Protein AF-A0A132EAR3-F1 (afdb_monomer_lite)

Organism: NCBI:txid1207504

Foldseek 3Di:
DEEAEAAAVDADEEEDPFDEEPEEDEELYEYEFLYEYEYEYEFPALQGAYENYEYEEENYEYEQDQNREFEYEEYRYEHEEYEAEQYEYYYNHEFEYEYALYEDYEYNRSVPCLQYENYEYEYPYEFEYEHAQYEDYEYGHENYEYEEAYEFEYEEELHAHYEYEAAAYEYAFLYEQEYDYHYDDVGARESYEYHHVAAQGEYEYAQAANGEQEYQAGESYEAAHYEYEYEHQEEQEGNVQHRAYYHNYEYEYEYEHHDDYHHEHERYNYAYEYEYAAEEEDAHHYHPHAEYEYPYAYYEYNHEACYQEYEDAEHEYAYNDENHDPPRQYAYEYAAHYEYEYAQVRDGQHYEYPHEYEHQHQAEDEHQHEYAYAYEYEYHHAYEYEQHHPDPQAYAHAQWYEYQYHEYEYAEQSVGHDLHEYEYNQYEYEHPEADEHDQSRAAEYEQNAYEYADAAYEYEHQEEYAYAHEYEYHHQYEYEYLYQYQHQAEYEFAHHEYEQHAQVRLQGELHNAHEYEAHAHYEYEYNYEYAHEYEDPHEYEYHQSVPNDDAHEYEYAEEYEAAEEYHRDHPDFDHEYEYAEEYAYPQYEYEKEFQAEEAQGTIYAYEYAPYEQDHAYEYEYDHDNHQYYAHQWFAHFHYHYYNPYAYDLRRYAYDQQWDDHHFFIWGKKQAIQDPPRNRTIHTGFWQAADEDQFDDDPPDPTDDGGHQIGTHPNHPVVSNVCNVPHHYPDGIAGHTDPCNLVVVCVVVVVVVVVCQQVDDPCLPPPDPPVLPFFDAFGDKDKHKTKDWDWDWDDDSVGHTDGDIDMDMDIDIDGGDDNPD

Secondary structure (DSSP, 8-state):
--EEEE-TT-EEEEEESSS--SEEE-SS-EEEE-SEEEEEE---SSSS-EEEEEE-SSS-EEEE-TT-EEEEESTTEEEEEE-SSS-EEEESSEEEEESTT-EEEEESGGG--TT-BS-EEEESSEEEEESTT-EEEEEEEES-EEEESSEEEEESTT--SEEEEEESEEEEESSEEEE-----TT----SEEEE-SSTT-EEEEEE-TT-EEEESSS-SEEE-SSEEEEEESSEEEEEEEEEEE--SSPEEEEE-TT-EEEEEEE--SS--EEEE-SEEEE-SEEES--EEEE-SSEEEE-SEE--SEEEE-SSEEEESSBSS-TTS--EEEE-TT-EEEE-TTTS-SEEEESSEEEEE-SS-EEE-SEEEES-EEEEESSSEEEE--SSTT--EE-S-EEE-SSEEEESSGGGG-SSPPEEESS-EEEESS--PPPTTS-EEE-TT-EEEE-TT--EEE-SPEEESS-EEEESSSEEEE-SEE--SS-EEE-SSEEEES-TT-TT-EETT---EEE-TT-EEEESSEE-S-EEESSEEEEGGGTSSS---EEEESS-EEESSEEE---SSS--EEEESS-EEEEEEEEEEEE--SSTT--B-EEEEESSEEEEEEEEEEEESS-------SS-EEEEEEETT-EE-TTSEEETTS-EEETTEEEEEEE--SSTT-TTSEEEESEEPPBPPPP---TTSPPPPPPPPPEEPTT--HHHHHHHHTPPBS-PPEE-B-TTHHHHHHHHHHHHHHHHHHH--HHHHH-SGGGGG--EES--EEEEEEEEEEEEE--STT--EEEEEEEEEEEEE-SEE-TT-

Sequence (820 aa):
NVTINLDSTMTGSYVLTATPTPFSVDTSSAITNNGSVSMSGNGTGVANRGAALLGVNNGNTLTNGATGTISTTGAYNDGMAANGNNNTLVNNGTITTTGNNSYGMTAAWGQSNPGASGNQIVNTGTVTTSGNNARAASLLGGNGTIANSGTLTSNGRDAPAVYMQGNNDTLVNSGTIQTTGTATSGGSVDAVVSNTLGSSFTATITNQAGGRIVSNNGIGVRSTNGATTITNAGLIQGGGGTAIQGGNGNVTLILQTGSQIVGAANGGAGTNTVTLQGTGTASNAFTNFQSLTMAGTDWTWAGTGTFSTALVQSGTLNLTGTLGTTTASVVATVNAGATLQANASNLPLSVTDNGLVRFQQDSAGTYTGTIGGAGAVEKTGAGTLTLAPSAAGGNTYAGGTTITQGTLSVAADNALGASGALTFNGGTLQLGSAFDLAASRAVSITANNGTIDTQGFDSTIAQNISGAGSLTKLGSGTLTLNGANSYAGGTSVNAGTVIVGDGTSASAALGGGGPVAIAAGATLGGYGSVTGNVTNNGTISVANALASGATGNFRIDGNLTNAGLVQLGGSGVGNTLTVAGNYVGQNATIALNTTLAGDGAPSDKLIVSGGTASGASTLKVTNVGGTGAQTVADGIQVVQATNGATTGTSAFSLSGGSVSAGAYTYFLAKGGASNGTGESWYLRNTVPPKPVPPVVQPGQPTPPAEPPITPAEGTPESIVEAVDNAGTGGTSEPVYRPEVPLYAEAPAVARQLGLLQIDTFHDRQGEQGLLAENGSVPASWARVWGGHGDIKQKGDVTPSFDGTVWGMQVGQDLYADTTA

pLDDT: mean 92.31, std 9.59, range [47.94, 98.88]

Radius of gyration: 52.04 Å; chains: 1; bounding box: 112×82×163 Å

InterPro domains:
  IPR011050 Pectin lyase fold/virulence factor [SSF51126] (106-432)
  IPR011050 Pectin lyase fold/virulence factor [SSF51126] (393-689)
  IPR012332 Autotransporter, pectate lyase C-like domain superfamily [G3DSA:2.160.20.20] (1-372)
  IPR012332 Autotransporter, pectate lyase C-like domain superfamily [G3DSA:2.160.20.20] (445-686)
  IPR013425 Autotransporter-associated beta strand repeat [PF12951] (378-410)
  IPR013425 Autotransporter-associated beta strand repeat [PF12951] (471-500)
  IPR013425 Autotransporter-associated beta strand repeat [TIGR02601] (377-410)
  IPR013425 Autotransporter-associated beta strand repeat [TIGR02601] (470-501)
  IPR036709 Autotransporter beta-domain superfamily [SSF103515] (744-816)
  IPR043990 Autochaperone domain type 1 [PF18883] (575-668)
  IPR043990 Autochaperone domain type 1 [cd01344] (496-686)
  IPR051551 Bacterial autotransporter adhesion [PTHR35037] (446-817)

Structure (mmCIF, N/CA/C/O backbone):
data_AF-A0A132EAR3-F1
#
_entry.id   AF-A0A132EAR3-F1
#
loop_
_atom_site.group_PDB
_atom_site.id
_atom_site.type_symbol
_atom_site.label_atom_id
_atom_site.label_alt_id
_atom_site.label_comp_id
_atom_site.label_asym_id
_atom_site.label_entity_id
_atom_site.label_seq_id
_atom_site.pdbx_PDB_ins_code
_atom_site.Cartn_x
_atom_site.Cartn_y
_atom_site.Cartn_z
_atom_site.occupancy
_atom_site.B_iso_or_equiv
_atom_site.auth_seq_id
_atom_site.auth_comp_id
_atom_site.auth_asym_id
_atom_site.auth_atom_id
_atom_site.pdbx_PDB_model_num
ATOM 1 N N . ASN A 1 1 ? -26.087 -9.780 68.208 1.00 83.25 1 ASN A N 1
ATOM 2 C CA . ASN A 1 1 ? -25.604 -11.174 68.346 1.00 83.25 1 ASN A CA 1
ATOM 3 C C . ASN A 1 1 ? -26.744 -12.174 68.551 1.00 83.25 1 ASN A C 1
ATOM 5 O O . ASN A 1 1 ? -26.649 -13.035 69.416 1.00 83.25 1 ASN A O 1
ATOM 9 N N . VAL A 1 2 ? -27.821 -12.097 67.768 1.00 93.62 2 VAL A N 1
ATOM 10 C CA . VAL A 1 2 ? -28.882 -13.124 67.741 1.00 93.62 2 VAL A CA 1
ATOM 11 C C . VAL A 1 2 ? -28.759 -13.904 66.436 1.00 93.62 2 VAL A C 1
ATOM 13 O O . VAL A 1 2 ? -28.406 -13.317 65.420 1.00 93.62 2 VAL A O 1
ATOM 16 N N . THR A 1 3 ? -29.029 -15.210 66.450 1.00 94.50 3 THR A N 1
ATOM 17 C CA . THR A 1 3 ? -29.129 -16.025 65.228 1.00 94.50 3 THR A CA 1
ATOM 18 C C . THR A 1 3 ? -30.496 -16.693 65.172 1.00 94.50 3 THR A C 1
ATOM 20 O O . THR A 1 3 ? -30.883 -17.366 66.124 1.00 94.50 3 THR A O 1
ATOM 23 N N . ILE A 1 4 ? -31.216 -16.516 64.064 1.00 96.44 4 ILE A N 1
ATOM 24 C CA . ILE A 1 4 ? -32.485 -17.191 63.771 1.00 96.44 4 ILE A CA 1
ATOM 25 C C . ILE A 1 4 ? -32.241 -18.177 62.627 1.00 96.44 4 ILE A C 1
ATOM 27 O O . ILE A 1 4 ? -31.822 -17.766 61.548 1.00 96.44 4 ILE A O 1
ATOM 31 N N . ASN A 1 5 ? -32.522 -19.463 62.845 1.00 96.44 5 ASN A N 1
ATOM 32 C CA . ASN A 1 5 ? -32.407 -20.502 61.819 1.00 96.44 5 ASN A CA 1
ATOM 33 C C . ASN A 1 5 ? -33.782 -21.114 61.551 1.00 96.44 5 ASN A C 1
ATOM 35 O O . ASN A 1 5 ? -34.389 -21.692 62.449 1.00 96.44 5 ASN A O 1
ATOM 39 N N . LEU A 1 6 ? -34.248 -20.991 60.313 1.00 96.00 6 LEU A N 1
ATOM 40 C CA . LEU A 1 6 ? -35.473 -21.600 59.815 1.00 96.00 6 LEU A CA 1
ATOM 41 C C . LEU A 1 6 ? -35.045 -22.771 58.930 1.00 96.00 6 LEU A C 1
ATOM 43 O O . LEU A 1 6 ? -34.415 -22.565 57.890 1.00 96.00 6 LEU A O 1
ATOM 47 N N . ASP A 1 7 ? -35.298 -23.997 59.376 1.00 95.00 7 ASP A N 1
ATOM 48 C CA . ASP A 1 7 ? -34.919 -25.192 58.622 1.00 95.00 7 ASP A CA 1
ATOM 49 C C . ASP A 1 7 ? -35.786 -25.389 57.365 1.00 95.00 7 ASP A C 1
ATOM 51 O O . ASP A 1 7 ? -36.711 -24.624 57.089 1.00 95.00 7 ASP A O 1
ATOM 55 N N . SER A 1 8 ? -35.467 -26.414 56.575 1.00 93.69 8 SER A N 1
ATOM 56 C CA . SER A 1 8 ? -36.162 -26.715 55.320 1.00 93.69 8 SER A CA 1
ATOM 57 C C . SER A 1 8 ? -37.592 -27.231 55.482 1.00 93.69 8 SER A C 1
ATOM 59 O O . SER A 1 8 ? -38.325 -27.285 54.497 1.00 93.69 8 SER A O 1
ATOM 61 N N . THR A 1 9 ? -38.003 -27.606 56.694 1.00 93.31 9 THR A N 1
ATOM 62 C CA . THR A 1 9 ? -39.368 -28.061 56.992 1.00 93.31 9 THR A CA 1
ATOM 63 C C . THR A 1 9 ? -40.288 -26.918 57.405 1.00 93.31 9 THR A C 1
ATOM 65 O O . THR A 1 9 ? -41.508 -27.072 57.391 1.00 93.31 9 THR A O 1
ATOM 68 N N . MET A 1 10 ? -39.721 -25.760 57.752 1.00 93.19 10 MET A N 1
ATOM 69 C CA . MET A 1 10 ? -40.491 -24.601 58.174 1.00 93.19 10 MET A CA 1
ATOM 70 C C . MET A 1 10 ? -41.357 -24.069 57.024 1.00 93.19 10 MET A C 1
ATOM 72 O O . MET A 1 10 ? -40.863 -23.739 55.945 1.00 93.19 10 MET A O 1
ATOM 76 N N . THR A 1 11 ? -42.657 -23.930 57.288 1.00 92.44 11 THR A N 1
ATOM 77 C CA . THR A 1 11 ? -43.611 -23.213 56.434 1.00 92.44 11 THR A CA 1
ATOM 78 C C . THR A 1 11 ? -44.359 -22.180 57.271 1.00 92.44 11 THR A C 1
ATOM 80 O O . THR A 1 11 ? -45.023 -22.548 58.242 1.00 92.44 11 THR A O 1
ATOM 83 N N . GLY A 1 12 ? -44.289 -20.903 56.905 1.00 88.31 12 GLY A N 1
ATOM 84 C CA . GLY A 1 12 ? -44.951 -19.818 57.630 1.00 88.31 12 GLY A CA 1
ATOM 85 C C . GLY A 1 12 ? -45.649 -18.849 56.685 1.00 88.31 12 GLY A C 1
ATOM 86 O O . GLY A 1 12 ? -45.038 -18.393 55.724 1.00 88.31 12 GLY A O 1
ATOM 87 N N . SER A 1 13 ? -46.912 -18.519 56.971 1.00 91.19 13 SER A N 1
ATOM 88 C CA . SER A 1 13 ? -47.685 -17.507 56.242 1.00 91.19 13 SER A CA 1
ATOM 89 C C . SER A 1 13 ? -48.157 -16.413 57.189 1.00 91.19 13 SER A C 1
ATOM 91 O O . SER A 1 13 ? -48.914 -16.675 58.122 1.00 91.19 13 SER A O 1
ATOM 93 N N . TYR A 1 14 ? -47.727 -15.184 56.929 1.00 90.56 14 TYR A N 1
ATOM 94 C CA . TYR A 1 14 ? -47.919 -14.039 57.810 1.00 90.56 14 TYR A CA 1
ATOM 95 C C . TYR A 1 14 ? -48.749 -12.952 57.118 1.00 90.56 14 TYR A C 1
ATOM 97 O O . TYR A 1 14 ? -48.576 -12.674 55.929 1.00 90.56 14 TYR A O 1
ATOM 105 N N . VAL A 1 15 ? -49.651 -12.317 57.866 1.00 86.56 15 VAL A N 1
ATOM 106 C CA . VAL A 1 15 ? -50.472 -11.194 57.390 1.00 86.56 15 VAL A CA 1
ATOM 107 C C . VAL A 1 15 ? -50.134 -9.961 58.223 1.00 86.56 15 VAL A C 1
ATOM 109 O O . VAL A 1 15 ? -50.303 -9.969 59.440 1.00 86.56 15 VAL A O 1
ATOM 112 N N . LEU A 1 16 ? -49.654 -8.904 57.574 1.00 75.31 16 LEU A N 1
ATOM 113 C CA . LEU A 1 16 ? -49.353 -7.615 58.194 1.00 75.31 16 LEU A CA 1
ATOM 114 C C . LEU A 1 16 ? -50.643 -6.826 58.449 1.00 75.31 16 LEU A C 1
ATOM 116 O O . LEU A 1 16 ? -51.351 -6.462 57.509 1.00 75.31 16 LEU A O 1
ATOM 120 N N . THR A 1 17 ? -50.910 -6.518 59.720 1.00 73.00 17 THR A N 1
ATOM 121 C CA . THR A 1 17 ? -51.968 -5.587 60.163 1.00 73.00 17 THR A CA 1
ATOM 122 C C . THR A 1 17 ? -51.403 -4.253 60.686 1.00 73.00 17 THR A C 1
ATOM 124 O O . THR A 1 17 ? -52.095 -3.240 60.628 1.00 73.00 17 THR A O 1
ATOM 127 N N . ALA A 1 18 ? -50.137 -4.237 61.134 1.00 69.50 18 ALA A N 1
ATOM 128 C CA . ALA A 1 18 ? -49.289 -3.081 61.473 1.00 69.50 18 ALA A CA 1
ATOM 129 C C . ALA A 1 18 ? -47.796 -3.471 61.288 1.00 69.50 18 ALA A C 1
ATOM 131 O O . ALA A 1 18 ? -47.500 -4.660 61.213 1.00 69.50 18 ALA A O 1
ATOM 132 N N . THR A 1 19 ? -46.844 -2.530 61.204 1.00 66.19 19 THR A N 1
ATOM 133 C CA . THR A 1 19 ? -45.395 -2.848 61.063 1.00 66.19 19 THR A CA 1
ATOM 134 C C . THR A 1 19 ? -44.805 -3.384 62.386 1.00 66.19 19 THR A C 1
ATOM 136 O O . THR A 1 19 ? -45.038 -2.714 63.397 1.00 66.19 19 THR A O 1
ATOM 139 N N . PRO A 1 20 ? -44.046 -4.517 62.437 1.00 65.69 20 PRO A N 1
ATOM 140 C CA . PRO A 1 20 ? -42.987 -4.917 61.498 1.00 65.69 20 PRO A CA 1
ATOM 141 C C . PRO A 1 20 ? -43.045 -6.406 61.041 1.00 65.69 20 PRO A C 1
ATOM 143 O O . PRO A 1 20 ? -44.081 -7.055 61.037 1.00 65.69 20 PRO A O 1
ATOM 146 N N . THR A 1 21 ? -41.906 -6.915 60.585 1.00 78.00 21 THR A N 1
ATOM 147 C CA . THR A 1 21 ? -41.646 -8.113 59.771 1.00 78.00 21 THR A CA 1
ATOM 148 C C . THR A 1 21 ? -41.744 -9.453 60.515 1.00 78.00 21 THR A C 1
ATOM 150 O O . THR A 1 21 ? -41.426 -9.481 61.702 1.00 78.00 21 THR A O 1
ATOM 153 N N . PRO A 1 22 ? -42.062 -10.583 59.845 1.00 85.50 22 PRO A N 1
ATOM 154 C CA . PRO A 1 22 ? -42.110 -11.913 60.466 1.00 85.50 22 PRO A CA 1
ATOM 155 C C . PRO A 1 22 ? -40.832 -12.307 61.215 1.00 85.50 22 PRO A C 1
ATOM 157 O O . PRO A 1 22 ? -40.906 -12.864 62.307 1.00 85.50 22 PRO A O 1
ATOM 160 N N . PHE A 1 23 ? -39.663 -11.981 60.655 1.00 93.12 23 PHE A N 1
ATOM 161 C CA . PHE A 1 23 ? -38.370 -12.231 61.287 1.00 93.12 23 PHE A CA 1
ATOM 162 C C . PHE A 1 23 ? -37.507 -10.973 61.235 1.00 93.12 23 PHE A C 1
ATOM 164 O O . PHE A 1 23 ? -37.231 -10.448 60.157 1.00 93.12 23 PHE A O 1
ATOM 171 N N . SER A 1 24 ? -37.072 -10.497 62.403 1.00 93.38 24 SER A N 1
ATOM 172 C CA . SER A 1 24 ? -36.226 -9.310 62.537 1.00 93.38 24 SER A CA 1
ATOM 173 C C . SER A 1 24 ? -35.068 -9.569 63.492 1.00 93.38 24 SER A C 1
ATOM 175 O O . SER A 1 24 ? -35.248 -10.182 64.543 1.00 93.38 24 SER A O 1
ATOM 177 N N . VAL A 1 25 ? -33.896 -9.039 63.156 1.00 94.50 25 VAL A N 1
ATOM 178 C CA . VAL A 1 25 ? -32.718 -8.981 64.028 1.00 94.50 25 VAL A CA 1
ATOM 179 C C . VAL A 1 25 ? -32.140 -7.566 64.063 1.00 94.50 25 VAL A C 1
ATOM 181 O O . VAL A 1 25 ? -32.475 -6.729 63.227 1.00 94.50 25 VAL A O 1
ATOM 184 N N . ASP A 1 26 ? -31.295 -7.288 65.057 1.00 91.25 26 ASP A N 1
ATOM 185 C CA . ASP A 1 26 ? -30.804 -5.933 65.335 1.00 91.25 26 ASP A CA 1
ATOM 186 C C . ASP A 1 26 ? -29.368 -5.682 64.840 1.00 91.25 26 ASP A C 1
ATOM 188 O O . ASP A 1 26 ? -29.209 -5.265 63.705 1.00 91.25 26 ASP A O 1
ATOM 192 N N . THR A 1 27 ? -28.341 -5.855 65.682 1.00 94.56 27 THR A N 1
ATOM 193 C CA . THR A 1 27 ? -26.944 -5.484 65.388 1.00 94.56 27 THR A CA 1
ATOM 194 C C . THR A 1 27 ? -26.081 -6.731 65.498 1.00 94.56 27 THR A C 1
ATOM 196 O O . THR A 1 27 ? -26.248 -7.517 66.444 1.00 94.56 27 THR A O 1
ATOM 199 N N . SER A 1 28 ? -25.170 -6.931 64.545 1.00 95.75 28 SER A N 1
ATOM 200 C CA . SER A 1 28 ? -24.246 -8.073 64.494 1.00 95.75 28 SER A CA 1
ATOM 201 C C . SER A 1 28 ? -24.972 -9.412 64.674 1.00 95.75 28 SER A C 1
ATOM 203 O O . SER A 1 28 ? -24.666 -10.201 65.570 1.00 95.75 28 SER A O 1
ATOM 205 N N . SER A 1 29 ? -26.050 -9.613 63.916 1.00 97.31 29 SER A N 1
ATOM 206 C CA . SER A 1 29 ? -26.970 -10.746 64.066 1.00 97.31 29 SER A CA 1
ATOM 207 C C . SER A 1 29 ? -27.247 -11.428 62.727 1.00 97.31 29 SER A C 1
ATOM 209 O O . SER A 1 29 ? -26.947 -10.874 61.672 1.00 97.31 29 SER A O 1
ATOM 211 N N . ALA A 1 30 ? -27.808 -12.635 62.751 1.00 97.75 30 ALA A N 1
ATOM 212 C CA . ALA A 1 30 ? -28.031 -13.424 61.548 1.00 97.75 30 ALA A CA 1
ATOM 213 C C . ALA A 1 30 ? -29.436 -14.030 61.469 1.00 97.75 30 ALA A C 1
ATOM 215 O O . ALA A 1 30 ? -30.011 -14.439 62.478 1.00 97.75 30 ALA A O 1
ATOM 216 N N . ILE A 1 31 ? -29.968 -14.125 60.251 1.00 97.94 31 ILE A N 1
ATOM 217 C CA . ILE A 1 31 ? -31.165 -14.910 59.933 1.00 97.94 31 ILE A CA 1
ATOM 218 C C . ILE A 1 31 ? -30.827 -15.830 58.763 1.00 97.94 31 ILE A C 1
ATOM 220 O O . ILE A 1 31 ? -30.349 -15.348 57.741 1.00 97.94 31 ILE A O 1
ATOM 224 N N . THR A 1 32 ? -31.115 -17.125 58.882 1.00 98.00 32 THR A N 1
ATOM 225 C CA . THR A 1 32 ? -30.989 -18.098 57.788 1.00 98.00 32 THR A CA 1
ATOM 226 C C . THR A 1 32 ? -32.337 -18.763 57.535 1.00 98.00 32 THR A C 1
ATOM 228 O O . THR A 1 32 ? -32.875 -19.410 58.430 1.00 98.00 32 THR A O 1
ATOM 231 N N . ASN A 1 33 ? -32.871 -18.633 56.320 1.00 97.88 33 ASN A N 1
ATOM 232 C CA . ASN A 1 33 ? -34.087 -19.296 55.861 1.00 97.88 33 ASN A CA 1
ATOM 233 C C . ASN A 1 33 ? -33.771 -20.425 54.877 1.00 97.88 33 ASN A C 1
ATOM 235 O O . ASN A 1 33 ? -33.315 -20.151 53.774 1.00 97.88 33 ASN A O 1
ATOM 239 N N . ASN A 1 34 ? -34.072 -21.671 55.234 1.00 97.69 34 ASN A N 1
ATOM 240 C CA . ASN A 1 34 ? -34.061 -22.811 54.312 1.00 97.69 34 ASN A CA 1
ATOM 241 C C . ASN A 1 34 ? -35.472 -23.328 53.979 1.00 97.69 34 ASN A C 1
ATOM 243 O O . ASN A 1 34 ? -35.586 -24.223 53.140 1.00 97.69 34 ASN A O 1
ATOM 247 N N . GLY A 1 35 ? -36.513 -22.781 54.617 1.00 95.94 35 GLY A N 1
ATOM 248 C CA . GLY A 1 35 ? -37.918 -23.165 54.456 1.00 95.94 35 GLY A CA 1
ATOM 249 C C . GLY A 1 35 ? -38.717 -22.193 53.580 1.00 95.94 35 GLY A C 1
ATOM 250 O O . GLY A 1 35 ? -38.160 -21.467 52.756 1.00 95.94 35 GLY A O 1
ATOM 251 N N . SER A 1 36 ? -40.039 -22.169 53.756 1.00 96.88 36 SER A N 1
ATOM 252 C CA . SER A 1 36 ? -40.978 -21.346 52.983 1.00 96.88 36 SER A CA 1
ATOM 253 C C . SER A 1 36 ? -41.615 -20.254 53.840 1.00 96.88 36 SER A C 1
ATOM 255 O O . SER A 1 36 ? -42.442 -20.539 54.705 1.00 96.88 36 SER A O 1
ATOM 257 N N . VAL A 1 37 ? -41.285 -18.993 53.556 1.00 96.25 37 VAL A N 1
ATOM 258 C CA . VAL A 1 37 ? -41.868 -17.807 54.200 1.00 96.25 37 VAL A CA 1
ATOM 259 C C . VAL A 1 37 ? -42.779 -17.087 53.212 1.00 96.25 37 VAL A C 1
ATOM 261 O O . VAL A 1 37 ? -42.314 -16.612 52.177 1.00 96.25 37 VAL A O 1
ATOM 264 N N . SER A 1 38 ? -44.059 -16.926 53.541 1.00 94.44 38 SER A N 1
ATOM 265 C CA . SER A 1 38 ? -44.972 -16.042 52.816 1.00 94.44 38 SER A CA 1
ATOM 266 C C . SER A 1 38 ? -45.465 -14.887 53.686 1.00 94.44 38 SER A C 1
ATOM 268 O O . SER A 1 38 ? -45.787 -15.062 54.857 1.00 94.44 38 SER A O 1
ATOM 270 N N . MET A 1 39 ? -45.548 -13.690 53.112 1.00 93.44 39 MET A N 1
ATOM 271 C CA . MET A 1 39 ? -46.034 -12.481 53.777 1.00 93.44 39 MET A CA 1
ATOM 272 C C . MET A 1 39 ? -47.053 -11.758 52.890 1.00 93.44 39 MET A C 1
ATOM 274 O O . MET A 1 39 ? -46.876 -11.649 51.679 1.00 93.44 39 MET A O 1
ATOM 278 N N . SER A 1 40 ? -48.125 -11.242 53.480 1.00 92.38 40 SER A N 1
ATOM 279 C CA . SER A 1 40 ? -49.171 -10.475 52.788 1.00 92.38 40 SER A CA 1
ATOM 280 C C . SER A 1 40 ? -49.630 -9.288 53.638 1.00 92.38 40 SER A C 1
ATOM 282 O O . SER A 1 40 ? -49.288 -9.210 54.815 1.00 92.38 40 SER A O 1
ATOM 284 N N . GLY A 1 41 ? -50.385 -8.351 53.062 1.00 88.62 41 GLY A N 1
ATOM 285 C CA . GLY A 1 41 ? -50.801 -7.096 53.712 1.00 88.62 41 GLY A CA 1
ATOM 286 C C . GLY A 1 41 ? -50.184 -5.878 53.021 1.00 88.62 41 GLY A C 1
ATOM 287 O O . GLY A 1 41 ? -49.564 -6.028 51.978 1.00 88.62 41 GLY A O 1
ATOM 288 N N . ASN A 1 42 ? -50.341 -4.668 53.558 1.00 87.56 42 ASN A N 1
ATOM 289 C CA . ASN A 1 42 ? -49.757 -3.461 52.955 1.00 87.56 42 ASN A CA 1
ATOM 290 C C . ASN A 1 42 ? -48.959 -2.663 53.987 1.00 87.56 42 ASN A C 1
ATOM 292 O O . ASN A 1 42 ? -49.467 -2.375 55.070 1.00 87.56 42 ASN A O 1
ATOM 296 N N . GLY A 1 43 ? -47.751 -2.240 53.616 1.00 84.69 43 GLY A N 1
ATOM 297 C CA . GLY A 1 43 ? -47.083 -1.126 54.283 1.00 84.69 43 GLY A CA 1
ATOM 298 C C . GLY A 1 43 ? -47.763 0.202 53.938 1.00 84.69 43 GLY A C 1
ATOM 299 O O . GLY A 1 43 ? -48.430 0.333 52.909 1.00 84.69 43 GLY A O 1
ATOM 300 N N . THR A 1 44 ? -47.598 1.210 54.794 1.00 83.31 44 THR A N 1
ATOM 301 C CA . THR A 1 44 ? -48.256 2.522 54.624 1.00 83.31 44 THR A CA 1
ATOM 302 C C . THR A 1 44 ? -47.363 3.571 53.965 1.00 83.31 44 THR A C 1
ATOM 304 O O . THR A 1 44 ? -47.799 4.694 53.724 1.00 83.31 44 THR A O 1
ATOM 307 N N . GLY A 1 45 ? -46.119 3.218 53.638 1.00 82.50 45 GLY A N 1
ATOM 308 C CA . GLY A 1 45 ? -45.198 4.097 52.933 1.00 82.50 45 GLY A CA 1
ATOM 309 C C . GLY A 1 45 ? -43.744 3.687 53.108 1.00 82.50 45 GLY A C 1
ATOM 310 O O . GLY A 1 45 ? -43.431 2.623 53.631 1.00 82.50 45 GLY A O 1
ATOM 311 N N . VAL A 1 46 ? -42.844 4.574 52.688 1.00 79.00 46 VAL A N 1
ATOM 312 C CA . VAL A 1 46 ? -41.396 4.335 52.662 1.00 79.00 46 VAL A CA 1
ATOM 313 C C . VAL A 1 46 ? -40.810 4.120 54.066 1.00 79.00 46 VAL A C 1
ATOM 315 O O . VAL A 1 46 ? -39.992 3.228 54.223 1.00 79.00 46 VAL A O 1
ATOM 318 N N . ALA A 1 47 ? -41.276 4.829 55.098 1.00 76.56 47 ALA A N 1
ATOM 319 C CA . ALA A 1 47 ? -40.821 4.609 56.480 1.00 76.56 47 ALA A CA 1
ATOM 320 C C . ALA A 1 47 ? -41.457 3.377 57.160 1.00 76.56 47 ALA A C 1
ATOM 322 O O . ALA A 1 47 ? -40.892 2.842 58.107 1.00 76.56 47 ALA A O 1
ATOM 323 N N . ASN A 1 48 ? -42.612 2.920 56.663 1.00 81.88 48 ASN A N 1
ATOM 324 C CA . ASN A 1 48 ? -43.453 1.892 57.287 1.00 81.88 48 ASN A CA 1
ATOM 325 C C . ASN A 1 48 ? -43.691 0.727 56.310 1.00 81.88 48 ASN A C 1
ATOM 327 O O . ASN A 1 48 ? -44.832 0.406 55.963 1.00 81.88 48 ASN A O 1
ATOM 331 N N . ARG A 1 49 ? -42.594 0.150 55.813 1.00 88.75 49 ARG A N 1
ATOM 332 C CA . ARG A 1 49 ? -42.586 -0.994 54.886 1.00 88.75 49 ARG A CA 1
ATOM 333 C C . ARG A 1 49 ? -42.604 -2.312 55.662 1.00 88.75 49 ARG A C 1
ATOM 335 O O . ARG A 1 49 ? -42.234 -2.343 56.830 1.00 88.75 49 ARG A O 1
ATOM 342 N N . GLY A 1 50 ? -43.004 -3.402 55.016 1.00 90.31 50 GLY A N 1
ATOM 343 C CA . GLY A 1 50 ? -42.764 -4.768 55.483 1.00 90.31 50 GLY A CA 1
ATOM 344 C C . GLY A 1 50 ? -41.498 -5.357 54.851 1.00 90.31 50 GLY A C 1
ATOM 345 O O . GLY A 1 50 ? -41.049 -4.895 53.806 1.00 90.31 50 GLY A O 1
ATOM 346 N N . ALA A 1 51 ? -40.935 -6.397 55.459 1.00 93.00 51 ALA A N 1
ATOM 347 C CA . ALA A 1 51 ? -39.969 -7.308 54.848 1.00 93.00 51 ALA A CA 1
ATOM 348 C C . ALA A 1 51 ? -40.202 -8.724 55.401 1.00 93.00 51 ALA A C 1
ATOM 350 O O . ALA A 1 51 ? -40.643 -8.841 56.538 1.00 93.00 51 ALA A O 1
ATOM 351 N N . ALA A 1 52 ? -39.942 -9.801 54.658 1.00 94.94 52 ALA A N 1
ATOM 352 C CA . ALA A 1 52 ? -40.029 -11.144 55.246 1.00 94.94 52 ALA A CA 1
ATOM 353 C C . ALA A 1 52 ? -38.870 -11.396 56.228 1.00 94.94 52 ALA A C 1
ATOM 355 O O . ALA A 1 52 ? -39.105 -11.891 57.332 1.00 94.94 52 ALA A O 1
ATOM 356 N N . LEU A 1 53 ? -37.650 -10.993 55.853 1.00 95.62 53 LEU A N 1
ATOM 357 C CA . LEU A 1 53 ? -36.462 -10.998 56.714 1.00 95.62 53 LEU A CA 1
ATOM 358 C C . LEU A 1 53 ? -35.916 -9.570 56.864 1.00 95.62 53 LEU A C 1
ATOM 360 O O . LEU A 1 53 ? -35.662 -8.914 55.850 1.00 95.62 53 LEU A O 1
ATOM 364 N N . LEU A 1 54 ? -35.698 -9.110 58.099 1.00 94.19 54 LEU A N 1
ATOM 365 C CA . LEU A 1 54 ? -35.223 -7.754 58.396 1.00 94.19 54 LEU A CA 1
ATOM 366 C C . LEU A 1 54 ? -33.986 -7.727 59.309 1.00 94.19 54 LEU A C 1
ATOM 368 O O . LEU A 1 54 ? -33.956 -8.366 60.357 1.00 94.19 54 LEU A O 1
ATOM 372 N N . GLY A 1 55 ? -32.990 -6.919 58.943 1.00 93.88 55 GLY A N 1
ATOM 373 C CA . GLY A 1 55 ? -31.905 -6.472 59.825 1.00 93.88 55 GLY A CA 1
ATOM 374 C C . GLY A 1 55 ? -32.014 -4.968 60.076 1.00 93.88 55 GLY A C 1
ATOM 375 O O . GLY A 1 55 ? -31.987 -4.192 59.127 1.00 93.88 55 GLY A O 1
ATOM 376 N N . VAL A 1 56 ? -32.177 -4.528 61.322 1.00 89.31 56 VAL A N 1
ATOM 377 C CA . VAL A 1 56 ? -32.537 -3.124 61.619 1.00 89.31 56 VAL A CA 1
ATOM 378 C C . VAL A 1 56 ? -31.323 -2.188 61.701 1.00 89.31 56 VAL A C 1
ATOM 380 O O . VAL A 1 56 ? -31.432 -1.028 61.306 1.00 89.31 56 VAL A O 1
ATOM 383 N N . ASN A 1 57 ? -30.186 -2.671 62.205 1.00 90.38 57 ASN A N 1
ATOM 384 C CA . ASN A 1 57 ? -28.978 -1.876 62.449 1.00 90.38 57 ASN A CA 1
ATOM 385 C C . ASN A 1 57 ? -27.755 -2.494 61.741 1.00 90.38 57 ASN A C 1
ATOM 387 O O . ASN A 1 57 ? -27.855 -3.018 60.640 1.00 90.38 57 ASN A O 1
ATOM 391 N N . ASN A 1 58 ? -26.560 -2.402 62.322 1.00 93.50 58 ASN A N 1
ATOM 392 C CA . ASN A 1 58 ? -25.319 -2.664 61.595 1.00 93.50 58 ASN A CA 1
ATOM 393 C C . ASN A 1 58 ? -24.893 -4.138 61.636 1.00 93.50 58 ASN A C 1
ATOM 395 O O . ASN A 1 58 ? -25.133 -4.836 62.621 1.00 93.50 58 ASN A O 1
ATOM 399 N N . GLY A 1 59 ? -24.147 -4.580 60.623 1.00 95.56 59 GLY A N 1
ATOM 400 C CA . GLY A 1 59 ? -23.393 -5.836 60.678 1.00 95.56 59 GLY A CA 1
ATOM 401 C C . GLY A 1 59 ? -24.241 -7.108 60.639 1.00 95.56 59 GLY A C 1
ATOM 402 O O . GLY A 1 59 ? -23.783 -8.151 61.102 1.00 95.56 59 GLY A O 1
ATOM 403 N N . ASN A 1 60 ? -25.482 -7.049 60.154 1.00 96.69 60 ASN A N 1
ATOM 404 C CA . ASN A 1 60 ? -26.341 -8.228 60.075 1.00 96.69 60 ASN A CA 1
ATOM 405 C C . ASN A 1 60 ? -26.068 -9.067 58.836 1.00 96.69 60 ASN A C 1
ATOM 407 O O . ASN A 1 60 ? -25.692 -8.543 57.794 1.00 96.69 60 ASN A O 1
ATOM 411 N N . THR A 1 61 ? -26.340 -10.367 58.927 1.00 98.12 61 THR A N 1
ATOM 412 C CA . THR A 1 61 ? -26.297 -11.293 57.791 1.00 98.12 61 THR A CA 1
ATOM 413 C C . THR A 1 61 ? -27.641 -11.991 57.625 1.00 98.12 61 THR A C 1
ATOM 415 O O . THR A 1 61 ? -28.035 -12.808 58.453 1.00 98.12 61 THR A O 1
ATOM 418 N N . LEU A 1 62 ? -28.362 -11.687 56.551 1.00 98.31 62 LEU A N 1
ATOM 419 C CA . LEU A 1 62 ? -29.625 -12.338 56.209 1.00 98.31 62 LEU A CA 1
ATOM 420 C C . LEU A 1 62 ? -29.377 -13.289 55.044 1.00 98.31 62 LEU A C 1
ATOM 422 O O . LEU A 1 62 ? -28.853 -12.863 54.022 1.00 98.31 62 LEU A O 1
ATOM 426 N N . THR A 1 63 ? -29.765 -14.552 55.167 1.00 98.44 63 THR A N 1
ATOM 427 C CA . THR A 1 63 ? -29.544 -15.578 54.143 1.00 98.44 63 THR A CA 1
ATOM 428 C C . THR A 1 63 ? -30.848 -16.289 53.811 1.00 98.44 63 THR A C 1
ATOM 430 O O . THR A 1 63 ? -31.454 -16.902 54.682 1.00 98.44 63 THR A O 1
ATOM 433 N N . ASN A 1 64 ? -31.256 -16.266 52.546 1.00 98.50 64 ASN A N 1
ATOM 434 C CA . ASN A 1 64 ? -32.207 -17.215 51.980 1.00 98.50 64 ASN A CA 1
ATOM 435 C C . ASN A 1 64 ? -31.409 -18.342 51.310 1.00 98.50 64 ASN A C 1
ATOM 437 O O . ASN A 1 64 ? -30.781 -18.131 50.273 1.00 98.50 64 ASN A O 1
ATOM 441 N N . GLY A 1 65 ? -31.359 -19.511 51.945 1.00 97.81 65 GLY A N 1
ATOM 442 C CA . GLY A 1 65 ? -30.599 -20.671 51.489 1.00 97.81 65 GLY A CA 1
ATOM 443 C C . GLY A 1 65 ? -31.141 -21.268 50.191 1.00 97.81 65 GLY A C 1
ATOM 444 O O . GLY A 1 65 ? -32.174 -20.848 49.683 1.00 97.81 65 GLY A O 1
ATOM 445 N N . ALA A 1 66 ? -30.442 -22.262 49.639 1.00 97.19 66 ALA A N 1
ATOM 446 C CA . ALA A 1 66 ? -30.740 -22.802 48.306 1.00 97.19 66 ALA A CA 1
ATOM 447 C C . ALA A 1 66 ? -32.158 -23.397 48.171 1.00 97.19 66 ALA A C 1
ATOM 449 O O . ALA A 1 66 ? -32.774 -23.296 47.114 1.00 97.19 66 ALA A O 1
ATOM 450 N N . THR A 1 67 ? -32.696 -23.988 49.242 1.00 96.94 67 THR A N 1
ATOM 451 C CA . THR A 1 67 ? -34.082 -24.491 49.304 1.00 96.94 67 THR A CA 1
ATOM 452 C C . THR A 1 67 ? -35.077 -23.437 49.790 1.00 96.94 67 THR A C 1
ATOM 454 O O . THR A 1 67 ? -36.284 -23.666 49.757 1.00 96.94 67 THR A O 1
ATOM 457 N N . GLY A 1 68 ? -34.579 -22.293 50.263 1.00 97.75 68 GLY A N 1
ATOM 458 C CA . GLY A 1 68 ? -35.373 -21.241 50.869 1.00 97.75 68 GLY A CA 1
ATOM 459 C C . GLY A 1 68 ? -36.262 -20.539 49.846 1.00 97.75 68 GLY A C 1
ATOM 460 O O . GLY A 1 68 ? -35.812 -20.117 48.774 1.00 97.75 68 GLY A O 1
ATOM 461 N N . THR A 1 69 ? -37.536 -20.381 50.189 1.00 98.25 69 THR A N 1
ATOM 462 C CA . THR A 1 69 ? -38.499 -19.621 49.393 1.00 98.25 69 THR A CA 1
ATOM 463 C C . THR A 1 69 ? -39.074 -18.478 50.219 1.00 98.25 69 THR A C 1
ATOM 465 O O . THR A 1 69 ? -39.473 -18.655 51.369 1.00 98.25 69 THR A O 1
ATOM 468 N N . ILE A 1 70 ? -39.090 -17.281 49.636 1.00 98.38 70 ILE A N 1
ATOM 469 C CA . ILE A 1 70 ? -39.712 -16.086 50.207 1.00 98.38 70 ILE A CA 1
ATOM 470 C C . ILE A 1 70 ? -40.739 -15.570 49.202 1.00 98.38 70 ILE A C 1
ATOM 472 O O . ILE A 1 70 ? -40.401 -15.302 48.050 1.00 98.38 70 ILE A O 1
ATOM 476 N N . SER A 1 71 ? -41.986 -15.401 49.629 1.00 97.31 71 SER A N 1
ATOM 477 C CA . SER A 1 71 ? -43.053 -14.821 48.814 1.00 97.31 71 SER A CA 1
ATOM 478 C C . SER A 1 71 ? -43.713 -13.656 49.543 1.00 97.31 71 SER A C 1
ATOM 480 O O . SER A 1 71 ? -44.198 -13.827 50.657 1.00 97.31 71 SER A O 1
ATOM 482 N N . THR A 1 72 ? -43.756 -12.466 48.949 1.00 96.06 72 THR A N 1
ATOM 483 C CA . THR A 1 72 ? -44.445 -11.312 49.544 1.00 96.06 72 THR A CA 1
ATOM 484 C C . THR A 1 72 ? -45.498 -10.734 48.607 1.00 96.06 72 THR A C 1
ATOM 486 O O . THR A 1 72 ? -45.311 -10.672 47.392 1.00 96.06 72 THR A O 1
ATOM 489 N N . THR A 1 73 ? -46.634 -10.311 49.161 1.00 95.31 73 THR A N 1
ATOM 490 C CA . THR A 1 73 ? -47.748 -9.714 48.411 1.00 95.31 73 THR A CA 1
ATOM 491 C C . THR A 1 73 ? -48.233 -8.422 49.069 1.00 95.31 73 THR A C 1
ATOM 493 O O . THR A 1 73 ? -48.162 -8.287 50.289 1.00 95.31 73 THR A O 1
ATOM 496 N N . GLY A 1 74 ? -48.721 -7.475 48.267 1.00 92.75 74 GLY A N 1
ATOM 497 C CA . GLY A 1 74 ? -49.168 -6.147 48.699 1.00 92.75 74 GLY A CA 1
ATOM 498 C C . GLY A 1 74 ? -48.076 -5.073 48.649 1.00 92.75 74 GLY A C 1
ATOM 499 O O . GLY A 1 74 ? -46.906 -5.355 48.381 1.00 92.75 74 GLY A O 1
ATOM 500 N N . ALA A 1 75 ? -48.481 -3.811 48.799 1.00 92.38 75 ALA A N 1
ATOM 501 C CA . ALA A 1 75 ? -47.608 -2.656 48.602 1.00 92.38 75 ALA A CA 1
ATOM 502 C C . ALA A 1 75 ? -46.568 -2.523 49.723 1.00 92.38 75 ALA A C 1
ATOM 504 O O . ALA A 1 75 ? -46.876 -2.778 50.888 1.00 92.38 75 ALA A O 1
ATOM 505 N N . TYR A 1 76 ? -45.366 -2.053 49.371 1.00 92.12 76 TYR A N 1
ATOM 506 C CA . TYR A 1 76 ? -44.270 -1.799 50.314 1.00 92.12 76 TYR A CA 1
ATOM 507 C C . TYR A 1 76 ? -43.820 -3.040 51.111 1.00 92.12 76 TYR A C 1
ATOM 509 O O . TYR A 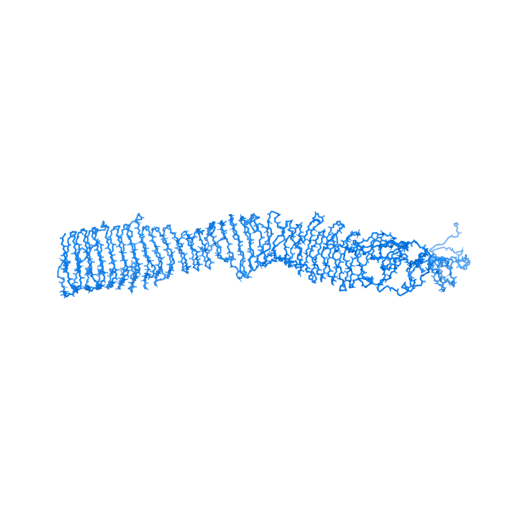1 76 ? -43.400 -2.904 52.258 1.00 92.12 76 TYR A O 1
ATOM 517 N N . ASN A 1 77 ? -43.896 -4.238 50.520 1.00 92.81 77 ASN A N 1
ATOM 518 C CA . ASN A 1 77 ? -43.538 -5.497 51.181 1.00 92.81 77 ASN A CA 1
ATOM 519 C C . ASN A 1 77 ? -42.314 -6.154 50.543 1.00 92.81 77 ASN A C 1
ATOM 521 O O . ASN A 1 77 ? -42.402 -6.763 49.475 1.00 92.81 77 ASN A O 1
ATOM 525 N N . ASP A 1 78 ? -41.183 -6.074 51.236 1.00 94.88 78 ASP A N 1
ATOM 526 C CA . ASP A 1 78 ? -39.891 -6.520 50.729 1.00 94.88 78 ASP A CA 1
ATOM 527 C C . ASP A 1 78 ? -39.626 -8.008 51.018 1.00 94.88 78 ASP A C 1
ATOM 529 O O . ASP A 1 78 ? -40.135 -8.567 51.986 1.00 94.88 78 ASP A O 1
ATOM 533 N N . GLY A 1 79 ? -38.822 -8.683 50.201 1.00 96.44 79 GLY A N 1
ATOM 534 C CA . GLY A 1 79 ? -38.394 -10.054 50.494 1.00 96.44 79 GLY A CA 1
ATOM 535 C C . GLY A 1 79 ? -37.380 -10.066 51.638 1.00 96.44 79 GLY A C 1
ATOM 536 O O . GLY A 1 79 ? -37.656 -10.516 52.748 1.00 96.44 79 GLY A O 1
ATOM 537 N N . MET A 1 80 ? -36.204 -9.507 51.377 1.00 97.31 80 MET A N 1
ATOM 538 C CA . MET A 1 80 ? -35.133 -9.341 52.356 1.00 97.31 80 MET A CA 1
ATOM 539 C C . MET A 1 80 ? -34.752 -7.872 52.456 1.00 97.31 80 MET A C 1
ATOM 541 O O . MET A 1 80 ? -34.570 -7.208 51.435 1.00 97.31 80 MET A O 1
ATOM 545 N N . ALA A 1 81 ? -34.585 -7.365 53.671 1.00 94.62 81 ALA A N 1
ATOM 546 C CA . ALA A 1 81 ? -34.257 -5.968 53.879 1.00 94.62 81 ALA A CA 1
ATOM 547 C C . ALA A 1 81 ? -33.256 -5.751 55.014 1.00 94.62 81 ALA A C 1
ATOM 549 O O . ALA A 1 81 ? -33.325 -6.419 56.041 1.00 94.62 81 ALA A O 1
ATOM 550 N N . ALA A 1 82 ? -32.361 -4.776 54.867 1.00 93.50 82 ALA A N 1
ATOM 551 C CA . ALA A 1 82 ? -31.549 -4.292 55.978 1.00 93.50 82 ALA A CA 1
ATOM 552 C C . ALA A 1 82 ? -31.442 -2.765 56.014 1.00 93.50 82 ALA A C 1
ATOM 554 O O . ALA A 1 82 ? -31.378 -2.108 54.972 1.00 93.50 82 ALA A O 1
ATOM 555 N N . ASN A 1 83 ? -31.385 -2.198 57.215 1.00 90.25 83 ASN A N 1
ATOM 556 C CA . ASN A 1 83 ? -31.077 -0.796 57.480 1.00 90.25 83 ASN A CA 1
ATOM 557 C C . ASN A 1 83 ? -29.761 -0.691 58.269 1.00 90.25 83 ASN A C 1
ATOM 559 O O . ASN A 1 83 ? -29.401 -1.623 58.968 1.00 90.25 83 ASN A O 1
ATOM 563 N N . GLY A 1 84 ? -29.026 0.415 58.143 1.00 91.19 84 GLY A N 1
ATOM 564 C CA . GLY A 1 84 ? -27.696 0.581 58.748 1.00 91.19 84 GLY A CA 1
ATOM 565 C C . GLY A 1 84 ? -26.534 0.137 57.849 1.00 91.19 84 GLY A C 1
ATOM 566 O O . GLY A 1 84 ? -26.698 -0.044 56.643 1.00 91.19 84 GLY A O 1
ATOM 567 N N . ASN A 1 85 ? -25.349 0.006 58.444 1.00 93.75 85 ASN A N 1
ATOM 568 C CA . ASN A 1 85 ? -24.065 -0.206 57.771 1.00 93.75 85 ASN A CA 1
ATOM 569 C C . ASN A 1 85 ? -23.609 -1.669 57.804 1.00 93.75 85 ASN A C 1
ATOM 571 O O . ASN A 1 85 ? -23.890 -2.393 58.760 1.00 93.75 85 ASN A O 1
ATOM 575 N N . ASN A 1 86 ? -22.779 -2.059 56.837 1.00 95.69 86 ASN A N 1
ATOM 576 C CA . ASN A 1 86 ? -22.069 -3.342 56.807 1.00 95.69 86 ASN A CA 1
ATOM 577 C C . ASN A 1 86 ? -22.987 -4.575 56.911 1.00 95.69 86 ASN A C 1
ATOM 579 O O . ASN A 1 86 ? -22.590 -5.608 57.447 1.00 95.69 86 ASN A O 1
ATOM 583 N N . ASN A 1 87 ? -24.229 -4.468 56.443 1.00 96.44 87 ASN A N 1
ATOM 584 C CA . ASN A 1 87 ? -25.161 -5.587 56.383 1.00 96.44 87 ASN A CA 1
ATOM 585 C C . ASN A 1 87 ? -24.926 -6.423 55.124 1.00 96.44 87 ASN A C 1
ATOM 587 O O . ASN A 1 87 ? -24.597 -5.885 54.073 1.00 96.44 87 ASN A O 1
ATOM 591 N N . THR A 1 88 ? -25.167 -7.727 55.207 1.00 98.12 88 THR A N 1
ATOM 592 C CA . THR A 1 88 ? -25.050 -8.676 54.097 1.00 98.12 88 THR A CA 1
ATOM 593 C C . THR A 1 88 ? -26.381 -9.393 53.889 1.00 98.12 88 THR A C 1
ATOM 595 O O . THR A 1 88 ? -26.905 -10.018 54.807 1.00 98.12 88 THR A O 1
ATOM 598 N N . LEU A 1 89 ? -26.946 -9.311 52.688 1.00 98.56 89 LEU A N 1
ATOM 599 C CA . LEU A 1 89 ? -28.142 -10.041 52.274 1.00 98.56 89 LEU A CA 1
ATOM 600 C C . LEU A 1 89 ? -27.735 -11.061 51.211 1.00 98.56 89 LEU A C 1
ATOM 602 O O . LEU A 1 89 ? -27.228 -10.674 50.165 1.00 98.56 89 LEU A O 1
ATOM 606 N N . VAL A 1 90 ? -27.985 -12.345 51.444 1.00 98.75 90 VAL A N 1
ATOM 607 C CA . VAL A 1 90 ? -27.615 -13.445 50.545 1.00 98.75 90 VAL A CA 1
ATOM 608 C C . VAL A 1 90 ? -28.865 -14.193 50.096 1.00 98.75 90 VAL A C 1
ATOM 610 O O . VAL A 1 90 ? -29.593 -14.723 50.930 1.00 98.75 90 VAL A O 1
ATOM 613 N N . ASN A 1 91 ? -29.109 -14.285 48.791 1.00 98.75 91 ASN A N 1
ATOM 614 C CA . ASN A 1 91 ? -30.143 -15.135 48.212 1.00 98.75 91 ASN A CA 1
ATOM 615 C C . ASN A 1 91 ? -29.532 -16.238 47.344 1.00 98.75 91 ASN A C 1
ATOM 617 O O . ASN A 1 91 ? -28.986 -15.972 46.275 1.00 98.75 91 ASN A O 1
ATOM 621 N N . ASN A 1 92 ? -29.705 -17.481 47.779 1.00 98.50 92 ASN A N 1
ATOM 622 C CA . ASN A 1 92 ? -29.371 -18.688 47.027 1.00 98.50 92 ASN A CA 1
ATOM 623 C C . ASN A 1 92 ? -30.624 -19.446 46.553 1.00 98.50 92 ASN A C 1
ATOM 625 O O . ASN A 1 92 ? -30.510 -20.346 45.728 1.00 98.50 92 ASN A O 1
ATOM 629 N N . GLY A 1 93 ? -31.801 -19.100 47.081 1.00 98.25 93 GLY A N 1
ATOM 630 C CA . GLY A 1 93 ? -33.082 -19.731 46.767 1.00 98.25 93 GLY A CA 1
ATOM 631 C C . GLY A 1 93 ? -33.971 -18.864 45.874 1.00 98.25 93 GLY A C 1
ATOM 632 O O . GLY A 1 93 ? -33.502 -18.207 44.942 1.00 98.25 93 GLY A O 1
ATOM 633 N N . THR A 1 94 ? -35.275 -18.851 46.158 1.00 98.75 94 THR A N 1
ATOM 634 C CA . THR A 1 94 ? -36.265 -18.082 45.382 1.00 98.75 94 THR A CA 1
ATOM 635 C C . THR A 1 94 ? -36.911 -16.981 46.217 1.00 98.75 94 THR A C 1
ATOM 637 O O . THR A 1 94 ? -37.448 -17.249 47.288 1.00 98.75 94 THR A O 1
ATOM 640 N N . ILE A 1 95 ? -36.926 -15.753 45.700 1.00 98.75 95 ILE A N 1
ATOM 641 C CA . ILE A 1 95 ? -37.670 -14.618 46.257 1.00 98.75 95 ILE A CA 1
ATOM 642 C C . ILE A 1 95 ? -38.665 -14.129 45.206 1.00 98.75 95 ILE A C 1
ATOM 644 O O . ILE A 1 95 ? -38.280 -13.802 44.086 1.00 98.75 95 ILE A O 1
ATOM 648 N N . THR A 1 96 ? -39.944 -14.053 45.561 1.00 98.44 96 THR A N 1
ATOM 649 C CA . THR A 1 96 ? -40.993 -13.469 44.717 1.00 98.44 96 THR A CA 1
ATOM 650 C C . THR A 1 96 ? -4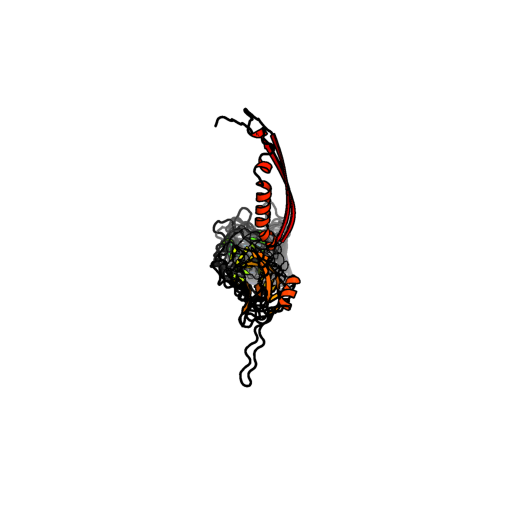1.721 -12.374 45.478 1.00 98.44 96 THR A C 1
ATOM 652 O O . THR A 1 96 ? -42.275 -12.642 46.537 1.00 98.44 96 THR A O 1
ATOM 655 N N . THR A 1 97 ? -41.771 -11.153 44.950 1.00 97.62 97 THR A N 1
ATOM 656 C CA . THR A 1 97 ? -42.549 -10.059 45.555 1.00 97.62 97 THR A CA 1
ATOM 657 C C . THR A 1 97 ? -43.575 -9.512 44.567 1.00 97.62 97 THR A C 1
ATOM 659 O O . THR A 1 97 ? -43.304 -9.386 43.373 1.00 97.62 97 THR A O 1
ATOM 662 N N . THR A 1 98 ? -44.789 -9.227 45.035 1.00 97.06 98 THR A N 1
ATOM 663 C CA . THR A 1 98 ? -45.901 -8.744 44.199 1.00 97.06 98 THR A CA 1
ATOM 664 C C . THR A 1 98 ? -46.617 -7.585 44.880 1.00 97.06 98 THR A C 1
ATOM 666 O O . THR A 1 98 ? -47.369 -7.777 45.829 1.00 97.06 98 THR A O 1
ATOM 669 N N . GLY A 1 99 ? -46.416 -6.367 44.393 1.00 94.69 99 GLY A N 1
ATOM 670 C CA . GLY A 1 99 ? -47.058 -5.160 44.895 1.00 94.69 99 GLY A CA 1
ATOM 671 C C . GLY A 1 99 ? -46.299 -3.891 44.522 1.00 94.69 99 GLY A C 1
ATOM 672 O O . GLY A 1 99 ? -45.118 -3.914 44.176 1.00 94.69 99 GLY A O 1
ATOM 673 N N . ASN A 1 100 ? -46.988 -2.751 44.578 1.00 93.56 100 ASN A N 1
ATOM 674 C CA . ASN A 1 100 ? -46.362 -1.463 44.285 1.00 93.56 100 ASN A CA 1
ATOM 675 C C . ASN A 1 100 ? -45.293 -1.133 45.331 1.00 93.56 100 ASN A C 1
ATOM 677 O O . ASN A 1 100 ? -45.526 -1.276 46.530 1.00 93.56 100 ASN A O 1
ATOM 681 N N . ASN A 1 101 ? -44.155 -0.612 44.877 1.00 92.56 101 ASN A N 1
ATOM 682 C CA . ASN A 1 101 ? -42.994 -0.294 45.697 1.00 92.56 101 ASN A CA 1
ATOM 683 C C . ASN A 1 101 ? -42.473 -1.496 46.498 1.00 92.56 101 ASN A C 1
ATOM 685 O O . ASN A 1 101 ? -41.917 -1.271 47.562 1.00 92.56 101 ASN A O 1
ATOM 689 N N . SER A 1 102 ? -42.652 -2.741 46.050 1.00 93.38 102 SER A N 1
ATOM 690 C CA . SER A 1 102 ? -42.166 -3.936 46.759 1.00 93.38 102 SER A CA 1
ATOM 691 C C . SER A 1 102 ? -40.823 -4.397 46.189 1.00 93.38 102 SER A C 1
ATOM 693 O O . SER A 1 102 ? -40.682 -4.555 44.974 1.00 93.38 102 SER A O 1
ATOM 695 N N . TYR A 1 103 ? -39.813 -4.579 47.045 1.00 96.00 103 TYR A N 1
ATOM 696 C CA . TYR A 1 103 ? -38.444 -4.902 46.631 1.00 96.00 103 TYR A CA 1
ATOM 697 C C . TYR A 1 103 ? -38.071 -6.345 46.972 1.00 96.00 103 TYR A C 1
ATOM 699 O O . TYR A 1 103 ? -38.446 -6.866 48.013 1.00 96.00 103 TYR A O 1
ATOM 707 N N . GLY A 1 104 ? -37.309 -7.012 46.111 1.00 97.62 104 GLY A N 1
ATOM 708 C CA . GLY A 1 104 ? -36.835 -8.370 46.376 1.00 97.62 104 GLY A CA 1
ATOM 709 C C . GLY A 1 104 ? -35.806 -8.382 47.501 1.00 97.62 104 GLY A C 1
ATOM 710 O O . GLY A 1 104 ? -36.022 -8.988 48.549 1.00 97.62 104 GLY A O 1
ATOM 711 N N . MET A 1 105 ? -34.712 -7.653 47.293 1.00 98.00 105 MET A N 1
ATOM 712 C CA . MET A 1 105 ? -33.646 -7.437 48.269 1.00 98.00 105 MET A CA 1
ATOM 713 C C . MET A 1 105 ? -33.355 -5.938 48.379 1.00 98.00 105 MET A C 1
ATOM 715 O O . MET A 1 105 ? -33.161 -5.275 47.360 1.00 98.00 105 MET A O 1
ATOM 719 N N . THR A 1 106 ? -33.313 -5.382 49.592 1.00 94.62 106 THR A N 1
ATOM 720 C CA . THR A 1 106 ? -33.036 -3.951 49.787 1.00 94.62 106 THR A CA 1
ATOM 721 C C . THR A 1 106 ? -32.069 -3.673 50.933 1.00 94.62 106 THR A C 1
ATOM 723 O O . THR A 1 106 ? -32.240 -4.170 52.042 1.00 94.62 106 THR A O 1
ATOM 726 N N . ALA A 1 107 ? -31.080 -2.818 50.691 1.00 91.25 107 ALA A N 1
ATOM 727 C CA . ALA A 1 107 ? -30.179 -2.288 51.708 1.00 91.25 107 ALA A CA 1
ATOM 728 C C . ALA A 1 107 ? -30.276 -0.755 51.732 1.00 91.25 107 ALA A C 1
ATOM 730 O O . ALA A 1 107 ? -30.220 -0.118 50.679 1.00 91.25 107 ALA A O 1
ATOM 731 N N . ALA A 1 108 ? -30.466 -0.219 52.945 1.00 80.25 108 ALA A N 1
ATOM 732 C CA . ALA A 1 108 ? -31.222 0.994 53.300 1.00 80.25 108 ALA A CA 1
ATOM 733 C C . ALA A 1 108 ? -32.749 0.779 53.271 1.00 80.25 108 ALA A C 1
ATOM 735 O O . ALA A 1 108 ? -33.490 1.430 52.528 1.00 80.25 108 ALA A O 1
ATOM 736 N N . TRP A 1 109 ? -33.225 -0.180 54.073 1.00 80.69 109 TRP A N 1
ATOM 737 C CA . TRP A 1 109 ? -34.649 -0.457 54.252 1.00 80.69 109 TRP A CA 1
ATOM 738 C C . TRP A 1 109 ? -35.414 0.814 54.618 1.00 80.69 109 TRP A C 1
ATOM 740 O O . TRP A 1 109 ? -35.018 1.597 55.481 1.00 80.69 109 TRP A O 1
ATOM 750 N N . GLY A 1 110 ? -36.498 1.036 53.885 1.00 70.69 110 GLY A N 1
ATOM 751 C CA . GLY A 1 110 ? -37.283 2.253 53.985 1.00 70.69 110 GLY A CA 1
ATOM 752 C C . GLY A 1 110 ? -36.618 3.515 53.447 1.00 70.69 110 GLY A C 1
ATOM 753 O O . GLY A 1 110 ? -37.095 4.598 53.752 1.00 70.69 110 GLY A O 1
ATOM 754 N N . GLN A 1 111 ? -35.544 3.409 52.655 1.00 68.56 111 GLN A N 1
ATOM 755 C CA . GLN A 1 111 ? -34.835 4.542 52.030 1.00 68.56 111 GLN A CA 1
ATOM 756 C C . GLN A 1 111 ? -34.526 5.694 53.013 1.00 68.56 111 GLN A C 1
ATOM 758 O O . GLN A 1 111 ? -34.418 6.851 52.617 1.00 68.56 111 GLN A O 1
ATOM 763 N N . SER A 1 112 ? -34.428 5.382 54.307 1.00 62.16 112 SER A N 1
ATOM 764 C CA . SER A 1 112 ? -34.435 6.346 55.413 1.00 62.16 112 SER A CA 1
ATOM 765 C C . SER A 1 112 ? -33.029 6.773 55.825 1.00 62.16 112 SER A C 1
ATOM 767 O O . SER A 1 112 ? -32.865 7.786 56.500 1.00 62.16 112 SER A O 1
ATOM 769 N N . ASN A 1 113 ? -32.014 6.024 55.387 1.00 67.62 113 ASN A N 1
ATOM 770 C CA . ASN A 1 113 ? -30.615 6.292 55.674 1.00 67.62 113 ASN A CA 1
ATOM 771 C C . ASN A 1 113 ? -29.750 6.220 54.401 1.00 67.62 113 ASN A C 1
ATOM 773 O O . ASN A 1 113 ? -29.008 5.256 54.210 1.00 67.62 113 ASN A O 1
ATOM 777 N N . PRO A 1 114 ? -29.808 7.237 53.521 1.00 64.50 114 PRO A N 1
ATOM 778 C CA . PRO A 1 114 ? -28.941 7.322 52.342 1.00 64.50 114 PRO A CA 1
ATOM 779 C C . PRO A 1 114 ? -27.444 7.475 52.684 1.00 64.50 114 PRO A C 1
ATOM 781 O O . PRO A 1 114 ? -26.621 7.483 51.777 1.00 64.50 114 PRO A O 1
ATOM 784 N N . GLY A 1 115 ? -27.077 7.595 53.968 1.00 67.50 115 GLY A N 1
ATOM 785 C CA . GLY A 1 115 ? -25.694 7.547 54.456 1.00 67.50 115 GLY A CA 1
ATOM 786 C C . GLY A 1 115 ? -25.224 6.154 54.893 1.00 67.50 115 GLY A C 1
ATOM 787 O O . GLY A 1 115 ? -24.107 6.030 55.392 1.00 67.50 115 GLY A O 1
ATOM 788 N N . ALA A 1 116 ? -26.058 5.118 54.744 1.00 82.19 116 ALA A N 1
ATOM 789 C CA . ALA A 1 116 ? -25.668 3.741 55.024 1.00 82.19 116 ALA A CA 1
ATOM 790 C C . ALA A 1 116 ? -24.456 3.338 54.168 1.00 82.19 116 ALA A C 1
ATOM 792 O O . ALA A 1 116 ? -24.364 3.727 53.012 1.00 82.19 116 ALA A O 1
ATOM 793 N N . SER A 1 117 ? -23.508 2.570 54.698 1.00 91.00 117 SER A N 1
ATOM 794 C CA . SER A 1 117 ? -22.299 2.219 53.952 1.00 91.00 117 SER A CA 1
ATOM 795 C C . SER A 1 117 ? -21.849 0.780 54.159 1.00 91.00 117 SER A C 1
ATOM 797 O O . SER A 1 117 ? -22.126 0.181 55.196 1.00 91.00 117 SER A O 1
ATOM 799 N N . GLY A 1 118 ? -21.178 0.215 53.152 1.00 93.94 118 GLY A N 1
ATOM 800 C CA . GLY A 1 118 ? -20.569 -1.116 53.223 1.00 93.94 118 GLY A CA 1
ATOM 801 C C . GLY A 1 118 ? -21.555 -2.281 53.118 1.00 93.94 118 GLY A C 1
ATOM 802 O O . GLY A 1 118 ? -21.200 -3.413 53.439 1.00 93.94 118 GLY A O 1
ATOM 803 N N . ASN A 1 119 ? -22.801 -2.028 52.708 1.00 96.12 119 ASN A N 1
ATOM 804 C CA . ASN A 1 119 ? -23.815 -3.074 52.586 1.00 96.12 119 ASN A CA 1
ATOM 805 C C . ASN A 1 119 ? -23.577 -3.960 51.354 1.00 96.12 119 ASN A C 1
ATOM 807 O O . ASN A 1 119 ? -23.216 -3.470 50.287 1.00 96.12 119 ASN A O 1
ATOM 811 N N . GLN A 1 120 ? -23.841 -5.258 51.483 1.00 98.00 120 GLN A N 1
ATOM 812 C CA . GLN A 1 120 ? -23.648 -6.256 50.436 1.00 98.00 120 GLN A CA 1
ATOM 813 C C . GLN A 1 120 ? -24.954 -6.992 50.127 1.00 98.00 120 GLN A C 1
ATOM 815 O O . GLN A 1 120 ? -25.652 -7.455 51.027 1.00 98.00 120 GLN A O 1
ATOM 820 N N . ILE A 1 121 ? -25.276 -7.127 48.845 1.00 98.50 121 ILE A N 1
ATOM 821 C CA . ILE A 1 121 ? -26.373 -7.943 48.321 1.00 98.50 121 ILE A CA 1
ATOM 822 C C . ILE A 1 121 ? -25.745 -9.004 47.420 1.00 98.50 121 ILE A C 1
ATOM 824 O O . ILE A 1 121 ? -25.112 -8.670 46.424 1.00 98.50 121 ILE A O 1
ATOM 828 N N . VAL A 1 122 ? -25.922 -10.279 47.744 1.00 98.69 122 VAL A N 1
ATOM 829 C CA . VAL A 1 122 ? -25.396 -11.413 46.978 1.00 98.69 122 VAL A CA 1
ATOM 830 C C . VAL A 1 122 ? -26.568 -12.249 46.483 1.00 98.69 122 VAL A C 1
ATOM 832 O O . VAL A 1 122 ? -27.338 -12.760 47.288 1.00 98.69 122 VAL A O 1
ATOM 835 N N . ASN A 1 123 ? -26.711 -12.408 45.170 1.00 98.75 123 ASN A N 1
ATOM 836 C CA . ASN A 1 123 ? -27.741 -13.241 44.559 1.00 98.75 123 ASN A CA 1
ATOM 837 C C . ASN A 1 123 ? -27.119 -14.323 43.671 1.00 98.75 123 ASN A C 1
ATOM 839 O O . ASN A 1 123 ? -26.565 -14.029 42.613 1.00 98.75 123 ASN A O 1
ATOM 843 N N . THR A 1 124 ? -27.270 -15.579 44.080 1.00 98.50 124 THR A N 1
ATOM 844 C CA . THR A 1 124 ? -26.978 -16.766 43.261 1.00 98.50 124 THR A CA 1
ATOM 845 C C . THR A 1 124 ? -28.259 -17.499 42.840 1.00 98.50 124 THR A C 1
ATOM 847 O O . THR A 1 124 ? -28.233 -18.300 41.910 1.00 98.50 124 THR A O 1
ATOM 850 N N . GLY A 1 125 ? -29.390 -17.190 43.489 1.00 98.38 125 GLY A N 1
ATOM 851 C CA . GLY A 1 125 ? -30.711 -17.743 43.198 1.00 98.38 125 GLY A CA 1
ATOM 852 C C . GLY A 1 125 ? -31.559 -16.877 42.258 1.00 98.38 125 GLY A C 1
ATOM 853 O O . GLY A 1 125 ? -31.052 -16.174 41.381 1.00 98.38 125 GLY A O 1
ATOM 854 N N . THR A 1 126 ? -32.880 -16.918 42.437 1.00 98.75 126 THR A N 1
ATOM 855 C CA . THR A 1 126 ? -33.844 -16.154 41.627 1.00 98.75 126 THR A CA 1
ATOM 856 C C . THR A 1 126 ? -34.585 -15.131 42.477 1.00 98.75 126 THR A C 1
ATOM 858 O O . THR A 1 126 ? -35.156 -15.476 43.509 1.00 98.75 126 THR A O 1
ATOM 861 N N . VAL A 1 127 ? -34.636 -13.883 42.014 1.00 98.81 127 VAL A N 1
ATOM 862 C CA . VAL A 1 127 ? -35.469 -12.818 42.578 1.00 98.81 127 VAL A CA 1
ATOM 863 C C . VAL A 1 127 ? -36.375 -12.281 41.482 1.00 98.81 127 VAL A C 1
ATOM 865 O O . VAL A 1 127 ? -35.896 -11.736 40.491 1.00 98.81 127 VAL A O 1
ATOM 868 N N . THR A 1 128 ? -37.686 -12.409 41.664 1.00 98.50 128 THR A N 1
ATOM 869 C CA . THR A 1 128 ? -38.693 -11.869 40.745 1.00 98.50 128 THR A CA 1
ATOM 870 C C . THR A 1 128 ? -39.581 -10.888 41.486 1.00 98.50 128 THR A C 1
ATOM 872 O O . THR A 1 128 ? -40.146 -11.212 42.527 1.00 98.50 128 THR A O 1
ATOM 875 N N . THR A 1 129 ? -39.730 -9.683 40.952 1.00 98.12 129 THR A N 1
ATOM 876 C CA . THR A 1 129 ? -40.592 -8.658 41.545 1.00 98.12 129 THR A CA 1
ATOM 877 C C . THR A 1 129 ? -41.625 -8.188 40.540 1.00 98.12 129 THR A C 1
ATOM 879 O O . THR A 1 129 ? -41.327 -8.055 39.352 1.00 98.12 129 THR A O 1
ATOM 882 N N . SER A 1 130 ? -42.851 -7.952 40.998 1.00 96.44 130 SER A N 1
ATOM 883 C CA . SER A 1 130 ? -43.914 -7.409 40.162 1.00 96.44 130 SER A CA 1
ATOM 884 C C . SER A 1 130 ? -44.678 -6.283 40.849 1.00 96.44 130 SER A C 1
ATOM 886 O O . SER A 1 130 ? -44.949 -6.353 42.042 1.00 96.44 130 SER A O 1
ATOM 888 N N . GLY A 1 131 ? -45.012 -5.230 40.103 1.00 94.50 131 GLY A N 1
ATOM 889 C CA . GLY A 1 131 ? -45.690 -4.037 40.622 1.00 94.50 131 GLY A CA 1
ATOM 890 C C . GLY A 1 131 ? -44.986 -2.728 40.263 1.00 94.50 131 GLY A C 1
ATOM 891 O O . GLY A 1 131 ? -43.844 -2.712 39.804 1.00 94.50 131 GLY A O 1
ATOM 892 N N . ASN A 1 132 ? -45.683 -1.604 40.433 1.00 93.94 132 ASN A N 1
ATOM 893 C CA . ASN A 1 132 ? -45.148 -0.298 40.037 1.00 93.94 132 ASN A CA 1
ATOM 894 C C . ASN A 1 132 ? -43.995 0.118 40.956 1.00 93.94 132 ASN A C 1
ATOM 896 O O . ASN A 1 132 ? -44.120 -0.026 42.171 1.00 93.94 132 ASN A O 1
ATOM 900 N N . ASN A 1 133 ? -42.908 0.662 40.404 1.00 92.81 133 ASN A N 1
ATOM 901 C CA . ASN A 1 133 ? -41.693 1.015 41.144 1.00 92.81 133 ASN A CA 1
ATOM 902 C C . ASN A 1 133 ? -41.139 -0.156 41.985 1.00 92.81 133 ASN A C 1
ATOM 904 O O . ASN A 1 133 ? -40.548 0.066 43.036 1.00 92.81 133 ASN A O 1
ATOM 908 N N . ALA A 1 134 ? -41.371 -1.406 41.570 1.00 94.69 134 ALA A N 1
ATOM 909 C CA . ALA A 1 134 ? -40.753 -2.585 42.175 1.00 94.69 134 ALA A CA 1
ATOM 910 C C . ALA A 1 134 ? -39.287 -2.720 41.731 1.00 94.69 134 ALA A C 1
ATOM 912 O O . ALA A 1 134 ? -38.904 -2.215 40.675 1.00 94.69 134 ALA A O 1
ATOM 913 N N . ARG A 1 135 ? -38.463 -3.389 42.545 1.00 96.00 135 ARG A N 1
ATOM 914 C CA . ARG A 1 135 ? -37.021 -3.563 42.294 1.00 96.00 135 ARG A CA 1
ATOM 915 C C . ARG A 1 135 ? -36.569 -4.937 42.747 1.00 96.00 135 ARG A C 1
ATOM 917 O O . ARG A 1 135 ? -36.854 -5.316 43.879 1.00 96.00 135 ARG A O 1
ATOM 924 N N . ALA A 1 136 ? -35.821 -5.663 41.923 1.00 98.00 136 ALA A N 1
ATOM 925 C CA . ALA A 1 136 ? -35.263 -6.948 42.339 1.00 98.00 136 ALA A CA 1
ATOM 926 C C . ALA A 1 136 ? -34.157 -6.757 43.385 1.00 98.00 136 ALA A C 1
ATOM 928 O O . ALA A 1 136 ? -34.186 -7.408 44.429 1.00 98.00 136 ALA A O 1
ATOM 929 N N . ALA A 1 137 ? -33.256 -5.801 43.157 1.00 97.88 137 ALA A N 1
ATOM 930 C CA . ALA A 1 137 ? -32.258 -5.380 44.132 1.00 97.88 137 ALA A CA 1
ATOM 931 C C . ALA A 1 137 ? -32.200 -3.850 44.234 1.00 97.88 137 ALA A C 1
ATOM 933 O O . ALA A 1 137 ? -32.144 -3.146 43.225 1.00 97.88 137 ALA A O 1
ATOM 934 N N . SER A 1 138 ? -32.194 -3.329 45.460 1.00 95.25 138 SER A N 1
ATOM 935 C CA . SER A 1 138 ? -32.041 -1.901 45.740 1.00 95.25 138 SER A CA 1
ATOM 936 C C . SER A 1 138 ? -30.942 -1.692 46.776 1.00 95.25 138 SER A C 1
ATOM 938 O O . SER A 1 138 ? -31.019 -2.216 47.883 1.00 95.25 138 SER A O 1
ATOM 940 N N . LEU A 1 139 ? -29.935 -0.903 46.434 1.00 94.19 139 LEU A N 1
ATOM 941 C CA . LEU A 1 139 ? -28.824 -0.544 47.306 1.00 94.19 139 LEU A CA 1
ATOM 942 C C . LEU A 1 139 ? -28.747 0.980 47.353 1.00 94.19 139 LEU A C 1
ATOM 944 O O . LEU A 1 139 ? -28.568 1.617 46.320 1.00 94.19 139 LEU A O 1
ATOM 948 N N . LEU A 1 140 ? -28.946 1.573 48.525 1.00 91.06 140 LEU A N 1
ATOM 949 C CA . LEU A 1 140 ? -28.730 3.005 48.723 1.00 91.06 140 LEU A CA 1
ATOM 950 C C . LEU A 1 140 ? -27.660 3.185 49.798 1.00 91.06 140 LEU A C 1
ATOM 952 O O . LEU A 1 140 ? -27.638 2.425 50.772 1.00 91.06 140 LEU A O 1
ATOM 956 N N . GLY A 1 141 ? -26.809 4.197 49.645 1.00 87.44 141 GLY A N 1
ATOM 957 C CA . GLY A 1 141 ? -25.722 4.436 50.578 1.00 87.44 141 GLY A CA 1
ATOM 958 C C . GLY A 1 141 ? -24.390 4.785 49.929 1.00 87.44 141 GLY A C 1
ATOM 959 O O . GLY A 1 141 ? -24.305 5.581 49.006 1.00 87.44 141 GLY A O 1
ATOM 960 N N . GLY A 1 142 ? -23.310 4.199 50.424 1.00 89.50 142 GLY A N 1
ATOM 961 C CA . GLY A 1 142 ? -22.038 4.226 49.720 1.00 89.50 142 GLY A CA 1
ATOM 962 C C . GLY A 1 142 ? -21.140 3.048 50.049 1.00 89.50 142 GLY A C 1
ATOM 963 O O . GLY A 1 142 ? -21.306 2.393 51.076 1.00 89.50 142 GLY A O 1
ATOM 964 N N . ASN A 1 143 ? -20.147 2.777 49.211 1.00 93.69 143 ASN A N 1
ATOM 965 C CA . ASN A 1 143 ? -19.272 1.607 49.321 1.00 93.69 143 ASN A CA 1
ATOM 966 C C . ASN A 1 143 ? -20.049 0.277 49.379 1.00 93.69 143 ASN A C 1
ATOM 968 O O . ASN A 1 143 ? -19.578 -0.676 50.000 1.00 93.69 143 ASN A O 1
ATOM 972 N N . GLY A 1 144 ? -21.267 0.223 48.834 1.00 94.94 144 GLY A N 1
ATOM 973 C CA . GLY A 1 144 ? -22.061 -0.995 48.817 1.00 94.94 144 GLY A CA 1
ATOM 974 C C . GLY A 1 144 ? -21.772 -1.852 47.585 1.00 94.94 144 GLY A C 1
ATOM 975 O O . GLY A 1 144 ? -21.306 -1.356 46.561 1.00 94.94 144 GLY A O 1
ATOM 976 N N . THR A 1 145 ? -22.094 -3.142 47.664 1.00 97.81 145 THR A N 1
ATOM 977 C CA . THR A 1 145 ? -21.865 -4.091 46.567 1.00 97.81 145 THR A CA 1
ATOM 978 C C . THR A 1 145 ? -23.105 -4.929 46.287 1.00 97.81 145 THR A C 1
ATOM 980 O O . THR A 1 145 ? -23.674 -5.524 47.197 1.00 97.81 145 THR A O 1
ATOM 983 N N . ILE A 1 146 ? -23.490 -5.044 45.018 1.00 98.56 146 ILE A N 1
ATOM 984 C CA . ILE A 1 146 ? -24.427 -6.053 44.520 1.00 98.56 146 ILE A CA 1
ATOM 985 C C . ILE A 1 146 ? -23.628 -7.066 43.695 1.00 98.56 146 ILE A C 1
ATOM 987 O O . ILE A 1 146 ? -23.044 -6.708 42.677 1.00 98.56 146 ILE A O 1
ATOM 991 N N . ALA A 1 147 ? -23.609 -8.331 44.104 1.00 98.62 147 ALA A N 1
ATOM 992 C CA . ALA A 1 147 ? -23.013 -9.436 43.361 1.00 98.62 147 ALA A CA 1
ATOM 993 C C . ALA A 1 147 ? -24.120 -10.378 42.871 1.00 98.62 147 ALA A C 1
ATOM 995 O O . ALA A 1 147 ? -24.789 -11.020 43.678 1.00 98.62 147 ALA A O 1
ATOM 996 N N . ASN A 1 148 ? -24.326 -10.466 41.558 1.00 98.75 148 ASN A N 1
ATOM 997 C CA . ASN A 1 148 ? -25.344 -11.310 40.942 1.00 98.75 148 ASN A CA 1
ATOM 998 C C . ASN A 1 148 ? -24.721 -12.365 40.020 1.00 98.75 148 ASN A C 1
ATOM 1000 O O . ASN A 1 148 ? -24.203 -12.031 38.958 1.00 98.75 148 ASN A O 1
ATOM 1004 N N . SER A 1 149 ? -24.851 -13.637 40.380 1.00 98.56 149 SER A N 1
ATOM 1005 C CA . SER A 1 149 ? -24.615 -14.779 39.485 1.00 98.56 149 SER A CA 1
ATOM 1006 C C . SER A 1 149 ? -25.900 -15.542 39.139 1.00 98.56 149 SER A C 1
ATOM 1008 O O . SER A 1 149 ? -25.878 -16.405 38.266 1.00 98.56 149 SER A O 1
ATOM 1010 N N . GLY A 1 150 ? -27.019 -15.208 39.791 1.00 98.50 150 GLY A N 1
ATOM 1011 C CA . GLY A 1 150 ? -28.343 -15.770 39.533 1.00 98.50 150 GLY A CA 1
ATOM 1012 C C . GLY A 1 150 ? -29.211 -14.897 38.617 1.00 98.50 150 GLY A C 1
ATOM 1013 O O . GLY A 1 150 ? -28.726 -14.263 37.679 1.00 98.50 150 GLY A O 1
ATOM 1014 N N . THR A 1 151 ? -30.517 -14.854 38.893 1.00 98.75 151 THR A N 1
ATOM 1015 C CA . THR A 1 151 ? -31.497 -14.062 38.128 1.00 98.75 151 THR A CA 1
ATOM 1016 C C . THR A 1 151 ? -32.141 -12.977 38.989 1.00 98.75 151 THR A C 1
ATOM 1018 O O . THR A 1 151 ? -32.708 -13.275 40.038 1.00 98.75 151 THR A O 1
ATOM 1021 N N . LEU A 1 152 ? -32.098 -11.730 38.519 1.00 98.81 152 LEU A N 1
ATOM 1022 C CA . LEU A 1 152 ? -32.822 -10.583 39.069 1.00 98.81 152 LEU A CA 1
ATOM 1023 C C . LEU A 1 152 ? -33.803 -10.065 38.013 1.00 98.81 152 LEU A C 1
ATOM 1025 O O . LEU A 1 152 ? -33.388 -9.559 36.970 1.00 98.81 152 LEU A O 1
ATOM 1029 N N . THR A 1 153 ? -35.102 -10.163 38.277 1.00 98.38 153 THR A N 1
ATOM 1030 C CA . THR A 1 153 ? -36.144 -9.722 37.344 1.00 98.38 153 THR A CA 1
ATOM 1031 C C . THR A 1 153 ? -37.135 -8.781 38.015 1.00 98.38 153 THR A C 1
ATOM 1033 O O . THR A 1 153 ? -37.623 -9.050 39.117 1.00 98.38 153 THR A O 1
ATOM 1036 N N . SER A 1 154 ? -37.476 -7.683 37.342 1.00 97.31 154 SER A N 1
ATOM 1037 C CA . SER A 1 154 ? -38.599 -6.824 37.731 1.00 97.31 154 SER A CA 1
ATOM 1038 C C . SER A 1 154 ? -39.589 -6.626 36.585 1.00 97.31 154 SER A C 1
ATOM 1040 O O . SER A 1 154 ? -39.233 -6.454 35.414 1.00 97.31 154 SER A O 1
ATOM 1042 N N . ASN A 1 155 ? -40.870 -6.652 36.939 1.00 95.12 155 ASN A N 1
ATOM 1043 C CA . ASN A 1 155 ? -41.979 -6.522 36.010 1.00 95.12 155 ASN A CA 1
ATOM 1044 C C . ASN A 1 155 ? -43.036 -5.555 36.553 1.00 95.12 155 ASN A C 1
ATOM 1046 O O . ASN A 1 155 ? -43.824 -5.883 37.435 1.00 95.12 155 ASN A O 1
ATOM 1050 N N . GLY A 1 156 ? -43.097 -4.349 36.014 1.00 93.25 156 GLY A N 1
ATOM 1051 C CA . GLY A 1 156 ? -44.111 -3.385 36.414 1.00 93.25 156 GLY A CA 1
ATOM 1052 C C . GLY A 1 156 ? -43.834 -2.010 35.850 1.00 93.25 156 GLY A C 1
ATOM 1053 O O . GLY A 1 156 ? -42.859 -1.805 35.125 1.00 93.25 156 GLY A O 1
ATOM 1054 N N . ARG A 1 157 ? -44.709 -1.055 36.154 1.00 93.50 157 ARG A N 1
ATOM 1055 C CA . ARG A 1 157 ? -44.522 0.308 35.673 1.00 93.50 157 ARG A CA 1
ATOM 1056 C C . ARG A 1 157 ? -43.390 0.993 36.435 1.00 93.50 157 ARG A C 1
ATOM 1058 O O . ARG A 1 157 ? -43.409 0.964 37.660 1.00 93.50 157 ARG A O 1
ATOM 1065 N N . ASP A 1 158 ? -42.442 1.613 35.742 1.00 93.88 158 ASP A N 1
ATOM 1066 C CA . ASP A 1 158 ? -41.317 2.342 36.358 1.00 93.88 158 ASP A CA 1
ATOM 1067 C C . ASP A 1 158 ? -40.485 1.488 37.338 1.00 93.88 158 ASP A C 1
ATOM 1069 O O . ASP A 1 158 ? -40.063 1.960 38.391 1.00 93.88 158 ASP A O 1
ATOM 1073 N N . ALA A 1 159 ? -40.317 0.201 37.023 1.00 95.50 159 ALA A N 1
ATOM 1074 C CA . ALA A 1 159 ? -39.725 -0.810 37.895 1.00 95.50 159 ALA A CA 1
ATOM 1075 C C . ALA A 1 159 ? -38.330 -1.253 37.402 1.00 95.50 159 ALA A C 1
ATOM 1077 O O . ALA A 1 159 ? -38.244 -2.247 36.668 1.00 95.50 159 ALA A O 1
ATOM 1078 N N . PRO A 1 160 ? -37.232 -0.562 37.771 1.00 96.00 160 PRO A N 1
ATOM 1079 C CA . PRO A 1 160 ? -35.889 -1.004 37.412 1.00 96.00 160 PRO A CA 1
ATOM 1080 C C . PRO A 1 160 ? -35.505 -2.283 38.166 1.00 96.00 160 PRO A C 1
ATOM 1082 O O . PRO A 1 160 ? -35.888 -2.459 39.323 1.00 96.00 160 PRO A O 1
ATOM 1085 N N . ALA A 1 161 ? -34.735 -3.179 37.544 1.00 97.62 161 ALA A N 1
ATOM 1086 C CA . ALA A 1 161 ? -34.383 -4.450 38.191 1.00 97.62 161 ALA A CA 1
ATOM 1087 C C . ALA A 1 161 ? -33.344 -4.240 39.297 1.00 97.62 161 ALA A C 1
ATOM 1089 O O . ALA A 1 161 ? -33.529 -4.715 40.419 1.00 97.62 161 ALA A O 1
ATOM 1090 N N . VAL A 1 162 ? -32.290 -3.482 38.998 1.00 98.19 162 VAL A N 1
ATOM 1091 C CA . VAL A 1 162 ? -31.271 -3.068 39.961 1.00 98.19 162 VAL A CA 1
ATOM 1092 C C . VAL A 1 162 ? -31.265 -1.551 40.083 1.00 98.19 162 VAL A C 1
ATOM 1094 O O . VAL A 1 162 ? -31.162 -0.839 39.085 1.00 98.19 162 VAL A O 1
ATOM 1097 N N . TYR A 1 163 ? -31.330 -1.054 41.314 1.00 95.44 163 TYR A N 1
ATOM 1098 C CA . TYR A 1 163 ? -31.191 0.365 41.619 1.00 95.44 163 TYR A CA 1
ATOM 1099 C C . TYR A 1 163 ? -30.082 0.564 42.648 1.00 95.44 163 TYR A C 1
ATOM 1101 O O . TYR A 1 163 ? -30.198 0.098 43.781 1.00 95.44 163 TYR A O 1
ATOM 1109 N N . MET A 1 164 ? -29.026 1.266 42.257 1.00 94.25 164 MET A N 1
ATOM 1110 C CA . MET A 1 164 ? -27.944 1.695 43.140 1.00 94.25 164 MET A CA 1
ATOM 1111 C C . MET A 1 164 ? -28.007 3.207 43.309 1.00 94.25 164 MET A C 1
ATOM 1113 O O . MET A 1 164 ? -28.257 3.921 42.335 1.00 94.25 164 MET A O 1
ATOM 1117 N N . GLN A 1 165 ? -27.787 3.714 44.517 1.00 91.06 165 GLN A N 1
ATOM 1118 C CA . GLN A 1 165 ? -27.767 5.149 44.759 1.00 91.06 165 GLN A CA 1
ATOM 1119 C C . GLN A 1 165 ? -26.791 5.545 45.857 1.00 91.06 165 GLN A C 1
ATOM 1121 O O . GLN A 1 165 ? -26.981 5.205 47.019 1.00 91.06 165 GLN A O 1
ATOM 1126 N N . GLY A 1 166 ? -25.865 6.424 45.480 1.00 88.69 166 GLY A N 1
ATOM 1127 C CA . GLY A 1 166 ? -24.919 7.086 46.363 1.00 88.69 166 GLY A CA 1
ATOM 1128 C C . GLY A 1 166 ? -23.474 6.874 45.909 1.00 88.69 166 GLY A C 1
ATOM 1129 O O . GLY A 1 166 ? -23.242 6.888 44.700 1.00 88.69 166 GLY A O 1
ATOM 1130 N N . ASN A 1 167 ? -22.498 6.849 46.823 1.00 91.31 167 ASN A N 1
ATOM 1131 C CA . ASN A 1 167 ? -21.076 6.987 46.464 1.00 91.31 167 ASN A CA 1
ATOM 1132 C C . ASN A 1 167 ? -20.296 5.672 46.536 1.00 91.31 167 ASN A C 1
ATOM 1134 O O . ASN A 1 167 ? -20.280 5.027 47.575 1.00 91.31 167 ASN A O 1
ATOM 1138 N N . ASN A 1 168 ? -19.529 5.358 45.498 1.00 93.25 168 ASN A N 1
ATOM 1139 C CA . ASN A 1 168 ? -18.650 4.194 45.395 1.00 93.25 168 ASN A CA 1
ATOM 1140 C C . ASN A 1 168 ? -19.388 2.843 45.479 1.00 93.25 168 ASN A C 1
ATOM 1142 O O . ASN A 1 168 ? -18.850 1.859 45.985 1.00 93.25 168 ASN A O 1
ATOM 1146 N N . ASP A 1 169 ? -20.628 2.792 44.991 1.00 94.19 169 ASP A N 1
ATOM 1147 C CA . ASP A 1 169 ? -21.377 1.539 44.893 1.00 94.19 169 ASP A CA 1
ATOM 1148 C C . ASP A 1 169 ? -20.902 0.701 43.699 1.00 94.19 169 ASP A C 1
ATOM 1150 O O . ASP A 1 169 ? -20.533 1.225 42.642 1.00 94.19 169 ASP A O 1
ATOM 1154 N N . THR A 1 170 ? -20.925 -0.620 43.868 1.00 97.62 170 THR A N 1
ATOM 1155 C CA . THR A 1 170 ? -20.431 -1.586 42.885 1.00 97.62 170 THR A CA 1
ATOM 1156 C C . THR A 1 170 ? -21.489 -2.631 42.535 1.00 97.62 170 THR A C 1
ATOM 1158 O O . THR A 1 170 ? -22.037 -3.290 43.412 1.00 97.62 170 THR A O 1
ATOM 1161 N N . LEU A 1 171 ? -21.728 -2.860 41.245 1.00 98.62 171 LEU A N 1
ATOM 1162 C CA . LEU A 1 171 ? -22.457 -4.017 40.721 1.00 98.62 171 LEU A CA 1
ATOM 1163 C C . LEU A 1 171 ? -21.477 -4.963 40.024 1.00 98.62 171 LEU A C 1
ATOM 1165 O O . LEU A 1 171 ? -20.743 -4.543 39.134 1.00 98.62 171 LEU A O 1
ATOM 1169 N N . VAL A 1 172 ? -21.517 -6.247 40.366 1.00 98.75 172 VAL A N 1
ATOM 1170 C CA . VAL A 1 172 ? -20.833 -7.328 39.650 1.00 98.75 172 VAL A CA 1
ATOM 1171 C C . VAL A 1 172 ? -21.878 -8.338 39.192 1.00 98.75 172 VAL A C 1
ATOM 1173 O O . VAL A 1 172 ? -22.538 -8.962 40.016 1.00 98.75 172 VAL A O 1
ATOM 1176 N N . ASN A 1 173 ? -22.040 -8.500 37.883 1.00 98.81 173 ASN A N 1
ATOM 1177 C CA . ASN A 1 173 ? -23.015 -9.394 37.275 1.00 98.81 173 ASN A CA 1
ATOM 1178 C C . ASN A 1 173 ? -22.328 -10.457 36.412 1.00 98.81 173 ASN A C 1
ATOM 1180 O O . ASN A 1 173 ? -21.668 -10.115 35.440 1.00 98.81 173 ASN A O 1
ATOM 1184 N N . SER A 1 174 ? -22.537 -11.731 36.720 1.00 98.56 174 SER A N 1
ATOM 1185 C CA . SER A 1 174 ? -22.266 -12.873 35.833 1.00 98.56 174 SER A CA 1
ATOM 1186 C C . SER A 1 174 ? -23.537 -13.656 35.480 1.00 98.56 174 SER A C 1
ATOM 1188 O O . SER A 1 174 ? -23.495 -14.542 34.631 1.00 98.56 174 SER A O 1
ATOM 1190 N N . GLY A 1 175 ? -24.670 -13.311 36.103 1.00 98.50 175 GLY A N 1
ATOM 1191 C CA . GLY A 1 175 ? -25.985 -13.890 35.842 1.00 98.50 175 GLY A CA 1
ATOM 1192 C C . GLY A 1 175 ? -26.863 -13.027 34.929 1.00 98.50 175 GLY A C 1
ATOM 1193 O O . GLY A 1 175 ? -26.377 -12.299 34.060 1.00 98.50 175 GLY A O 1
ATOM 1194 N N . THR A 1 176 ? -28.181 -13.095 35.131 1.00 98.81 176 THR A N 1
ATOM 1195 C CA . THR A 1 176 ? -29.174 -12.322 34.368 1.00 98.81 176 THR A CA 1
ATOM 1196 C C . THR A 1 176 ? -29.814 -11.232 35.222 1.00 98.81 176 THR A C 1
ATOM 1198 O O . THR A 1 176 ? -30.332 -11.498 36.302 1.00 98.81 176 THR A O 1
ATOM 1201 N N . ILE A 1 177 ? -29.837 -10.009 34.699 1.00 98.81 177 ILE A N 1
ATOM 1202 C CA . ILE A 1 177 ? -30.623 -8.880 35.194 1.00 98.81 177 ILE A CA 1
ATOM 1203 C C . ILE A 1 177 ? -31.584 -8.487 34.075 1.00 98.81 177 ILE A C 1
ATOM 1205 O O . ILE A 1 177 ? -31.136 -8.159 32.974 1.00 98.81 177 ILE A O 1
ATOM 1209 N N . GLN A 1 178 ? -32.892 -8.533 34.335 1.00 98.12 178 GLN A N 1
ATOM 1210 C CA . GLN A 1 178 ? -33.896 -8.285 33.303 1.00 98.12 178 GLN A CA 1
ATOM 1211 C C . GLN A 1 178 ? -35.083 -7.441 33.770 1.00 98.12 178 GLN A C 1
ATOM 1213 O O . GLN A 1 178 ? -35.623 -7.653 34.854 1.00 98.12 178 GLN A O 1
ATOM 1218 N N . THR A 1 179 ? -35.554 -6.545 32.901 1.00 96.81 179 THR A N 1
ATOM 1219 C CA . THR A 1 179 ? -36.848 -5.866 33.059 1.00 96.81 179 THR A CA 1
ATOM 1220 C C . THR A 1 179 ? -37.784 -6.156 31.893 1.00 96.81 179 THR A C 1
ATOM 1222 O O . THR A 1 179 ? -37.377 -6.184 30.728 1.00 96.81 179 THR A O 1
ATOM 1225 N N . THR A 1 180 ? -39.068 -6.339 32.203 1.00 93.75 180 THR A N 1
ATOM 1226 C CA . THR A 1 180 ? -40.134 -6.568 31.204 1.00 93.75 180 THR A CA 1
ATOM 1227 C C . THR A 1 180 ? -41.272 -5.547 31.283 1.00 93.75 180 THR A C 1
ATOM 1229 O O . THR A 1 180 ? -42.223 -5.626 30.511 1.00 93.75 180 THR A O 1
ATOM 1232 N N . GLY A 1 181 ? -41.189 -4.602 32.223 1.00 91.25 181 GLY A N 1
ATOM 1233 C CA . GLY A 1 181 ? -42.226 -3.611 32.504 1.00 91.25 181 GLY A CA 1
ATOM 1234 C C . GLY A 1 181 ? -42.327 -2.465 31.490 1.00 91.25 181 GLY A C 1
ATOM 1235 O O . GLY A 1 181 ? -41.670 -2.469 30.452 1.00 91.25 181 GLY A O 1
ATOM 1236 N N . THR A 1 182 ? -43.132 -1.449 31.811 1.00 90.06 182 THR A N 1
ATOM 1237 C CA . THR A 1 182 ? -43.367 -0.249 30.974 1.00 90.06 182 THR A CA 1
ATOM 1238 C C . THR A 1 182 ? -42.988 1.045 31.703 1.00 90.06 182 THR A C 1
ATOM 1240 O O . THR A 1 182 ? -43.232 1.144 32.901 1.00 90.06 182 THR A O 1
ATOM 1243 N N . ALA A 1 183 ? -42.460 2.063 31.024 1.00 87.44 183 ALA A N 1
ATOM 1244 C CA . ALA A 1 183 ? -42.164 3.359 31.652 1.00 87.44 183 ALA A CA 1
ATOM 1245 C C . ALA A 1 183 ? -43.288 4.391 31.447 1.00 87.44 183 ALA A C 1
ATOM 1247 O O . ALA A 1 183 ? -43.925 4.426 30.394 1.00 87.44 183 ALA A O 1
ATOM 1248 N N . THR A 1 184 ? -43.515 5.250 32.442 1.00 85.31 184 THR A N 1
ATOM 1249 C CA . THR A 1 184 ? -44.246 6.520 32.302 1.00 85.31 184 THR A CA 1
ATOM 1250 C C . THR A 1 184 ? -43.335 7.625 31.762 1.00 85.31 184 THR A C 1
ATOM 1252 O O . THR A 1 184 ? -42.116 7.462 31.673 1.00 85.31 184 THR A O 1
ATOM 1255 N N . SER A 1 185 ? -43.903 8.786 31.420 1.00 68.56 185 SER A N 1
ATOM 1256 C CA . SER A 1 185 ? -43.113 9.975 31.088 1.00 68.56 185 SER A CA 1
ATOM 1257 C C . SER A 1 185 ? -42.290 10.418 32.306 1.00 68.56 185 SER A C 1
ATOM 1259 O O . SER A 1 185 ? -42.829 11.014 33.238 1.00 68.56 185 SER A O 1
ATOM 1261 N N . GLY A 1 186 ? -40.992 10.115 32.302 1.00 68.25 186 GLY A N 1
ATOM 1262 C CA . GLY A 1 186 ? -40.061 10.430 33.393 1.00 68.25 186 GLY A CA 1
ATOM 1263 C C . GLY A 1 186 ? -39.759 9.267 34.344 1.00 68.25 186 GLY A C 1
ATOM 1264 O O . GLY A 1 186 ? -38.901 9.414 35.212 1.00 68.25 186 GLY A O 1
ATOM 1265 N N . GLY A 1 187 ? -40.415 8.117 34.178 1.00 77.94 187 GLY A N 1
ATOM 1266 C CA . GLY A 1 187 ? -40.089 6.897 34.908 1.00 77.94 187 GLY A CA 1
ATOM 1267 C C . GLY A 1 187 ? -39.059 6.017 34.190 1.00 77.94 187 GLY A C 1
ATOM 1268 O O . GLY A 1 187 ? -38.651 6.297 33.062 1.00 77.94 187 GLY A O 1
ATOM 1269 N N . SER A 1 188 ? -38.593 4.959 34.860 1.00 83.81 188 SER A N 1
ATOM 1270 C CA . SER A 1 188 ? -37.501 4.100 34.379 1.00 83.81 188 SER A CA 1
ATOM 1271 C C . SER A 1 188 ? -37.884 2.624 34.452 1.00 83.81 188 SER A C 1
ATOM 1273 O O . SER A 1 188 ? -38.267 2.128 35.506 1.00 83.81 188 SER A O 1
ATOM 1275 N N . VAL A 1 189 ? -37.736 1.908 33.336 1.00 92.69 189 VAL A N 1
ATOM 1276 C CA . VAL A 1 189 ? -37.756 0.433 33.290 1.00 92.69 189 VAL A CA 1
ATOM 1277 C C . VAL A 1 189 ? -36.395 -0.105 32.880 1.00 92.69 189 VAL A C 1
ATOM 1279 O O . VAL A 1 189 ? -36.269 -1.047 32.095 1.00 92.69 189 VAL A O 1
ATOM 1282 N N . ASP A 1 190 ? -35.357 0.537 33.398 1.00 96.00 190 ASP A N 1
ATOM 1283 C CA . ASP A 1 190 ? -33.982 0.211 33.061 1.00 96.00 190 ASP A CA 1
ATOM 1284 C C . ASP A 1 190 ? -33.522 -1.026 33.839 1.00 96.00 190 ASP A C 1
ATOM 1286 O O . ASP A 1 190 ? -33.924 -1.241 34.983 1.00 96.00 190 ASP A O 1
ATOM 1290 N N . ALA A 1 191 ? -32.677 -1.859 33.235 1.00 97.81 191 ALA A N 1
ATOM 1291 C CA . ALA A 1 191 ? -32.196 -3.057 33.919 1.00 97.81 191 ALA A CA 1
ATOM 1292 C C . ALA A 1 191 ? -31.298 -2.696 35.109 1.00 97.81 191 ALA A C 1
ATOM 1294 O O . ALA A 1 191 ? -31.453 -3.258 36.194 1.00 97.81 191 ALA A O 1
ATOM 1295 N N . VAL A 1 192 ? -30.429 -1.701 34.936 1.00 98.25 192 VAL A N 1
ATOM 1296 C CA . VAL A 1 192 ? -29.607 -1.136 36.006 1.00 98.25 192 VAL A CA 1
ATOM 1297 C C . VAL A 1 192 ? -29.711 0.384 35.993 1.00 98.25 192 VAL A C 1
ATOM 1299 O O . VAL A 1 192 ? -29.413 1.029 34.988 1.00 98.25 192 VAL A O 1
ATOM 1302 N N . VAL A 1 193 ? -30.063 0.964 37.138 1.00 96.06 193 VAL A N 1
ATOM 1303 C CA . VAL A 1 193 ? -29.979 2.404 37.393 1.00 96.06 193 VAL A CA 1
ATOM 1304 C C . VAL A 1 193 ? -28.894 2.656 38.433 1.00 96.06 193 VAL A C 1
ATOM 1306 O O . VAL A 1 193 ? -28.992 2.180 39.560 1.00 96.06 193 VAL A O 1
ATOM 1309 N N . SER A 1 194 ? -27.881 3.432 38.057 1.00 94.19 194 SER A N 1
ATOM 1310 C CA . SER A 1 194 ? -26.871 3.988 38.954 1.00 94.19 194 SER A CA 1
ATOM 1311 C C . SER A 1 194 ? -27.161 5.469 39.176 1.00 94.19 194 SER A C 1
ATOM 1313 O O . SER A 1 194 ? -26.955 6.302 38.290 1.00 94.19 194 SER A O 1
ATOM 1315 N N . ASN A 1 195 ? -27.683 5.800 40.355 1.00 89.12 195 ASN A N 1
ATOM 1316 C CA . ASN A 1 195 ? -27.996 7.162 40.751 1.00 89.12 195 ASN A CA 1
ATOM 1317 C C . ASN A 1 195 ? -27.028 7.682 41.813 1.00 89.12 195 ASN A C 1
ATOM 1319 O O . ASN A 1 195 ? -27.328 7.761 42.999 1.00 89.12 195 ASN A O 1
ATOM 1323 N N . THR A 1 196 ? -25.857 8.100 41.380 1.00 79.44 196 THR A N 1
ATOM 1324 C CA . THR A 1 196 ? -24.955 8.940 42.170 1.00 79.44 196 THR A CA 1
ATOM 1325 C C . THR A 1 196 ? -25.675 10.241 42.572 1.00 79.44 196 THR A C 1
ATOM 1327 O O . THR A 1 196 ? -26.043 11.038 41.707 1.00 79.44 196 THR A O 1
ATOM 1330 N N . LEU A 1 197 ? -25.912 10.469 43.868 1.00 81.25 197 LEU A N 1
ATOM 1331 C CA . LEU A 1 197 ? -26.670 11.630 44.382 1.00 81.25 197 LEU A CA 1
ATOM 1332 C C . LEU A 1 197 ? -25.988 12.993 44.148 1.00 81.25 197 LEU A C 1
ATOM 1334 O O . LEU A 1 197 ? -26.612 14.030 44.358 1.00 81.25 197 LEU A O 1
ATOM 1338 N N . GLY A 1 198 ? -24.728 13.003 43.713 1.00 82.69 198 GLY A N 1
ATOM 1339 C CA . GLY A 1 198 ? -23.972 14.204 43.374 1.00 82.69 198 GLY A CA 1
ATOM 1340 C C . GLY A 1 198 ? -22.898 13.920 42.327 1.00 82.69 198 GLY A C 1
ATOM 1341 O O . GLY A 1 198 ? -22.572 12.765 42.056 1.00 82.69 198 GLY A O 1
ATOM 1342 N N . SER A 1 199 ? -22.340 14.977 41.737 1.00 82.69 199 SER A N 1
ATOM 1343 C CA . SER A 1 199 ? -21.324 14.875 40.678 1.00 82.69 199 SER A CA 1
ATOM 1344 C C . SER A 1 199 ? -19.962 14.369 41.158 1.00 82.69 199 SER A C 1
ATOM 1346 O O . SER A 1 199 ? -19.194 13.840 40.362 1.00 82.69 199 SER A O 1
ATOM 1348 N N . SER A 1 200 ? -19.665 14.490 42.455 1.00 84.50 200 SER A N 1
ATOM 1349 C CA . SER A 1 200 ? -18.436 13.972 43.072 1.00 84.50 200 SER A CA 1
ATOM 1350 C C . SER A 1 200 ? -18.468 12.468 43.348 1.00 84.50 200 SER A C 1
ATOM 1352 O O . SER A 1 200 ? -17.460 11.910 43.775 1.00 84.50 200 SER A O 1
ATOM 1354 N N . PHE A 1 201 ? -19.616 11.814 43.159 1.00 89.69 201 PHE A N 1
ATOM 1355 C CA . PHE A 1 201 ? -19.777 10.406 43.497 1.00 89.69 201 PHE A CA 1
ATOM 1356 C C . PHE A 1 201 ? -19.299 9.498 42.368 1.00 89.69 201 PHE A C 1
ATOM 1358 O O . PHE A 1 201 ? -19.370 9.860 41.194 1.00 89.69 201 PHE A O 1
ATOM 1365 N N . THR A 1 202 ? -18.847 8.303 42.735 1.00 93.88 202 THR A N 1
ATOM 1366 C CA . THR A 1 202 ? -18.404 7.269 41.797 1.00 93.88 202 THR A CA 1
ATOM 1367 C C . THR A 1 202 ? -19.309 6.039 41.848 1.00 93.88 202 THR A C 1
ATOM 1369 O O . THR A 1 202 ? -19.959 5.781 42.857 1.00 93.88 202 THR A O 1
ATOM 1372 N N . ALA A 1 203 ? -19.359 5.258 40.773 1.00 96.06 203 ALA A N 1
ATOM 1373 C CA . ALA A 1 203 ? -19.991 3.941 40.754 1.00 96.06 203 ALA A CA 1
ATOM 1374 C C . ALA A 1 203 ? -19.269 3.003 39.780 1.00 96.06 203 ALA A C 1
ATOM 1376 O O . ALA A 1 203 ? -18.721 3.450 38.767 1.00 96.06 203 ALA A O 1
ATOM 1377 N N . THR A 1 204 ? -19.309 1.700 40.057 1.00 98.06 204 THR A N 1
ATOM 1378 C CA . THR A 1 204 ? -18.718 0.666 39.196 1.00 98.06 204 THR A CA 1
ATOM 1379 C C . THR A 1 204 ? -19.759 -0.381 38.827 1.00 98.06 204 THR A C 1
ATOM 1381 O O . THR A 1 204 ? -20.445 -0.921 39.686 1.00 98.06 204 THR A O 1
ATOM 1384 N N . ILE A 1 205 ? -19.875 -0.705 37.545 1.00 98.75 205 ILE A N 1
ATOM 1385 C CA . ILE A 1 205 ? -20.747 -1.760 37.030 1.00 98.75 205 ILE A CA 1
ATOM 1386 C C . ILE A 1 205 ? -19.885 -2.701 36.200 1.00 98.75 205 ILE A C 1
ATOM 1388 O O . ILE A 1 205 ? -19.328 -2.298 35.188 1.00 98.75 205 ILE A O 1
ATOM 1392 N N . THR A 1 206 ? -19.777 -3.958 36.613 1.00 98.75 206 THR A N 1
ATOM 1393 C CA . THR A 1 206 ? -19.036 -5.001 35.899 1.00 98.75 206 THR A CA 1
ATOM 1394 C C . THR A 1 206 ? -19.998 -6.085 35.446 1.00 98.75 206 THR A C 1
ATOM 1396 O O . THR A 1 206 ? -20.500 -6.847 36.266 1.00 98.75 206 THR A O 1
ATOM 1399 N N . ASN A 1 207 ? -20.238 -6.183 34.143 1.00 98.81 207 ASN A N 1
ATOM 1400 C CA . ASN A 1 207 ? -20.928 -7.306 33.525 1.00 98.81 207 ASN A CA 1
ATOM 1401 C C . ASN A 1 207 ? -19.884 -8.294 32.995 1.00 98.81 207 ASN A C 1
ATOM 1403 O O . ASN A 1 207 ? -19.253 -8.047 31.971 1.00 98.81 207 ASN A O 1
ATOM 1407 N N . GLN A 1 208 ? -19.659 -9.378 33.726 1.00 98.50 208 GLN A N 1
ATOM 1408 C CA . GLN A 1 208 ? -18.674 -10.410 33.417 1.00 98.50 208 GLN A CA 1
ATOM 1409 C C . GLN A 1 208 ? -19.098 -11.265 32.214 1.00 98.50 208 GLN A C 1
ATOM 1411 O O . GLN A 1 208 ? -20.227 -11.181 31.725 1.00 98.50 208 GLN A O 1
ATOM 1416 N N . ALA A 1 209 ? -18.184 -12.117 31.745 1.00 97.44 209 ALA A N 1
ATOM 1417 C CA . ALA A 1 209 ? -18.457 -13.067 30.674 1.00 97.44 209 ALA A CA 1
ATOM 1418 C C . ALA A 1 209 ? -19.676 -13.943 31.011 1.00 97.44 209 ALA A C 1
ATOM 1420 O O . ALA A 1 209 ? -19.800 -14.451 32.124 1.00 97.44 209 ALA A O 1
ATOM 1421 N N . GLY A 1 210 ? -20.593 -14.087 30.051 1.00 95.38 210 GLY A N 1
ATOM 1422 C CA . GLY A 1 210 ? -21.873 -14.785 30.239 1.00 95.38 210 GLY A CA 1
ATOM 1423 C C . GLY A 1 210 ? -22.969 -13.958 30.928 1.00 95.38 210 GLY A C 1
ATOM 1424 O O . GLY A 1 210 ? -24.143 -14.311 30.821 1.00 95.38 210 GLY A O 1
ATOM 1425 N N . GLY A 1 211 ? -22.619 -12.828 31.549 1.00 98.50 211 GLY A N 1
ATOM 1426 C CA . GLY A 1 211 ? -23.565 -11.921 32.186 1.00 98.50 211 GLY A CA 1
ATOM 1427 C C . GLY A 1 211 ? -24.488 -11.227 31.181 1.00 98.50 211 GLY A C 1
ATOM 1428 O O . GLY A 1 211 ? -24.080 -10.819 30.088 1.00 98.50 211 GLY A O 1
ATOM 1429 N N . ARG A 1 212 ? -25.761 -11.084 31.553 1.00 98.69 212 ARG A N 1
ATOM 1430 C CA . ARG A 1 212 ? -26.812 -10.468 30.734 1.00 98.69 212 ARG A CA 1
ATOM 1431 C C . ARG A 1 212 ? -27.496 -9.348 31.507 1.00 98.69 212 ARG A C 1
ATOM 143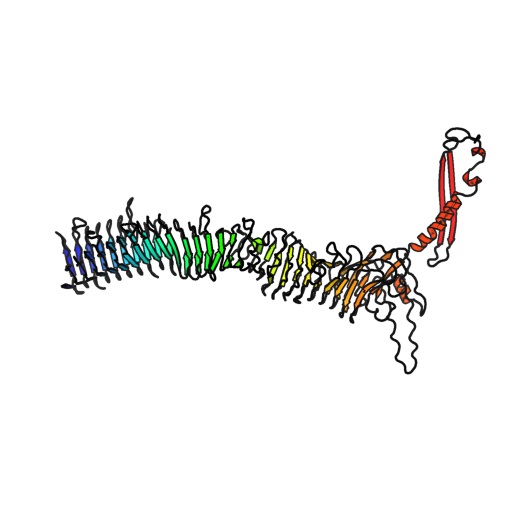3 O O . ARG A 1 212 ? -28.111 -9.606 32.536 1.00 98.69 212 ARG A O 1
ATOM 1440 N N . ILE A 1 213 ? -27.445 -8.129 30.981 1.00 98.81 213 ILE A N 1
ATOM 1441 C CA . ILE A 1 213 ? -28.195 -6.965 31.465 1.00 98.81 213 ILE A CA 1
ATOM 1442 C C . ILE A 1 213 ? -29.152 -6.545 30.352 1.00 98.81 213 ILE A C 1
ATOM 1444 O O . ILE A 1 213 ? -28.727 -6.021 29.323 1.00 98.81 213 ILE A O 1
ATOM 1448 N N . VAL A 1 214 ? -30.443 -6.810 30.529 1.00 98.50 214 VAL A N 1
ATOM 1449 C CA . VAL A 1 214 ? -31.436 -6.676 29.457 1.00 98.50 214 VAL A CA 1
ATOM 1450 C C . VAL A 1 214 ? -32.629 -5.869 29.936 1.00 98.50 214 VAL A C 1
ATOM 1452 O O . VAL A 1 214 ? -33.361 -6.291 30.824 1.00 98.50 214 VAL A O 1
ATOM 1455 N N . SER A 1 215 ? -32.880 -4.732 29.300 1.00 97.31 215 SER A N 1
ATOM 1456 C CA . SER A 1 215 ? -34.176 -4.069 29.408 1.00 97.31 215 SER A CA 1
ATOM 1457 C C . SER A 1 215 ? -34.972 -4.296 28.133 1.00 97.31 215 SER A C 1
ATOM 1459 O O . SER A 1 215 ? -34.498 -3.967 27.048 1.00 97.31 215 SER A O 1
ATOM 1461 N N . ASN A 1 216 ? -36.184 -4.847 28.242 1.00 94.00 216 ASN A N 1
ATOM 1462 C CA . ASN A 1 216 ? -37.022 -5.093 27.064 1.00 94.00 216 ASN A CA 1
ATOM 1463 C C . ASN A 1 216 ? -37.631 -3.804 26.492 1.00 94.00 216 ASN A C 1
ATOM 1465 O O . ASN A 1 216 ? -37.860 -3.734 25.292 1.00 94.00 216 ASN A O 1
ATOM 1469 N N . ASN A 1 217 ? -37.895 -2.799 27.333 1.00 92.81 217 ASN A N 1
ATOM 1470 C CA . ASN A 1 217 ? -38.633 -1.585 26.949 1.00 92.81 217 ASN A CA 1
ATOM 1471 C C . ASN A 1 217 ? -37.937 -0.277 27.372 1.00 92.81 217 ASN A C 1
ATOM 1473 O O . ASN A 1 217 ? -38.486 0.804 27.178 1.00 92.81 217 ASN A O 1
ATOM 1477 N N . GLY A 1 218 ? -36.753 -0.356 27.979 1.00 93.75 218 GLY A N 1
ATOM 1478 C CA . GLY A 1 218 ? -35.990 0.781 28.494 1.00 93.75 218 GLY A CA 1
ATOM 1479 C C . GLY A 1 218 ? -34.501 0.640 28.195 1.00 93.75 218 GLY A C 1
ATOM 1480 O O . GLY A 1 218 ? -34.117 0.100 27.153 1.00 93.75 218 GLY A O 1
ATOM 1481 N N . ILE A 1 219 ? -33.669 1.143 29.108 1.00 96.38 219 ILE A N 1
ATOM 1482 C CA . ILE A 1 219 ? -32.211 1.188 28.963 1.00 96.38 219 ILE A CA 1
ATOM 1483 C C . ILE A 1 219 ? -31.571 0.009 29.698 1.00 96.38 219 ILE A C 1
ATOM 1485 O O . ILE A 1 219 ? -31.998 -0.365 30.788 1.00 96.38 219 ILE A O 1
ATOM 1489 N N . GLY A 1 220 ? -30.531 -0.592 29.121 1.00 97.50 220 GLY A N 1
ATOM 1490 C CA . GLY A 1 220 ? -29.755 -1.622 29.815 1.00 97.50 220 GLY A CA 1
ATOM 1491 C C . GLY A 1 220 ? -29.108 -1.056 31.084 1.00 97.50 220 GLY A C 1
ATOM 1492 O O . GLY A 1 220 ? -29.385 -1.515 32.189 1.00 97.50 220 GLY A O 1
ATOM 1493 N N . VAL A 1 221 ? -28.293 -0.010 30.934 1.00 98.25 221 VAL A N 1
ATOM 1494 C CA . VAL A 1 221 ? -27.621 0.679 32.045 1.00 98.25 221 VAL A CA 1
ATOM 1495 C C . VAL A 1 221 ? -27.809 2.194 31.955 1.00 98.25 221 VAL A C 1
ATOM 1497 O O . VAL A 1 221 ? -27.454 2.809 30.949 1.00 98.25 221 VAL A O 1
ATOM 1500 N N . ARG A 1 222 ? -28.297 2.818 33.033 1.00 96.50 222 ARG A N 1
ATOM 1501 C CA . ARG A 1 222 ? -28.360 4.279 33.181 1.00 96.50 222 ARG A CA 1
ATOM 1502 C C . ARG A 1 222 ? -27.446 4.774 34.300 1.00 96.50 222 ARG A C 1
ATOM 1504 O O . ARG A 1 222 ? -27.493 4.243 35.404 1.00 96.50 222 ARG A O 1
ATOM 1511 N N . SER A 1 223 ? -26.699 5.844 34.034 1.00 94.44 223 SER A N 1
ATOM 1512 C CA . SER A 1 223 ? -26.033 6.686 35.038 1.00 94.44 223 SER A CA 1
ATOM 1513 C C . SER A 1 223 ? -26.627 8.103 35.038 1.00 94.44 223 SER A C 1
ATOM 1515 O O . SER A 1 223 ? -27.153 8.541 34.013 1.00 94.44 223 SER A O 1
ATOM 1517 N N . THR A 1 224 ? -26.590 8.819 36.171 1.00 90.25 224 THR A N 1
ATOM 1518 C CA . THR A 1 224 ? -27.255 10.131 36.330 1.00 90.25 224 THR A CA 1
ATOM 1519 C C . THR A 1 224 ? -26.323 11.328 36.551 1.00 90.25 224 THR A C 1
ATOM 1521 O O . THR A 1 224 ? -26.424 12.281 35.788 1.00 90.25 224 THR A O 1
ATOM 1524 N N . ASN A 1 225 ? -25.440 11.358 37.558 1.00 86.06 225 ASN A N 1
ATOM 1525 C CA . ASN A 1 225 ? -24.730 12.606 37.925 1.00 86.06 225 ASN A CA 1
ATOM 1526 C C . ASN A 1 225 ? -23.215 12.481 38.108 1.00 86.06 225 ASN A C 1
ATOM 1528 O O . ASN A 1 225 ? -22.494 13.422 37.802 1.00 86.06 225 ASN A O 1
ATOM 1532 N N . GLY A 1 226 ? -22.745 11.366 38.645 1.00 89.50 226 GLY A N 1
ATOM 1533 C CA . GLY A 1 226 ? -21.380 11.120 39.079 1.00 89.50 226 GLY A CA 1
ATOM 1534 C C . GLY A 1 226 ? -20.658 10.164 38.141 1.00 89.50 226 GLY A C 1
ATOM 1535 O O . GLY A 1 226 ? -21.255 9.567 37.239 1.00 89.50 226 GLY A O 1
ATOM 1536 N N . ALA A 1 227 ? -19.351 10.037 38.338 1.00 94.62 227 ALA A N 1
ATOM 1537 C CA . ALA A 1 227 ? -18.516 9.223 37.473 1.00 94.62 227 ALA A CA 1
ATOM 1538 C C . ALA A 1 227 ? -18.921 7.745 37.564 1.00 94.62 227 ALA A C 1
ATOM 1540 O O . ALA A 1 227 ? -19.027 7.182 38.649 1.00 94.62 227 ALA A O 1
ATOM 1541 N N . THR A 1 228 ? -19.158 7.094 36.430 1.00 96.88 228 THR A N 1
ATOM 1542 C CA . THR A 1 228 ? -19.544 5.680 36.389 1.00 96.88 228 THR A CA 1
ATOM 1543 C C . THR A 1 228 ? -18.606 4.910 35.477 1.00 96.88 228 THR A C 1
ATOM 1545 O O . THR A 1 228 ? -18.474 5.235 34.298 1.00 96.88 228 THR A O 1
ATOM 1548 N N . THR A 1 229 ? -17.983 3.865 36.015 1.00 98.31 229 THR A N 1
ATOM 1549 C CA . THR A 1 229 ? -17.216 2.902 35.221 1.00 98.31 229 THR A CA 1
ATOM 1550 C C . THR A 1 229 ? -18.109 1.718 34.883 1.00 98.31 229 THR A C 1
ATOM 1552 O O . THR A 1 229 ? -18.672 1.094 35.779 1.00 98.31 229 THR A O 1
ATOM 1555 N N . ILE A 1 230 ? -18.249 1.411 33.597 1.00 98.69 230 ILE A N 1
ATOM 1556 C CA . ILE A 1 230 ? -19.013 0.274 33.086 1.00 98.69 230 ILE A CA 1
ATOM 1557 C C . ILE A 1 230 ? -18.030 -0.648 32.371 1.00 98.69 230 ILE A C 1
ATOM 1559 O O . ILE A 1 230 ? -17.554 -0.313 31.292 1.00 98.69 230 ILE A O 1
ATOM 1563 N N . THR A 1 231 ? -17.746 -1.809 32.946 1.00 98.81 231 THR A N 1
ATOM 1564 C CA . THR A 1 231 ? -16.955 -2.867 32.312 1.00 98.81 231 THR A CA 1
ATOM 1565 C C . THR A 1 231 ? -17.893 -3.944 31.800 1.00 98.81 231 THR A C 1
ATOM 1567 O O . THR A 1 231 ? -18.701 -4.472 32.562 1.00 98.81 231 THR A O 1
ATOM 1570 N N . ASN A 1 232 ? -17.794 -4.289 30.522 1.00 98.81 232 ASN A N 1
ATOM 1571 C CA . ASN A 1 232 ? -18.611 -5.319 29.901 1.00 98.81 232 ASN A CA 1
ATOM 1572 C C . ASN A 1 232 ? -17.733 -6.415 29.288 1.00 98.81 232 ASN A C 1
ATOM 1574 O O . ASN A 1 232 ? -16.734 -6.128 28.642 1.00 98.81 232 ASN A O 1
ATOM 1578 N N . ALA A 1 233 ? -18.141 -7.662 29.481 1.00 98.56 233 ALA A N 1
ATOM 1579 C CA . ALA A 1 233 ? -17.647 -8.870 28.823 1.00 98.56 233 ALA A CA 1
ATOM 1580 C C . ALA A 1 233 ? -18.819 -9.794 28.414 1.00 98.56 233 ALA A C 1
ATOM 1582 O O . ALA A 1 233 ? -18.606 -10.922 27.975 1.00 98.56 233 ALA A O 1
ATOM 1583 N N . GLY A 1 234 ? -20.063 -9.326 28.577 1.00 98.31 234 GLY A N 1
ATOM 1584 C CA . GLY A 1 234 ? -21.293 -10.044 28.248 1.00 98.31 234 GLY A CA 1
ATOM 1585 C C . GLY A 1 234 ? -22.267 -9.173 27.450 1.00 98.31 234 GLY A C 1
ATOM 1586 O O . GLY A 1 234 ? -21.858 -8.294 26.691 1.00 98.31 234 GLY A O 1
ATOM 1587 N N . LEU A 1 235 ? -23.569 -9.400 27.623 1.00 98.62 235 LEU A N 1
ATOM 1588 C CA . LEU A 1 235 ? -24.623 -8.661 26.921 1.00 98.62 235 LEU A CA 1
ATOM 1589 C C . LEU A 1 235 ? -25.142 -7.481 27.750 1.00 98.62 235 LEU A C 1
ATOM 1591 O O . LEU A 1 235 ? -25.620 -7.683 28.866 1.00 98.62 235 LEU A O 1
ATOM 1595 N N . ILE A 1 236 ? -25.161 -6.286 27.156 1.00 98.69 236 ILE A N 1
ATOM 1596 C CA . ILE A 1 236 ? -25.982 -5.153 27.603 1.00 98.69 236 ILE A CA 1
ATOM 1597 C C . ILE A 1 236 ? -26.945 -4.784 26.474 1.00 98.69 236 ILE A C 1
ATOM 1599 O O . ILE A 1 236 ? -26.522 -4.461 25.365 1.00 98.69 236 ILE A O 1
ATOM 1603 N N . GLN A 1 237 ? -28.246 -4.818 26.751 1.00 98.19 237 GLN A N 1
ATOM 1604 C CA . GLN A 1 237 ? -29.291 -4.556 25.764 1.00 98.19 237 GLN A CA 1
ATOM 1605 C C . GLN A 1 237 ? -30.334 -3.577 26.300 1.00 98.19 237 GLN A C 1
ATOM 1607 O O . GLN A 1 237 ? -30.825 -3.733 27.420 1.00 98.19 237 GLN A O 1
ATOM 1612 N N . GLY A 1 238 ? -30.722 -2.616 25.460 1.00 96.00 238 GLY A N 1
ATOM 1613 C CA . GLY A 1 238 ? -31.883 -1.759 25.692 1.00 96.00 238 GLY A CA 1
ATOM 1614 C C . GLY A 1 238 ? -32.875 -1.847 24.538 1.00 96.00 238 GLY A C 1
ATOM 1615 O O . GLY A 1 238 ? -32.583 -1.426 23.420 1.00 96.00 238 GLY A O 1
ATOM 1616 N N . GLY A 1 239 ? -34.060 -2.391 24.802 1.00 90.06 239 GLY A N 1
ATOM 1617 C CA . GLY A 1 239 ? -35.102 -2.593 23.794 1.00 90.06 239 GLY A CA 1
ATOM 1618 C C . GLY A 1 239 ? -35.765 -1.303 23.307 1.00 90.06 239 GLY A C 1
ATOM 1619 O O . GLY A 1 239 ? -36.373 -1.304 22.244 1.00 90.06 239 GLY A O 1
ATOM 1620 N N . GLY A 1 240 ? -35.571 -0.181 24.014 1.00 82.56 240 GLY A N 1
ATOM 1621 C CA . GLY A 1 240 ? -35.946 1.158 23.539 1.00 82.56 240 GLY A CA 1
ATOM 1622 C C . GLY A 1 240 ? -34.962 1.783 22.536 1.00 82.56 240 GLY A C 1
ATOM 1623 O O . GLY A 1 240 ? -35.106 2.955 22.202 1.00 82.56 240 GLY A O 1
ATOM 1624 N N . GLY A 1 241 ? -33.936 1.046 22.095 1.00 90.88 241 GLY A N 1
ATOM 1625 C CA . GLY A 1 241 ? -32.916 1.519 21.151 1.00 90.88 241 GLY A CA 1
ATOM 1626 C C . GLY A 1 241 ? -31.651 2.093 21.800 1.00 90.88 241 GLY A C 1
ATOM 1627 O O . GLY A 1 241 ? -30.654 2.259 21.102 1.00 90.88 241 GLY A O 1
ATOM 1628 N N . THR A 1 242 ? -31.639 2.318 23.119 1.00 96.12 242 THR A N 1
ATOM 1629 C CA . THR A 1 242 ? -30.470 2.797 23.884 1.00 96.12 242 THR A CA 1
ATOM 1630 C C . THR A 1 242 ? -30.063 1.760 24.924 1.00 96.12 242 THR A C 1
ATOM 1632 O O . THR A 1 242 ? -30.812 1.491 25.857 1.00 96.12 242 THR A O 1
ATOM 1635 N N . ALA A 1 243 ? -28.865 1.194 24.796 1.00 98.12 243 ALA A N 1
ATOM 1636 C CA . ALA A 1 243 ? -28.325 0.209 25.731 1.00 98.12 243 ALA A CA 1
ATOM 1637 C C . ALA A 1 243 ? -27.688 0.863 26.963 1.00 98.12 243 ALA A C 1
ATOM 1639 O O . ALA A 1 243 ? -27.835 0.356 28.075 1.00 98.12 243 ALA A O 1
ATOM 1640 N N . ILE A 1 244 ? -26.992 1.987 26.764 1.00 98.38 244 ILE A N 1
ATOM 1641 C CA . ILE A 1 244 ? -26.287 2.723 27.817 1.00 98.38 244 ILE A CA 1
ATOM 1642 C C . ILE A 1 244 ? -26.645 4.203 27.714 1.00 98.38 244 ILE A C 1
ATOM 1644 O O . ILE A 1 244 ? -26.564 4.780 26.631 1.00 98.38 244 ILE A O 1
ATOM 1648 N N . GLN A 1 245 ? -26.996 4.818 28.841 1.00 97.31 245 GLN A N 1
ATOM 1649 C CA . GLN A 1 245 ? -27.258 6.252 28.938 1.00 97.31 245 GLN A CA 1
ATOM 1650 C C . GLN A 1 245 ? -26.545 6.848 30.147 1.00 97.31 245 GLN A C 1
ATOM 1652 O O . GLN A 1 245 ? -26.934 6.607 31.289 1.00 97.31 245 GLN A O 1
ATOM 1657 N N . GLY A 1 246 ? -25.527 7.659 29.892 1.00 95.94 246 GLY A N 1
ATOM 1658 C CA . GLY A 1 246 ? -24.913 8.524 30.886 1.00 95.94 246 GLY A CA 1
ATOM 1659 C C . GLY A 1 246 ? -25.723 9.795 31.118 1.00 95.94 246 GLY A C 1
ATOM 1660 O O . GLY A 1 246 ? -26.529 10.207 30.277 1.00 95.94 246 GLY A O 1
ATOM 1661 N N . GLY A 1 247 ? -25.510 10.403 32.279 1.00 93.19 247 GLY A N 1
ATOM 1662 C CA . GLY A 1 247 ? -26.110 11.677 32.654 1.00 93.19 247 GLY A CA 1
ATOM 1663 C C . GLY A 1 247 ? -25.067 12.792 32.660 1.00 93.19 247 GLY A C 1
ATOM 1664 O O . GLY A 1 247 ? -24.384 12.992 31.662 1.00 93.19 247 GLY A O 1
ATOM 1665 N N . ASN A 1 248 ? -24.944 13.525 33.764 1.00 91.94 248 ASN A N 1
ATOM 1666 C CA . ASN A 1 248 ? -24.033 14.672 33.881 1.00 91.94 248 ASN A CA 1
ATOM 1667 C C . ASN A 1 248 ? -22.590 14.291 34.261 1.00 91.94 248 ASN A C 1
ATOM 1669 O O . ASN A 1 248 ? -21.685 15.107 34.108 1.00 91.94 248 ASN A O 1
ATOM 1673 N N . GLY A 1 249 ? -22.382 13.080 34.780 1.00 93.12 249 GLY A N 1
ATOM 1674 C CA . GLY A 1 249 ? -21.070 12.584 35.198 1.00 93.12 249 GLY A CA 1
ATOM 1675 C C . GLY A 1 249 ? -20.309 11.899 34.069 1.00 93.12 249 GLY A C 1
ATOM 1676 O O . GLY A 1 249 ? -20.885 11.538 33.045 1.00 93.12 249 GLY A O 1
ATOM 1677 N N . ASN A 1 250 ? -19.011 11.683 34.280 1.00 95.12 250 ASN A N 1
ATOM 1678 C CA . ASN A 1 250 ? -18.155 10.996 33.315 1.00 95.12 250 ASN A CA 1
ATOM 1679 C C . ASN A 1 250 ? -18.478 9.497 33.261 1.00 95.12 250 ASN A C 1
ATOM 1681 O O . ASN A 1 250 ? -18.430 8.806 34.279 1.00 95.12 250 ASN A O 1
ATOM 1685 N N . VAL A 1 251 ? -18.728 8.968 32.071 1.00 97.56 251 VAL A N 1
ATOM 1686 C CA . VAL A 1 251 ? -18.869 7.535 31.816 1.00 97.56 251 VAL A CA 1
ATOM 1687 C C . VAL A 1 251 ? -17.565 6.990 31.246 1.00 97.56 251 VAL A C 1
ATOM 1689 O O . VAL A 1 251 ? -17.124 7.397 30.175 1.00 97.56 251 VAL A O 1
ATOM 1692 N N . THR A 1 252 ? -16.963 6.032 31.946 1.00 98.31 252 THR A N 1
ATOM 1693 C CA . THR A 1 252 ? -15.853 5.222 31.424 1.00 98.31 252 THR A CA 1
ATOM 1694 C C . THR A 1 252 ? -16.404 3.865 31.011 1.00 98.31 252 THR A C 1
ATOM 1696 O O . THR A 1 252 ? -16.788 3.073 31.869 1.00 98.31 252 THR A O 1
ATOM 1699 N N . LEU A 1 253 ? -16.474 3.595 29.709 1.00 98.69 253 LEU A N 1
ATOM 1700 C CA . LEU A 1 253 ? -16.944 2.319 29.171 1.00 98.69 253 LEU A CA 1
ATOM 1701 C C . LEU A 1 253 ? -15.750 1.447 28.777 1.00 98.69 253 LEU A C 1
ATOM 1703 O O . LEU A 1 253 ? -14.978 1.813 27.899 1.00 98.69 253 LEU A O 1
ATOM 1707 N N . ILE A 1 254 ? -15.611 0.278 29.394 1.00 98.81 254 ILE A N 1
ATOM 1708 C CA . ILE A 1 254 ? -14.569 -0.703 29.095 1.00 98.81 254 ILE A CA 1
ATOM 1709 C C . ILE A 1 254 ? -15.235 -1.920 28.457 1.00 98.81 254 ILE A C 1
ATOM 1711 O O . ILE A 1 254 ? -16.052 -2.590 29.086 1.00 98.81 254 ILE A O 1
ATOM 1715 N N . LEU A 1 255 ? -14.884 -2.215 27.210 1.00 98.81 255 LEU A N 1
ATOM 1716 C CA . LEU A 1 255 ? -15.338 -3.403 26.497 1.00 98.81 255 LEU A CA 1
ATOM 1717 C C . LEU A 1 255 ? -14.221 -4.445 26.489 1.00 98.81 255 LEU A C 1
ATOM 1719 O O . LEU A 1 255 ? -13.100 -4.161 26.077 1.00 98.81 255 LEU A O 1
ATOM 1723 N N . GLN A 1 256 ? -14.535 -5.651 26.940 1.00 98.62 256 GLN A N 1
ATOM 1724 C CA . GLN A 1 256 ? -13.639 -6.805 26.971 1.00 98.62 256 GLN A CA 1
ATOM 1725 C C . GLN A 1 256 ? -14.137 -7.903 26.025 1.00 98.62 256 GLN A C 1
ATOM 1727 O O . GLN A 1 256 ? -15.236 -7.809 25.466 1.00 98.62 256 GLN A O 1
ATOM 1732 N N . THR A 1 257 ? -13.354 -8.972 25.873 1.00 98.38 257 THR A N 1
ATOM 1733 C CA . THR A 1 257 ? -13.753 -10.149 25.093 1.00 98.38 257 THR A CA 1
ATOM 1734 C C . THR A 1 257 ? -15.121 -10.677 25.522 1.00 98.38 257 THR A C 1
ATOM 1736 O O . THR A 1 257 ? -15.363 -10.903 26.703 1.00 98.38 257 THR A O 1
ATOM 1739 N N . GLY A 1 258 ? -16.011 -10.866 24.543 1.00 97.06 258 GLY A N 1
ATOM 1740 C CA . GLY A 1 258 ? -17.400 -11.286 24.761 1.00 97.06 258 GLY A CA 1
ATOM 1741 C C . GLY A 1 258 ? -18.409 -10.138 24.876 1.00 97.06 258 GLY A C 1
ATOM 1742 O O . GLY A 1 258 ? -19.611 -10.396 24.879 1.00 97.06 258 GLY A O 1
ATOM 1743 N N . SER A 1 259 ? -17.952 -8.879 24.910 1.00 98.50 259 SER A N 1
ATOM 1744 C CA . SER A 1 259 ? -18.841 -7.713 24.930 1.00 98.50 259 SER A CA 1
ATOM 1745 C C . SER A 1 259 ? -19.815 -7.698 23.759 1.00 98.50 259 SER A C 1
ATOM 1747 O O . SER A 1 259 ? -19.414 -7.727 22.598 1.00 98.50 259 SER A O 1
ATOM 1749 N N . GLN A 1 260 ? -21.093 -7.535 24.078 1.00 98.19 260 GLN A N 1
ATOM 1750 C CA . GLN A 1 260 ? -22.162 -7.241 23.135 1.00 98.19 260 GLN A CA 1
ATOM 1751 C C . GLN A 1 260 ? -22.989 -6.075 23.671 1.00 98.19 260 GLN A C 1
ATOM 1753 O O . GLN A 1 260 ? -23.487 -6.127 24.797 1.00 98.19 260 GLN A O 1
ATOM 1758 N N . ILE A 1 261 ? -23.144 -5.032 22.858 1.00 98.31 261 ILE A N 1
ATOM 1759 C CA . ILE A 1 261 ? -24.013 -3.890 23.147 1.00 98.31 261 ILE A CA 1
ATOM 1760 C C . ILE A 1 261 ? -25.106 -3.854 22.079 1.00 98.31 261 ILE A C 1
ATOM 1762 O O . ILE A 1 261 ? -24.822 -3.661 20.898 1.00 98.31 261 ILE A O 1
ATOM 1766 N N . VAL A 1 262 ? -26.357 -4.052 22.489 1.00 97.81 262 VAL A N 1
ATOM 1767 C CA . VAL A 1 262 ? -27.522 -4.031 21.592 1.00 97.81 262 VAL A CA 1
ATOM 1768 C C . VAL A 1 262 ? -28.349 -2.781 21.883 1.00 97.81 262 VAL A C 1
ATOM 1770 O O . VAL A 1 262 ? -29.115 -2.733 22.848 1.00 97.81 262 VAL A O 1
ATOM 1773 N N . GLY A 1 263 ? -28.150 -1.762 21.046 1.00 97.31 263 GLY A N 1
ATOM 1774 C CA . GLY A 1 263 ? -28.678 -0.402 21.203 1.00 97.31 263 GLY A CA 1
ATOM 1775 C C . GLY A 1 263 ? -27.555 0.641 21.244 1.00 97.31 263 GLY A C 1
ATOM 1776 O O . GLY A 1 263 ? -26.381 0.297 21.350 1.00 97.31 263 GLY A O 1
ATOM 1777 N N . ALA A 1 264 ? -27.896 1.925 21.156 1.00 97.75 264 ALA A N 1
ATOM 1778 C CA . ALA A 1 264 ? -26.935 3.019 21.246 1.00 97.75 264 ALA A CA 1
ATOM 1779 C C . ALA A 1 264 ? -26.280 3.085 22.636 1.00 97.75 264 ALA A C 1
ATOM 1781 O O . ALA A 1 264 ? -26.937 2.878 23.661 1.00 97.75 264 ALA A O 1
ATOM 1782 N N . ALA A 1 265 ? -24.992 3.415 22.669 1.00 98.31 265 ALA A N 1
ATOM 1783 C CA . ALA A 1 265 ? -24.282 3.807 23.875 1.00 98.31 265 ALA A CA 1
ATOM 1784 C C . ALA A 1 265 ? -24.121 5.329 23.863 1.00 98.31 265 ALA A C 1
ATOM 1786 O O . ALA A 1 265 ? -23.435 5.881 23.006 1.00 98.31 265 ALA A O 1
ATOM 1787 N N . ASN A 1 266 ? -24.758 6.012 24.809 1.00 97.50 266 ASN A N 1
ATOM 1788 C CA . ASN A 1 266 ? -24.686 7.458 24.956 1.00 97.50 266 ASN A CA 1
ATOM 1789 C C . ASN A 1 266 ? -23.972 7.811 26.263 1.00 97.50 266 ASN A C 1
ATOM 1791 O O . ASN A 1 266 ? -24.475 7.484 27.335 1.00 97.50 266 ASN A O 1
ATOM 1795 N N . GLY A 1 267 ? -22.824 8.486 26.183 1.00 96.56 267 GLY A N 1
ATOM 1796 C CA . GLY A 1 267 ? -22.038 8.891 27.352 1.00 96.56 267 GLY A CA 1
ATOM 1797 C C . GLY A 1 267 ? -22.684 9.988 28.211 1.00 96.56 267 GLY A C 1
ATOM 1798 O O . GLY A 1 267 ? -22.341 10.123 29.379 1.00 96.56 267 GLY A O 1
ATOM 1799 N N . GLY A 1 268 ? -23.660 10.736 27.686 1.00 95.62 268 GLY A N 1
ATOM 1800 C CA . GLY A 1 268 ? -24.257 11.880 28.382 1.00 95.62 268 GLY A CA 1
ATOM 1801 C C . GLY A 1 268 ? -23.429 13.164 28.256 1.00 95.62 268 GLY A C 1
ATOM 1802 O O . GLY A 1 268 ? -22.698 13.344 27.289 1.00 95.62 268 GLY A O 1
ATOM 1803 N N . ALA A 1 269 ? -23.575 14.084 29.209 1.00 94.62 269 ALA A N 1
ATOM 1804 C CA . ALA A 1 269 ? -22.975 15.422 29.166 1.00 94.62 269 ALA A CA 1
ATOM 1805 C C . ALA A 1 269 ? -21.546 15.498 29.739 1.00 94.62 269 ALA A C 1
ATOM 1807 O O . ALA A 1 269 ? -20.897 16.534 29.602 1.00 94.62 269 ALA A O 1
ATOM 1808 N N . GLY A 1 270 ? -21.064 14.434 30.391 1.00 93.25 270 GLY A N 1
ATOM 1809 C CA . GLY A 1 270 ? -19.712 14.374 30.946 1.00 93.25 270 GLY A CA 1
ATOM 1810 C C . GLY A 1 270 ? -18.601 14.246 29.895 1.00 93.25 270 GLY A C 1
ATOM 1811 O O . GLY A 1 270 ? -18.839 14.227 28.683 1.00 93.25 270 GLY A O 1
ATOM 1812 N N . THR A 1 271 ? -17.369 14.104 30.384 1.00 94.50 271 THR A N 1
ATOM 1813 C CA . THR A 1 271 ? -16.210 13.697 29.581 1.00 94.50 271 THR A CA 1
ATOM 1814 C C . THR A 1 271 ? -16.087 12.180 29.641 1.00 94.50 271 THR A C 1
ATOM 1816 O O . THR A 1 271 ? -15.563 11.611 30.600 1.00 94.50 271 THR A O 1
ATOM 1819 N N . ASN A 1 272 ? -16.614 11.523 28.621 1.00 97.31 272 ASN A N 1
ATOM 1820 C CA . ASN A 1 272 ? -16.813 10.091 28.540 1.00 97.31 272 ASN A CA 1
ATOM 1821 C C . ASN A 1 272 ? -15.770 9.442 27.631 1.00 97.31 272 ASN A C 1
ATOM 1823 O O . ASN A 1 272 ? -15.377 9.989 26.596 1.00 97.31 272 ASN A O 1
ATOM 1827 N N . THR A 1 273 ? -15.357 8.236 27.999 1.00 98.12 273 THR A N 1
ATOM 1828 C CA . THR A 1 273 ? -14.298 7.494 27.313 1.00 98.12 273 THR A CA 1
ATOM 1829 C C . THR A 1 273 ? -14.741 6.068 27.006 1.00 98.12 273 THR A C 1
ATOM 1831 O O . THR A 1 273 ? -15.555 5.483 27.728 1.00 98.12 273 THR A O 1
ATOM 1834 N N . VAL A 1 274 ? -14.202 5.500 25.927 1.00 98.69 274 VAL A N 1
ATOM 1835 C CA . VAL A 1 274 ? -14.344 4.079 25.586 1.00 98.69 274 VAL A CA 1
ATOM 1836 C C . VAL A 1 274 ? -12.964 3.438 25.575 1.00 98.69 274 VAL A C 1
ATOM 1838 O O . VAL A 1 274 ? -12.051 3.951 24.939 1.00 98.69 274 VAL A O 1
ATOM 1841 N N . THR A 1 275 ? -12.800 2.307 26.255 1.00 98.75 275 THR A N 1
ATOM 1842 C CA . THR A 1 275 ? -11.588 1.484 26.203 1.00 98.75 275 THR A CA 1
ATOM 1843 C C . THR A 1 275 ? -11.927 0.091 25.694 1.00 98.75 275 THR A C 1
ATOM 1845 O O . THR A 1 275 ? -12.818 -0.566 26.225 1.00 98.75 275 THR A O 1
ATOM 1848 N N . LEU A 1 276 ? -11.203 -0.369 24.682 1.00 98.81 276 LEU A N 1
ATOM 1849 C CA . LEU A 1 276 ? -11.305 -1.716 24.133 1.00 98.81 276 LEU A CA 1
ATOM 1850 C C . LEU A 1 276 ? -10.152 -2.559 24.684 1.00 98.81 276 LEU A C 1
ATOM 1852 O O . LEU A 1 276 ? -8.992 -2.168 24.579 1.00 98.81 276 LEU A O 1
ATOM 1856 N N . GLN A 1 277 ? -10.463 -3.706 25.278 1.00 98.44 277 GLN A N 1
ATOM 1857 C CA . GLN A 1 277 ? -9.513 -4.666 25.842 1.00 98.44 277 GLN A CA 1
ATOM 1858 C C . GLN A 1 277 ? -9.781 -6.059 25.265 1.00 98.44 277 GLN A C 1
ATOM 1860 O O . GLN A 1 277 ? -10.906 -6.382 24.886 1.00 98.44 277 GLN A O 1
ATOM 1865 N N . GLY A 1 278 ? -8.756 -6.908 25.193 1.00 98.00 278 GLY A N 1
ATOM 1866 C CA . GLY A 1 278 ? -8.889 -8.240 24.595 1.00 98.00 278 GLY A CA 1
ATOM 1867 C C . GLY A 1 278 ? -9.275 -8.169 23.114 1.00 98.00 278 GLY A C 1
ATOM 1868 O O . GLY A 1 278 ? -8.640 -7.441 22.351 1.00 98.00 278 GLY A O 1
ATOM 1869 N N . THR A 1 279 ? -10.319 -8.897 22.720 1.00 98.44 279 THR A N 1
ATOM 1870 C CA . THR A 1 279 ? -10.781 -8.991 21.326 1.00 98.44 279 THR A CA 1
ATOM 1871 C C . THR A 1 279 ? -12.282 -8.796 21.189 1.00 98.44 279 THR A C 1
ATOM 1873 O O . THR A 1 279 ? -13.030 -9.295 22.028 1.00 98.44 279 THR A O 1
ATOM 1876 N N . GLY A 1 280 ? -12.765 -8.200 20.100 1.00 98.12 280 GLY A N 1
ATOM 1877 C CA . GLY A 1 280 ? -14.211 -8.109 19.896 1.00 98.12 280 GLY A CA 1
ATOM 1878 C C . GLY A 1 280 ? -14.668 -7.319 18.681 1.00 98.12 280 GLY A C 1
ATOM 1879 O O . GLY A 1 280 ? -13.893 -6.946 17.802 1.00 98.12 280 GLY A O 1
ATOM 1880 N N . THR A 1 281 ? -15.975 -7.072 18.627 1.00 98.25 281 THR A N 1
ATOM 1881 C CA . THR A 1 281 ? -16.597 -6.214 17.618 1.00 98.25 281 THR A CA 1
ATOM 1882 C C . THR A 1 281 ? -17.534 -5.222 18.289 1.00 98.25 281 THR A C 1
ATOM 1884 O O . THR A 1 281 ? -18.390 -5.608 19.081 1.00 98.25 281 THR A O 1
ATOM 1887 N N . ALA A 1 282 ? -17.382 -3.944 17.953 1.00 97.75 282 ALA A N 1
ATOM 1888 C CA . ALA A 1 282 ? -18.278 -2.871 18.359 1.00 97.75 282 ALA A CA 1
ATOM 1889 C C . ALA A 1 282 ? -19.060 -2.393 17.127 1.00 97.75 282 ALA A C 1
ATOM 1891 O O . ALA A 1 282 ? -18.510 -1.713 16.261 1.00 97.75 282 ALA A O 1
ATOM 1892 N N . SER A 1 283 ? -20.329 -2.794 17.018 1.00 96.69 283 SER A N 1
ATOM 1893 C CA . SER A 1 283 ? -21.193 -2.513 15.857 1.00 96.69 283 SER A CA 1
ATOM 1894 C C . SER A 1 283 ? -22.326 -1.522 16.146 1.00 96.69 283 SER A C 1
ATOM 1896 O O . SER A 1 283 ? -23.068 -1.153 15.240 1.00 96.69 283 SER A O 1
ATOM 1898 N N . ASN A 1 284 ? -22.491 -1.101 17.399 1.00 96.25 284 ASN A N 1
ATOM 1899 C CA . ASN A 1 284 ? -23.503 -0.132 17.812 1.00 96.25 284 ASN A CA 1
ATOM 1900 C C . ASN A 1 284 ? -23.037 1.321 17.607 1.00 96.25 284 ASN A C 1
ATOM 1902 O O . ASN A 1 284 ? -21.863 1.592 17.367 1.00 96.25 284 ASN A O 1
ATOM 1906 N N . ALA A 1 285 ? -23.962 2.271 17.747 1.00 96.88 285 ALA A N 1
ATOM 1907 C CA . ALA A 1 285 ? -23.627 3.691 17.790 1.00 96.88 285 ALA A CA 1
ATOM 1908 C C . ALA A 1 285 ? -23.068 4.085 19.167 1.00 96.88 285 ALA A C 1
ATOM 1910 O O . ALA A 1 285 ? -23.614 3.674 20.198 1.00 96.88 285 ALA A O 1
ATOM 1911 N N . PHE A 1 286 ? -22.025 4.913 19.172 1.00 96.88 286 PHE A N 1
ATOM 1912 C CA . PHE A 1 286 ? -21.418 5.532 20.347 1.00 96.88 286 PHE A CA 1
ATOM 1913 C C . PHE A 1 286 ? -21.510 7.052 20.212 1.00 96.88 286 PHE A C 1
ATOM 1915 O O . PHE A 1 286 ? -20.839 7.660 19.380 1.00 96.88 286 PHE A O 1
ATOM 1922 N N . THR A 1 287 ? -22.346 7.677 21.034 1.00 96.06 287 THR A N 1
ATOM 1923 C CA . THR A 1 287 ? -22.570 9.129 21.022 1.00 96.06 287 THR A CA 1
ATOM 1924 C C . THR A 1 287 ? -22.096 9.757 22.322 1.00 96.06 287 THR A C 1
ATOM 1926 O O . THR A 1 287 ? -22.249 9.161 23.389 1.00 96.06 287 THR A O 1
ATOM 1929 N N . ASN A 1 288 ? -21.591 10.986 22.247 1.00 95.81 288 ASN A N 1
ATOM 1930 C CA . ASN A 1 288 ? -21.089 11.745 23.394 1.00 95.81 288 ASN A CA 1
ATOM 1931 C C . ASN A 1 288 ? -19.939 11.047 24.137 1.00 95.81 288 ASN A C 1
ATOM 1933 O O . ASN A 1 288 ? -19.843 11.136 25.355 1.00 95.81 288 ASN A O 1
ATOM 1937 N N . PHE A 1 289 ? -19.063 10.355 23.413 1.00 96.12 289 PHE A N 1
ATOM 1938 C CA . PHE A 1 289 ? -17.776 9.895 23.930 1.00 96.12 289 PHE A CA 1
ATOM 1939 C C . PHE A 1 289 ? -16.665 10.696 23.262 1.00 96.12 289 PHE A C 1
ATOM 1941 O O . PHE A 1 289 ? -16.628 10.760 22.040 1.00 96.12 289 PHE A O 1
ATOM 1948 N N . GLN A 1 290 ? -15.777 11.316 24.039 1.00 95.62 290 GLN A N 1
ATOM 1949 C CA . GLN A 1 290 ? -14.732 12.191 23.498 1.00 95.62 290 GLN A CA 1
ATOM 1950 C C . GLN A 1 290 ? -13.493 11.408 23.065 1.00 95.62 290 GLN A C 1
ATOM 1952 O O . GLN A 1 290 ? -12.846 11.804 22.094 1.00 95.62 290 GLN A O 1
ATOM 1957 N N . SER A 1 291 ? -13.174 10.298 23.735 1.00 96.75 291 SER A N 1
ATOM 1958 C CA . SER A 1 291 ? -11.991 9.495 23.414 1.00 96.75 291 SER A CA 1
ATOM 1959 C C . SER A 1 291 ? -12.270 7.998 23.319 1.00 96.75 291 SER A C 1
ATOM 1961 O O . SER A 1 291 ? -13.045 7.429 24.095 1.00 96.75 291 SER A O 1
ATOM 1963 N N . LEU A 1 292 ? -11.594 7.367 22.361 1.00 98.38 292 LEU A N 1
ATOM 1964 C CA . LEU A 1 292 ? -11.486 5.921 22.208 1.00 98.38 292 LEU A CA 1
ATOM 1965 C C . LEU A 1 292 ? -10.041 5.490 22.481 1.00 98.38 292 LEU A C 1
ATOM 1967 O O . LEU A 1 292 ? -9.118 6.041 21.890 1.00 98.38 292 LEU A O 1
ATOM 1971 N N . THR A 1 293 ? -9.845 4.464 23.301 1.00 98.69 293 THR A N 1
ATOM 1972 C CA . THR A 1 293 ? -8.548 3.808 23.501 1.00 98.69 293 THR A CA 1
ATOM 1973 C C . THR A 1 293 ? -8.662 2.336 23.132 1.00 98.69 293 THR A C 1
ATOM 1975 O O . THR A 1 293 ? -9.417 1.592 23.751 1.00 98.69 293 THR A O 1
ATOM 1978 N N . MET A 1 294 ? -7.889 1.885 22.151 1.00 98.44 294 MET A N 1
ATOM 1979 C CA . MET A 1 294 ? -7.697 0.468 21.861 1.00 98.44 294 MET A CA 1
ATOM 1980 C C . MET A 1 294 ? -6.457 -0.046 22.605 1.00 98.44 294 MET A C 1
ATOM 1982 O O . MET A 1 294 ? -5.332 0.280 22.237 1.00 98.44 294 MET A O 1
ATOM 1986 N N . ALA A 1 295 ? -6.677 -0.843 23.653 1.00 98.38 295 ALA A N 1
ATOM 1987 C CA . ALA A 1 295 ? -5.665 -1.473 24.511 1.00 98.38 295 ALA A CA 1
ATOM 1988 C C . ALA A 1 295 ? -5.803 -3.013 24.529 1.00 98.38 295 ALA A C 1
ATOM 1990 O O . ALA A 1 295 ? -5.441 -3.686 25.496 1.00 98.38 295 ALA A O 1
ATOM 1991 N N . GLY A 1 296 ? -6.404 -3.575 23.477 1.00 97.50 296 GLY A N 1
ATOM 1992 C CA . GLY A 1 296 ? -6.585 -5.010 23.280 1.00 97.50 296 GLY A CA 1
ATOM 1993 C C . GLY A 1 296 ? -5.598 -5.600 22.274 1.00 97.50 296 GLY A C 1
ATOM 1994 O O . GLY A 1 296 ? -4.560 -5.012 21.971 1.00 97.50 296 GLY A O 1
ATOM 1995 N N . THR A 1 297 ? -5.948 -6.768 21.738 1.00 98.12 297 THR A N 1
ATOM 1996 C CA . THR A 1 297 ? -5.179 -7.474 20.705 1.00 98.12 297 THR A CA 1
ATOM 1997 C C . THR A 1 297 ? -5.804 -7.339 19.317 1.00 98.12 297 THR A C 1
ATOM 1999 O O . THR A 1 297 ? -5.068 -7.103 18.363 1.00 98.12 297 THR A O 1
ATOM 2002 N N . ASP A 1 298 ? -7.131 -7.448 19.191 1.00 98.06 298 ASP A N 1
ATOM 2003 C CA . ASP A 1 298 ? -7.831 -7.346 17.899 1.00 98.06 298 ASP A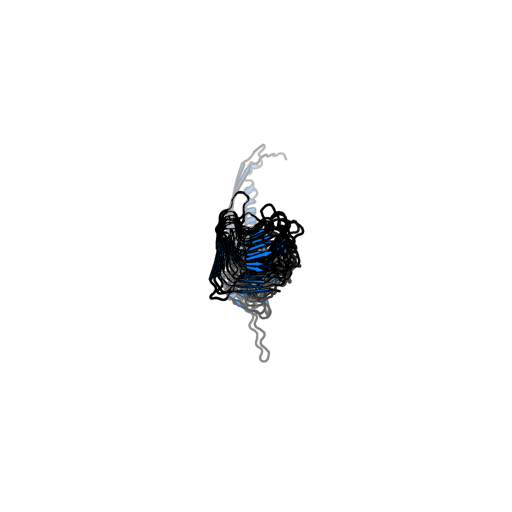 CA 1
ATOM 2004 C C . ASP A 1 298 ? -9.297 -6.915 18.066 1.00 98.06 298 ASP A C 1
ATOM 2006 O O . ASP A 1 298 ? -10.118 -7.651 18.617 1.00 98.06 298 ASP A O 1
ATOM 2010 N N . TRP A 1 299 ? -9.631 -5.713 17.604 1.00 98.62 299 TRP A N 1
ATOM 2011 C CA . TRP A 1 299 ? -10.987 -5.178 17.657 1.00 98.62 299 TRP A CA 1
ATOM 2012 C C . TRP A 1 299 ? -11.447 -4.677 16.297 1.00 98.62 299 TRP A C 1
ATOM 2014 O O . TRP A 1 299 ? -10.794 -3.842 15.676 1.00 98.62 299 TRP A O 1
ATOM 2024 N N . THR A 1 300 ? -12.641 -5.106 15.888 1.00 98.56 300 THR A N 1
ATOM 2025 C CA . THR A 1 300 ? -13.341 -4.519 14.743 1.00 98.56 300 THR A CA 1
ATOM 2026 C C . THR A 1 300 ? -14.330 -3.456 15.211 1.00 98.56 300 THR A C 1
ATOM 2028 O O . THR A 1 300 ? -15.264 -3.730 15.966 1.00 98.56 300 THR A O 1
ATOM 2031 N N . TRP A 1 301 ? -14.150 -2.232 14.732 1.00 98.25 301 TRP A N 1
ATOM 2032 C CA . TRP A 1 301 ? -15.102 -1.142 14.880 1.00 98.25 301 TRP A CA 1
ATOM 2033 C C . TRP A 1 301 ? -15.978 -1.064 13.628 1.00 98.25 301 TRP A C 1
ATOM 2035 O O . TRP A 1 301 ? -15.545 -0.568 12.588 1.00 98.25 301 TRP A O 1
ATOM 2045 N N . ALA A 1 302 ? -17.202 -1.576 13.724 1.00 97.38 302 ALA A N 1
ATOM 2046 C CA . ALA A 1 302 ? -18.187 -1.583 12.638 1.00 97.38 302 ALA A CA 1
ATOM 2047 C C . ALA A 1 302 ? -19.298 -0.537 12.825 1.00 97.38 302 ALA A C 1
ATOM 2049 O O . ALA A 1 302 ? -20.054 -0.259 11.899 1.00 97.38 302 ALA A O 1
ATOM 2050 N N . GLY A 1 303 ? -19.413 0.025 14.030 1.00 95.12 303 GLY A N 1
ATOM 2051 C CA . GLY A 1 303 ? -20.419 1.018 14.379 1.00 95.12 303 GLY A CA 1
ATOM 2052 C C . GLY A 1 303 ? -20.030 2.449 14.010 1.00 95.12 303 GLY A C 1
ATOM 2053 O O . GLY A 1 303 ? -19.121 2.707 13.221 1.00 95.12 303 GLY A O 1
ATOM 2054 N N . THR A 1 304 ? -20.717 3.402 14.629 1.00 95.06 304 THR A N 1
ATOM 2055 C CA . THR A 1 304 ? -20.436 4.835 14.486 1.00 95.06 304 THR A CA 1
ATOM 2056 C C . THR A 1 304 ? -19.995 5.429 15.816 1.00 95.06 304 THR A C 1
ATOM 2058 O O . THR A 1 304 ? -20.420 4.980 16.881 1.00 95.06 304 THR A O 1
ATOM 2061 N N . GLY A 1 305 ? -19.137 6.442 15.757 1.00 93.50 305 GLY A N 1
ATOM 2062 C CA . GLY A 1 305 ? -18.634 7.176 16.911 1.00 93.50 305 GLY A CA 1
ATOM 2063 C C . GLY A 1 305 ? -18.741 8.685 16.713 1.00 93.50 305 GLY A C 1
ATOM 2064 O O . GLY A 1 305 ? -18.752 9.180 15.586 1.00 93.50 305 GLY A O 1
ATOM 2065 N N . THR A 1 306 ? -18.791 9.424 17.819 1.00 91.94 306 THR A N 1
ATOM 2066 C CA . THR A 1 306 ? -18.625 10.886 17.845 1.00 91.94 306 THR A CA 1
ATOM 2067 C C . THR A 1 306 ? -17.372 11.275 18.635 1.00 91.94 306 THR A C 1
ATOM 2069 O O . THR A 1 306 ? -17.432 12.169 19.479 1.00 91.94 306 THR A O 1
ATOM 2072 N N . PHE A 1 307 ? -16.264 10.561 18.420 1.00 95.38 307 PHE A N 1
ATOM 2073 C CA . PHE A 1 307 ? -15.010 10.805 19.131 1.00 95.38 307 PHE A CA 1
ATOM 2074 C C . PHE A 1 307 ? -14.312 12.069 18.627 1.00 95.38 307 PHE A C 1
ATOM 2076 O O . PHE A 1 307 ? -14.499 12.506 17.494 1.00 95.38 307 PHE A O 1
ATOM 2083 N N . SER A 1 308 ? -13.474 12.650 19.479 1.00 94.62 308 SER A N 1
ATOM 2084 C CA . SER A 1 308 ? -12.501 13.682 19.104 1.00 94.62 308 SER A CA 1
ATOM 2085 C C . SER A 1 308 ? -11.095 13.096 18.993 1.00 94.62 308 SER A C 1
ATOM 2087 O O . SER A 1 308 ? -10.304 13.539 18.163 1.00 94.62 308 SER A O 1
ATOM 2089 N N . THR A 1 309 ? -10.787 12.076 19.798 1.00 96.31 309 THR A N 1
ATOM 2090 C CA . THR A 1 309 ? -9.494 11.388 19.772 1.00 96.31 309 THR A CA 1
ATOM 2091 C C . THR A 1 309 ? -9.650 9.873 19.747 1.00 96.31 309 THR A C 1
ATOM 2093 O O . THR A 1 309 ? -10.585 9.310 20.319 1.00 96.31 309 THR A O 1
ATOM 2096 N N . ALA A 1 310 ? -8.703 9.206 19.092 1.00 98.06 310 ALA A N 1
ATOM 2097 C CA . ALA A 1 310 ? -8.573 7.757 19.115 1.00 98.06 310 ALA A CA 1
ATOM 2098 C C . ALA A 1 310 ? -7.110 7.371 19.351 1.00 98.06 310 ALA A C 1
ATOM 2100 O O . ALA A 1 310 ? -6.234 7.783 18.600 1.00 98.06 310 ALA A O 1
ATOM 2101 N N . LEU A 1 311 ? -6.833 6.580 20.383 1.00 98.69 311 LEU A N 1
ATOM 2102 C CA . LEU A 1 311 ? -5.506 6.057 20.688 1.00 98.69 311 LEU A CA 1
ATOM 2103 C C . LEU A 1 311 ? -5.487 4.549 20.448 1.00 98.69 311 LEU A C 1
ATOM 2105 O O . LEU A 1 311 ? -6.141 3.802 21.169 1.00 98.69 311 LEU A O 1
ATOM 2109 N N . VAL A 1 312 ? -4.707 4.086 19.477 1.00 98.81 312 VAL A N 1
ATOM 2110 C CA . VAL A 1 312 ? -4.402 2.664 19.298 1.00 98.81 312 VAL A CA 1
ATOM 2111 C C . VAL A 1 312 ? -3.117 2.360 20.057 1.00 98.81 312 VAL A C 1
ATOM 2113 O O . VAL A 1 312 ? -2.012 2.580 19.564 1.00 98.81 312 VAL A O 1
ATOM 2116 N N . GLN A 1 313 ? -3.269 1.915 21.302 1.00 98.62 313 GLN A N 1
ATOM 2117 C CA . GLN A 1 313 ? -2.163 1.653 22.217 1.00 98.62 313 GLN A CA 1
ATOM 2118 C C . GLN A 1 313 ? -1.493 0.301 21.947 1.00 98.62 313 GLN A C 1
ATOM 2120 O O . GLN A 1 313 ? -0.277 0.196 22.092 1.00 98.62 313 GLN A O 1
ATOM 2125 N N . SER A 1 314 ? -2.270 -0.718 21.572 1.00 98.25 314 SER A N 1
ATOM 2126 C CA . SER A 1 314 ? -1.790 -2.073 21.285 1.00 98.25 314 SER A CA 1
ATOM 2127 C C . SER A 1 314 ? -2.710 -2.806 20.308 1.00 98.25 314 SER A C 1
ATOM 2129 O O . SER A 1 314 ? -3.873 -2.436 20.143 1.00 98.25 314 SER A O 1
ATOM 2131 N N . GLY A 1 315 ? -2.201 -3.884 19.707 1.00 98.50 315 GLY A N 1
ATOM 2132 C CA . GLY A 1 315 ? -2.995 -4.762 18.851 1.00 98.50 315 GLY A CA 1
ATOM 2133 C C . GLY A 1 315 ? -3.464 -4.087 17.564 1.00 98.50 315 GLY A C 1
ATOM 2134 O O . GLY A 1 315 ? -2.875 -3.104 17.117 1.00 98.50 315 GLY A O 1
ATOM 2135 N N . THR A 1 316 ? -4.525 -4.630 16.971 1.00 98.69 316 THR A N 1
ATOM 2136 C CA . THR A 1 316 ? -5.137 -4.098 15.748 1.00 98.69 316 THR A CA 1
ATOM 2137 C C . THR A 1 316 ? -6.504 -3.492 16.040 1.00 98.69 316 THR A C 1
ATOM 2139 O O . THR A 1 316 ? -7.373 -4.158 16.599 1.00 98.69 316 THR A O 1
ATOM 2142 N N . LEU A 1 317 ? -6.712 -2.239 15.628 1.00 98.75 317 LEU A N 1
ATOM 2143 C CA . LEU A 1 317 ? -8.038 -1.636 15.500 1.00 98.75 317 LEU A CA 1
ATOM 2144 C C . LEU A 1 317 ? -8.439 -1.634 14.021 1.00 98.75 317 LEU A C 1
ATOM 2146 O O . LEU A 1 317 ? -7.870 -0.881 13.236 1.00 98.75 317 LEU A O 1
ATOM 2150 N N . ASN A 1 318 ? -9.412 -2.462 13.647 1.00 98.44 318 ASN A N 1
ATOM 2151 C CA . ASN A 1 318 ? -9.944 -2.552 12.290 1.00 98.44 318 ASN A CA 1
ATOM 2152 C C . ASN A 1 318 ? -11.219 -1.708 12.140 1.00 98.44 318 ASN A C 1
ATOM 2154 O O . ASN A 1 318 ? -12.263 -2.043 12.699 1.00 98.44 318 ASN A O 1
ATOM 2158 N N . LEU A 1 319 ? -11.150 -0.613 11.387 1.00 98.06 319 LEU A N 1
ATOM 2159 C CA . LEU A 1 319 ? -12.257 0.304 11.139 1.00 98.06 319 LEU A CA 1
ATOM 2160 C C . LEU A 1 319 ? -13.001 -0.078 9.857 1.00 98.06 319 LEU A C 1
ATOM 2162 O O . LEU A 1 319 ? -12.526 0.152 8.746 1.00 98.06 319 LEU A O 1
ATOM 2166 N N . THR A 1 320 ? -14.208 -0.607 10.033 1.00 96.31 320 THR A N 1
ATOM 2167 C CA . THR A 1 320 ? -15.197 -0.797 8.956 1.00 96.31 320 THR A CA 1
ATOM 2168 C C . THR A 1 320 ? -16.358 0.200 9.067 1.00 96.31 320 THR A C 1
ATOM 2170 O O . THR A 1 320 ? -17.065 0.448 8.094 1.00 96.31 320 THR A O 1
ATOM 2173 N N . GLY A 1 321 ? -16.524 0.813 10.244 1.00 94.88 321 GLY A N 1
ATOM 2174 C CA . GLY A 1 321 ? -17.414 1.941 10.511 1.00 94.88 321 GLY A CA 1
ATOM 2175 C C . GLY A 1 321 ? -16.660 3.266 10.690 1.00 94.88 321 GLY A C 1
ATOM 2176 O O . GLY A 1 321 ? -15.513 3.407 10.265 1.00 94.88 321 GLY A O 1
ATOM 2177 N N . THR A 1 322 ? -17.293 4.262 11.314 1.00 93.19 322 THR A N 1
ATOM 2178 C CA . THR A 1 322 ? -16.693 5.595 11.519 1.00 93.19 322 THR A CA 1
ATOM 2179 C C . THR A 1 322 ? -16.416 5.872 12.994 1.00 93.19 322 THR A C 1
ATOM 2181 O O . THR A 1 322 ? -17.193 5.495 13.871 1.00 93.19 322 THR A O 1
ATOM 2184 N N . LEU A 1 323 ? -15.312 6.567 13.281 1.00 94.31 323 LEU A N 1
ATOM 2185 C CA . LEU A 1 323 ? -15.001 7.070 14.628 1.00 94.31 323 LEU A CA 1
ATOM 2186 C C . LEU A 1 323 ? -15.555 8.484 14.879 1.00 94.31 323 LEU A C 1
ATOM 2188 O O . LEU A 1 323 ? -15.710 8.889 16.028 1.00 94.31 323 LEU A O 1
ATOM 2192 N N . GLY A 1 324 ? -15.847 9.232 13.816 1.00 87.06 324 GLY A N 1
ATOM 2193 C CA . GLY A 1 324 ? -16.367 10.595 13.883 1.00 87.06 324 GLY A CA 1
ATOM 2194 C C . GLY A 1 324 ? -17.508 10.835 12.898 1.00 87.06 324 GLY A C 1
ATOM 2195 O O . GLY A 1 324 ? -17.924 9.940 12.153 1.00 87.06 324 GLY A O 1
ATOM 2196 N N . THR A 1 325 ? -17.993 12.074 12.890 1.00 74.12 325 THR A N 1
ATOM 2197 C CA . THR A 1 325 ? -18.962 12.585 11.912 1.00 74.12 325 THR A CA 1
ATOM 2198 C C . THR A 1 325 ? -18.241 13.374 10.819 1.00 74.12 325 THR A C 1
ATOM 2200 O O . THR A 1 325 ? -17.074 13.729 10.956 1.00 74.12 325 THR A O 1
ATOM 2203 N N . THR A 1 326 ? -18.949 13.735 9.750 1.00 59.75 326 THR A N 1
ATOM 2204 C CA . THR A 1 326 ? -18.422 14.616 8.689 1.00 59.75 326 THR A CA 1
ATOM 2205 C C . THR A 1 326 ? -18.005 16.009 9.184 1.00 59.75 326 THR A C 1
ATOM 2207 O O . THR A 1 326 ? -17.294 16.717 8.479 1.00 59.75 326 THR A O 1
ATOM 2210 N N . THR A 1 327 ? -18.435 16.409 10.385 1.00 47.94 327 THR A N 1
ATOM 2211 C CA . THR A 1 327 ? -18.148 17.707 11.014 1.00 47.94 327 THR A CA 1
ATOM 2212 C C . THR A 1 327 ? -17.126 17.640 12.152 1.00 47.94 327 THR A C 1
ATOM 2214 O O . THR A 1 327 ? -16.577 18.676 12.521 1.00 47.94 327 THR A O 1
ATOM 2217 N N . ALA A 1 328 ? -16.850 16.458 12.710 1.00 59.59 328 ALA A N 1
ATOM 2218 C CA . ALA A 1 328 ? -15.915 16.270 13.818 1.00 59.59 328 ALA A CA 1
ATOM 2219 C C . ALA A 1 328 ? -14.681 15.491 13.344 1.00 59.59 328 ALA A C 1
ATOM 2221 O O . ALA A 1 328 ? -14.728 14.273 13.171 1.00 59.59 328 ALA A O 1
ATOM 2222 N N . SER A 1 329 ? -13.566 16.200 13.135 1.00 81.25 329 SER A N 1
ATOM 2223 C CA . SER A 1 329 ? -12.294 15.571 12.770 1.00 81.25 329 SER A CA 1
ATOM 2224 C C . SER A 1 329 ? -11.721 14.818 13.970 1.00 81.25 329 SER A C 1
ATOM 2226 O O . SER A 1 329 ? -11.331 15.430 14.962 1.00 81.25 329 SER A O 1
ATOM 2228 N N . VAL A 1 330 ? -11.648 13.492 13.869 1.00 94.00 330 VAL A N 1
ATOM 2229 C CA . VAL A 1 330 ? -10.952 12.643 14.844 1.00 94.00 330 VAL A CA 1
ATOM 2230 C C . VAL A 1 330 ? -9.448 12.772 14.628 1.00 94.00 330 VAL A C 1
ATOM 2232 O O . VAL A 1 330 ? -8.974 12.627 13.501 1.00 94.00 330 VAL A O 1
ATOM 2235 N N . VAL A 1 331 ? -8.700 12.989 15.709 1.00 95.12 331 VAL A N 1
ATOM 2236 C CA . VAL A 1 331 ? -7.239 12.842 15.713 1.00 95.12 331 VAL A CA 1
ATOM 2237 C C . VAL A 1 331 ? -6.897 11.445 16.220 1.00 95.12 331 VAL A C 1
ATOM 2239 O O . VAL A 1 331 ? -7.186 11.110 17.373 1.00 95.12 331 VAL A O 1
ATOM 2242 N N . ALA A 1 332 ? -6.307 10.622 15.357 1.00 97.81 332 ALA A N 1
ATOM 2243 C CA . ALA A 1 332 ? -5.879 9.276 15.709 1.00 97.81 332 ALA A CA 1
ATOM 2244 C C . ALA A 1 332 ? -4.381 9.229 16.018 1.00 97.81 332 ALA A C 1
ATOM 2246 O O . ALA A 1 332 ? -3.574 9.788 15.281 1.00 97.81 332 ALA A O 1
ATOM 2247 N N . THR A 1 333 ? -4.006 8.506 17.067 1.00 98.62 333 THR A N 1
ATOM 2248 C CA . THR A 1 333 ? -2.616 8.210 17.418 1.00 98.62 333 THR A CA 1
ATOM 2249 C C . THR A 1 333 ? -2.430 6.702 17.464 1.00 98.62 333 THR A C 1
ATOM 2251 O O . THR A 1 333 ? -3.165 6.013 18.167 1.00 98.62 333 THR A O 1
ATOM 2254 N N . VAL A 1 334 ? -1.444 6.183 16.739 1.00 98.88 334 VAL A N 1
ATOM 2255 C CA . VAL A 1 334 ? -1.066 4.764 16.734 1.00 98.88 334 VAL A CA 1
ATOM 2256 C C . VAL A 1 334 ? 0.284 4.637 17.424 1.00 98.88 334 VAL A C 1
ATOM 2258 O O . VAL A 1 334 ? 1.248 5.291 17.031 1.00 98.88 334 VAL A O 1
ATOM 2261 N N . ASN A 1 335 ? 0.363 3.832 18.478 1.00 98.75 335 ASN A N 1
ATOM 2262 C CA . ASN A 1 335 ? 1.615 3.591 19.189 1.00 98.75 335 ASN A CA 1
ATOM 2263 C C . ASN A 1 335 ? 2.487 2.554 18.474 1.00 98.75 335 ASN A C 1
ATOM 2265 O O . ASN A 1 335 ? 2.008 1.740 17.684 1.00 98.75 335 ASN A O 1
ATOM 2269 N N . ALA A 1 336 ? 3.778 2.547 18.811 1.00 98.25 336 ALA A N 1
ATOM 2270 C CA . ALA A 1 336 ? 4.709 1.532 18.336 1.00 98.25 336 ALA A CA 1
ATOM 2271 C C . ALA A 1 336 ? 4.214 0.113 18.657 1.00 98.25 336 ALA A C 1
ATOM 2273 O O . ALA A 1 336 ? 3.804 -0.177 19.781 1.00 98.25 336 ALA A O 1
ATOM 2274 N N . GLY A 1 337 ? 4.250 -0.765 17.651 1.00 97.12 337 GLY A N 1
ATOM 2275 C CA . GLY A 1 337 ? 3.756 -2.144 17.739 1.00 97.12 337 GLY A CA 1
ATOM 2276 C C . GLY A 1 337 ? 2.237 -2.307 17.593 1.00 97.12 337 GLY A C 1
ATOM 2277 O O . GLY A 1 337 ? 1.764 -3.441 17.550 1.00 97.12 337 GLY A O 1
ATOM 2278 N N . ALA A 1 338 ? 1.471 -1.216 17.493 1.00 98.75 338 ALA A N 1
ATOM 2279 C CA . ALA A 1 338 ? 0.037 -1.253 17.228 1.00 98.75 338 ALA A CA 1
ATOM 2280 C C . ALA A 1 338 ? -0.275 -1.056 15.735 1.00 98.75 338 ALA A C 1
ATOM 2282 O O . ALA A 1 338 ? 0.550 -0.560 14.969 1.00 98.75 338 ALA A O 1
ATOM 2283 N N . THR A 1 339 ? -1.478 -1.451 15.320 1.00 98.88 339 THR A N 1
ATOM 2284 C CA . THR A 1 339 ? -1.973 -1.308 13.948 1.00 98.88 339 THR A CA 1
ATOM 2285 C C . THR A 1 339 ? -3.335 -0.623 13.925 1.00 98.88 339 THR A C 1
ATOM 2287 O O . THR A 1 339 ? -4.281 -1.082 14.566 1.00 98.88 339 THR A O 1
ATOM 2290 N N . LEU A 1 340 ? -3.466 0.429 13.120 1.00 98.81 340 LEU A N 1
ATOM 2291 C CA . LEU A 1 340 ? -4.753 0.975 12.700 1.00 98.81 340 LEU A CA 1
ATOM 2292 C C . LEU A 1 340 ? -5.041 0.511 11.273 1.00 98.81 340 LEU A C 1
ATOM 2294 O O . LEU A 1 340 ? -4.332 0.885 10.342 1.00 98.81 340 LEU A O 1
ATOM 2298 N N . GLN A 1 341 ? -6.070 -0.309 11.100 1.00 98.69 341 GLN A N 1
ATOM 2299 C CA . GLN A 1 341 ? -6.487 -0.822 9.801 1.00 98.69 341 GLN A CA 1
ATOM 2300 C C . GLN A 1 341 ? -7.803 -0.174 9.376 1.00 98.69 341 GLN A C 1
ATOM 2302 O O . GLN A 1 341 ? -8.726 -0.087 10.179 1.00 98.69 341 GLN A O 1
ATOM 2307 N N . ALA A 1 342 ? -7.905 0.274 8.128 1.00 98.06 342 ALA A N 1
ATOM 2308 C CA . ALA A 1 342 ? -9.130 0.847 7.567 1.00 98.06 342 ALA A CA 1
ATOM 2309 C C . ALA A 1 342 ? -9.084 0.840 6.032 1.00 98.06 342 ALA A C 1
ATOM 2311 O O . ALA A 1 342 ? -8.022 0.651 5.443 1.00 98.06 342 ALA A O 1
ATOM 2312 N N . ASN A 1 343 ? -10.204 1.118 5.367 1.00 97.50 343 ASN A N 1
ATOM 2313 C CA . ASN A 1 343 ? -10.164 1.638 3.996 1.00 97.50 343 ASN A CA 1
ATOM 2314 C C . ASN A 1 343 ? -10.054 3.180 4.015 1.00 97.50 343 ASN A C 1
ATOM 2316 O O . ASN A 1 343 ? -10.198 3.817 5.062 1.00 97.50 343 ASN A O 1
ATOM 2320 N N . ALA A 1 344 ? -9.848 3.792 2.848 1.00 96.69 344 ALA A N 1
ATOM 2321 C CA . ALA A 1 344 ? -9.707 5.243 2.703 1.00 96.69 344 ALA A CA 1
ATOM 2322 C C . ALA A 1 344 ? -10.887 6.063 3.264 1.00 96.69 344 ALA A C 1
ATOM 2324 O O . ALA A 1 344 ? -10.678 7.179 3.727 1.00 96.69 344 ALA A O 1
ATOM 2325 N N . SER A 1 345 ? -12.109 5.520 3.237 1.00 93.69 345 SER A N 1
ATOM 2326 C CA . SER A 1 345 ? -13.320 6.207 3.714 1.00 93.69 345 SER A CA 1
ATOM 2327 C C . SER A 1 345 ? -13.527 6.121 5.228 1.00 93.69 345 SER A C 1
ATOM 2329 O O . SER A 1 345 ? -14.228 6.954 5.798 1.00 93.69 345 SER A O 1
ATOM 2331 N N . ASN A 1 346 ? -12.920 5.127 5.881 1.00 94.50 346 ASN A N 1
ATOM 2332 C CA . ASN A 1 346 ? -13.067 4.890 7.316 1.00 94.50 346 ASN A CA 1
ATOM 2333 C C . ASN A 1 346 ? -11.885 5.425 8.139 1.00 94.50 346 ASN A C 1
ATOM 2335 O O . ASN A 1 346 ? -12.033 5.630 9.346 1.00 94.50 346 ASN A O 1
ATOM 2339 N N . LEU A 1 347 ? -10.722 5.652 7.518 1.00 95.56 347 LEU A N 1
ATOM 2340 C CA . LEU A 1 347 ? -9.550 6.169 8.219 1.00 95.56 347 LEU A CA 1
ATOM 2341 C C . LEU A 1 347 ? -9.758 7.645 8.638 1.00 95.56 347 LEU A C 1
ATOM 2343 O O . LEU A 1 347 ? -10.179 8.457 7.812 1.00 95.56 347 LEU A O 1
ATOM 2347 N N . PRO A 1 348 ? -9.443 8.030 9.892 1.00 95.12 348 PRO A N 1
ATOM 2348 C CA . PRO A 1 348 ? -9.452 9.429 10.325 1.00 95.12 348 PRO A CA 1
ATOM 2349 C C . PRO A 1 348 ? -8.540 10.309 9.467 1.00 95.12 348 PRO A C 1
ATOM 2351 O O . PRO A 1 348 ? -7.475 9.864 9.070 1.00 95.12 348 PRO A O 1
ATOM 2354 N N . LEU A 1 349 ? -8.918 11.570 9.230 1.00 93.31 349 LEU A N 1
ATOM 2355 C CA . LEU A 1 349 ? -8.169 12.480 8.345 1.00 93.31 349 LEU A CA 1
ATOM 2356 C C . LEU A 1 349 ? -6.876 13.050 8.956 1.00 93.31 349 LEU A C 1
ATOM 2358 O O . LEU A 1 349 ? -6.109 13.706 8.254 1.00 93.31 349 LEU A O 1
ATOM 2362 N N . SER A 1 350 ? -6.639 12.838 10.251 1.00 94.25 350 SER A N 1
ATOM 2363 C CA . SER A 1 350 ? -5.406 13.226 10.933 1.00 94.25 350 SER A CA 1
ATOM 2364 C C . SER A 1 350 ? -4.906 12.053 11.763 1.00 94.25 350 SER A C 1
ATOM 2366 O O . SER A 1 350 ? -5.533 11.675 12.757 1.00 94.25 350 SER A O 1
ATOM 2368 N N . VAL A 1 351 ? -3.785 11.468 11.337 1.00 97.75 351 VAL A N 1
ATOM 2369 C CA . VAL A 1 351 ? -3.181 10.303 11.988 1.00 97.75 351 VAL A CA 1
ATOM 2370 C C . VAL A 1 351 ? -1.734 10.603 12.377 1.00 97.75 351 VAL A C 1
ATOM 2372 O O . VAL A 1 351 ? -0.911 10.954 11.536 1.00 97.75 351 VAL A O 1
ATOM 2375 N N . THR A 1 352 ? -1.413 10.431 13.657 1.00 98.25 352 THR A N 1
ATOM 2376 C CA . THR A 1 352 ? -0.041 10.314 14.162 1.00 98.25 352 THR A CA 1
ATOM 2377 C C . THR A 1 352 ? 0.284 8.832 14.310 1.00 98.25 352 THR A C 1
ATOM 2379 O O . THR A 1 352 ? -0.088 8.193 15.290 1.00 98.25 352 THR A O 1
ATOM 2382 N N . ASP A 1 353 ? 0.951 8.274 13.316 1.00 98.56 353 ASP A N 1
ATOM 2383 C CA . ASP A 1 353 ? 1.368 6.887 13.244 1.00 98.56 353 ASP A CA 1
ATOM 2384 C C . ASP A 1 353 ? 2.798 6.693 13.766 1.00 98.56 353 ASP A C 1
ATOM 2386 O O . ASP A 1 353 ? 3.762 7.164 13.170 1.00 98.56 353 ASP A O 1
ATOM 2390 N N . ASN A 1 354 ? 2.947 5.972 14.877 1.00 98.50 354 ASN A N 1
ATOM 2391 C CA . ASN A 1 354 ? 4.230 5.467 15.376 1.00 98.50 354 ASN A CA 1
ATOM 2392 C C . ASN A 1 354 ? 4.323 3.934 15.297 1.00 98.50 354 ASN A C 1
ATOM 2394 O O . ASN A 1 354 ? 5.292 3.364 15.795 1.00 98.50 354 ASN A O 1
ATOM 2398 N N . GLY A 1 355 ? 3.315 3.276 14.720 1.00 98.62 355 GLY A N 1
ATOM 2399 C CA . GLY A 1 355 ? 3.221 1.832 14.555 1.00 98.62 355 GLY A CA 1
ATOM 2400 C C . GLY A 1 355 ? 3.009 1.493 13.085 1.00 98.62 355 GLY A C 1
ATOM 2401 O O . GLY A 1 355 ? 3.935 1.622 12.282 1.00 98.62 355 GLY A O 1
ATOM 2402 N N . LEU A 1 356 ? 1.805 1.025 12.758 1.00 98.81 356 LEU A N 1
ATOM 2403 C CA . LEU A 1 356 ? 1.395 0.711 11.396 1.00 98.81 356 LEU A CA 1
ATOM 2404 C C . LEU A 1 356 ? -0.001 1.261 11.086 1.00 98.81 356 LEU A C 1
ATOM 2406 O O . LEU A 1 356 ? -0.981 0.897 11.741 1.00 98.81 356 LEU A O 1
ATOM 2410 N N . VAL A 1 357 ? -0.121 2.032 10.009 1.00 98.81 357 VAL A N 1
ATOM 2411 C CA . VAL A 1 357 ? -1.402 2.283 9.336 1.00 98.81 357 VAL A CA 1
ATOM 2412 C C . VAL A 1 357 ? -1.537 1.341 8.144 1.00 98.81 357 VAL A C 1
ATOM 2414 O O . VAL A 1 357 ? -0.788 1.427 7.172 1.00 98.81 357 VAL A O 1
ATOM 2417 N N . ARG A 1 358 ? -2.524 0.442 8.183 1.00 98.81 358 ARG A N 1
ATOM 2418 C CA . ARG A 1 358 ? -2.830 -0.469 7.075 1.00 98.81 358 ARG A CA 1
ATOM 2419 C C . ARG A 1 358 ? -4.090 -0.030 6.344 1.00 98.81 358 ARG A C 1
ATOM 2421 O O . ARG A 1 358 ? -5.192 -0.091 6.883 1.00 98.81 358 ARG A O 1
ATOM 2428 N N . PHE A 1 359 ? -3.941 0.294 5.069 1.00 98.69 359 PHE A N 1
ATOM 2429 C CA . PHE A 1 359 ? -5.068 0.427 4.163 1.00 98.69 359 PHE A CA 1
ATOM 2430 C C . PHE A 1 359 ? -5.485 -0.949 3.637 1.00 98.69 359 PHE A C 1
ATOM 2432 O O . PHE A 1 359 ? -4.803 -1.529 2.788 1.00 98.69 359 PHE A O 1
ATOM 2439 N N . GLN A 1 360 ? -6.607 -1.476 4.124 1.00 97.94 360 GLN A N 1
ATOM 2440 C CA . GLN A 1 360 ? -7.287 -2.628 3.529 1.00 97.94 360 GLN A CA 1
ATOM 2441 C C . GLN A 1 360 ? -8.282 -2.118 2.488 1.00 97.94 360 GLN A C 1
ATOM 2443 O O . GLN A 1 360 ? -9.421 -1.775 2.795 1.00 97.94 360 GLN A O 1
ATOM 2448 N N . GLN A 1 361 ? -7.805 -1.987 1.252 1.00 98.25 361 GLN A N 1
ATOM 2449 C CA . GLN A 1 361 ? -8.520 -1.294 0.191 1.00 98.25 361 GLN A CA 1
ATOM 2450 C C . GLN A 1 361 ? -8.936 -2.284 -0.903 1.00 98.25 361 GLN A C 1
ATOM 2452 O O . GLN A 1 361 ? -8.189 -2.531 -1.848 1.00 98.25 361 GLN A O 1
ATOM 2457 N N . ASP A 1 362 ? -10.138 -2.846 -0.777 1.00 97.69 362 ASP A N 1
ATOM 2458 C CA . ASP A 1 362 ? -10.667 -3.854 -1.712 1.00 97.69 362 ASP A CA 1
ATOM 2459 C C . ASP A 1 362 ? -11.368 -3.253 -2.941 1.00 97.69 362 ASP A C 1
ATOM 2461 O O . ASP A 1 362 ? -11.573 -3.928 -3.944 1.00 97.69 362 ASP A O 1
ATOM 2465 N N . SER A 1 363 ? -11.718 -1.968 -2.896 1.00 97.62 363 SER A N 1
ATOM 2466 C CA . SER A 1 363 ? -12.314 -1.203 -4.005 1.00 97.62 363 SER A CA 1
ATOM 2467 C C . SER A 1 363 ? -11.582 0.122 -4.187 1.00 97.62 363 SER A C 1
ATOM 2469 O O . SER A 1 363 ? -10.795 0.495 -3.328 1.00 97.62 363 SER A O 1
ATOM 2471 N N . ALA A 1 364 ? -11.789 0.849 -5.286 1.00 97.94 364 ALA A N 1
ATOM 2472 C CA . ALA A 1 364 ? -11.127 2.142 -5.468 1.00 97.94 364 ALA A CA 1
ATOM 2473 C C . ALA A 1 364 ? -11.543 3.156 -4.379 1.00 97.94 364 ALA A C 1
ATOM 2475 O O . ALA A 1 364 ? -12.717 3.233 -4.021 1.00 97.94 364 ALA A O 1
ATOM 2476 N N . GLY A 1 365 ? -10.594 3.932 -3.854 1.00 97.81 365 GLY A N 1
ATOM 2477 C CA . GLY A 1 365 ? -10.863 4.973 -2.859 1.00 97.81 365 GLY A CA 1
ATOM 2478 C C . GLY A 1 365 ? -9.745 6.006 -2.767 1.00 97.81 365 GLY A C 1
ATOM 2479 O O . GLY A 1 365 ? -8.594 5.713 -3.089 1.00 97.81 365 GLY A O 1
ATOM 2480 N N . THR A 1 366 ? -10.088 7.212 -2.314 1.00 97.94 366 THR A N 1
ATOM 2481 C CA . THR A 1 366 ? -9.149 8.330 -2.154 1.00 97.94 366 THR A CA 1
ATOM 2482 C C . THR A 1 366 ? -9.059 8.722 -0.690 1.00 97.94 366 THR A C 1
ATOM 2484 O O . THR A 1 366 ? -10.081 9.009 -0.070 1.00 97.94 366 THR A O 1
ATOM 2487 N N . TYR A 1 367 ? -7.843 8.755 -0.147 1.00 97.56 367 TYR A N 1
ATOM 2488 C CA . TYR A 1 367 ? -7.576 9.272 1.191 1.00 97.56 367 TYR A CA 1
ATOM 2489 C C . TYR A 1 367 ? -6.895 10.637 1.084 1.00 97.56 367 TYR A C 1
ATOM 2491 O O . TYR A 1 367 ? -5.820 10.758 0.493 1.00 97.56 367 TYR A O 1
ATOM 2499 N N . THR A 1 368 ? -7.538 11.660 1.651 1.00 96.19 368 THR A N 1
ATOM 2500 C CA . THR A 1 368 ? -7.088 13.061 1.584 1.00 96.19 368 THR A CA 1
ATOM 2501 C C . THR A 1 368 ? -6.492 13.580 2.889 1.00 96.19 368 THR A C 1
ATOM 2503 O O . THR A 1 368 ? -6.038 14.723 2.945 1.00 96.19 368 THR A O 1
ATOM 2506 N N . GLY A 1 369 ? -6.531 12.772 3.949 1.00 94.69 369 GLY A N 1
ATOM 2507 C CA . GLY A 1 369 ? -5.986 13.135 5.250 1.00 94.69 369 GLY A CA 1
ATOM 2508 C C . GLY A 1 369 ? -4.460 13.132 5.281 1.00 94.69 369 GLY A C 1
ATOM 2509 O O . GLY A 1 369 ? -3.796 12.744 4.320 1.00 94.69 369 GLY A O 1
ATOM 2510 N N . THR A 1 370 ? -3.903 13.544 6.415 1.00 94.88 370 THR A N 1
ATOM 2511 C CA . THR A 1 370 ? -2.461 13.512 6.674 1.00 94.88 370 THR A CA 1
ATOM 2512 C C . THR A 1 370 ? -2.102 12.382 7.629 1.00 94.88 370 THR A C 1
ATOM 2514 O O . THR A 1 370 ? -2.819 12.096 8.592 1.00 94.88 370 THR A O 1
ATOM 2517 N N . ILE A 1 371 ? -0.974 11.733 7.351 1.00 98.25 371 ILE A N 1
ATOM 2518 C CA . ILE A 1 371 ? -0.358 10.719 8.207 1.00 98.25 371 ILE A CA 1
ATOM 2519 C C . ILE A 1 371 ? 1.060 11.198 8.530 1.00 98.25 371 ILE A C 1
ATOM 2521 O O . ILE A 1 371 ? 1.847 11.473 7.622 1.00 98.25 371 ILE A O 1
ATOM 2525 N N . GLY A 1 372 ? 1.385 11.325 9.813 1.00 97.75 372 GLY A N 1
ATOM 2526 C CA . GLY A 1 372 ? 2.714 11.701 10.307 1.00 97.75 372 GLY A CA 1
ATOM 2527 C C . GLY A 1 372 ? 3.231 10.731 11.364 1.00 97.75 372 GLY A C 1
ATOM 2528 O O . GLY A 1 372 ? 2.475 9.881 11.804 1.00 97.75 372 GLY A O 1
ATOM 2529 N N . GLY A 1 373 ? 4.483 10.872 11.807 1.00 98.00 373 GLY A N 1
ATOM 2530 C CA . GLY A 1 373 ? 5.061 10.079 12.908 1.00 98.00 373 GLY A CA 1
ATOM 2531 C C . GLY A 1 373 ? 6.155 9.095 12.474 1.00 98.00 373 GLY A C 1
ATOM 2532 O O . GLY A 1 373 ? 6.675 9.171 11.365 1.00 98.00 373 GLY A O 1
ATOM 2533 N N . ALA A 1 374 ? 6.582 8.201 13.365 1.00 97.94 374 ALA A N 1
ATOM 2534 C CA . ALA A 1 374 ? 7.689 7.274 13.086 1.00 97.94 374 ALA A CA 1
ATOM 2535 C C . ALA A 1 374 ? 7.265 5.959 12.393 1.00 97.94 374 ALA A C 1
ATOM 2537 O O . ALA A 1 374 ? 8.127 5.182 11.987 1.00 97.94 374 ALA A O 1
ATOM 2538 N N . GLY A 1 375 ? 5.961 5.701 12.289 1.00 98.44 375 GLY A N 1
ATOM 2539 C CA . GLY A 1 375 ? 5.364 4.451 11.819 1.00 98.44 375 GLY A CA 1
ATOM 2540 C C . GLY A 1 375 ? 5.364 4.280 10.302 1.00 98.44 375 GLY A C 1
ATOM 2541 O O . GLY A 1 375 ? 5.845 5.140 9.557 1.00 98.44 375 GLY A O 1
ATOM 2542 N N . ALA A 1 376 ? 4.858 3.133 9.858 1.00 98.62 376 ALA A N 1
ATOM 2543 C CA . ALA A 1 376 ? 4.829 2.724 8.459 1.00 98.62 376 ALA A CA 1
ATOM 2544 C C . ALA A 1 376 ? 3.401 2.658 7.904 1.00 98.62 376 ALA A C 1
ATOM 2546 O O . ALA A 1 376 ? 2.443 2.380 8.619 1.00 98.62 376 ALA A O 1
ATOM 2547 N N . VAL A 1 377 ? 3.275 2.814 6.586 1.00 98.88 377 VAL A N 1
ATOM 2548 C CA . VAL A 1 377 ? 2.018 2.610 5.860 1.00 98.88 377 VAL A CA 1
ATOM 2549 C C . VAL A 1 377 ? 2.078 1.316 5.053 1.00 98.88 377 VAL A C 1
ATOM 2551 O O . VAL A 1 377 ? 3.047 1.060 4.338 1.00 98.88 377 VAL A O 1
ATOM 2554 N N . GLU A 1 378 ? 1.022 0.508 5.108 1.00 98.88 378 GLU A N 1
ATOM 2555 C CA . GLU A 1 378 ? 0.866 -0.678 4.261 1.00 98.88 378 GLU A CA 1
ATOM 2556 C C . GLU A 1 378 ? -0.411 -0.605 3.418 1.00 98.88 378 GLU A C 1
ATOM 2558 O O . GLU A 1 378 ? -1.506 -0.397 3.938 1.00 98.88 378 GLU A O 1
ATOM 2563 N N . LYS A 1 379 ? -0.287 -0.844 2.110 1.00 98.69 379 LYS A N 1
ATOM 2564 C CA . LYS A 1 379 ? -1.409 -1.011 1.183 1.00 98.69 379 LYS A CA 1
ATOM 2565 C C . LYS A 1 379 ? -1.685 -2.496 0.930 1.00 98.69 379 LYS A C 1
ATOM 2567 O O . LYS A 1 379 ? -0.852 -3.218 0.383 1.00 98.69 379 LYS A O 1
ATOM 2572 N N . THR A 1 380 ? -2.898 -2.926 1.267 1.00 98.56 380 THR A N 1
ATOM 2573 C CA . THR A 1 380 ? -3.457 -4.265 1.016 1.00 98.56 380 THR A CA 1
ATOM 2574 C C . THR A 1 380 ? -4.810 -4.163 0.292 1.00 98.56 380 THR A C 1
ATOM 2576 O O . THR A 1 380 ? -5.303 -3.058 0.042 1.00 98.56 380 THR A O 1
ATOM 2579 N N . GLY A 1 381 ? -5.410 -5.299 -0.072 1.00 98.19 381 GLY A N 1
ATOM 2580 C CA . GLY A 1 381 ? -6.658 -5.356 -0.843 1.00 98.19 381 GLY A CA 1
ATOM 2581 C C . GLY A 1 381 ? -6.460 -5.080 -2.338 1.00 98.19 381 GLY A C 1
ATOM 2582 O O . GLY A 1 381 ? -5.488 -4.440 -2.747 1.00 98.19 381 GLY A O 1
ATOM 2583 N N . ALA A 1 382 ? -7.367 -5.590 -3.170 1.00 97.75 382 ALA A N 1
ATOM 2584 C CA . ALA A 1 382 ? -7.215 -5.587 -4.630 1.00 97.75 382 ALA A CA 1
ATOM 2585 C C . ALA A 1 382 ? -7.455 -4.217 -5.299 1.00 97.75 382 ALA A C 1
ATOM 2587 O O . ALA A 1 382 ? -7.041 -4.008 -6.437 1.00 97.75 382 ALA A O 1
ATOM 2588 N N . GLY A 1 383 ? -8.113 -3.280 -4.613 1.00 98.44 383 GLY A N 1
ATOM 2589 C CA . GLY A 1 383 ? -8.493 -1.981 -5.162 1.00 98.44 383 GLY A CA 1
ATOM 2590 C C . GLY A 1 383 ? -7.345 -0.972 -5.255 1.00 98.44 383 GLY A C 1
ATOM 2591 O O . GLY A 1 383 ? -6.256 -1.165 -4.700 1.00 98.44 383 GLY A O 1
ATOM 2592 N N . THR A 1 384 ? -7.622 0.148 -5.926 1.00 98.75 384 THR A N 1
ATOM 2593 C CA . THR A 1 384 ? -6.724 1.310 -5.992 1.00 98.75 384 THR A CA 1
ATOM 2594 C C . THR A 1 384 ? -6.926 2.222 -4.783 1.00 98.75 384 THR A C 1
ATOM 2596 O O . THR A 1 384 ? -8.015 2.754 -4.580 1.00 98.75 384 THR A O 1
ATOM 2599 N N . LEU A 1 385 ? -5.870 2.451 -4.004 1.00 98.81 385 LEU A N 1
ATOM 2600 C CA . LEU A 1 385 ? -5.800 3.545 -3.038 1.00 98.81 385 LEU A CA 1
ATOM 2601 C C . LEU A 1 385 ? -5.144 4.748 -3.710 1.00 98.81 385 LEU A C 1
ATOM 2603 O O . LEU A 1 385 ? -3.965 4.684 -4.043 1.00 98.81 385 LEU A O 1
ATOM 2607 N N . THR A 1 386 ? -5.877 5.845 -3.863 1.00 98.69 386 THR A N 1
ATOM 2608 C CA . THR A 1 386 ? -5.289 7.143 -4.207 1.00 98.69 386 THR A CA 1
ATOM 2609 C C . THR A 1 386 ? -4.912 7.856 -2.915 1.00 98.69 386 THR A C 1
ATOM 2611 O O . THR A 1 386 ? -5.789 8.237 -2.137 1.00 98.69 386 THR A O 1
ATOM 2614 N N . LEU A 1 387 ? -3.614 8.014 -2.667 1.00 98.31 387 LEU A N 1
ATOM 2615 C CA . LEU A 1 387 ? -3.093 8.703 -1.491 1.00 98.31 387 LEU A CA 1
ATOM 2616 C C . LEU A 1 387 ? -2.774 10.153 -1.873 1.00 98.31 387 LEU A C 1
ATOM 2618 O O . LEU A 1 387 ? -1.765 10.430 -2.519 1.00 98.31 387 LEU A O 1
ATOM 2622 N N . ALA A 1 388 ? -3.674 11.069 -1.512 1.00 97.06 388 ALA A N 1
ATOM 2623 C CA . ALA A 1 388 ? -3.673 12.460 -1.965 1.00 97.06 388 ALA A CA 1
ATOM 2624 C C . ALA A 1 388 ? -3.807 13.432 -0.776 1.00 97.06 388 ALA A C 1
ATOM 2626 O O . ALA A 1 388 ? -4.833 14.110 -0.660 1.00 97.06 388 ALA A O 1
ATOM 2627 N N . PRO A 1 389 ? -2.813 13.486 0.136 1.00 96.06 389 PRO A N 1
ATOM 2628 C CA . PRO A 1 389 ? -2.868 14.363 1.303 1.00 96.06 389 PRO A CA 1
ATOM 2629 C C . PRO A 1 389 ? -3.104 15.817 0.879 1.00 96.06 389 PRO A C 1
ATOM 2631 O O . PRO A 1 389 ? -2.394 16.350 0.029 1.00 96.06 389 PRO A O 1
ATOM 2634 N N . SER A 1 390 ? -4.093 16.476 1.487 1.00 91.38 390 SER A N 1
ATOM 2635 C CA . SER A 1 390 ? -4.454 17.857 1.135 1.00 91.38 390 SER A CA 1
ATOM 2636 C C . SER A 1 390 ? -3.458 18.903 1.648 1.00 91.38 390 SER A C 1
ATOM 2638 O O . SER A 1 390 ? -3.508 20.062 1.239 1.00 91.38 390 SER A O 1
ATOM 2640 N N . ALA A 1 391 ? -2.577 18.529 2.581 1.00 91.06 391 ALA A N 1
ATOM 2641 C CA . ALA A 1 391 ? -1.531 19.406 3.088 1.00 91.06 391 ALA A CA 1
ATOM 2642 C C . ALA A 1 391 ? -0.387 19.525 2.073 1.00 91.06 391 ALA A C 1
ATOM 2644 O O . ALA A 1 391 ? 0.108 18.518 1.577 1.00 91.06 391 ALA A O 1
ATOM 2645 N N . ALA A 1 392 ? 0.100 20.746 1.828 1.00 87.81 392 ALA A N 1
ATOM 2646 C CA . ALA A 1 392 ? 1.175 20.997 0.859 1.00 87.81 392 ALA A CA 1
ATOM 2647 C C . ALA A 1 392 ? 2.472 20.216 1.159 1.00 87.81 392 ALA A C 1
ATOM 2649 O O . ALA A 1 392 ? 3.186 19.821 0.241 1.00 87.81 392 ALA A O 1
ATOM 2650 N N . GLY A 1 393 ? 2.763 19.961 2.441 1.00 89.38 393 GLY A N 1
ATOM 2651 C CA . GLY A 1 393 ? 3.903 19.147 2.876 1.00 89.38 393 GLY A CA 1
ATOM 2652 C C . GLY A 1 393 ? 3.732 17.637 2.670 1.00 89.38 393 GLY A C 1
ATOM 2653 O O . GLY A 1 393 ? 4.684 16.897 2.893 1.00 89.38 393 GLY A O 1
ATOM 2654 N N . GLY A 1 394 ? 2.557 17.177 2.237 1.00 94.81 394 GLY A N 1
ATOM 2655 C CA . GLY A 1 394 ? 2.242 15.764 2.078 1.00 94.81 394 GLY A CA 1
ATOM 2656 C C . GLY A 1 394 ? 2.129 15.023 3.410 1.00 94.81 394 GLY A C 1
ATOM 2657 O O . GLY A 1 394 ? 1.729 15.586 4.433 1.00 94.81 394 GLY A O 1
ATOM 2658 N N . ASN A 1 395 ? 2.469 13.739 3.381 1.00 97.56 395 ASN A N 1
ATOM 2659 C CA . ASN A 1 395 ? 2.564 12.892 4.559 1.00 97.56 395 ASN A CA 1
ATOM 2660 C C . ASN A 1 395 ? 3.973 12.968 5.165 1.00 97.56 395 ASN A C 1
ATOM 2662 O O . ASN A 1 395 ? 4.964 13.126 4.455 1.00 97.56 395 ASN A O 1
ATOM 2666 N N . THR A 1 396 ? 4.078 12.807 6.483 1.00 96.94 396 THR A N 1
ATOM 2667 C CA . THR A 1 396 ? 5.343 12.944 7.228 1.00 96.94 396 THR A CA 1
ATOM 2668 C C . THR A 1 396 ? 5.726 11.694 8.017 1.00 96.94 396 THR A C 1
ATOM 2670 O O . THR A 1 396 ? 6.656 11.746 8.820 1.00 96.94 396 THR A O 1
ATOM 2673 N N . TYR A 1 397 ? 5.040 10.566 7.804 1.00 98.31 397 TYR A N 1
ATOM 2674 C CA . TYR A 1 397 ? 5.426 9.299 8.424 1.00 98.31 397 TYR A CA 1
ATOM 2675 C C . TYR A 1 397 ? 6.791 8.818 7.903 1.00 98.31 397 TYR A C 1
ATOM 2677 O O . TYR A 1 397 ? 7.092 8.964 6.715 1.00 98.31 397 TYR A O 1
ATOM 2685 N N . ALA A 1 398 ? 7.631 8.267 8.780 1.00 97.50 398 ALA A N 1
ATOM 2686 C CA . ALA A 1 398 ? 9.033 7.958 8.473 1.00 97.50 398 ALA A CA 1
ATOM 2687 C C . ALA A 1 398 ? 9.347 6.458 8.310 1.00 97.50 398 ALA A C 1
ATOM 2689 O O . ALA A 1 398 ? 10.384 6.113 7.749 1.00 97.50 398 ALA A O 1
ATOM 2690 N N . GLY A 1 399 ? 8.465 5.556 8.750 1.00 97.94 399 GLY A N 1
ATOM 2691 C CA . GLY A 1 399 ? 8.678 4.101 8.713 1.00 97.94 399 GLY A CA 1
ATOM 2692 C C . GLY A 1 399 ? 8.570 3.467 7.322 1.00 97.94 399 GLY A C 1
ATOM 2693 O O . GLY A 1 399 ? 8.880 2.289 7.161 1.00 97.94 399 GLY A O 1
ATOM 2694 N N . GLY A 1 400 ? 8.184 4.243 6.306 1.00 98.31 400 GLY A N 1
ATOM 2695 C CA . GLY A 1 400 ? 8.110 3.807 4.911 1.00 98.31 400 GLY A CA 1
ATOM 2696 C C . GLY A 1 400 ? 6.730 3.327 4.471 1.00 98.31 400 GLY A C 1
ATOM 2697 O O . GLY A 1 400 ? 5.763 3.355 5.229 1.00 98.31 400 GLY A O 1
ATOM 2698 N N . THR A 1 401 ? 6.641 2.931 3.203 1.00 98.81 401 THR A N 1
ATOM 2699 C CA . THR A 1 401 ? 5.415 2.484 2.539 1.00 98.81 401 THR A CA 1
ATOM 2700 C C . THR A 1 401 ? 5.624 1.099 1.932 1.00 98.81 401 THR A C 1
ATOM 2702 O O . THR A 1 401 ? 6.511 0.912 1.101 1.00 98.81 401 THR A O 1
ATOM 2705 N N . THR A 1 402 ? 4.789 0.128 2.302 1.00 98.88 402 THR A N 1
ATOM 2706 C CA . THR A 1 402 ? 4.770 -1.215 1.698 1.00 98.88 402 THR A CA 1
ATOM 2707 C C . THR A 1 402 ? 3.518 -1.397 0.847 1.00 98.88 402 THR A C 1
ATOM 2709 O O . THR A 1 402 ? 2.409 -1.137 1.310 1.00 98.88 402 THR A O 1
ATOM 2712 N N . ILE A 1 403 ? 3.672 -1.870 -0.390 1.00 98.88 403 ILE A N 1
ATOM 2713 C CA . ILE A 1 403 ? 2.557 -2.168 -1.297 1.00 98.88 403 ILE A CA 1
ATOM 2714 C C . ILE A 1 403 ? 2.456 -3.686 -1.461 1.00 98.88 403 ILE A C 1
ATOM 2716 O O . ILE A 1 403 ? 3.165 -4.288 -2.270 1.00 98.88 403 ILE A O 1
ATOM 2720 N N . THR A 1 404 ? 1.581 -4.305 -0.672 1.00 98.62 404 THR A N 1
ATOM 2721 C CA . THR A 1 404 ? 1.409 -5.764 -0.623 1.00 98.62 404 THR A CA 1
ATOM 2722 C C . THR A 1 404 ? 0.398 -6.252 -1.666 1.00 98.62 404 THR A C 1
ATOM 2724 O O . THR A 1 404 ? 0.598 -7.296 -2.273 1.00 98.62 404 THR A O 1
ATOM 2727 N N . GLN A 1 405 ? -0.687 -5.507 -1.916 1.00 98.38 405 GLN A N 1
ATOM 2728 C CA . GLN A 1 405 ? -1.708 -5.876 -2.912 1.00 98.38 405 GLN A CA 1
ATOM 2729 C C . GLN A 1 405 ? -2.360 -4.654 -3.575 1.00 98.38 405 GLN A C 1
ATOM 2731 O O . GLN A 1 405 ? -2.439 -3.569 -2.987 1.00 98.38 405 GLN A O 1
ATOM 2736 N N . GLY A 1 406 ? -2.887 -4.857 -4.786 1.00 98.56 406 GLY A N 1
ATOM 2737 C CA . GLY A 1 406 ? -3.591 -3.832 -5.559 1.00 98.56 406 GLY A CA 1
ATOM 2738 C C . GLY A 1 406 ? -2.678 -2.677 -5.974 1.00 98.56 406 GLY A C 1
ATOM 2739 O O . GLY A 1 406 ? -1.472 -2.860 -6.157 1.00 98.56 406 GLY A O 1
ATOM 2740 N N . THR A 1 407 ? -3.260 -1.484 -6.095 1.00 98.88 407 THR A N 1
ATOM 2741 C CA . THR A 1 407 ? -2.558 -0.290 -6.590 1.00 98.88 407 THR A CA 1
ATOM 2742 C C . THR A 1 407 ? -2.522 0.812 -5.537 1.00 98.88 407 THR A C 1
ATOM 2744 O O . THR A 1 407 ? -3.551 1.154 -4.955 1.00 98.88 407 THR A O 1
ATOM 2747 N N . LEU A 1 408 ? -1.346 1.391 -5.307 1.00 98.88 408 LEU A N 1
ATOM 2748 C CA . LEU A 1 408 ? -1.166 2.672 -4.627 1.00 98.88 408 LEU A CA 1
ATOM 2749 C C . LEU A 1 408 ? -0.901 3.744 -5.690 1.00 98.88 408 LEU A C 1
ATOM 2751 O O . LEU A 1 408 ? 0.126 3.697 -6.360 1.00 98.88 408 LEU A O 1
ATOM 2755 N N . SER A 1 409 ? -1.821 4.693 -5.845 1.00 98.81 409 SER A N 1
ATOM 2756 C CA . SER A 1 409 ? -1.693 5.830 -6.759 1.00 98.81 409 SER A CA 1
ATOM 2757 C C . SER A 1 409 ? -1.297 7.089 -5.990 1.00 98.81 409 SER A C 1
ATOM 2759 O O . SER A 1 409 ? -1.941 7.440 -4.996 1.00 98.81 409 SER A O 1
ATOM 2761 N N . VAL A 1 410 ? -0.231 7.754 -6.435 1.00 98.56 410 VAL A N 1
ATOM 2762 C CA . VAL A 1 410 ? 0.304 8.985 -5.829 1.00 98.56 410 VAL A CA 1
ATOM 2763 C C . VAL A 1 410 ? 0.692 9.993 -6.902 1.00 98.56 410 VAL A C 1
ATOM 2765 O O . VAL A 1 410 ? 1.168 9.626 -7.971 1.00 98.56 410 VAL A O 1
ATOM 2768 N N . ALA A 1 411 ? 0.503 11.277 -6.609 1.00 97.88 411 ALA A N 1
ATOM 2769 C CA . ALA A 1 411 ? 0.834 12.383 -7.511 1.00 97.88 411 ALA A CA 1
ATOM 2770 C C . ALA A 1 411 ? 2.184 13.062 -7.177 1.00 97.88 411 ALA A C 1
ATOM 2772 O O . ALA A 1 411 ? 2.698 13.860 -7.955 1.00 97.88 411 ALA A O 1
ATOM 2773 N N . ALA A 1 412 ? 2.773 12.760 -6.019 1.00 97.12 412 ALA A N 1
ATOM 2774 C CA . ALA A 1 412 ? 4.039 13.335 -5.575 1.00 97.12 412 ALA A CA 1
ATOM 2775 C C . ALA A 1 412 ? 4.746 12.404 -4.579 1.00 97.12 412 ALA A C 1
ATOM 2777 O O . ALA A 1 412 ? 4.083 11.664 -3.849 1.00 97.12 412 ALA A O 1
ATOM 2778 N N . ASP A 1 413 ? 6.080 12.483 -4.490 1.00 97.19 413 ASP A N 1
ATOM 2779 C CA . ASP A 1 413 ? 6.877 11.662 -3.561 1.00 97.19 413 ASP A CA 1
ATOM 2780 C C . ASP A 1 413 ? 6.495 11.903 -2.092 1.00 97.19 413 ASP A C 1
ATOM 2782 O O . ASP A 1 413 ? 6.426 10.958 -1.308 1.00 97.19 413 ASP A O 1
ATOM 2786 N N . ASN A 1 414 ? 6.155 13.142 -1.718 1.00 96.06 414 ASN A N 1
ATOM 2787 C CA . ASN A 1 414 ? 5.753 13.474 -0.348 1.00 96.06 414 ASN A CA 1
ATOM 2788 C C . ASN A 1 414 ? 4.415 12.834 0.073 1.00 96.06 414 ASN A C 1
ATOM 2790 O O . ASN A 1 414 ? 4.113 12.776 1.264 1.00 96.06 414 ASN A O 1
ATOM 2794 N N . ALA A 1 415 ? 3.622 12.289 -0.857 1.00 97.75 415 ALA A N 1
ATOM 2795 C CA . ALA A 1 415 ? 2.476 11.457 -0.503 1.00 97.75 415 ALA A CA 1
ATOM 2796 C C . ALA A 1 415 ? 2.913 10.136 0.159 1.00 97.75 415 ALA A C 1
ATOM 2798 O O . ALA A 1 415 ? 2.155 9.580 0.948 1.00 97.75 415 ALA A O 1
ATOM 2799 N N . LEU A 1 416 ? 4.140 9.667 -0.096 1.00 97.94 416 LEU A N 1
ATOM 2800 C CA . LEU A 1 416 ? 4.712 8.423 0.435 1.00 97.94 416 LEU A CA 1
ATOM 2801 C C . LEU A 1 416 ? 5.444 8.600 1.785 1.00 97.94 416 LEU A C 1
ATOM 2803 O O . LEU A 1 416 ? 6.209 7.717 2.191 1.00 97.94 416 LEU A O 1
ATOM 2807 N N . GLY A 1 417 ? 5.272 9.735 2.469 1.00 97.12 417 GLY A N 1
ATOM 2808 C CA . GLY A 1 417 ? 5.917 10.017 3.757 1.00 97.12 417 GLY A CA 1
ATOM 2809 C C . GLY A 1 417 ? 7.305 10.660 3.632 1.00 97.12 417 GLY A C 1
ATOM 2810 O O . GLY A 1 417 ? 7.771 10.964 2.531 1.00 97.12 417 GLY A O 1
ATOM 2811 N N . ALA A 1 418 ? 7.999 10.818 4.764 1.00 94.00 418 ALA A N 1
ATOM 2812 C CA . ALA A 1 418 ? 9.298 11.488 4.904 1.00 94.00 418 ALA A CA 1
ATOM 2813 C C . ALA A 1 418 ? 10.485 10.626 4.415 1.00 94.00 418 ALA A C 1
ATOM 2815 O O . ALA A 1 418 ? 11.390 10.295 5.177 1.00 94.00 418 ALA A O 1
ATOM 2816 N N . SER A 1 419 ? 10.459 10.218 3.142 1.00 88.75 419 SER A N 1
ATOM 2817 C CA . SER A 1 419 ? 11.494 9.403 2.476 1.00 88.75 419 SER A CA 1
ATOM 2818 C C . SER A 1 419 ? 11.810 8.046 3.130 1.00 88.75 419 SER A C 1
ATOM 2820 O O . SER A 1 419 ? 12.831 7.439 2.817 1.00 88.75 419 SER A O 1
ATOM 2822 N N . GLY A 1 420 ? 10.925 7.521 3.985 1.00 95.31 420 GLY A N 1
ATOM 2823 C CA . GLY A 1 420 ? 10.998 6.135 4.459 1.00 95.31 420 GLY A CA 1
ATOM 2824 C C . GLY A 1 420 ? 10.903 5.132 3.301 1.00 95.31 420 GLY A C 1
ATOM 2825 O O . GLY A 1 420 ? 10.332 5.445 2.253 1.00 95.31 420 GLY A O 1
ATOM 2826 N N . ALA A 1 421 ? 11.449 3.928 3.484 1.00 97.88 421 ALA A N 1
ATOM 2827 C CA . ALA A 1 421 ? 11.599 2.936 2.415 1.00 97.88 421 ALA A CA 1
ATOM 2828 C C . ALA A 1 421 ? 10.293 2.652 1.645 1.00 97.88 421 ALA A C 1
ATOM 2830 O O . ALA A 1 421 ? 9.222 2.562 2.243 1.00 97.88 421 ALA A O 1
ATOM 2831 N N . LEU A 1 422 ? 10.386 2.480 0.326 1.00 98.75 422 LEU A N 1
ATOM 2832 C CA . LEU A 1 422 ? 9.308 1.990 -0.530 1.00 98.75 422 LEU A CA 1
ATOM 2833 C C . LEU A 1 422 ? 9.540 0.507 -0.840 1.00 98.75 422 LEU A C 1
ATOM 2835 O O . LEU A 1 422 ? 10.516 0.147 -1.502 1.00 98.75 422 LEU A O 1
ATOM 2839 N N . THR A 1 423 ? 8.630 -0.349 -0.386 1.00 98.88 423 THR A N 1
ATOM 2840 C CA . THR A 1 423 ? 8.738 -1.803 -0.549 1.00 98.88 423 THR A CA 1
ATOM 2841 C C . THR A 1 423 ? 7.606 -2.332 -1.418 1.00 98.88 423 THR A C 1
ATOM 2843 O O . THR A 1 423 ? 6.432 -2.242 -1.056 1.00 98.88 423 THR A O 1
ATOM 2846 N N . PHE A 1 424 ? 7.955 -2.938 -2.548 1.00 98.88 424 PHE A N 1
ATOM 2847 C CA . PHE A 1 424 ? 7.024 -3.689 -3.380 1.00 98.88 424 PHE A CA 1
ATOM 2848 C C . PHE A 1 424 ? 6.939 -5.128 -2.885 1.00 98.88 424 PHE A C 1
ATOM 2850 O O . PHE A 1 424 ? 7.933 -5.853 -2.895 1.00 98.88 424 PHE A O 1
ATOM 2857 N N . ASN A 1 425 ? 5.749 -5.535 -2.454 1.00 98.62 425 ASN A N 1
ATOM 2858 C CA . ASN A 1 425 ? 5.474 -6.868 -1.935 1.00 98.62 425 ASN A CA 1
ATOM 2859 C C . ASN A 1 425 ? 4.299 -7.528 -2.677 1.00 98.62 425 ASN A C 1
ATOM 2861 O O . ASN A 1 425 ? 3.424 -8.119 -2.053 1.00 98.62 425 ASN A O 1
ATOM 2865 N N . GLY A 1 426 ? 4.279 -7.400 -4.006 1.00 98.25 426 GLY A N 1
ATOM 2866 C CA . GLY A 1 426 ? 3.224 -7.901 -4.896 1.00 98.25 426 GLY A CA 1
ATOM 2867 C C . GLY A 1 426 ? 2.300 -6.827 -5.476 1.00 98.25 426 GLY A C 1
ATOM 2868 O O . GLY A 1 426 ? 1.559 -7.107 -6.416 1.00 98.25 426 GLY A O 1
ATOM 2869 N N . GLY A 1 427 ? 2.336 -5.598 -4.954 1.00 98.56 427 GLY A N 1
ATOM 2870 C CA . GLY A 1 427 ? 1.490 -4.499 -5.423 1.00 98.56 427 GLY A CA 1
ATOM 2871 C C . GLY A 1 427 ? 2.094 -3.610 -6.517 1.00 98.56 427 GLY A C 1
ATOM 2872 O O . GLY A 1 427 ? 3.237 -3.781 -6.952 1.00 98.56 427 GLY A O 1
ATOM 2873 N N . THR A 1 428 ? 1.297 -2.622 -6.934 1.00 98.88 428 THR A N 1
ATOM 2874 C CA . THR A 1 428 ? 1.637 -1.627 -7.963 1.00 98.88 428 THR A CA 1
ATOM 2875 C C . THR A 1 428 ? 1.761 -0.227 -7.368 1.00 98.88 428 THR A C 1
ATOM 2877 O O . THR A 1 428 ? 0.847 0.227 -6.679 1.00 98.88 428 THR A O 1
ATOM 2880 N N . LEU A 1 429 ? 2.849 0.481 -7.680 1.00 98.88 429 LEU A N 1
ATOM 2881 C CA . LEU A 1 429 ? 2.911 1.940 -7.574 1.00 98.88 429 LEU A CA 1
ATOM 2882 C C . LEU A 1 429 ? 2.444 2.527 -8.906 1.00 98.88 429 LEU A C 1
ATOM 2884 O O . LEU A 1 429 ? 3.042 2.235 -9.938 1.00 98.88 429 LEU A O 1
ATOM 2888 N N . GLN A 1 430 ? 1.403 3.351 -8.880 1.00 98.88 430 GLN A N 1
ATOM 2889 C CA . GLN A 1 430 ? 0.901 4.061 -10.051 1.00 98.88 430 GLN A CA 1
ATOM 2890 C C . GLN A 1 430 ? 1.166 5.562 -9.924 1.00 98.88 430 GLN A C 1
ATOM 2892 O O . GLN A 1 430 ? 0.899 6.160 -8.879 1.00 98.88 430 GLN A O 1
ATOM 2897 N N . LEU A 1 431 ? 1.657 6.180 -10.996 1.00 98.69 431 LEU A N 1
ATOM 2898 C CA . LEU A 1 431 ? 1.876 7.623 -11.041 1.00 98.69 431 LEU A CA 1
ATOM 2899 C C . LEU A 1 431 ? 0.581 8.358 -11.412 1.00 98.69 431 LEU A C 1
ATOM 2901 O O . LEU A 1 431 ? 0.008 8.142 -12.480 1.00 98.69 431 LEU A O 1
ATOM 2905 N N . GLY A 1 432 ? 0.130 9.245 -10.526 1.00 97.88 432 GLY A N 1
ATOM 2906 C CA . GLY A 1 432 ? -0.981 10.174 -10.756 1.00 97.88 432 GLY A CA 1
ATOM 2907 C C . GLY A 1 432 ? -0.563 11.481 -11.444 1.00 97.88 432 GLY A C 1
ATOM 2908 O O . GLY A 1 432 ? -1.416 12.178 -11.988 1.00 97.88 432 GLY A O 1
ATOM 2909 N N . SER A 1 433 ? 0.734 11.797 -11.437 1.00 98.25 433 SER A N 1
ATOM 2910 C CA . SER A 1 433 ? 1.379 12.888 -12.184 1.00 98.25 433 SER A CA 1
ATOM 2911 C C . SER A 1 433 ? 2.886 12.635 -12.297 1.00 98.25 433 SER A C 1
ATOM 2913 O O . SER A 1 433 ? 3.399 11.702 -11.681 1.00 98.25 433 SER A O 1
ATOM 2915 N N . ALA A 1 434 ? 3.598 13.451 -13.079 1.00 98.25 434 ALA A N 1
ATOM 2916 C CA . ALA A 1 434 ? 5.054 13.366 -13.196 1.00 98.25 434 ALA A CA 1
ATOM 2917 C C . ALA A 1 434 ? 5.743 13.849 -11.909 1.00 98.25 434 ALA A C 1
ATOM 2919 O O . ALA A 1 434 ? 5.494 14.968 -11.455 1.00 98.25 434 ALA A O 1
ATOM 2920 N N . PHE A 1 435 ? 6.602 13.005 -11.337 1.00 97.88 435 PHE A N 1
ATOM 2921 C CA . PHE A 1 435 ? 7.502 13.333 -10.231 1.00 97.88 435 PHE A CA 1
ATOM 2922 C C . PHE A 1 435 ? 8.633 12.298 -10.146 1.00 97.88 435 PHE A C 1
ATOM 2924 O O . PHE A 1 435 ? 8.465 11.148 -10.556 1.00 97.88 435 PHE A O 1
ATOM 2931 N N . ASP A 1 436 ? 9.758 12.687 -9.552 1.00 97.81 436 ASP A N 1
ATOM 2932 C CA . ASP A 1 436 ? 10.874 11.784 -9.258 1.00 97.81 436 ASP A CA 1
ATOM 2933 C C . ASP A 1 436 ? 10.797 11.287 -7.812 1.00 97.81 436 ASP A C 1
ATOM 2935 O O . ASP A 1 436 ? 10.414 12.038 -6.907 1.00 97.81 436 ASP A O 1
ATOM 2939 N N . LEU A 1 437 ? 11.182 10.030 -7.572 1.00 97.25 437 LEU A N 1
ATOM 2940 C CA . LEU A 1 437 ? 11.329 9.539 -6.202 1.00 97.25 437 LEU A CA 1
ATOM 2941 C C . LEU A 1 437 ? 12.525 10.218 -5.535 1.00 97.25 437 LEU A C 1
ATOM 2943 O O . LEU A 1 437 ? 13.589 10.376 -6.138 1.00 97.25 437 LEU A O 1
ATOM 2947 N N . ALA A 1 438 ? 12.378 10.571 -4.258 1.00 96.31 438 ALA A N 1
ATOM 2948 C CA . ALA A 1 438 ? 13.480 11.149 -3.501 1.00 96.31 438 ALA A CA 1
ATOM 2949 C C . ALA A 1 438 ? 14.670 10.173 -3.458 1.00 96.31 438 ALA A C 1
ATOM 2951 O O . ALA A 1 438 ? 14.512 9.013 -3.080 1.00 96.31 438 ALA A O 1
ATOM 2952 N N . ALA A 1 439 ? 15.879 10.649 -3.774 1.00 96.19 439 ALA A N 1
ATOM 2953 C CA . ALA A 1 439 ? 17.086 9.813 -3.811 1.00 96.19 439 ALA A CA 1
ATOM 2954 C C . ALA A 1 439 ? 17.445 9.179 -2.448 1.00 96.19 439 ALA A C 1
ATOM 2956 O O . ALA A 1 439 ? 18.151 8.176 -2.389 1.00 96.19 439 ALA A O 1
ATOM 2957 N N . SER A 1 440 ? 16.950 9.747 -1.343 1.00 95.69 440 SER A N 1
ATOM 2958 C CA . SER A 1 440 ? 17.081 9.202 0.015 1.00 95.69 440 SER A CA 1
ATOM 2959 C C . SER A 1 440 ? 16.133 8.033 0.307 1.00 95.69 440 SER A C 1
ATOM 2961 O O . SER A 1 440 ? 16.316 7.336 1.305 1.00 95.69 440 SER A O 1
ATOM 2963 N N . ARG A 1 441 ? 15.117 7.807 -0.534 1.00 96.75 441 ARG A N 1
ATOM 2964 C CA . ARG A 1 441 ? 14.102 6.774 -0.334 1.00 96.75 441 ARG A CA 1
ATOM 2965 C C . ARG A 1 441 ? 14.615 5.427 -0.825 1.00 96.75 441 ARG A C 1
ATOM 2967 O O . ARG A 1 441 ? 14.619 5.167 -2.026 1.00 96.75 441 ARG A O 1
ATOM 2974 N N . ALA A 1 442 ? 14.996 4.545 0.096 1.00 97.81 442 ALA A N 1
ATOM 2975 C CA . ALA A 1 442 ? 15.360 3.172 -0.253 1.00 97.81 442 ALA A CA 1
ATOM 2976 C C . ALA A 1 442 ? 14.198 2.470 -0.979 1.00 97.81 442 ALA A C 1
ATOM 2978 O O . ALA A 1 442 ? 13.055 2.557 -0.529 1.00 97.81 442 ALA A O 1
ATOM 2979 N N . VAL A 1 443 ? 14.484 1.765 -2.077 1.00 98.75 443 VAL A N 1
ATOM 2980 C CA . VAL A 1 443 ? 13.476 1.025 -2.852 1.00 98.75 443 VAL A CA 1
ATOM 2981 C C . VAL A 1 443 ? 13.834 -0.458 -2.874 1.00 98.75 443 VAL A C 1
ATOM 2983 O O . VAL A 1 443 ? 14.976 -0.833 -3.155 1.00 98.75 443 VAL A O 1
ATOM 2986 N N . SER A 1 444 ? 12.862 -1.321 -2.574 1.00 98.56 444 SER A N 1
ATOM 2987 C CA . SER A 1 444 ? 13.071 -2.772 -2.593 1.00 98.56 444 SER A CA 1
ATOM 2988 C C . SER A 1 444 ? 11.888 -3.552 -3.166 1.00 98.56 444 SER A C 1
ATOM 2990 O O . SER A 1 444 ? 10.742 -3.112 -3.086 1.00 98.56 444 SER A O 1
ATOM 2992 N N . ILE A 1 445 ? 12.174 -4.720 -3.746 1.00 98.81 445 ILE A N 1
ATOM 2993 C CA . ILE A 1 445 ? 11.198 -5.658 -4.307 1.00 98.81 445 ILE A CA 1
ATOM 2994 C C . ILE A 1 445 ? 11.361 -7.013 -3.610 1.00 98.81 445 ILE A C 1
ATOM 2996 O O . ILE A 1 445 ? 12.391 -7.683 -3.735 1.00 98.81 445 ILE A O 1
ATOM 3000 N N . THR A 1 446 ? 10.346 -7.443 -2.864 1.00 98.69 446 THR A N 1
ATOM 3001 C CA . THR A 1 446 ? 10.359 -8.757 -2.203 1.00 98.69 446 THR A CA 1
ATOM 3002 C C . THR A 1 446 ? 10.187 -9.885 -3.224 1.00 98.69 446 THR A C 1
ATOM 3004 O O . THR A 1 446 ? 9.908 -9.641 -4.394 1.00 98.69 446 THR A O 1
ATOM 3007 N N . ALA A 1 447 ? 10.279 -11.144 -2.791 1.00 98.12 447 ALA A N 1
ATOM 3008 C CA . ALA A 1 447 ? 10.023 -12.304 -3.653 1.00 98.12 447 ALA A CA 1
ATOM 3009 C C . ALA A 1 447 ? 8.614 -12.325 -4.294 1.00 98.12 447 ALA A C 1
ATOM 3011 O O . ALA A 1 447 ? 8.387 -13.078 -5.237 1.00 98.12 447 ALA A O 1
ATOM 3012 N N . ASN A 1 448 ? 7.685 -11.483 -3.824 1.00 98.31 448 ASN A N 1
ATOM 3013 C CA . ASN A 1 448 ? 6.342 -11.344 -4.388 1.00 98.31 448 ASN A CA 1
ATOM 3014 C C . ASN A 1 448 ? 6.279 -10.412 -5.613 1.00 98.31 448 ASN A C 1
ATOM 3016 O O . ASN A 1 448 ? 5.199 -10.217 -6.162 1.00 98.31 448 ASN A O 1
ATOM 3020 N N . ASN A 1 449 ? 7.423 -9.900 -6.083 1.00 98.50 449 ASN A N 1
ATOM 3021 C CA . ASN A 1 449 ? 7.555 -8.990 -7.227 1.00 98.50 449 ASN A CA 1
ATOM 3022 C C . ASN A 1 449 ? 6.963 -7.592 -6.976 1.00 98.50 449 ASN A C 1
ATOM 3024 O O . ASN A 1 449 ? 6.400 -7.295 -5.920 1.00 98.50 449 ASN A O 1
ATOM 3028 N N . GLY A 1 450 ? 7.143 -6.699 -7.946 1.00 98.38 450 GLY A N 1
ATOM 3029 C CA . GLY A 1 450 ? 6.661 -5.325 -7.888 1.00 98.38 450 GLY A CA 1
ATOM 3030 C C . GLY A 1 450 ? 6.319 -4.778 -9.261 1.00 98.38 450 GLY A C 1
ATOM 3031 O O . GLY A 1 450 ? 6.901 -5.186 -10.268 1.00 98.38 450 GLY A O 1
ATOM 3032 N N . THR A 1 451 ? 5.382 -3.834 -9.292 1.00 98.88 451 THR A N 1
ATOM 3033 C CA . THR A 1 451 ? 4.979 -3.153 -10.525 1.00 98.88 451 THR A CA 1
ATOM 3034 C C . THR A 1 451 ? 5.073 -1.643 -10.361 1.00 98.88 451 THR A C 1
ATOM 3036 O O . THR A 1 451 ? 4.611 -1.092 -9.363 1.00 98.88 451 THR A O 1
ATOM 3039 N N . ILE A 1 452 ? 5.636 -0.973 -11.364 1.00 98.88 452 ILE A N 1
ATOM 3040 C CA . ILE A 1 452 ? 5.568 0.480 -11.522 1.00 98.88 452 ILE A CA 1
ATOM 3041 C C . ILE A 1 452 ? 4.748 0.763 -12.777 1.00 98.88 452 ILE A C 1
ATOM 3043 O O . ILE A 1 452 ? 5.144 0.401 -13.886 1.00 98.88 452 ILE A O 1
ATOM 3047 N N . ASP A 1 453 ? 3.603 1.407 -12.594 1.00 98.88 453 ASP A N 1
ATOM 3048 C CA . ASP A 1 453 ? 2.746 1.886 -13.668 1.00 98.88 453 ASP A CA 1
ATOM 3049 C C . ASP A 1 453 ? 2.913 3.396 -13.820 1.00 98.88 453 ASP A C 1
ATOM 3051 O O . ASP A 1 453 ? 2.432 4.187 -13.006 1.00 98.88 453 ASP A O 1
ATOM 3055 N N . THR A 1 454 ? 3.619 3.805 -14.871 1.00 98.75 454 THR A N 1
ATOM 3056 C CA . THR A 1 454 ? 3.858 5.225 -15.125 1.00 98.75 454 THR A CA 1
ATOM 3057 C C . THR A 1 454 ? 2.656 5.939 -15.724 1.00 98.75 454 THR A C 1
ATOM 3059 O O . THR A 1 454 ? 2.686 7.162 -15.847 1.00 98.75 454 THR A O 1
ATOM 3062 N N . GLN A 1 455 ? 1.596 5.216 -16.103 1.00 98.31 455 GLN A N 1
ATOM 3063 C CA . GLN A 1 455 ? 0.485 5.775 -16.867 1.00 98.31 455 GLN A CA 1
ATOM 3064 C C . GLN A 1 455 ? 1.022 6.545 -18.085 1.00 98.31 455 GLN A C 1
ATOM 3066 O O . GLN A 1 455 ? 1.618 5.933 -18.964 1.00 98.31 455 GLN A O 1
ATOM 3071 N N . GLY A 1 456 ? 0.869 7.868 -18.146 1.00 98.06 456 GLY A N 1
ATOM 3072 C CA . GLY A 1 456 ? 1.440 8.721 -19.196 1.00 98.06 456 GLY A CA 1
ATOM 3073 C C . GLY A 1 456 ? 2.573 9.637 -18.728 1.00 98.06 456 GLY A C 1
ATOM 3074 O O . GLY A 1 456 ? 2.928 10.554 -19.459 1.00 98.06 456 GLY A O 1
ATOM 3075 N N . PHE A 1 457 ? 3.090 9.444 -17.516 1.00 98.62 457 PHE A N 1
ATOM 3076 C CA . PHE A 1 457 ? 4.011 10.369 -16.858 1.00 98.62 457 PHE A CA 1
ATOM 3077 C C . PHE A 1 457 ? 5.437 9.834 -16.810 1.00 98.62 457 PHE A C 1
ATOM 3079 O O . PHE A 1 457 ? 5.652 8.630 -16.701 1.00 98.62 457 PHE A O 1
ATOM 3086 N N . ASP A 1 458 ? 6.411 10.735 -16.834 1.00 97.94 458 ASP A N 1
ATOM 3087 C CA . ASP A 1 458 ? 7.814 10.370 -16.678 1.00 97.94 458 ASP A CA 1
ATOM 3088 C C . ASP A 1 458 ? 8.231 10.426 -15.200 1.00 97.94 458 ASP A C 1
ATOM 3090 O O . ASP A 1 458 ? 7.708 11.236 -14.426 1.00 97.94 458 ASP A O 1
ATOM 3094 N N . SER A 1 459 ? 9.156 9.549 -14.803 1.00 98.31 459 SER A N 1
ATOM 3095 C CA . SER A 1 459 ? 9.710 9.505 -13.446 1.00 98.31 459 SER A CA 1
ATOM 3096 C C . SER A 1 459 ? 11.127 8.946 -13.428 1.00 98.31 459 SER A C 1
ATOM 3098 O O . SER A 1 459 ? 11.441 7.976 -14.125 1.00 98.31 459 SER A O 1
ATOM 3100 N N . THR A 1 460 ? 11.970 9.533 -12.585 1.00 98.25 460 THR A N 1
ATOM 3101 C CA . THR A 1 460 ? 13.335 9.089 -12.315 1.00 98.25 460 THR A CA 1
ATOM 3102 C C . THR A 1 460 ? 13.439 8.451 -10.933 1.00 98.25 460 THR A C 1
ATOM 3104 O O . THR A 1 460 ? 12.976 8.990 -9.926 1.00 98.25 460 THR A O 1
ATOM 3107 N N . ILE A 1 461 ? 14.120 7.307 -10.881 1.00 98.56 461 ILE A N 1
ATOM 3108 C CA . ILE A 1 461 ? 14.601 6.661 -9.662 1.00 98.56 461 ILE A CA 1
ATOM 3109 C C . ILE A 1 461 ? 16.129 6.730 -9.696 1.00 98.56 461 ILE A C 1
ATOM 3111 O O . ILE A 1 461 ? 16.792 6.010 -10.448 1.00 98.56 461 ILE A O 1
ATOM 3115 N N . ALA A 1 462 ? 16.685 7.651 -8.908 1.00 97.69 462 ALA A N 1
ATOM 3116 C CA . ALA A 1 462 ? 18.120 7.936 -8.890 1.00 97.69 462 ALA A CA 1
ATOM 3117 C C . ALA A 1 462 ? 18.930 6.888 -8.108 1.00 97.69 462 ALA A C 1
ATOM 3119 O O . ALA A 1 462 ? 20.086 6.605 -8.412 1.00 97.69 462 ALA A O 1
ATOM 3120 N N . GLN A 1 463 ? 18.307 6.323 -7.084 1.00 96.81 463 GLN A N 1
ATOM 3121 C CA . GLN A 1 463 ? 18.865 5.351 -6.159 1.00 96.81 463 GLN A CA 1
ATOM 3122 C C . GLN A 1 463 ? 18.753 3.914 -6.682 1.00 96.81 463 GLN A C 1
ATOM 3124 O O . GLN A 1 463 ? 18.061 3.631 -7.659 1.00 96.81 463 GLN A O 1
ATOM 3129 N N . ASN A 1 464 ? 19.428 2.979 -6.009 1.00 97.06 464 ASN A N 1
ATOM 3130 C CA . ASN A 1 464 ? 19.333 1.562 -6.340 1.00 97.06 464 ASN A CA 1
ATOM 3131 C C . ASN A 1 464 ? 17.992 0.948 -5.902 1.00 97.06 464 ASN A C 1
ATOM 3133 O O . ASN A 1 464 ? 17.501 1.182 -4.798 1.00 97.06 464 ASN A O 1
ATOM 3137 N N . ILE A 1 465 ? 17.434 0.088 -6.753 1.00 98.69 465 ILE A N 1
ATOM 3138 C CA . ILE A 1 465 ? 16.365 -0.839 -6.377 1.00 98.69 465 ILE A CA 1
ATOM 3139 C C . ILE A 1 465 ? 17.001 -2.183 -6.009 1.00 98.69 465 ILE A C 1
ATOM 3141 O O . ILE A 1 465 ? 17.808 -2.719 -6.769 1.00 98.69 465 ILE A O 1
ATOM 3145 N N . SER A 1 466 ? 16.637 -2.738 -4.854 1.00 98.56 466 SER A N 1
ATOM 3146 C CA . SER A 1 466 ? 17.200 -3.989 -4.313 1.00 98.56 466 SER A CA 1
ATOM 3147 C C . SER A 1 466 ? 16.135 -5.074 -4.100 1.00 98.56 466 SER A C 1
ATOM 3149 O O . SER A 1 466 ? 14.942 -4.809 -4.228 1.00 98.56 466 SER A O 1
ATOM 3151 N N . GLY A 1 467 ? 16.541 -6.301 -3.759 1.00 98.31 467 GLY A N 1
ATOM 3152 C CA . GLY A 1 467 ? 15.630 -7.365 -3.313 1.00 98.31 467 GLY A CA 1
ATOM 3153 C C . GLY A 1 467 ? 15.661 -8.635 -4.166 1.00 98.31 467 GLY A C 1
ATOM 3154 O O . GLY A 1 467 ? 16.559 -8.837 -4.974 1.00 98.31 467 GLY A O 1
ATOM 3155 N N . ALA A 1 468 ? 14.709 -9.540 -3.950 1.00 97.88 468 ALA A N 1
ATOM 3156 C CA . ALA A 1 468 ? 14.703 -10.858 -4.597 1.00 97.88 468 ALA A CA 1
ATOM 3157 C C . ALA A 1 468 ? 13.728 -10.959 -5.781 1.00 97.88 468 ALA A C 1
ATOM 3159 O O . ALA A 1 468 ? 13.862 -11.866 -6.597 1.00 97.88 468 ALA A O 1
ATOM 3160 N N . GLY A 1 469 ? 12.732 -10.072 -5.857 1.00 98.31 469 GLY A N 1
ATOM 3161 C CA . GLY A 1 469 ? 11.673 -10.159 -6.861 1.00 98.31 469 GLY A CA 1
ATOM 3162 C C . GLY A 1 469 ? 11.986 -9.473 -8.179 1.00 98.31 469 GLY A C 1
ATOM 3163 O O . GLY A 1 469 ? 13.038 -8.865 -8.367 1.00 98.31 469 GLY A O 1
ATOM 3164 N N . SER A 1 470 ? 11.018 -9.584 -9.084 1.00 98.56 470 SER A N 1
ATOM 3165 C CA . SER A 1 470 ? 11.045 -9.012 -10.430 1.00 98.56 470 SER A CA 1
ATOM 3166 C C . SER A 1 470 ? 10.319 -7.668 -10.486 1.00 98.56 470 SER A C 1
ATOM 3168 O O . SER A 1 470 ? 9.343 -7.452 -9.763 1.00 98.56 470 SER A O 1
ATOM 3170 N N . LEU A 1 471 ? 10.756 -6.792 -11.390 1.00 98.81 471 LEU A N 1
ATOM 3171 C CA . LEU A 1 471 ? 10.114 -5.513 -11.689 1.00 98.81 471 LEU A CA 1
ATOM 3172 C C . LEU A 1 471 ? 9.281 -5.617 -12.970 1.00 98.81 471 LEU A C 1
ATOM 3174 O O . LEU A 1 471 ? 9.796 -5.994 -14.020 1.00 98.81 471 LEU A O 1
ATOM 3178 N N . THR A 1 472 ? 8.016 -5.206 -12.913 1.00 98.88 472 THR A N 1
ATOM 3179 C CA . THR A 1 472 ? 7.183 -4.977 -14.102 1.00 98.88 472 THR A CA 1
ATOM 3180 C C . THR A 1 472 ? 6.971 -3.483 -14.315 1.00 98.88 472 THR A C 1
ATOM 3182 O O . THR A 1 472 ? 6.554 -2.774 -13.402 1.00 98.88 472 THR A O 1
ATOM 3185 N N . LYS A 1 473 ? 7.226 -3.004 -15.531 1.00 98.75 473 LYS A N 1
ATOM 3186 C CA . LYS A 1 473 ? 6.938 -1.638 -15.973 1.00 98.75 473 LYS A CA 1
ATOM 3187 C C . LYS A 1 473 ? 5.689 -1.627 -16.857 1.00 98.75 473 LYS A C 1
ATOM 3189 O O . LYS A 1 473 ? 5.663 -2.283 -17.901 1.00 98.75 473 LYS A O 1
ATOM 3194 N N . LEU A 1 474 ? 4.689 -0.845 -16.452 1.00 98.75 474 LEU A N 1
ATOM 3195 C CA . LEU A 1 474 ? 3.463 -0.538 -17.201 1.00 98.75 474 LEU A CA 1
ATOM 3196 C C . LEU A 1 474 ? 3.389 0.965 -17.533 1.00 98.75 474 LEU A C 1
ATOM 3198 O O . LEU A 1 474 ? 4.240 1.744 -17.098 1.00 98.75 474 LEU A O 1
ATOM 3202 N N . GLY A 1 475 ? 2.379 1.366 -18.307 1.00 98.62 475 GLY A N 1
ATOM 3203 C CA . GLY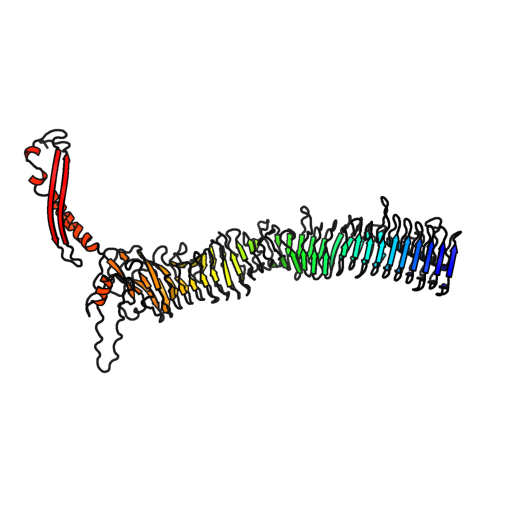 A 1 475 ? 2.167 2.755 -18.723 1.00 98.62 475 GLY A CA 1
ATOM 3204 C C . GLY A 1 475 ? 3.048 3.183 -19.903 1.00 98.62 475 GLY A C 1
ATOM 3205 O O . GLY A 1 475 ? 4.146 2.667 -20.098 1.00 98.62 475 GLY A O 1
ATOM 3206 N N . SER A 1 476 ? 2.568 4.130 -20.707 1.00 98.44 476 SER A N 1
ATOM 3207 C CA . SER A 1 476 ? 3.287 4.713 -21.844 1.00 98.44 476 SER A CA 1
ATOM 3208 C C . SER A 1 476 ? 4.405 5.686 -21.452 1.00 98.44 476 SER A C 1
ATOM 3210 O O . SER A 1 476 ? 5.259 5.958 -22.287 1.00 98.44 476 SER A O 1
ATOM 3212 N N . GLY A 1 477 ? 4.415 6.206 -20.219 1.00 98.50 477 GLY A N 1
ATOM 3213 C CA . GLY A 1 477 ? 5.464 7.119 -19.742 1.00 98.50 477 GLY A CA 1
ATOM 3214 C C . GLY A 1 477 ? 6.844 6.463 -19.583 1.00 98.50 477 GLY A C 1
ATOM 3215 O O . GLY A 1 477 ? 6.969 5.230 -19.602 1.00 98.50 477 GLY A O 1
ATOM 3216 N N . THR A 1 478 ? 7.870 7.283 -19.382 1.00 98.50 478 THR A N 1
ATOM 3217 C CA . THR A 1 478 ? 9.279 6.887 -19.248 1.00 98.50 478 THR A CA 1
ATOM 3218 C C . THR A 1 478 ? 9.668 6.668 -17.787 1.00 98.50 478 THR A C 1
ATOM 3220 O O . THR A 1 478 ? 9.461 7.532 -16.942 1.00 98.50 478 THR A O 1
ATOM 3223 N N . LEU A 1 479 ? 10.275 5.518 -17.486 1.00 98.75 479 LEU A N 1
ATOM 3224 C CA . LEU A 1 479 ? 10.905 5.242 -16.194 1.00 98.75 479 LEU A CA 1
ATOM 3225 C C . LEU A 1 479 ? 12.430 5.263 -16.346 1.00 98.75 479 LEU A C 1
ATOM 3227 O O . LEU A 1 479 ? 12.996 4.372 -16.981 1.00 98.75 479 LEU A O 1
ATOM 3231 N N . THR A 1 480 ? 13.092 6.245 -15.741 1.00 98.50 480 THR A N 1
ATOM 3232 C CA . THR A 1 480 ? 14.557 6.358 -15.736 1.00 98.50 480 THR A CA 1
ATOM 3233 C C . THR A 1 480 ? 15.131 5.755 -14.457 1.00 98.50 480 THR A C 1
ATOM 3235 O O . THR A 1 480 ? 14.777 6.161 -13.354 1.00 98.50 480 THR A O 1
ATOM 3238 N N . LEU A 1 481 ? 16.027 4.781 -14.595 1.00 98.69 481 LEU A N 1
ATOM 3239 C CA . LEU A 1 481 ? 16.714 4.081 -13.515 1.00 98.69 481 LEU A CA 1
ATOM 3240 C C . LEU A 1 481 ? 18.203 4.438 -13.561 1.00 98.69 481 LEU A C 1
ATOM 3242 O O . LEU A 1 481 ? 18.952 3.871 -14.356 1.00 98.69 481 LEU A O 1
ATOM 3246 N N . ASN A 1 482 ? 18.634 5.363 -12.704 1.00 97.88 482 ASN A N 1
ATOM 3247 C CA . ASN A 1 482 ? 20.025 5.841 -12.667 1.00 97.88 482 ASN A CA 1
ATOM 3248 C C . ASN A 1 482 ? 20.893 5.110 -11.626 1.00 97.88 482 ASN A C 1
ATOM 3250 O O . ASN A 1 482 ? 22.115 5.249 -11.625 1.00 97.88 482 ASN A O 1
ATOM 3254 N N . GLY A 1 483 ? 20.283 4.302 -10.756 1.00 97.44 483 GLY A N 1
ATOM 3255 C CA . GLY A 1 483 ? 21.000 3.490 -9.777 1.00 97.44 483 GLY A CA 1
ATOM 3256 C C . GLY A 1 483 ? 21.608 2.204 -10.352 1.00 97.44 483 GLY A C 1
ATOM 3257 O O . GLY A 1 483 ? 21.193 1.681 -11.388 1.00 97.44 483 GLY A O 1
ATOM 3258 N N . ALA A 1 484 ? 22.560 1.629 -9.615 1.00 97.19 484 ALA A N 1
ATOM 3259 C CA . ALA A 1 484 ? 23.003 0.248 -9.809 1.00 97.19 484 ALA A CA 1
ATOM 3260 C C . ALA A 1 484 ? 21.992 -0.706 -9.150 1.00 97.19 484 ALA A C 1
ATOM 3262 O O . ALA A 1 484 ? 22.107 -1.041 -7.969 1.00 97.19 484 ALA A O 1
ATOM 3263 N N . ASN A 1 485 ? 20.954 -1.090 -9.891 1.00 98.38 485 ASN A N 1
ATOM 3264 C CA . ASN A 1 485 ? 19.865 -1.914 -9.373 1.00 98.38 485 ASN A CA 1
ATOM 3265 C C . ASN A 1 485 ? 20.337 -3.354 -9.153 1.00 98.38 485 ASN A C 1
ATOM 3267 O O . ASN A 1 485 ? 20.922 -3.962 -10.046 1.00 98.38 485 ASN A O 1
ATOM 3271 N N . SER A 1 486 ? 20.065 -3.903 -7.973 1.00 97.75 486 SER A N 1
ATOM 3272 C CA . SER A 1 486 ? 20.567 -5.204 -7.515 1.00 97.75 486 SER A CA 1
ATOM 3273 C C . SER A 1 486 ? 19.463 -6.219 -7.219 1.00 97.75 486 SER A C 1
ATOM 3275 O O . SER A 1 486 ? 19.744 -7.269 -6.642 1.00 97.75 486 SER A O 1
ATOM 3277 N N . TYR A 1 487 ? 18.209 -5.929 -7.588 1.00 98.50 487 TYR A N 1
ATOM 3278 C CA . TYR A 1 487 ? 17.130 -6.901 -7.438 1.00 98.50 487 TYR A CA 1
ATOM 3279 C C . TYR A 1 487 ? 17.371 -8.136 -8.320 1.00 98.50 487 TYR A C 1
ATOM 3281 O O . TYR A 1 487 ? 17.686 -8.003 -9.499 1.00 98.50 487 TYR A O 1
ATOM 3289 N N . ALA A 1 488 ? 17.253 -9.333 -7.743 1.00 97.19 488 ALA A N 1
ATOM 3290 C CA . ALA A 1 488 ? 17.659 -10.581 -8.396 1.00 97.19 488 ALA A CA 1
ATOM 3291 C C . ALA A 1 488 ? 16.652 -11.112 -9.435 1.00 97.19 488 ALA A C 1
ATOM 3293 O O . ALA A 1 488 ? 17.025 -11.895 -10.310 1.00 97.19 488 ALA A O 1
ATOM 3294 N N . GLY A 1 489 ? 15.376 -10.722 -9.335 1.00 97.81 489 GLY A N 1
ATOM 3295 C CA . GLY A 1 489 ? 14.354 -11.104 -10.307 1.00 97.81 489 GLY A CA 1
ATOM 3296 C C . GLY A 1 489 ? 14.499 -10.378 -11.646 1.00 97.81 489 GLY A C 1
ATOM 3297 O O . GLY A 1 489 ? 15.365 -9.527 -11.832 1.00 97.81 489 GLY A O 1
ATOM 3298 N N . GLY A 1 490 ? 13.650 -10.741 -12.606 1.00 97.56 490 GLY A N 1
ATOM 3299 C CA . GLY A 1 490 ? 13.693 -10.179 -13.955 1.00 97.56 490 GLY A CA 1
ATOM 3300 C C . GLY A 1 490 ? 13.113 -8.767 -14.066 1.00 97.56 490 GLY A C 1
ATOM 3301 O O . GLY A 1 490 ? 12.493 -8.249 -13.136 1.00 97.56 490 GLY A O 1
ATOM 3302 N N . THR A 1 491 ? 13.257 -8.167 -15.244 1.00 98.75 491 THR A N 1
ATOM 3303 C CA . THR A 1 491 ? 12.622 -6.890 -15.601 1.00 98.75 491 THR A CA 1
ATOM 3304 C C . THR A 1 491 ? 11.712 -7.097 -16.806 1.00 98.75 491 THR A C 1
ATOM 3306 O O . THR A 1 491 ? 12.179 -7.452 -17.885 1.00 98.75 491 THR A O 1
ATOM 3309 N N . SER A 1 492 ? 10.412 -6.858 -16.651 1.00 98.75 492 SER A N 1
ATOM 3310 C CA . SER A 1 492 ? 9.446 -6.913 -17.752 1.00 98.75 492 SER A CA 1
ATOM 3311 C C . SER A 1 492 ? 9.036 -5.502 -18.153 1.00 98.75 492 SER A C 1
ATOM 3313 O O . SER A 1 492 ? 8.416 -4.788 -17.364 1.00 98.75 492 SER A O 1
ATOM 3315 N N . VAL A 1 493 ? 9.375 -5.088 -19.372 1.00 98.88 493 VAL A N 1
ATOM 3316 C CA . VAL A 1 493 ? 8.973 -3.799 -19.944 1.00 98.88 493 VAL A CA 1
ATOM 3317 C C . VAL A 1 493 ? 7.778 -4.032 -20.860 1.00 98.88 493 VAL A C 1
ATOM 3319 O O . VAL A 1 493 ? 7.938 -4.389 -22.028 1.00 98.88 493 VAL A O 1
ATOM 3322 N N . ASN A 1 494 ? 6.569 -3.867 -20.321 1.00 98.75 494 ASN A N 1
ATOM 3323 C CA . ASN A 1 494 ? 5.343 -4.200 -21.052 1.00 98.75 494 ASN A CA 1
ATOM 3324 C C . ASN A 1 494 ? 4.803 -3.018 -21.867 1.00 98.75 494 ASN A C 1
ATOM 3326 O O . ASN A 1 494 ? 4.089 -3.236 -22.841 1.00 98.75 494 ASN A O 1
ATOM 3330 N N . ALA A 1 495 ? 5.112 -1.783 -21.461 1.00 98.56 495 ALA A N 1
ATOM 3331 C CA . ALA A 1 495 ? 4.712 -0.562 -22.154 1.00 98.56 495 ALA A CA 1
ATOM 3332 C C . ALA A 1 495 ? 5.652 0.613 -21.829 1.00 98.56 495 ALA A C 1
ATOM 3334 O O . ALA A 1 495 ? 6.313 0.638 -20.782 1.00 98.56 495 ALA A O 1
ATOM 3335 N N . GLY A 1 496 ? 5.665 1.602 -22.726 1.00 98.62 496 GLY A N 1
ATOM 3336 C CA . GLY A 1 496 ? 6.463 2.818 -22.584 1.00 98.62 496 GLY A CA 1
ATOM 3337 C C . GLY A 1 496 ? 7.962 2.546 -22.665 1.00 98.62 496 GLY A C 1
ATOM 3338 O O . GLY A 1 496 ? 8.400 1.620 -23.353 1.00 98.62 496 GLY A O 1
ATOM 3339 N N . THR A 1 497 ? 8.736 3.354 -21.945 1.00 98.75 497 THR A N 1
ATOM 3340 C CA . THR A 1 497 ? 10.202 3.340 -22.009 1.00 98.75 497 THR A CA 1
ATOM 3341 C C . THR A 1 497 ? 10.812 3.075 -20.637 1.00 98.75 497 THR A C 1
ATOM 3343 O O . THR A 1 497 ? 10.371 3.647 -19.639 1.00 98.75 497 THR A O 1
ATOM 3346 N N . VAL A 1 498 ? 11.855 2.245 -20.586 1.00 98.75 498 VAL A N 1
ATOM 3347 C CA . VAL A 1 498 ? 12.795 2.173 -19.458 1.00 98.75 498 VAL A CA 1
ATOM 3348 C C . VAL A 1 498 ? 14.162 2.662 -19.917 1.00 98.75 498 VAL A C 1
ATOM 3350 O O . VAL A 1 498 ? 14.740 2.098 -20.847 1.00 98.75 498 VAL A O 1
ATOM 3353 N N . ILE A 1 499 ? 14.685 3.688 -19.246 1.00 98.56 499 ILE A N 1
ATOM 3354 C CA . ILE A 1 499 ? 16.052 4.180 -19.436 1.00 98.56 499 ILE A CA 1
ATOM 3355 C C . ILE A 1 499 ? 16.911 3.630 -18.300 1.00 98.56 499 ILE A C 1
ATOM 3357 O O . ILE A 1 499 ? 16.666 3.943 -17.141 1.00 98.56 499 ILE A O 1
ATOM 3361 N N . VAL A 1 500 ? 17.916 2.819 -18.608 1.00 98.38 500 VAL A N 1
ATOM 3362 C CA . VAL A 1 500 ? 18.934 2.368 -17.654 1.00 98.38 500 VAL A CA 1
ATOM 3363 C C . VAL A 1 500 ? 20.146 3.272 -17.830 1.00 98.38 500 VAL A C 1
ATOM 3365 O O . VAL A 1 500 ? 20.920 3.114 -18.775 1.00 98.38 500 VAL A O 1
ATOM 3368 N N . GLY A 1 501 ? 20.273 4.243 -16.930 1.00 96.81 501 GLY A N 1
ATOM 3369 C CA . GLY A 1 501 ? 21.286 5.289 -16.988 1.00 96.81 501 GLY A CA 1
ATOM 3370 C C . GLY A 1 501 ? 21.002 6.334 -18.058 1.00 96.81 501 GLY A C 1
ATOM 3371 O O . GLY A 1 501 ? 21.034 6.048 -19.258 1.00 96.81 501 GLY A O 1
ATOM 3372 N N . ASP A 1 502 ? 20.766 7.567 -17.620 1.00 94.38 502 ASP A N 1
ATOM 3373 C CA . ASP A 1 502 ? 20.819 8.739 -18.491 1.00 94.38 502 ASP A CA 1
ATOM 3374 C C . ASP A 1 502 ? 22.264 9.109 -18.883 1.00 94.38 502 ASP A C 1
ATOM 3376 O O . ASP A 1 502 ? 23.234 8.461 -18.480 1.00 94.38 502 ASP A O 1
ATOM 3380 N N . GLY A 1 503 ? 22.424 10.179 -19.671 1.00 91.88 503 GLY A N 1
ATOM 3381 C CA . GLY A 1 503 ? 23.733 10.635 -20.156 1.00 91.88 503 GLY A CA 1
ATOM 3382 C C . GLY A 1 503 ? 24.724 11.047 -19.059 1.00 91.88 503 GLY A C 1
ATOM 3383 O O . GLY A 1 503 ? 25.902 11.236 -19.352 1.00 91.88 503 GLY A O 1
ATOM 3384 N N . THR A 1 504 ? 24.275 11.175 -17.807 1.00 93.38 504 THR A N 1
ATOM 3385 C CA . THR A 1 504 ? 25.118 11.467 -16.637 1.00 93.38 504 THR A CA 1
ATOM 3386 C C . THR A 1 504 ? 25.328 10.254 -15.725 1.00 93.38 504 THR A C 1
ATOM 3388 O O . THR A 1 504 ? 26.205 10.285 -14.865 1.00 93.38 504 THR A O 1
ATOM 3391 N N . SER A 1 505 ? 24.581 9.168 -15.947 1.00 95.44 505 SER A N 1
ATOM 3392 C CA . SER A 1 505 ? 24.505 7.992 -15.072 1.00 95.44 505 SER A CA 1
ATOM 3393 C C . SER A 1 505 ? 24.864 6.696 -15.809 1.00 95.44 505 SER A C 1
ATOM 3395 O O . SER A 1 505 ? 24.208 5.670 -15.649 1.00 95.44 505 SER A O 1
ATOM 3397 N N . ALA A 1 506 ? 25.928 6.710 -16.616 1.00 94.62 506 ALA A N 1
ATOM 3398 C CA . ALA A 1 506 ? 26.359 5.551 -17.412 1.00 94.62 506 ALA A CA 1
ATOM 3399 C C . ALA A 1 506 ? 26.786 4.319 -16.577 1.00 94.62 506 ALA A C 1
ATOM 3401 O O . ALA A 1 506 ? 26.934 3.226 -17.115 1.00 94.62 506 ALA A O 1
ATOM 3402 N N . SER A 1 507 ? 26.991 4.471 -15.264 1.00 95.88 507 SER A N 1
ATOM 3403 C CA . SER A 1 507 ? 27.239 3.357 -14.337 1.00 95.88 507 SER A CA 1
ATOM 3404 C C . SER A 1 507 ? 25.961 2.675 -13.831 1.00 95.88 507 SER A C 1
ATOM 3406 O O . SER A 1 507 ? 26.054 1.695 -13.088 1.00 95.88 507 SER A O 1
ATOM 3408 N N . ALA A 1 508 ? 24.779 3.178 -14.199 1.00 98.06 508 ALA A N 1
ATOM 3409 C CA . ALA A 1 508 ? 23.510 2.550 -13.868 1.00 98.06 508 ALA A CA 1
ATOM 3410 C C . ALA A 1 508 ? 23.421 1.149 -14.477 1.00 98.06 508 ALA A C 1
ATOM 3412 O O . ALA A 1 508 ? 23.918 0.891 -15.577 1.00 98.06 508 ALA A O 1
ATOM 3413 N N . ALA A 1 509 ? 22.752 0.244 -13.771 1.00 98.25 509 ALA A N 1
ATOM 3414 C CA . ALA A 1 509 ? 22.667 -1.139 -14.207 1.00 98.25 509 ALA A CA 1
ATOM 3415 C C . ALA A 1 509 ? 21.366 -1.814 -13.780 1.00 98.25 509 ALA A C 1
ATOM 3417 O O . ALA A 1 509 ? 20.801 -1.502 -12.728 1.00 98.25 509 ALA A O 1
ATOM 3418 N N . LEU A 1 510 ? 20.942 -2.802 -14.566 1.00 98.44 510 LEU A N 1
ATOM 3419 C CA . LEU A 1 510 ? 20.094 -3.909 -14.123 1.00 98.44 510 LEU A CA 1
ATOM 3420 C C . LEU A 1 510 ? 21.014 -5.076 -13.732 1.00 98.44 510 LEU A C 1
ATOM 3422 O O . LEU A 1 510 ? 21.242 -6.006 -14.508 1.00 98.44 510 LEU A O 1
ATOM 3426 N N . GLY A 1 511 ? 21.618 -4.957 -12.548 1.00 94.19 511 GLY A N 1
ATOM 3427 C CA . GLY A 1 511 ? 22.782 -5.731 -12.109 1.00 94.19 511 GLY A CA 1
ATOM 3428 C C . GLY A 1 511 ? 22.488 -7.055 -11.400 1.00 94.19 511 GLY A C 1
ATOM 3429 O O . GLY A 1 511 ? 23.412 -7.819 -11.142 1.00 94.19 511 GLY A O 1
ATOM 3430 N N . GLY A 1 512 ? 21.229 -7.353 -11.065 1.00 92.50 512 GLY A N 1
ATOM 3431 C CA . GLY A 1 512 ? 20.880 -8.564 -10.306 1.00 92.50 512 GLY A CA 1
ATOM 3432 C C . GLY A 1 512 ? 20.877 -9.871 -11.109 1.00 92.50 512 GLY A C 1
ATOM 3433 O O . GLY A 1 512 ? 20.747 -10.941 -10.523 1.00 92.50 512 GLY A O 1
ATOM 3434 N N . GLY A 1 513 ? 21.039 -9.804 -12.436 1.00 93.12 513 GLY A N 1
ATOM 3435 C CA . GLY A 1 513 ? 21.198 -10.976 -13.308 1.00 93.12 513 GLY A CA 1
ATOM 3436 C C . GLY A 1 513 ? 19.902 -11.659 -13.764 1.00 93.12 513 GLY A C 1
ATOM 3437 O O . GLY A 1 513 ? 19.965 -12.585 -14.574 1.00 93.12 513 GLY A O 1
ATOM 3438 N N . GLY A 1 514 ? 18.732 -11.206 -13.304 1.00 97.19 514 GLY A N 1
ATOM 3439 C CA . GLY A 1 514 ? 17.437 -11.693 -13.783 1.00 97.19 514 GLY A CA 1
ATOM 3440 C C . GLY A 1 514 ? 17.182 -11.371 -15.268 1.00 97.19 514 GLY A C 1
ATOM 3441 O O . GLY A 1 514 ? 17.740 -10.407 -15.797 1.00 97.19 514 GLY A O 1
ATOM 3442 N N . PRO A 1 515 ? 16.350 -12.164 -15.972 1.00 98.06 515 PRO A N 1
ATOM 3443 C CA . PRO A 1 515 ? 16.074 -11.951 -17.391 1.00 98.06 515 PRO A CA 1
ATOM 3444 C C . PRO A 1 515 ? 15.301 -10.649 -17.631 1.00 98.06 515 PRO A C 1
ATOM 3446 O O . PRO A 1 515 ? 14.435 -10.273 -16.843 1.00 98.06 515 PRO A O 1
ATOM 3449 N N . VAL A 1 516 ? 15.565 -9.997 -18.759 1.00 98.81 516 VAL A N 1
ATOM 3450 C CA . VAL A 1 516 ? 14.859 -8.795 -19.204 1.00 98.81 516 VAL A CA 1
ATOM 3451 C C . VAL A 1 516 ? 14.031 -9.110 -20.443 1.00 98.81 516 VAL A C 1
ATOM 3453 O O . VAL A 1 516 ? 14.547 -9.633 -21.431 1.00 98.81 516 VAL A O 1
ATOM 3456 N N . ALA A 1 517 ? 12.744 -8.781 -20.404 1.00 98.81 517 ALA A N 1
ATOM 3457 C CA . ALA A 1 517 ? 11.820 -8.959 -21.517 1.00 98.81 517 ALA A CA 1
ATOM 3458 C C . ALA A 1 517 ? 11.251 -7.606 -21.950 1.00 98.81 517 ALA A C 1
ATOM 3460 O O . ALA A 1 517 ? 10.740 -6.850 -21.126 1.00 98.81 517 ALA A O 1
ATOM 3461 N N . ILE A 1 518 ? 11.324 -7.313 -23.247 1.00 98.88 518 ILE A N 1
ATOM 3462 C CA . ILE A 1 518 ? 10.792 -6.085 -23.846 1.00 98.88 518 ILE A CA 1
ATOM 3463 C C . ILE A 1 518 ? 9.623 -6.483 -24.741 1.00 98.88 518 ILE A C 1
ATOM 3465 O O . ILE A 1 518 ? 9.813 -7.204 -25.725 1.00 98.88 518 ILE A O 1
ATOM 3469 N N . ALA A 1 519 ? 8.416 -6.047 -24.389 1.00 98.75 519 ALA A N 1
ATOM 3470 C CA . ALA A 1 519 ? 7.219 -6.308 -25.178 1.00 98.75 519 ALA A CA 1
ATOM 3471 C C . ALA A 1 519 ? 7.205 -5.494 -26.482 1.00 98.75 519 ALA A C 1
ATOM 3473 O O . ALA A 1 519 ? 7.872 -4.466 -26.608 1.00 98.75 519 ALA A O 1
ATOM 3474 N N . ALA A 1 520 ? 6.404 -5.934 -27.454 1.00 98.25 520 ALA A N 1
ATOM 3475 C CA . ALA A 1 520 ? 6.185 -5.174 -28.680 1.00 98.25 520 ALA A CA 1
ATOM 3476 C C . ALA A 1 520 ? 5.623 -3.775 -28.364 1.00 98.25 520 ALA A C 1
ATOM 3478 O O . ALA A 1 520 ? 4.698 -3.634 -27.568 1.00 98.25 520 ALA A O 1
ATOM 3479 N N . GLY A 1 521 ? 6.198 -2.741 -28.983 1.00 97.38 521 GLY A N 1
ATOM 3480 C CA . GLY A 1 521 ? 5.846 -1.338 -28.730 1.00 97.38 521 GLY A CA 1
ATOM 3481 C C . GLY A 1 521 ? 6.479 -0.719 -27.476 1.00 97.38 521 GLY A C 1
ATOM 3482 O O . GLY A 1 521 ? 6.370 0.491 -27.293 1.00 97.38 521 GLY A O 1
ATOM 3483 N N . ALA A 1 522 ? 7.162 -1.503 -26.638 1.00 98.81 522 ALA A N 1
ATOM 3484 C CA . ALA A 1 522 ? 7.934 -0.996 -25.509 1.00 98.81 522 ALA A CA 1
ATOM 3485 C C . ALA A 1 522 ? 9.404 -0.748 -25.889 1.00 98.81 522 ALA A C 1
ATOM 3487 O O . ALA A 1 522 ? 9.918 -1.327 -26.850 1.00 98.81 522 ALA A O 1
ATOM 3488 N N . THR A 1 523 ? 10.085 0.103 -25.118 1.00 98.81 523 THR A N 1
ATOM 3489 C CA . THR A 1 523 ? 11.491 0.465 -25.345 1.00 98.81 523 THR A CA 1
ATOM 3490 C C . THR A 1 523 ? 12.337 0.266 -24.089 1.00 98.81 523 THR A C 1
ATOM 3492 O O . THR A 1 523 ? 11.962 0.696 -23.000 1.00 98.81 523 THR A O 1
ATOM 3495 N N . LEU A 1 524 ? 13.508 -0.347 -24.246 1.00 98.81 524 LEU A N 1
ATOM 3496 C CA . LEU A 1 524 ? 14.589 -0.351 -23.258 1.00 98.81 524 LEU A CA 1
ATOM 3497 C C . LEU A 1 524 ? 15.786 0.397 -23.842 1.00 98.81 524 LEU A C 1
ATOM 3499 O O . LEU A 1 524 ? 16.080 0.257 -25.026 1.00 98.81 524 LEU A O 1
ATOM 3503 N N . GLY A 1 525 ? 16.518 1.154 -23.038 1.00 97.81 525 GLY A N 1
ATOM 3504 C CA . GLY A 1 525 ? 17.708 1.813 -23.553 1.00 97.81 525 GLY A CA 1
ATOM 3505 C C . GLY A 1 525 ? 18.486 2.606 -22.525 1.00 97.81 525 GLY A C 1
ATOM 3506 O O . GLY A 1 525 ? 18.246 2.465 -21.331 1.00 97.81 525 GLY A O 1
ATOM 3507 N N . GLY A 1 526 ? 19.402 3.448 -22.994 1.00 97.50 526 GLY A N 1
ATOM 3508 C CA . GLY A 1 526 ? 20.201 4.342 -22.153 1.00 97.50 526 GLY A CA 1
ATOM 3509 C C . GLY A 1 526 ? 21.704 4.189 -22.373 1.00 97.50 526 GLY A C 1
ATOM 3510 O O . GLY A 1 526 ? 22.146 3.801 -23.457 1.00 97.50 526 GLY A O 1
ATOM 3511 N N . TYR A 1 527 ? 22.468 4.528 -21.337 1.00 97.50 527 TYR A N 1
ATOM 3512 C CA . TYR A 1 527 ? 23.938 4.514 -21.305 1.00 97.50 527 TYR A CA 1
ATOM 3513 C C . TYR A 1 527 ? 24.507 3.444 -20.357 1.00 97.50 527 TYR A C 1
ATOM 3515 O O . TYR A 1 527 ? 25.721 3.269 -20.278 1.00 97.50 527 TYR A O 1
ATOM 3523 N N . GLY A 1 528 ? 23.638 2.776 -19.596 1.00 98.00 528 GLY A N 1
ATOM 3524 C CA . GLY A 1 528 ? 24.005 1.798 -18.580 1.00 98.00 528 GLY A CA 1
ATOM 3525 C C . GLY A 1 528 ? 24.191 0.376 -19.107 1.00 98.00 528 GLY A C 1
ATOM 3526 O O . GLY A 1 528 ? 24.452 0.137 -20.293 1.00 98.00 528 GLY A O 1
ATOM 3527 N N . SER A 1 529 ? 24.041 -0.591 -18.199 1.00 98.38 529 SER A N 1
ATOM 3528 C CA . SER A 1 529 ? 24.195 -2.013 -18.509 1.00 98.38 529 SER A CA 1
ATOM 3529 C C . SER A 1 529 ? 23.064 -2.914 -18.004 1.00 98.38 529 SER A C 1
ATOM 3531 O O . SER A 1 529 ? 22.315 -2.587 -17.083 1.00 98.38 529 SER A O 1
ATOM 3533 N N . VAL A 1 530 ? 22.947 -4.097 -18.606 1.00 98.62 530 VAL A N 1
ATOM 3534 C CA . VAL A 1 530 ? 22.039 -5.173 -18.197 1.00 98.62 530 VAL A CA 1
ATOM 3535 C C . VAL A 1 530 ? 22.841 -6.448 -18.002 1.00 98.62 530 VAL A C 1
ATOM 3537 O O . VAL A 1 530 ? 23.461 -6.934 -18.944 1.00 98.62 530 VAL A O 1
ATOM 3540 N N . THR A 1 531 ? 22.812 -7.015 -16.796 1.00 97.75 531 THR A N 1
ATOM 3541 C CA . THR A 1 531 ? 23.586 -8.225 -16.490 1.00 97.75 531 THR A CA 1
ATOM 3542 C C . THR A 1 531 ? 22.915 -9.506 -16.987 1.00 97.75 531 THR A C 1
ATOM 3544 O O . THR A 1 531 ? 23.596 -10.428 -17.429 1.00 97.75 531 THR A O 1
ATOM 3547 N N . GLY A 1 532 ? 21.584 -9.578 -16.916 1.00 96.62 532 GLY A N 1
ATOM 3548 C CA . GLY A 1 532 ? 20.823 -10.757 -17.331 1.00 96.62 532 GLY A CA 1
ATOM 3549 C C . GLY A 1 532 ? 20.649 -10.897 -18.846 1.00 96.62 532 GLY A C 1
ATOM 3550 O O . GLY A 1 532 ? 21.014 -10.024 -19.634 1.00 96.62 532 GLY A O 1
ATOM 3551 N N . ASN A 1 533 ? 20.044 -12.014 -19.259 1.00 98.38 533 ASN A N 1
ATOM 3552 C CA . ASN A 1 533 ? 19.673 -12.247 -20.658 1.00 98.38 533 ASN A CA 1
ATOM 3553 C C . ASN A 1 533 ? 18.530 -11.316 -21.080 1.00 98.38 533 ASN A C 1
ATOM 3555 O O . ASN A 1 533 ? 17.572 -11.144 -20.331 1.00 98.38 533 ASN A O 1
ATOM 3559 N N . VAL A 1 534 ? 18.587 -10.788 -22.300 1.00 98.88 534 VAL A N 1
ATOM 3560 C CA . VAL A 1 534 ? 17.591 -9.872 -22.864 1.00 98.88 534 VAL A CA 1
ATOM 3561 C C . VAL A 1 534 ? 16.835 -10.549 -24.006 1.00 98.88 534 VAL A C 1
ATOM 3563 O O . VAL A 1 534 ? 17.440 -11.066 -24.944 1.00 98.88 534 VAL A O 1
ATOM 3566 N N . THR A 1 535 ? 15.504 -10.510 -23.951 1.00 98.88 535 THR A N 1
ATOM 3567 C CA . THR A 1 535 ? 14.615 -10.852 -25.071 1.00 98.88 535 THR A CA 1
ATOM 3568 C C . THR A 1 535 ? 13.931 -9.585 -25.565 1.00 98.88 535 THR A C 1
ATOM 3570 O O . THR A 1 535 ? 13.124 -8.992 -24.847 1.00 98.88 535 THR A O 1
ATOM 3573 N N . ASN A 1 536 ? 14.248 -9.166 -26.788 1.00 98.81 536 ASN A N 1
ATOM 3574 C CA . ASN A 1 536 ? 13.699 -7.959 -27.391 1.00 98.81 536 ASN A CA 1
ATOM 3575 C C . ASN A 1 536 ? 12.633 -8.282 -28.442 1.00 98.81 536 ASN A C 1
ATOM 3577 O O . ASN A 1 536 ? 12.982 -8.693 -29.546 1.00 98.81 536 ASN A O 1
ATOM 3581 N N . ASN A 1 537 ? 11.362 -8.020 -28.128 1.00 98.69 537 ASN A N 1
ATOM 3582 C CA . ASN A 1 537 ? 10.265 -7.995 -29.105 1.00 98.69 537 ASN A CA 1
ATOM 3583 C C . ASN A 1 537 ? 9.806 -6.558 -29.433 1.00 98.69 537 ASN A C 1
ATOM 3585 O O . ASN A 1 537 ? 8.883 -6.381 -30.224 1.00 98.69 537 ASN A O 1
ATOM 3589 N N . GLY A 1 538 ? 10.415 -5.547 -28.806 1.00 98.69 538 GLY A N 1
ATOM 3590 C CA . GLY A 1 538 ? 10.130 -4.125 -28.992 1.00 98.69 538 GLY A CA 1
ATOM 3591 C C . GLY A 1 538 ? 11.341 -3.392 -29.562 1.00 98.69 538 GLY A C 1
ATOM 3592 O O . GLY A 1 538 ? 11.866 -3.777 -30.610 1.00 98.69 538 GLY A O 1
ATOM 3593 N N . THR A 1 539 ? 11.790 -2.348 -28.868 1.00 98.88 539 THR A N 1
ATOM 3594 C CA . THR A 1 539 ? 12.956 -1.549 -29.263 1.00 98.88 539 THR A CA 1
ATOM 3595 C C . THR A 1 539 ? 14.025 -1.544 -28.172 1.00 98.88 539 THR A C 1
ATOM 3597 O O . THR A 1 539 ? 13.739 -1.264 -27.010 1.00 98.88 539 THR A O 1
ATOM 3600 N N . ILE A 1 540 ? 15.280 -1.773 -28.554 1.00 98.81 540 ILE A N 1
ATOM 3601 C CA . ILE A 1 540 ? 16.450 -1.366 -27.770 1.00 98.81 540 ILE A CA 1
ATOM 3602 C C . ILE A 1 540 ? 16.983 -0.077 -28.386 1.00 98.81 540 ILE A C 1
ATOM 3604 O O . ILE A 1 540 ? 17.355 -0.097 -29.554 1.00 98.81 540 ILE A O 1
ATOM 3608 N N . SER A 1 541 ? 17.038 1.025 -27.639 1.00 98.31 541 SER A N 1
ATOM 3609 C CA . SER A 1 541 ? 17.567 2.302 -28.139 1.00 98.31 541 SER A CA 1
ATOM 3610 C C . SER A 1 541 ? 18.793 2.755 -27.350 1.00 98.31 541 SER A C 1
ATOM 3612 O O . SER A 1 541 ? 18.780 2.795 -26.122 1.00 98.31 541 SER A O 1
ATOM 3614 N N . VAL A 1 542 ? 19.880 3.076 -28.043 1.00 98.12 542 VAL A N 1
ATOM 3615 C CA . VAL A 1 542 ? 21.181 3.322 -27.407 1.00 98.12 542 VAL A CA 1
ATOM 3616 C C . VAL A 1 542 ? 21.444 4.810 -27.253 1.00 98.12 542 VAL A C 1
ATOM 3618 O O . VAL A 1 542 ? 21.403 5.544 -28.237 1.00 98.12 542 VAL A O 1
ATOM 3621 N N . ALA A 1 543 ? 21.796 5.238 -26.037 1.00 96.38 543 ALA A N 1
ATOM 3622 C CA . ALA A 1 543 ? 22.315 6.575 -25.762 1.00 96.38 543 ALA A CA 1
ATOM 3623 C C . ALA A 1 543 ? 21.487 7.689 -26.437 1.00 96.38 543 ALA A C 1
ATOM 3625 O O . ALA A 1 543 ? 20.288 7.824 -26.177 1.00 96.38 543 ALA A O 1
ATOM 3626 N N . ASN A 1 544 ? 22.105 8.460 -27.339 1.00 95.19 544 ASN A N 1
ATOM 3627 C CA . ASN A 1 544 ? 21.442 9.588 -27.983 1.00 95.19 544 ASN A CA 1
ATOM 3628 C C . ASN A 1 544 ? 20.416 9.215 -29.068 1.00 95.19 544 ASN A C 1
ATOM 3630 O O . ASN A 1 544 ? 19.779 10.094 -29.648 1.00 95.19 544 ASN A O 1
ATOM 3634 N N . ALA A 1 545 ? 20.258 7.925 -29.360 1.00 96.31 545 ALA A N 1
ATOM 3635 C CA . ALA A 1 545 ? 19.159 7.425 -30.171 1.00 96.31 545 ALA A CA 1
ATOM 3636 C C . ALA A 1 545 ? 17.848 7.334 -29.371 1.00 96.31 545 ALA A C 1
ATOM 3638 O O . ALA A 1 545 ? 16.769 7.263 -29.959 1.00 96.31 545 ALA A O 1
ATOM 3639 N N . LEU A 1 546 ? 17.927 7.340 -28.034 1.00 93.88 546 LEU A N 1
ATOM 3640 C CA . LEU A 1 546 ? 16.766 7.306 -27.147 1.00 93.88 546 LEU A CA 1
ATOM 3641 C C . LEU A 1 546 ? 16.307 8.706 -26.730 1.00 93.88 546 LEU A C 1
ATOM 3643 O O . LEU A 1 546 ? 15.111 8.982 -26.717 1.00 93.88 546 LEU A O 1
ATOM 3647 N N . ALA A 1 547 ? 17.252 9.579 -26.386 1.00 83.94 547 ALA A N 1
ATOM 3648 C CA . ALA A 1 547 ? 17.000 10.949 -25.948 1.00 83.94 547 ALA A CA 1
ATOM 3649 C C . ALA A 1 547 ? 18.122 11.877 -26.432 1.00 83.94 547 ALA A C 1
ATOM 3651 O O . ALA A 1 547 ? 19.189 11.415 -26.812 1.00 83.94 547 ALA A O 1
ATOM 3652 N N . SER A 1 548 ? 17.926 13.196 -26.414 1.00 82.69 548 SER A N 1
ATOM 3653 C CA . SER A 1 548 ? 18.994 14.132 -2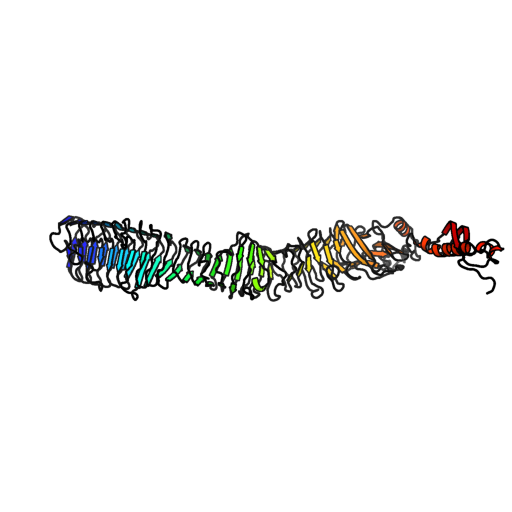6.790 1.00 82.69 548 SER A CA 1
ATOM 3654 C C . SER A 1 548 ? 20.217 13.969 -25.880 1.00 82.69 548 SER A C 1
ATOM 3656 O O . SER A 1 548 ? 20.086 14.047 -24.658 1.00 82.69 548 SER A O 1
ATOM 3658 N N . GLY A 1 549 ? 21.407 13.799 -26.454 1.00 88.19 549 GLY A N 1
ATOM 3659 C CA . GLY A 1 549 ? 22.628 13.631 -25.672 1.00 88.19 549 GLY A CA 1
ATOM 3660 C C . GLY A 1 549 ? 23.859 13.330 -26.521 1.00 88.19 549 GLY A C 1
ATOM 3661 O O . GLY A 1 549 ? 23.822 13.362 -27.754 1.00 88.19 549 GLY A O 1
ATOM 3662 N N . ALA A 1 550 ? 24.965 13.025 -25.846 1.00 93.44 550 ALA A N 1
ATOM 3663 C CA . ALA A 1 550 ? 26.181 12.550 -26.496 1.00 93.44 550 ALA A CA 1
ATOM 3664 C C . ALA A 1 550 ? 26.010 11.107 -26.988 1.00 93.44 550 ALA A C 1
ATOM 3666 O O . ALA A 1 550 ? 25.214 10.343 -26.434 1.00 93.44 550 ALA A O 1
ATOM 3667 N N . THR A 1 551 ? 26.784 10.721 -27.999 1.00 95.75 551 THR A N 1
ATOM 3668 C CA . THR A 1 551 ? 26.902 9.311 -28.378 1.00 95.75 551 THR A CA 1
ATOM 3669 C C . THR A 1 551 ? 27.425 8.493 -27.201 1.00 95.75 551 THR A C 1
ATOM 3671 O O . THR A 1 551 ? 28.186 9.002 -26.375 1.00 95.75 551 THR A O 1
ATOM 3674 N N . GLY A 1 552 ? 27.046 7.226 -27.116 1.00 96.25 552 GLY A N 1
ATOM 3675 C CA . GLY A 1 552 ? 27.436 6.387 -25.992 1.00 96.25 552 GLY A CA 1
ATOM 3676 C C . GLY A 1 552 ? 27.277 4.903 -26.261 1.00 96.25 552 GLY A C 1
ATOM 3677 O O . GLY A 1 552 ? 26.955 4.472 -27.368 1.00 96.25 552 GLY A O 1
ATOM 3678 N N . ASN A 1 553 ? 27.515 4.125 -25.211 1.00 97.06 553 ASN A N 1
ATOM 3679 C CA . ASN A 1 553 ? 27.394 2.681 -25.250 1.00 97.06 553 ASN A CA 1
ATOM 3680 C C . ASN A 1 553 ? 26.256 2.216 -24.343 1.00 97.06 553 ASN A C 1
ATOM 3682 O O . ASN A 1 553 ? 26.177 2.658 -23.204 1.00 97.06 553 ASN A O 1
ATOM 3686 N N . PHE A 1 554 ? 25.454 1.267 -24.818 1.00 98.50 554 PHE A N 1
ATOM 3687 C CA . PHE A 1 554 ? 24.580 0.460 -23.968 1.00 98.50 554 PHE A CA 1
ATOM 3688 C C . PHE A 1 554 ? 25.126 -0.965 -23.920 1.00 98.50 554 PHE A C 1
ATOM 3690 O O . PHE A 1 554 ? 25.554 -1.497 -24.947 1.00 98.50 554 PHE A O 1
ATOM 3697 N N . ARG A 1 555 ? 25.163 -1.590 -22.741 1.00 98.44 555 ARG A N 1
ATOM 3698 C CA . ARG A 1 555 ? 25.811 -2.899 -22.570 1.00 98.44 555 ARG A CA 1
ATOM 3699 C C . ARG A 1 555 ? 24.843 -3.972 -22.087 1.00 98.44 555 ARG A C 1
ATOM 3701 O O . ARG A 1 555 ? 24.100 -3.770 -21.140 1.00 98.44 555 ARG A O 1
ATOM 3708 N N . ILE A 1 556 ? 24.907 -5.145 -22.698 1.00 98.69 556 ILE A N 1
ATOM 3709 C CA . ILE A 1 556 ? 24.228 -6.362 -22.266 1.00 98.69 556 ILE A CA 1
ATOM 3710 C C . ILE A 1 556 ? 25.318 -7.385 -21.959 1.00 98.69 556 ILE A C 1
ATOM 3712 O O . ILE A 1 556 ? 26.019 -7.842 -22.860 1.00 98.69 556 ILE A O 1
ATOM 3716 N N . ASP A 1 557 ? 25.498 -7.724 -20.687 1.00 97.81 557 ASP A N 1
ATOM 3717 C CA . ASP A 1 557 ? 26.479 -8.727 -20.262 1.00 97.81 557 ASP A CA 1
ATOM 3718 C C . ASP A 1 557 ? 25.965 -10.168 -20.439 1.00 97.81 557 ASP A C 1
ATOM 3720 O O . ASP A 1 557 ? 26.763 -11.103 -20.464 1.00 97.81 557 ASP A O 1
ATOM 3724 N N . GLY A 1 558 ? 24.651 -10.349 -20.603 1.00 97.44 558 GLY A N 1
ATOM 3725 C CA . GLY A 1 558 ? 24.023 -11.627 -20.939 1.00 97.44 558 GLY A CA 1
ATOM 3726 C C . GLY A 1 558 ? 23.874 -11.877 -22.446 1.00 97.44 558 GLY A C 1
ATOM 3727 O O . GLY A 1 558 ? 24.455 -11.193 -23.291 1.00 97.44 558 GLY A O 1
ATOM 3728 N N . ASN A 1 559 ? 23.055 -12.873 -22.794 1.00 98.38 559 ASN A N 1
ATOM 3729 C CA . ASN A 1 559 ? 22.644 -13.131 -24.176 1.00 98.38 559 ASN A CA 1
ATOM 3730 C C . ASN A 1 559 ? 21.574 -12.125 -24.623 1.00 98.38 559 ASN A C 1
ATOM 3732 O O . ASN A 1 559 ? 20.674 -11.805 -23.848 1.00 98.38 559 ASN A O 1
ATOM 3736 N N . LEU A 1 560 ? 21.603 -11.707 -25.889 1.00 98.75 560 LEU A N 1
ATOM 3737 C CA . LEU A 1 560 ? 20.544 -10.929 -26.530 1.00 98.75 560 LEU A CA 1
ATOM 3738 C C . LEU A 1 560 ? 19.841 -11.781 -27.593 1.00 98.75 560 LEU A C 1
ATOM 3740 O O . LEU A 1 560 ? 20.423 -12.090 -28.629 1.00 98.75 560 LEU A O 1
ATOM 3744 N N . THR A 1 561 ? 18.569 -12.105 -27.362 1.00 98.81 561 THR A N 1
ATOM 3745 C CA . THR A 1 561 ? 17.664 -12.614 -28.402 1.00 98.81 561 THR A CA 1
ATOM 3746 C C . THR A 1 561 ? 16.842 -11.450 -28.937 1.00 98.81 561 THR A C 1
ATOM 3748 O O . THR A 1 561 ? 16.040 -10.864 -28.212 1.00 98.81 561 THR A O 1
ATOM 3751 N N . ASN A 1 562 ? 17.052 -11.093 -30.197 1.00 98.69 562 ASN A N 1
ATOM 3752 C CA . ASN A 1 562 ? 16.465 -9.918 -30.818 1.00 98.69 562 ASN A CA 1
ATOM 3753 C C . ASN A 1 562 ? 15.453 -10.339 -31.885 1.00 98.69 562 ASN A C 1
ATOM 3755 O O . ASN A 1 562 ? 15.840 -10.944 -32.875 1.00 98.69 562 ASN A O 1
ATOM 3759 N N . ALA A 1 563 ? 14.178 -10.019 -31.700 1.00 98.44 563 ALA A N 1
ATOM 3760 C CA . ALA A 1 563 ? 13.123 -10.128 -32.714 1.00 98.44 563 ALA A CA 1
ATOM 3761 C C . ALA A 1 563 ? 12.574 -8.748 -33.132 1.00 98.44 563 ALA A C 1
ATOM 3763 O O . ALA A 1 563 ? 11.792 -8.653 -34.073 1.00 98.44 563 ALA A O 1
ATOM 3764 N N . GLY A 1 564 ? 12.968 -7.684 -32.423 1.00 98.38 564 GLY A N 1
ATOM 3765 C CA . GLY A 1 564 ? 12.512 -6.316 -32.643 1.00 98.38 564 GLY A CA 1
ATOM 3766 C C . GLY A 1 564 ? 13.550 -5.410 -33.312 1.00 98.38 564 GLY A C 1
ATOM 3767 O O . GLY A 1 564 ? 14.352 -5.833 -34.150 1.00 98.38 564 GLY A O 1
ATOM 3768 N N . LEU A 1 565 ? 13.525 -4.134 -32.934 1.00 98.75 565 LEU A N 1
ATOM 3769 C CA . LEU A 1 565 ? 14.447 -3.106 -33.408 1.00 98.75 565 LEU A CA 1
ATOM 3770 C C . LEU A 1 565 ? 15.583 -2.890 -32.401 1.00 98.75 565 LEU A C 1
ATOM 3772 O O . LEU A 1 565 ? 15.343 -2.722 -31.209 1.00 98.75 565 LEU A O 1
ATOM 3776 N N . VAL A 1 566 ? 16.816 -2.816 -32.891 1.00 98.81 566 VAL A N 1
ATOM 3777 C CA . VAL A 1 566 ? 17.932 -2.162 -32.200 1.00 98.81 566 VAL A CA 1
ATOM 3778 C C . VAL A 1 566 ? 18.184 -0.831 -32.901 1.00 98.81 566 VAL A C 1
ATOM 3780 O O . VAL A 1 566 ? 18.627 -0.798 -34.048 1.00 98.81 566 VAL A O 1
ATOM 3783 N N . GLN A 1 567 ? 17.882 0.269 -32.224 1.00 98.56 567 GLN A N 1
ATOM 3784 C CA . GLN A 1 567 ? 18.081 1.629 -32.699 1.00 98.56 567 GLN A CA 1
ATOM 3785 C C . GLN A 1 567 ? 19.412 2.168 -32.157 1.00 98.56 567 GLN A C 1
ATOM 3787 O O . GLN A 1 567 ? 19.516 2.563 -30.996 1.00 98.56 567 GLN A O 1
ATOM 3792 N N . LEU A 1 568 ? 20.438 2.172 -33.008 1.00 98.44 568 LEU A N 1
ATOM 3793 C CA . LEU A 1 568 ? 21.736 2.789 -32.724 1.00 98.44 568 LEU A CA 1
ATOM 3794 C C . LEU A 1 568 ? 21.841 4.186 -33.343 1.00 98.44 568 LEU A C 1
ATOM 3796 O O . LEU A 1 568 ? 22.434 5.067 -32.732 1.00 98.44 568 LEU A O 1
ATOM 3800 N N . GLY A 1 569 ? 21.224 4.407 -34.507 1.00 96.75 569 GLY A N 1
ATOM 3801 C CA . GLY A 1 569 ? 21.226 5.704 -35.185 1.00 96.75 569 GLY A CA 1
ATOM 3802 C C . GLY A 1 569 ? 20.527 6.795 -34.373 1.00 96.75 569 GLY A C 1
ATOM 3803 O O . GLY A 1 569 ? 19.300 6.803 -34.290 1.00 96.75 569 GLY A O 1
ATOM 3804 N N . GLY A 1 570 ? 21.295 7.716 -33.792 1.00 94.25 570 GLY A N 1
ATOM 3805 C CA . GLY A 1 570 ? 20.792 8.894 -33.075 1.00 94.25 570 GLY A CA 1
ATOM 3806 C C . GLY A 1 570 ? 21.129 10.205 -33.787 1.00 94.25 570 GLY A C 1
ATOM 3807 O O . GLY A 1 570 ? 21.109 10.291 -35.016 1.00 94.25 570 GLY A O 1
ATOM 3808 N N . SER A 1 571 ? 21.465 11.250 -33.027 1.00 89.81 571 SER A N 1
ATOM 3809 C CA . SER A 1 571 ? 22.047 12.473 -33.592 1.00 89.81 571 SER A CA 1
ATOM 3810 C C . SER A 1 571 ? 23.540 12.260 -33.874 1.00 89.81 571 SER A C 1
ATOM 3812 O O . SER A 1 571 ? 24.353 12.258 -32.948 1.00 89.81 571 SER A O 1
ATOM 3814 N N . GLY A 1 572 ? 23.909 12.083 -35.145 1.00 91.56 572 GLY A N 1
ATOM 3815 C CA . GLY A 1 572 ? 25.297 11.838 -35.553 1.00 91.56 572 GLY A CA 1
ATOM 3816 C C . GLY A 1 572 ? 25.661 10.353 -35.582 1.00 91.56 572 GLY A C 1
ATOM 3817 O O . GLY A 1 572 ? 24.799 9.509 -35.808 1.00 91.56 572 GLY A O 1
ATOM 3818 N N . VAL A 1 573 ? 26.946 10.052 -35.405 1.00 96.12 573 VAL A N 1
ATOM 3819 C CA . VAL A 1 573 ? 27.519 8.706 -35.535 1.00 96.12 573 VAL A CA 1
ATOM 3820 C C . VAL A 1 573 ? 28.437 8.426 -34.348 1.00 96.12 573 VAL A C 1
ATOM 3822 O O . VAL A 1 573 ? 29.224 9.297 -33.980 1.00 96.12 573 VAL A O 1
ATOM 3825 N N . GLY A 1 574 ? 28.375 7.221 -33.780 1.00 96.50 574 GLY A N 1
ATOM 3826 C CA . GLY A 1 574 ? 29.292 6.753 -32.735 1.00 96.50 574 GLY A CA 1
ATOM 3827 C C . GLY A 1 574 ? 28.649 5.946 -31.605 1.00 96.50 574 GLY A C 1
ATOM 3828 O O . GLY A 1 574 ? 29.332 5.648 -30.627 1.00 96.50 574 GLY A O 1
ATOM 3829 N N . ASN A 1 575 ? 27.365 5.600 -31.696 1.00 98.12 575 ASN A N 1
ATOM 3830 C CA . ASN A 1 575 ? 26.710 4.760 -30.699 1.00 98.12 575 ASN A CA 1
ATOM 3831 C C . ASN A 1 575 ? 27.122 3.300 -30.835 1.00 98.12 575 ASN A C 1
ATOM 3833 O O . ASN A 1 575 ? 27.265 2.769 -31.939 1.00 98.12 575 ASN A O 1
ATOM 3837 N N . THR A 1 576 ? 27.237 2.621 -29.697 1.00 98.44 576 THR A N 1
ATOM 3838 C CA . THR A 1 576 ? 27.552 1.194 -29.671 1.00 98.44 576 THR A CA 1
ATOM 3839 C C . THR A 1 576 ? 26.604 0.407 -28.774 1.00 98.44 576 THR A C 1
ATOM 3841 O O . THR A 1 576 ? 26.301 0.810 -27.654 1.00 98.44 576 THR A O 1
ATOM 3844 N N . LEU A 1 577 ? 26.157 -0.757 -29.241 1.00 98.75 577 LEU A N 1
ATOM 3845 C CA . LEU A 1 577 ? 25.525 -1.767 -28.391 1.00 98.75 577 LEU A CA 1
ATOM 3846 C C . LEU A 1 577 ? 26.543 -2.874 -28.168 1.00 98.75 577 LEU A C 1
ATOM 3848 O O . LEU A 1 577 ? 26.926 -3.540 -29.125 1.00 98.75 577 LEU A O 1
ATOM 3852 N N . THR A 1 578 ? 26.962 -3.091 -26.927 1.00 98.75 578 THR A N 1
ATOM 3853 C CA . THR A 1 578 ? 27.872 -4.193 -26.599 1.00 98.75 578 THR A CA 1
ATOM 3854 C C . THR A 1 578 ? 27.105 -5.372 -26.017 1.00 98.75 578 THR A C 1
ATOM 3856 O O . THR A 1 578 ? 26.438 -5.216 -25.002 1.00 98.75 578 THR A O 1
ATOM 3859 N N . VAL A 1 579 ? 27.249 -6.555 -26.610 1.00 98.69 579 VAL A N 1
ATOM 3860 C CA . VAL A 1 579 ? 26.704 -7.832 -26.134 1.00 98.69 579 VAL A CA 1
ATOM 3861 C C . VAL A 1 579 ? 27.872 -8.740 -25.753 1.00 98.69 579 VAL A C 1
ATOM 3863 O O . VAL A 1 579 ? 28.663 -9.133 -26.609 1.00 98.69 579 VAL A O 1
ATOM 3866 N N . ALA A 1 580 ? 28.021 -9.047 -24.465 1.00 97.31 580 ALA A N 1
ATOM 3867 C CA . ALA A 1 580 ? 29.079 -9.938 -23.984 1.00 97.31 580 ALA A CA 1
ATOM 3868 C C . ALA A 1 580 ? 28.707 -11.428 -24.111 1.00 97.31 580 ALA A C 1
ATOM 3870 O O . ALA A 1 580 ? 29.585 -12.284 -24.183 1.00 97.31 580 ALA A O 1
ATOM 3871 N N . GLY A 1 581 ? 27.411 -11.747 -24.155 1.00 96.44 581 GLY A N 1
ATOM 3872 C CA . GLY A 1 581 ? 26.919 -13.087 -24.465 1.00 96.44 581 GLY A CA 1
ATOM 3873 C C . GLY A 1 581 ? 26.691 -13.316 -25.961 1.00 96.44 581 GLY A C 1
ATOM 3874 O O . GLY A 1 581 ? 27.242 -12.636 -26.828 1.00 96.44 581 GLY A O 1
ATOM 3875 N N . ASN A 1 582 ? 25.841 -14.293 -26.270 1.00 98.25 582 ASN A N 1
ATOM 3876 C CA . ASN A 1 582 ? 25.405 -14.570 -27.634 1.00 98.25 582 ASN A CA 1
ATOM 3877 C C . ASN A 1 582 ? 24.425 -13.502 -28.129 1.00 98.25 582 ASN A C 1
ATOM 3879 O O . ASN A 1 582 ? 23.507 -13.109 -27.408 1.00 98.25 582 ASN A O 1
ATOM 3883 N N . TYR A 1 583 ? 24.575 -13.103 -29.387 1.00 98.69 583 TYR A N 1
ATOM 3884 C CA . TYR A 1 583 ? 23.577 -12.356 -30.139 1.00 98.69 583 TYR A CA 1
ATOM 3885 C C . TYR A 1 583 ? 22.807 -13.320 -31.047 1.00 98.69 583 TYR A C 1
ATOM 3887 O O . TYR A 1 583 ? 23.400 -14.007 -31.877 1.00 98.69 583 TYR A O 1
ATOM 3895 N N . VAL A 1 584 ? 21.485 -13.370 -30.917 1.00 98.69 584 VAL A N 1
ATOM 3896 C CA . VAL A 1 584 ? 20.619 -14.200 -31.762 1.00 98.69 584 VAL A CA 1
ATOM 3897 C C . VAL A 1 584 ? 19.568 -13.315 -32.413 1.00 98.69 584 VAL A C 1
ATOM 3899 O O . VAL A 1 584 ? 18.669 -12.811 -31.740 1.00 98.69 584 VAL A O 1
ATOM 3902 N N . GLY A 1 585 ? 19.673 -13.129 -33.726 1.00 98.38 585 GLY A N 1
ATOM 3903 C CA . GLY A 1 585 ? 18.677 -12.420 -34.520 1.00 98.38 585 GLY A CA 1
ATOM 3904 C C . GLY A 1 585 ? 17.517 -13.324 -34.942 1.00 98.38 585 GLY A C 1
ATOM 3905 O O . GLY A 1 585 ? 17.735 -14.422 -35.445 1.00 98.38 585 GLY A O 1
ATOM 3906 N N . GLN A 1 586 ? 16.280 -12.858 -34.796 1.00 98.06 586 GLN A N 1
ATOM 3907 C CA . GLN A 1 586 ? 15.057 -13.531 -35.242 1.00 98.06 586 GLN A CA 1
ATOM 3908 C C . GLN A 1 586 ? 14.326 -12.664 -36.273 1.00 98.06 586 GLN A C 1
ATOM 3910 O O . GLN A 1 586 ? 13.217 -12.195 -36.028 1.00 98.06 586 GLN A O 1
ATOM 3915 N N . ASN A 1 587 ? 14.973 -12.423 -37.418 1.00 96.31 587 ASN A N 1
ATOM 3916 C CA . ASN A 1 587 ? 14.520 -11.482 -38.456 1.00 96.31 587 ASN A CA 1
ATOM 3917 C C . ASN A 1 587 ? 14.417 -10.037 -37.946 1.00 96.31 587 ASN A C 1
ATOM 3919 O O . ASN A 1 587 ? 13.515 -9.282 -38.302 1.00 96.31 587 ASN A O 1
ATOM 3923 N N . ALA A 1 588 ? 15.345 -9.669 -37.068 1.00 97.81 588 ALA A N 1
ATOM 3924 C CA . ALA A 1 588 ? 15.348 -8.377 -36.405 1.00 97.81 588 ALA A CA 1
ATOM 3925 C C . ALA A 1 588 ? 15.908 -7.267 -37.303 1.00 97.81 588 ALA A C 1
ATOM 3927 O O . ALA A 1 588 ? 16.570 -7.538 -38.303 1.00 97.81 588 ALA A O 1
ATOM 3928 N N . THR A 1 589 ? 15.717 -6.006 -36.912 1.00 98.56 589 THR A N 1
ATOM 3929 C CA . THR A 1 589 ? 16.362 -4.858 -37.574 1.00 98.56 589 THR A CA 1
ATOM 3930 C C . THR A 1 589 ? 17.370 -4.197 -36.641 1.00 98.56 589 THR A C 1
ATOM 3932 O O . THR A 1 589 ? 17.087 -3.992 -35.463 1.00 98.56 589 THR A O 1
ATOM 3935 N N . ILE A 1 590 ? 18.531 -3.814 -37.172 1.00 98.81 590 ILE A N 1
ATOM 3936 C CA . ILE A 1 590 ? 19.502 -2.948 -36.497 1.00 98.81 590 ILE A CA 1
ATOM 3937 C C . ILE A 1 590 ? 19.655 -1.677 -37.335 1.00 98.81 590 ILE A C 1
ATOM 3939 O O . ILE A 1 590 ? 20.160 -1.730 -38.455 1.00 98.81 590 ILE A O 1
ATOM 3943 N N . ALA A 1 591 ? 19.210 -0.536 -36.815 1.00 98.62 591 ALA A N 1
ATOM 3944 C CA . ALA A 1 591 ? 19.304 0.754 -37.491 1.00 98.62 591 ALA A CA 1
ATOM 3945 C C . ALA A 1 591 ? 20.558 1.513 -37.042 1.00 98.62 591 ALA A C 1
ATOM 3947 O O . ALA A 1 591 ? 20.723 1.787 -35.854 1.00 98.62 591 ALA A O 1
ATOM 3948 N N . LEU A 1 592 ? 21.417 1.863 -37.997 1.00 98.44 592 LEU A N 1
ATOM 3949 C CA . LEU A 1 592 ? 22.748 2.435 -37.791 1.00 98.44 592 LEU A CA 1
ATOM 3950 C C . LEU A 1 592 ? 22.865 3.753 -38.556 1.00 98.44 592 LEU A C 1
ATOM 3952 O O . LEU A 1 592 ? 22.429 3.836 -39.708 1.00 98.44 592 LEU A O 1
ATOM 3956 N N . ASN A 1 593 ? 23.517 4.747 -37.967 1.00 98.25 593 ASN A N 1
ATOM 3957 C CA . ASN A 1 593 ? 24.084 5.858 -38.710 1.00 98.25 593 ASN A CA 1
ATOM 3958 C C . ASN A 1 593 ? 25.539 5.549 -39.064 1.00 98.25 593 ASN A C 1
ATOM 3960 O O . ASN A 1 593 ? 26.326 5.088 -38.236 1.00 98.25 593 ASN A O 1
ATOM 3964 N N . THR A 1 594 ? 25.908 5.851 -40.301 1.00 98.44 594 THR A N 1
ATOM 3965 C CA . THR A 1 594 ? 27.262 5.646 -40.809 1.00 98.44 594 THR A CA 1
ATOM 3966 C C . THR A 1 594 ? 27.656 6.825 -41.680 1.00 98.44 594 THR A C 1
ATOM 3968 O O . THR A 1 594 ? 26.883 7.265 -42.527 1.00 98.44 594 THR A O 1
ATOM 3971 N N . THR A 1 595 ? 28.875 7.329 -41.530 1.00 98.06 595 THR A N 1
ATOM 3972 C CA . THR A 1 595 ? 29.454 8.247 -42.512 1.00 98.06 595 THR A CA 1
ATOM 3973 C C . THR A 1 595 ? 30.007 7.406 -43.659 1.00 98.06 595 THR A C 1
ATOM 3975 O O . THR A 1 595 ? 31.097 6.852 -43.550 1.00 98.06 595 THR A O 1
ATOM 3978 N N . LEU A 1 596 ? 29.253 7.267 -44.756 1.00 97.62 596 LEU A N 1
ATOM 3979 C CA . LEU A 1 596 ? 29.690 6.474 -45.912 1.00 97.62 596 LEU A CA 1
ATOM 3980 C C . LEU A 1 596 ? 30.868 7.161 -46.623 1.00 97.62 596 LEU A C 1
ATOM 3982 O O . LEU A 1 596 ? 30.688 8.103 -47.397 1.00 97.62 596 LEU A O 1
ATOM 3986 N N . ALA A 1 597 ? 32.080 6.702 -46.315 1.00 96.25 597 ALA A N 1
ATOM 3987 C CA . ALA A 1 597 ? 33.352 7.198 -46.831 1.00 96.25 597 ALA A CA 1
ATOM 3988 C C . ALA A 1 597 ? 34.341 6.024 -47.016 1.00 96.25 597 ALA A C 1
ATOM 3990 O O . ALA A 1 597 ? 33.923 4.939 -47.413 1.00 96.25 597 ALA A O 1
ATOM 3991 N N . GLY A 1 598 ? 35.640 6.238 -46.800 1.00 94.69 598 GLY A N 1
ATOM 3992 C CA . GLY A 1 598 ? 36.664 5.203 -46.968 1.00 94.69 598 GLY A CA 1
ATOM 3993 C C . GLY A 1 598 ? 36.754 4.254 -45.771 1.00 94.69 598 GLY A C 1
ATOM 3994 O O . GLY A 1 598 ? 35.882 4.233 -44.902 1.00 94.69 598 GLY A O 1
ATOM 3995 N N . ASP A 1 599 ? 37.831 3.476 -45.713 1.00 94.38 599 ASP A N 1
ATOM 3996 C CA . ASP A 1 599 ? 38.084 2.542 -44.611 1.00 94.38 599 ASP A CA 1
ATOM 3997 C C . ASP A 1 599 ? 38.066 3.222 -43.237 1.00 94.38 599 ASP A C 1
ATOM 3999 O O . ASP A 1 599 ? 38.553 4.340 -43.066 1.00 94.38 599 ASP A O 1
ATOM 4003 N N . GLY A 1 600 ? 37.510 2.531 -42.239 1.00 93.50 600 GLY A N 1
ATOM 4004 C CA . GLY A 1 600 ? 37.488 3.021 -40.860 1.00 93.50 600 GLY A CA 1
ATOM 4005 C C . GLY A 1 600 ? 36.632 4.270 -40.630 1.00 93.50 600 GLY A C 1
ATOM 4006 O O . GLY A 1 600 ? 36.723 4.860 -39.551 1.00 93.50 600 GLY A O 1
ATOM 4007 N N . ALA A 1 601 ? 35.803 4.675 -41.601 1.00 97.50 601 ALA A N 1
ATOM 4008 C CA . ALA A 1 601 ? 34.893 5.798 -41.419 1.00 97.50 601 ALA A CA 1
ATOM 4009 C C . ALA A 1 601 ? 33.998 5.599 -40.178 1.00 97.50 601 ALA A C 1
ATOM 4011 O O . ALA A 1 601 ? 33.670 4.460 -39.822 1.00 97.50 601 ALA A O 1
ATOM 4012 N N . PRO A 1 602 ? 33.588 6.685 -39.499 1.00 97.75 602 PRO A N 1
ATOM 4013 C CA . PRO A 1 602 ? 32.713 6.577 -38.344 1.00 97.75 602 PRO A CA 1
ATOM 4014 C C . PRO A 1 602 ? 31.425 5.822 -38.682 1.00 97.75 602 PRO A C 1
ATOM 4016 O O . PRO A 1 602 ? 30.755 6.106 -39.679 1.00 97.75 602 PRO A O 1
ATOM 4019 N N . SER A 1 603 ? 31.063 4.885 -37.811 1.00 98.31 603 SER A N 1
ATOM 4020 C CA . SER A 1 603 ? 29.781 4.190 -37.831 1.00 98.31 603 SER A CA 1
ATOM 4021 C C . SER A 1 603 ? 29.327 3.914 -36.409 1.00 98.31 603 SER A C 1
ATOM 4023 O O . SER A 1 603 ? 30.156 3.690 -35.522 1.00 98.31 603 SER A O 1
ATOM 4025 N N . ASP A 1 604 ? 28.016 3.862 -36.219 1.00 98.75 604 ASP A N 1
ATOM 4026 C CA . ASP A 1 604 ? 27.441 3.129 -35.105 1.00 98.75 604 ASP A CA 1
ATOM 4027 C C . ASP A 1 604 ? 27.761 1.638 -35.245 1.00 98.75 604 ASP A C 1
ATOM 4029 O O . ASP A 1 604 ? 27.970 1.148 -36.365 1.00 98.75 604 ASP A O 1
ATOM 4033 N N . LYS A 1 605 ? 27.817 0.911 -34.122 1.00 98.25 605 LYS A N 1
ATOM 4034 C CA . LYS A 1 605 ? 28.242 -0.496 -34.125 1.00 98.25 605 LYS A CA 1
ATOM 4035 C C . LYS A 1 605 ? 27.457 -1.383 -33.172 1.00 98.25 605 LYS A C 1
ATOM 4037 O O . LYS A 1 605 ? 27.211 -1.034 -32.019 1.00 98.25 605 LYS A O 1
ATOM 4042 N N . LEU A 1 606 ? 27.181 -2.601 -33.625 1.00 98.69 606 LEU A N 1
ATOM 4043 C CA . LEU A 1 606 ? 26.948 -3.730 -32.728 1.00 98.69 606 LEU A CA 1
ATOM 4044 C C . LEU A 1 606 ? 28.299 -4.371 -32.388 1.00 98.69 606 LEU A C 1
ATOM 4046 O O . LEU A 1 606 ? 29.050 -4.742 -33.285 1.00 98.69 606 LEU A O 1
ATOM 4050 N N . ILE A 1 607 ? 28.606 -4.529 -31.106 1.00 98.69 607 ILE A N 1
ATOM 4051 C CA . ILE A 1 607 ? 29.817 -5.193 -30.623 1.00 98.69 607 ILE A CA 1
ATOM 4052 C C . ILE A 1 607 ? 29.408 -6.505 -29.955 1.00 98.69 607 ILE A C 1
ATOM 4054 O O . ILE A 1 607 ? 28.671 -6.489 -28.976 1.00 98.69 607 ILE A O 1
ATOM 4058 N N . VAL A 1 608 ? 29.909 -7.637 -30.444 1.00 98.31 608 VAL A N 1
ATOM 4059 C CA . VAL A 1 608 ? 29.788 -8.948 -29.790 1.00 98.31 608 VAL A CA 1
ATOM 4060 C C . VAL A 1 608 ? 31.144 -9.298 -29.180 1.00 98.31 608 VAL A C 1
ATOM 4062 O O . VAL A 1 608 ? 32.166 -9.277 -29.866 1.00 98.31 608 VAL A O 1
ATOM 4065 N N . SER A 1 609 ? 31.182 -9.570 -27.877 1.00 97.00 609 SER A N 1
ATOM 4066 C CA . SER A 1 609 ? 32.422 -9.718 -27.105 1.00 97.00 609 SER A CA 1
ATOM 4067 C C . SER A 1 609 ? 32.455 -11.050 -26.356 1.00 97.00 609 SER A C 1
ATOM 4069 O O . SER A 1 609 ? 31.928 -11.131 -25.256 1.00 97.00 609 SER A O 1
ATOM 4071 N N . GLY A 1 610 ? 33.140 -12.060 -26.895 1.00 92.69 610 GLY A N 1
ATOM 4072 C CA . GLY A 1 610 ? 33.287 -13.390 -26.283 1.00 92.69 610 GLY A CA 1
ATOM 4073 C C . GLY A 1 610 ? 32.153 -14.391 -26.549 1.00 92.69 610 GLY A C 1
ATOM 4074 O O . GLY A 1 610 ? 32.304 -15.562 -26.211 1.00 92.69 610 GLY A O 1
ATOM 4075 N N . GLY A 1 611 ? 31.052 -13.968 -27.177 1.00 95.25 611 GLY A N 1
ATOM 4076 C CA . GLY A 1 611 ? 29.926 -14.830 -27.562 1.00 95.25 611 GLY A CA 1
ATOM 4077 C C . GLY A 1 611 ? 29.835 -15.126 -29.063 1.00 95.25 611 GLY A C 1
ATOM 4078 O O . GLY A 1 611 ? 30.768 -14.903 -29.831 1.00 95.25 611 GLY A O 1
ATOM 4079 N N . THR A 1 612 ? 28.679 -15.624 -29.499 1.00 97.81 612 THR A N 1
ATOM 4080 C CA . THR A 1 612 ? 28.393 -15.939 -30.908 1.00 97.81 612 THR A CA 1
ATOM 4081 C C . THR A 1 612 ? 27.264 -15.064 -31.452 1.00 97.81 612 THR A C 1
ATOM 4083 O O . THR A 1 612 ? 26.247 -14.891 -30.782 1.00 97.81 612 THR A O 1
ATOM 4086 N N . ALA A 1 613 ? 27.417 -14.506 -32.656 1.00 98.25 613 ALA A N 1
ATOM 4087 C CA . ALA A 1 613 ? 26.316 -13.886 -33.396 1.00 98.25 613 ALA A CA 1
ATOM 4088 C C . ALA A 1 613 ? 25.715 -14.897 -34.375 1.00 98.25 613 ALA A C 1
ATOM 4090 O O . ALA A 1 613 ? 26.427 -15.455 -35.208 1.00 98.25 613 ALA A O 1
ATOM 4091 N N . SER A 1 614 ? 24.412 -15.139 -34.288 1.00 98.12 614 SER A N 1
ATOM 4092 C CA . SER A 1 614 ? 23.709 -16.146 -35.087 1.00 98.12 614 SER A CA 1
ATOM 4093 C C . SER A 1 614 ? 22.276 -15.713 -35.413 1.00 98.12 614 SER A C 1
ATOM 4095 O O . SER A 1 614 ? 21.841 -14.623 -35.032 1.00 98.12 614 SER A O 1
ATOM 4097 N N . GLY A 1 615 ? 21.539 -16.567 -36.127 1.00 97.44 615 GLY A N 1
ATOM 4098 C CA . GLY A 1 615 ? 20.190 -16.261 -36.599 1.00 97.44 615 GLY A CA 1
ATOM 4099 C C . GLY A 1 615 ? 20.222 -15.362 -37.832 1.00 97.44 615 GLY A C 1
ATOM 4100 O O . GLY A 1 615 ? 21.059 -15.585 -38.706 1.00 97.44 615 GLY A O 1
ATOM 4101 N N . ALA A 1 616 ? 19.316 -14.383 -37.893 1.00 97.06 616 ALA A N 1
ATOM 4102 C CA . ALA A 1 616 ? 19.223 -13.408 -38.979 1.00 97.06 616 ALA A CA 1
ATOM 4103 C C . ALA A 1 616 ? 18.807 -12.017 -38.474 1.00 97.06 616 ALA A C 1
ATOM 4105 O O . ALA A 1 616 ? 17.874 -11.871 -37.675 1.00 97.06 616 ALA A O 1
ATOM 4106 N N . SER A 1 617 ? 19.487 -10.972 -38.942 1.00 98.44 617 SER A N 1
ATOM 4107 C CA . SER A 1 617 ? 19.141 -9.568 -38.694 1.00 98.44 617 SER A CA 1
ATOM 4108 C C . SER A 1 617 ? 19.502 -8.685 -39.879 1.00 98.44 617 SER A C 1
ATOM 4110 O O . SER A 1 617 ? 20.536 -8.862 -40.515 1.00 98.44 617 SER A O 1
ATOM 4112 N N . THR A 1 618 ? 18.660 -7.703 -40.169 1.00 98.56 618 THR A N 1
ATOM 4113 C CA . THR A 1 618 ? 18.883 -6.744 -41.250 1.00 98.56 618 THR A CA 1
ATOM 4114 C C . THR A 1 618 ? 19.487 -5.460 -40.695 1.00 98.56 618 THR A C 1
ATOM 4116 O O . THR A 1 618 ? 18.906 -4.803 -39.830 1.00 98.56 618 THR A O 1
ATOM 4119 N N . LEU A 1 619 ? 20.648 -5.076 -41.216 1.00 98.69 619 LEU A N 1
ATOM 4120 C CA . LEU A 1 619 ? 21.282 -3.790 -40.960 1.00 98.69 619 LEU A CA 1
ATOM 4121 C C . LEU A 1 619 ? 20.640 -2.728 -41.857 1.00 98.69 619 LEU A C 1
ATOM 4123 O O . LEU A 1 619 ? 20.690 -2.816 -43.084 1.00 98.69 619 LEU A O 1
ATOM 4127 N N . LYS A 1 620 ? 20.043 -1.702 -41.254 1.00 98.38 620 LYS A N 1
ATOM 4128 C CA . LYS A 1 620 ? 19.522 -0.522 -41.946 1.00 98.38 620 LYS A CA 1
ATOM 4129 C C . LYS A 1 620 ? 20.486 0.637 -41.728 1.00 98.38 620 LYS A C 1
ATOM 4131 O O . LYS A 1 620 ? 20.516 1.226 -40.651 1.00 98.38 620 LYS A O 1
ATOM 4136 N N . VAL A 1 621 ? 21.258 0.961 -42.758 1.00 98.50 621 VAL A N 1
ATOM 4137 C CA . VAL A 1 621 ? 22.293 1.998 -42.703 1.00 98.50 621 VAL A CA 1
ATOM 4138 C C . VAL A 1 621 ? 21.742 3.327 -43.208 1.00 98.50 621 VAL A C 1
ATOM 4140 O O . VAL A 1 621 ? 21.205 3.406 -44.311 1.00 98.50 621 VAL A O 1
ATOM 4143 N N . THR A 1 622 ? 21.910 4.379 -42.412 1.00 98.00 622 THR A N 1
ATOM 4144 C CA . THR A 1 622 ? 21.609 5.765 -42.783 1.00 98.00 622 THR A CA 1
ATOM 4145 C C . THR A 1 622 ? 22.917 6.518 -42.980 1.00 98.00 622 THR A C 1
ATOM 4147 O O . THR A 1 622 ? 23.734 6.599 -42.065 1.00 98.00 622 THR A O 1
ATOM 4150 N N . ASN A 1 623 ? 23.123 7.081 -44.172 1.00 97.38 623 ASN A N 1
ATOM 4151 C CA . ASN A 1 623 ? 24.305 7.891 -44.440 1.00 97.38 623 ASN A CA 1
ATOM 4152 C C . ASN A 1 623 ? 24.215 9.246 -43.722 1.00 97.38 623 ASN A C 1
ATOM 4154 O O . ASN A 1 623 ? 23.306 10.029 -43.997 1.00 97.38 623 ASN A O 1
ATOM 4158 N N . VAL A 1 624 ? 25.184 9.552 -42.862 1.00 96.75 624 VAL A N 1
ATOM 4159 C CA . VAL A 1 624 ? 25.287 10.836 -42.159 1.00 96.75 624 VAL A CA 1
ATOM 4160 C C . VAL A 1 624 ? 26.554 11.555 -42.609 1.00 96.75 624 VAL A C 1
ATOM 4162 O O . VAL A 1 624 ? 27.658 11.269 -42.147 1.00 96.75 624 VAL A O 1
ATOM 4165 N N . GLY A 1 625 ? 26.385 12.485 -43.553 1.00 93.38 625 GLY A N 1
ATOM 4166 C CA . GLY A 1 625 ? 27.457 13.358 -44.043 1.00 93.38 625 GLY A CA 1
ATOM 4167 C C . GLY A 1 625 ? 28.537 12.675 -44.891 1.00 93.38 625 GLY A C 1
ATOM 4168 O O . GLY A 1 625 ? 29.522 13.321 -45.235 1.00 93.38 625 GLY A O 1
ATOM 4169 N N . GLY A 1 626 ? 28.381 11.394 -45.238 1.00 95.56 626 GLY A N 1
ATOM 4170 C CA . GLY A 1 626 ? 29.336 10.673 -46.075 1.00 95.56 626 GLY A CA 1
ATOM 4171 C C . GLY A 1 626 ? 29.216 11.048 -47.549 1.00 95.56 626 GLY A C 1
ATOM 4172 O O . GLY A 1 626 ? 28.144 10.941 -48.147 1.00 95.56 626 GLY A O 1
ATOM 4173 N N . THR A 1 627 ? 30.326 11.463 -48.151 1.00 94.75 627 THR A N 1
ATOM 4174 C CA . THR A 1 627 ? 30.415 11.817 -49.576 1.00 94.75 627 THR A CA 1
ATOM 4175 C C . THR A 1 627 ? 30.761 10.630 -50.474 1.00 94.75 627 THR A C 1
ATOM 4177 O O . THR A 1 627 ? 30.771 10.784 -51.692 1.00 94.75 627 THR A O 1
ATOM 4180 N N . GLY A 1 628 ? 31.055 9.463 -49.895 1.00 94.06 628 GLY A N 1
ATOM 4181 C CA . GLY A 1 628 ? 31.633 8.308 -50.577 1.00 94.06 628 GLY A CA 1
ATOM 4182 C C . GLY A 1 628 ? 33.150 8.424 -50.772 1.00 94.06 628 GLY A C 1
ATOM 4183 O O . GLY A 1 628 ? 33.664 9.485 -51.120 1.00 94.06 628 GLY A O 1
ATOM 4184 N N . ALA A 1 629 ? 33.866 7.320 -50.557 1.00 94.50 629 ALA A N 1
ATOM 4185 C CA . ALA A 1 629 ? 35.277 7.121 -50.914 1.00 94.50 629 ALA A CA 1
ATOM 4186 C C . ALA A 1 629 ? 35.590 5.615 -50.938 1.00 94.50 629 ALA A C 1
ATOM 4188 O O . ALA A 1 629 ? 34.904 4.847 -50.268 1.00 94.50 629 ALA A O 1
ATOM 4189 N N . GLN A 1 630 ? 36.594 5.184 -51.705 1.00 93.25 630 GLN A N 1
ATOM 4190 C CA . GLN A 1 630 ? 36.947 3.762 -51.817 1.00 93.25 630 GLN A CA 1
ATOM 4191 C C . GLN A 1 630 ? 37.367 3.163 -50.466 1.00 93.25 630 GLN A C 1
ATOM 4193 O O . GLN A 1 630 ? 38.091 3.793 -49.697 1.00 93.25 630 GLN A O 1
ATOM 4198 N N . THR A 1 631 ? 36.943 1.928 -50.210 1.00 93.56 631 THR A N 1
ATOM 4199 C CA . THR A 1 631 ? 37.410 1.077 -49.110 1.00 93.56 631 THR A CA 1
ATOM 4200 C C . THR A 1 631 ? 38.452 0.105 -49.654 1.00 93.56 631 THR A C 1
ATOM 4202 O O . THR A 1 631 ? 38.089 -0.873 -50.300 1.00 93.56 631 THR A O 1
ATOM 4205 N N . VAL A 1 632 ? 39.737 0.378 -49.467 1.00 88.44 632 VAL A N 1
ATOM 4206 C CA . VAL A 1 632 ? 40.853 -0.428 -49.997 1.00 88.44 632 VAL A CA 1
ATOM 4207 C C . VAL A 1 632 ? 41.465 -1.369 -48.953 1.00 88.44 632 VAL A C 1
ATOM 4209 O O . VAL A 1 632 ? 42.210 -2.271 -49.327 1.00 88.44 632 VAL A O 1
ATOM 4212 N N . ALA A 1 633 ? 41.139 -1.185 -47.672 1.00 88.69 633 ALA A N 1
ATOM 4213 C CA . ALA A 1 633 ? 41.546 -2.028 -46.548 1.00 88.69 633 ALA A CA 1
ATOM 4214 C C . ALA A 1 633 ? 40.341 -2.824 -46.010 1.00 88.69 633 ALA A C 1
ATOM 4216 O O . ALA A 1 633 ? 39.674 -3.507 -46.778 1.00 88.69 633 ALA A O 1
ATOM 4217 N N . ASP A 1 634 ? 40.041 -2.798 -44.708 1.00 89.38 634 ASP A N 1
ATOM 4218 C CA . ASP A 1 634 ? 38.973 -3.631 -44.132 1.00 89.38 634 ASP A CA 1
ATOM 4219 C C . ASP A 1 634 ? 37.551 -3.178 -44.520 1.00 89.38 634 ASP A C 1
ATOM 4221 O O . ASP A 1 634 ? 36.660 -4.013 -44.663 1.00 89.38 634 ASP A O 1
ATOM 4225 N N . GLY A 1 635 ? 37.332 -1.881 -44.748 1.00 94.44 635 GLY A N 1
ATOM 4226 C CA . GLY A 1 635 ? 36.019 -1.260 -44.930 1.00 94.44 635 GLY A CA 1
ATOM 4227 C C . GLY A 1 635 ? 35.523 -0.482 -43.710 1.00 94.44 635 GLY A C 1
ATOM 4228 O O . GLY A 1 635 ? 36.267 -0.180 -42.772 1.00 94.44 635 GLY A O 1
ATOM 4229 N N . ILE A 1 636 ? 34.236 -0.128 -43.717 1.00 97.44 636 ILE A N 1
ATOM 4230 C CA . ILE A 1 636 ? 33.578 0.575 -42.609 1.00 97.44 636 ILE A CA 1
ATOM 4231 C C . ILE A 1 636 ? 32.955 -0.457 -41.669 1.00 97.44 636 ILE A C 1
ATOM 4233 O O . ILE A 1 636 ? 31.972 -1.105 -42.019 1.00 97.44 636 ILE A O 1
ATOM 4237 N N . GLN A 1 637 ? 33.518 -0.627 -40.476 1.00 97.88 637 GLN A N 1
ATOM 4238 C CA . GLN A 1 637 ? 33.053 -1.639 -39.526 1.00 97.88 637 GLN A CA 1
ATOM 4239 C C . GLN A 1 637 ? 31.696 -1.264 -38.913 1.00 97.88 637 GLN A C 1
ATOM 4241 O O . GLN A 1 637 ? 31.590 -0.242 -38.236 1.00 97.88 637 GLN A O 1
ATOM 4246 N N . VAL A 1 638 ? 30.698 -2.133 -39.084 1.00 98.25 638 VAL A N 1
ATOM 4247 C CA . VAL A 1 638 ? 29.323 -1.961 -38.567 1.00 98.25 638 VAL A CA 1
ATOM 4248 C C . VAL A 1 638 ? 28.941 -3.019 -37.529 1.00 98.25 638 VAL A C 1
ATOM 4250 O O . VAL A 1 638 ? 28.119 -2.764 -36.647 1.00 98.25 638 VAL A O 1
ATOM 4253 N N . VAL A 1 639 ? 29.582 -4.191 -37.582 1.00 98.44 639 VAL A N 1
ATOM 4254 C CA . VAL A 1 639 ? 29.537 -5.195 -36.513 1.00 98.44 639 VAL A CA 1
ATOM 4255 C C . VAL A 1 639 ? 30.961 -5.567 -36.143 1.00 98.44 639 VAL A C 1
ATOM 4257 O O . VAL A 1 639 ? 31.783 -5.866 -37.008 1.00 98.44 639 VAL A O 1
ATOM 4260 N N . GLN A 1 640 ? 31.256 -5.556 -34.852 1.00 97.75 640 GLN A N 1
ATOM 4261 C CA . GLN A 1 640 ? 32.571 -5.861 -34.319 1.00 97.75 640 GLN A CA 1
ATOM 4262 C C . GLN A 1 640 ? 32.511 -7.127 -33.464 1.00 97.75 640 GLN A C 1
ATOM 4264 O O . GLN A 1 640 ? 31.798 -7.172 -32.466 1.00 97.75 640 GLN A O 1
ATOM 4269 N N . ALA A 1 641 ? 33.313 -8.129 -33.816 1.00 96.81 641 ALA A N 1
ATOM 4270 C CA . ALA A 1 641 ? 33.577 -9.286 -32.968 1.00 96.81 641 ALA A CA 1
ATOM 4271 C C . ALA A 1 641 ? 34.885 -9.069 -32.192 1.00 96.81 641 ALA A C 1
ATOM 4273 O O . ALA A 1 641 ? 35.923 -8.772 -32.781 1.00 96.81 641 ALA A O 1
ATOM 4274 N N . THR A 1 642 ? 34.847 -9.190 -30.865 1.00 96.00 642 THR A N 1
ATOM 4275 C CA . THR A 1 642 ? 36.011 -9.025 -29.972 1.00 96.00 642 THR A CA 1
ATOM 4276 C C . THR A 1 642 ? 36.089 -10.149 -28.945 1.00 96.00 642 THR A C 1
ATOM 4278 O O . THR A 1 642 ? 35.138 -10.908 -28.767 1.00 96.00 642 THR A O 1
ATOM 4281 N N . ASN A 1 643 ? 37.233 -10.273 -28.262 1.00 93.88 643 ASN A N 1
ATOM 4282 C CA . ASN A 1 643 ? 37.439 -11.225 -27.162 1.00 93.88 643 ASN A CA 1
ATOM 4283 C C . ASN A 1 643 ? 37.110 -12.687 -27.521 1.00 93.88 643 ASN A C 1
ATOM 4285 O O . ASN A 1 643 ? 36.580 -13.424 -26.699 1.00 93.88 643 ASN A O 1
ATOM 4289 N N . GLY A 1 644 ? 37.411 -13.101 -28.756 1.00 92.62 644 GLY A N 1
ATOM 4290 C CA . GLY A 1 644 ? 37.134 -14.458 -29.239 1.00 92.62 644 GLY A CA 1
ATOM 4291 C C . GLY A 1 644 ? 35.696 -14.691 -29.711 1.00 92.62 644 GLY A C 1
ATOM 4292 O O . GLY A 1 644 ? 35.321 -15.841 -29.926 1.00 92.62 644 GLY A O 1
ATOM 4293 N N . ALA A 1 645 ? 34.895 -13.633 -29.881 1.00 96.50 645 ALA A N 1
ATOM 4294 C CA . ALA A 1 645 ? 33.565 -13.759 -30.466 1.00 96.50 645 ALA A CA 1
ATOM 4295 C C . ALA A 1 645 ? 33.606 -14.295 -31.906 1.00 96.50 645 ALA A C 1
ATOM 4297 O O . ALA A 1 645 ? 34.530 -13.996 -32.662 1.00 96.50 645 ALA A O 1
ATOM 4298 N N . THR A 1 646 ? 32.560 -15.026 -32.291 1.00 96.44 646 THR A N 1
ATOM 4299 C CA . THR A 1 646 ? 32.356 -15.536 -33.660 1.00 96.44 646 THR A CA 1
ATOM 4300 C C . THR A 1 646 ? 31.017 -15.071 -34.224 1.00 96.44 646 THR A C 1
ATOM 4302 O O . THR A 1 646 ? 30.101 -14.739 -33.471 1.00 96.44 646 THR A O 1
ATOM 4305 N N . THR A 1 647 ? 30.878 -15.024 -35.546 1.00 96.88 647 THR A N 1
ATOM 4306 C CA . THR A 1 647 ? 29.645 -14.626 -36.230 1.00 96.88 647 THR A CA 1
ATOM 4307 C C . THR A 1 647 ? 29.305 -15.594 -37.370 1.00 96.88 647 THR A C 1
ATOM 4309 O O . THR A 1 647 ? 30.148 -15.983 -38.178 1.00 96.88 647 THR A O 1
ATOM 4312 N N . GLY A 1 648 ? 28.049 -16.036 -37.432 1.00 94.75 648 GLY A N 1
ATOM 4313 C CA . GLY A 1 648 ? 27.542 -16.895 -38.504 1.00 94.75 648 GLY A CA 1
ATOM 4314 C C . GLY A 1 648 ? 27.301 -16.109 -39.792 1.00 94.75 648 GLY A C 1
ATOM 4315 O O . GLY A 1 648 ? 26.935 -14.941 -39.738 1.00 94.75 648 GLY A O 1
ATOM 4316 N N . THR A 1 649 ? 27.457 -16.743 -40.953 1.00 92.12 649 THR A N 1
ATOM 4317 C CA . THR A 1 649 ? 27.305 -16.099 -42.275 1.00 92.12 649 THR A CA 1
ATOM 4318 C C . THR A 1 649 ? 25.891 -15.599 -42.579 1.00 92.12 649 THR A C 1
ATOM 4320 O O . THR A 1 649 ? 25.741 -14.685 -43.377 1.00 92.12 649 THR A O 1
ATOM 4323 N N . SER A 1 650 ? 24.860 -16.146 -41.932 1.00 94.31 650 SER A N 1
ATOM 4324 C CA . SER A 1 650 ? 23.472 -15.673 -42.056 1.00 94.31 650 SER A CA 1
ATOM 4325 C C . SER A 1 650 ? 23.097 -14.605 -41.022 1.00 94.31 650 SER A C 1
ATOM 4327 O O . SER A 1 650 ? 21.979 -14.097 -41.044 1.00 94.31 650 SER A O 1
ATOM 4329 N N . ALA A 1 651 ? 23.991 -14.286 -40.074 1.00 97.00 651 ALA A N 1
ATOM 4330 C CA . ALA A 1 651 ? 23.649 -13.464 -38.912 1.00 97.00 651 ALA A CA 1
ATOM 4331 C C . ALA A 1 651 ? 23.218 -12.045 -39.302 1.00 97.00 651 ALA A C 1
ATOM 4333 O O . ALA A 1 651 ? 22.346 -11.473 -38.644 1.00 97.00 651 ALA A O 1
ATOM 4334 N N . PHE A 1 652 ? 23.799 -11.493 -40.373 1.00 98.44 652 PHE A N 1
ATOM 4335 C CA . PHE A 1 652 ? 23.543 -10.129 -40.817 1.00 98.44 652 PHE A CA 1
ATOM 4336 C C . PHE A 1 652 ? 23.362 -10.035 -42.335 1.00 98.44 652 PHE A C 1
ATOM 4338 O O . PHE A 1 652 ? 24.129 -10.604 -43.105 1.00 98.44 652 PHE A O 1
ATOM 4345 N N . SER A 1 653 ? 22.370 -9.250 -42.750 1.00 98.06 653 SER A N 1
ATOM 4346 C CA . SER A 1 653 ? 22.133 -8.817 -44.133 1.00 98.06 653 SER A CA 1
ATOM 4347 C C . SER A 1 653 ? 22.046 -7.292 -44.190 1.00 98.06 653 SER A C 1
ATOM 4349 O O . SER A 1 653 ? 21.819 -6.641 -43.170 1.00 98.06 653 SER A O 1
ATOM 4351 N N . LEU A 1 654 ? 22.214 -6.696 -45.369 1.00 98.19 654 LEU A N 1
ATOM 4352 C CA . LEU A 1 654 ? 22.038 -5.255 -45.566 1.00 98.19 654 LEU A CA 1
ATOM 4353 C C . LEU A 1 654 ? 20.651 -4.967 -46.142 1.00 98.19 654 LEU A C 1
ATOM 4355 O O . LEU A 1 654 ? 20.231 -5.594 -47.114 1.00 98.19 654 LEU A O 1
ATOM 4359 N N . SER A 1 655 ? 19.944 -3.993 -45.572 1.00 97.38 655 SER A N 1
ATOM 4360 C CA . SER A 1 655 ? 18.645 -3.549 -46.084 1.00 97.38 655 SER A CA 1
ATOM 4361 C C . SER A 1 655 ? 18.769 -3.103 -47.543 1.00 97.38 655 SER A C 1
ATOM 4363 O O . SER A 1 655 ? 19.469 -2.137 -47.830 1.00 97.38 655 SER A O 1
ATOM 4365 N N . GLY A 1 656 ? 18.065 -3.779 -48.455 1.00 93.25 656 GLY A N 1
ATOM 4366 C CA . GLY A 1 656 ? 18.127 -3.500 -49.896 1.00 93.25 656 GLY A CA 1
ATOM 4367 C C . GLY A 1 656 ? 19.386 -4.025 -50.601 1.00 93.25 656 GLY A C 1
ATOM 4368 O O . GLY A 1 656 ? 19.614 -3.678 -51.756 1.00 93.25 656 GLY A O 1
ATOM 4369 N N . GLY A 1 657 ? 20.216 -4.827 -49.926 1.00 93.75 657 GLY A N 1
ATOM 4370 C CA . GLY A 1 657 ? 21.420 -5.463 -50.477 1.00 93.75 657 GLY A CA 1
ATOM 4371 C C . GLY A 1 657 ? 22.630 -4.539 -50.640 1.00 93.75 657 GLY A C 1
ATOM 4372 O O . GLY A 1 657 ? 23.768 -4.998 -50.585 1.00 93.75 657 GLY A O 1
ATOM 4373 N N . SER A 1 658 ? 22.413 -3.232 -50.794 1.00 94.94 658 SER A N 1
ATOM 4374 C CA . SER A 1 658 ? 23.474 -2.229 -50.901 1.00 94.94 658 SER A CA 1
ATOM 4375 C C . SER A 1 658 ? 23.016 -0.846 -50.428 1.00 94.94 658 SER A C 1
ATOM 4377 O O . SER A 1 658 ? 21.823 -0.553 -50.364 1.00 94.94 658 SER A O 1
ATOM 4379 N N . VAL A 1 659 ? 23.972 0.026 -50.106 1.00 96.62 659 VAL A N 1
ATOM 4380 C CA . VAL A 1 659 ? 23.747 1.443 -49.789 1.00 96.62 659 VAL A CA 1
ATOM 4381 C C . VAL A 1 659 ? 24.751 2.292 -50.559 1.00 96.62 659 VAL A C 1
ATOM 4383 O O . VAL A 1 659 ? 25.884 1.876 -50.746 1.00 96.62 659 VAL A O 1
ATOM 4386 N N . SER A 1 660 ? 24.373 3.474 -51.038 1.00 95.12 660 SER A N 1
ATOM 4387 C CA . SER A 1 660 ? 25.240 4.268 -51.921 1.00 95.12 660 SER A CA 1
ATOM 4388 C C . SER A 1 660 ? 25.554 5.652 -51.356 1.00 95.12 660 SER A C 1
ATOM 4390 O O . SER A 1 660 ? 24.704 6.282 -50.727 1.00 95.12 660 SER A O 1
ATOM 4392 N N . ALA A 1 661 ? 26.767 6.143 -51.619 1.00 95.62 661 ALA A N 1
ATOM 4393 C CA . ALA A 1 661 ? 27.186 7.517 -51.343 1.00 95.62 661 ALA A CA 1
ATOM 4394 C C . ALA A 1 661 ? 28.204 7.988 -52.387 1.00 95.62 661 ALA A C 1
ATOM 4396 O O . ALA A 1 661 ? 29.129 7.258 -52.748 1.00 95.62 661 ALA A O 1
ATOM 4397 N N . GLY A 1 662 ? 28.026 9.215 -52.881 1.00 92.25 662 GLY A N 1
ATOM 4398 C CA . GLY A 1 662 ? 28.838 9.746 -53.975 1.00 92.25 662 GLY A CA 1
ATOM 4399 C C . GLY A 1 662 ? 28.742 8.868 -55.219 1.00 92.25 662 GLY A C 1
ATOM 4400 O O . GLY A 1 662 ? 27.640 8.581 -55.692 1.00 92.25 662 GLY A O 1
ATOM 4401 N N . ALA A 1 663 ? 29.900 8.437 -55.720 1.00 92.06 663 ALA A N 1
ATOM 4402 C CA . ALA A 1 663 ? 30.028 7.532 -56.859 1.00 92.06 663 ALA A CA 1
ATOM 4403 C C . ALA A 1 663 ? 29.931 6.041 -56.479 1.00 92.06 663 ALA A C 1
ATOM 4405 O O . ALA A 1 663 ? 29.854 5.188 -57.356 1.00 92.06 663 ALA A O 1
ATOM 4406 N N . TYR A 1 664 ? 29.934 5.702 -55.191 1.00 95.44 664 TYR A N 1
ATOM 4407 C CA . TYR A 1 664 ? 30.166 4.332 -54.747 1.00 95.44 664 TYR A CA 1
ATOM 4408 C C . TYR A 1 664 ? 28.900 3.647 -54.247 1.00 95.44 664 TYR A C 1
ATOM 4410 O O . TYR A 1 664 ? 28.053 4.273 -53.600 1.00 95.44 664 TYR A O 1
ATOM 4418 N N . THR A 1 665 ? 28.825 2.342 -54.498 1.00 95.38 665 THR A N 1
ATOM 4419 C CA . THR A 1 665 ? 27.835 1.438 -53.913 1.00 95.38 665 THR A CA 1
ATOM 4420 C C . THR A 1 665 ? 28.535 0.525 -52.914 1.00 95.38 665 THR A C 1
ATOM 4422 O O . THR A 1 665 ? 29.469 -0.193 -53.252 1.00 95.38 665 THR A O 1
ATOM 4425 N N . TYR A 1 666 ? 28.084 0.576 -51.666 1.00 97.12 666 TYR A N 1
ATOM 4426 C CA . TYR A 1 666 ? 28.577 -0.223 -50.557 1.00 97.12 666 TYR A CA 1
ATOM 4427 C C . TYR A 1 666 ? 27.701 -1.461 -50.370 1.00 97.12 666 TYR A C 1
ATOM 4429 O O . TYR A 1 666 ? 26.478 -1.352 -50.270 1.00 97.12 666 TYR A O 1
ATOM 4437 N N . PHE A 1 667 ? 28.329 -2.623 -50.263 1.00 96.00 667 PHE A N 1
ATOM 4438 C CA . PHE A 1 667 ? 27.717 -3.885 -49.869 1.00 96.00 667 PHE A CA 1
ATOM 4439 C C . PHE A 1 667 ? 28.264 -4.327 -48.508 1.00 96.00 667 PHE A C 1
ATOM 4441 O O . PHE A 1 667 ? 29.306 -3.847 -48.054 1.00 96.00 667 PHE A O 1
ATOM 4448 N N . LEU A 1 668 ? 27.544 -5.216 -47.831 1.00 97.44 668 LEU A N 1
ATOM 4449 C CA . LEU A 1 668 ? 27.962 -5.763 -46.543 1.00 97.44 668 LEU A CA 1
ATOM 4450 C C . LEU A 1 668 ? 28.774 -7.044 -46.765 1.00 97.44 668 LEU A C 1
ATOM 4452 O O . LEU A 1 668 ? 28.371 -7.899 -47.549 1.00 97.44 668 LEU A O 1
ATOM 4456 N N . ALA A 1 669 ? 29.890 -7.195 -46.056 1.00 94.31 669 ALA A N 1
ATOM 4457 C CA . ALA A 1 669 ? 30.720 -8.395 -46.107 1.00 94.31 669 ALA A CA 1
ATOM 4458 C C . ALA A 1 669 ? 31.172 -8.834 -44.708 1.00 94.31 669 ALA A C 1
ATOM 4460 O O . ALA A 1 669 ? 31.447 -7.997 -43.840 1.00 94.31 669 ALA A O 1
ATOM 4461 N N . LYS A 1 670 ? 31.271 -10.153 -44.510 1.00 93.69 670 LYS A N 1
ATOM 4462 C CA . LYS A 1 670 ? 31.928 -10.778 -43.360 1.00 93.69 670 LYS A CA 1
ATOM 4463 C C . LYS A 1 670 ? 33.434 -10.858 -43.627 1.00 93.69 670 LYS A C 1
ATOM 4465 O O . LYS A 1 670 ? 33.843 -11.386 -44.662 1.00 93.69 670 LYS A O 1
ATOM 4470 N N . GLY A 1 671 ? 34.235 -10.388 -42.674 1.00 88.69 671 GLY A N 1
ATOM 4471 C CA . GLY A 1 671 ? 35.696 -10.356 -42.755 1.00 88.69 671 GLY A CA 1
ATOM 4472 C C . GLY A 1 671 ? 36.253 -9.075 -43.385 1.00 88.69 671 GLY A C 1
ATOM 4473 O O . GLY A 1 671 ? 35.647 -8.495 -44.285 1.00 88.69 671 GLY A O 1
ATOM 4474 N N . GLY A 1 672 ? 37.408 -8.633 -42.884 1.00 83.94 672 GLY A N 1
ATOM 4475 C CA . GLY A 1 672 ? 38.249 -7.593 -43.485 1.00 83.94 672 GLY A CA 1
ATOM 4476 C C . GLY A 1 672 ? 39.490 -8.191 -44.164 1.00 83.94 672 GLY A C 1
ATOM 4477 O O . GLY A 1 672 ? 39.652 -9.408 -44.208 1.00 83.94 672 GLY A O 1
ATOM 4478 N N . ALA A 1 673 ? 40.372 -7.327 -44.674 1.00 78.25 673 ALA A N 1
ATOM 4479 C CA . ALA A 1 673 ? 41.641 -7.717 -45.307 1.00 78.25 673 ALA A CA 1
ATOM 4480 C C . ALA A 1 673 ? 42.760 -7.972 -44.271 1.00 78.25 673 ALA A C 1
ATOM 4482 O O . ALA A 1 673 ? 43.779 -8.597 -44.549 1.00 78.25 673 ALA A O 1
ATOM 4483 N N . SER A 1 674 ? 42.586 -7.484 -43.042 1.00 81.69 674 SER A N 1
ATOM 4484 C CA . SER A 1 674 ? 43.560 -7.631 -41.959 1.00 81.69 674 SER A CA 1
ATOM 4485 C C . SER A 1 674 ? 43.328 -8.905 -41.142 1.00 81.69 674 SER A C 1
ATOM 4487 O O . SER A 1 674 ? 42.195 -9.342 -40.926 1.00 81.69 674 SER A O 1
ATOM 4489 N N . ASN A 1 675 ? 44.397 -9.491 -40.596 1.00 77.44 675 ASN A N 1
ATOM 4490 C CA . ASN A 1 675 ? 44.283 -10.661 -39.720 1.00 77.44 675 ASN A CA 1
ATOM 4491 C C . ASN A 1 675 ? 43.450 -10.350 -38.456 1.00 77.44 675 ASN A C 1
ATOM 4493 O O . ASN A 1 675 ? 43.539 -9.261 -37.892 1.00 77.44 675 ASN A O 1
ATOM 4497 N N . GLY A 1 676 ? 42.649 -11.313 -37.995 1.00 78.62 676 GLY A N 1
ATOM 4498 C CA . GLY A 1 676 ? 41.775 -11.157 -36.823 1.00 78.62 676 GLY A CA 1
ATOM 4499 C C . GLY A 1 676 ? 40.452 -10.424 -37.085 1.00 78.62 676 GLY A C 1
ATOM 4500 O O . GLY A 1 676 ? 39.664 -10.253 -36.159 1.00 78.62 676 GLY A O 1
ATOM 4501 N N . THR A 1 677 ? 40.170 -10.033 -38.332 1.00 86.69 677 THR A N 1
ATOM 4502 C CA . THR A 1 677 ? 38.915 -9.356 -38.716 1.00 86.69 677 THR A CA 1
ATOM 4503 C C . THR A 1 677 ? 37.831 -10.303 -39.236 1.00 86.69 677 THR A C 1
ATOM 4505 O O . THR A 1 677 ? 36.702 -9.864 -39.442 1.00 86.69 677 THR A O 1
ATOM 4508 N N . GLY A 1 678 ? 38.140 -11.595 -39.412 1.00 88.81 678 GLY A N 1
ATOM 4509 C CA . GLY A 1 678 ? 37.277 -12.592 -40.071 1.00 88.81 678 GLY A CA 1
ATOM 4510 C C . GLY A 1 678 ? 35.887 -12.788 -39.453 1.00 88.81 678 GLY A C 1
ATOM 4511 O O . GLY A 1 678 ? 34.981 -13.272 -40.123 1.00 88.81 678 GLY A O 1
ATOM 4512 N N . GLU A 1 679 ? 35.696 -12.375 -38.199 1.00 94.56 679 GLU A N 1
ATOM 4513 C CA . GLU A 1 679 ? 34.412 -12.464 -37.492 1.00 94.56 679 GLU A CA 1
ATOM 4514 C C . GLU A 1 679 ? 33.656 -11.124 -37.415 1.00 94.56 679 GLU A C 1
ATOM 4516 O O . GLU A 1 679 ? 32.521 -11.089 -36.947 1.00 94.56 679 GLU A O 1
ATOM 4521 N N . SER A 1 680 ? 34.245 -10.019 -37.880 1.00 96.19 680 SER A N 1
ATOM 4522 C CA . SER A 1 680 ? 33.594 -8.700 -37.948 1.00 96.19 680 SER A CA 1
ATOM 4523 C C . SER A 1 680 ? 32.926 -8.465 -39.309 1.00 96.19 680 SER A C 1
ATOM 4525 O O . SER A 1 680 ? 33.232 -9.149 -40.284 1.00 96.19 680 SER A O 1
ATOM 4527 N N . TRP A 1 681 ? 32.018 -7.486 -39.378 1.00 97.69 681 TRP A N 1
ATOM 4528 C CA . TRP A 1 681 ? 31.280 -7.144 -40.596 1.00 97.69 681 TRP A CA 1
ATOM 4529 C C . TRP A 1 681 ? 31.506 -5.697 -41.009 1.00 97.69 681 TRP A C 1
ATOM 4531 O O . TRP A 1 681 ? 31.462 -4.780 -40.178 1.00 97.69 681 TRP A O 1
ATOM 4541 N N . TYR A 1 682 ? 31.703 -5.507 -42.310 1.00 97.31 682 TYR A N 1
ATOM 4542 C CA . TYR A 1 682 ? 32.142 -4.250 -42.897 1.00 97.31 682 TYR A CA 1
ATOM 4543 C C . TYR A 1 682 ? 31.264 -3.866 -44.087 1.00 97.31 682 TYR A C 1
ATOM 4545 O O . TYR A 1 682 ? 30.888 -4.719 -44.890 1.00 97.31 682 TYR A O 1
ATOM 4553 N N . LEU A 1 683 ? 30.970 -2.573 -44.225 1.00 97.75 683 LEU A N 1
ATOM 4554 C CA . LEU A 1 683 ? 30.501 -2.010 -45.487 1.00 97.75 683 LEU A CA 1
ATOM 4555 C C . LEU A 1 683 ? 31.711 -1.752 -46.382 1.00 97.75 683 LEU A C 1
ATOM 4557 O O . LEU A 1 683 ? 32.656 -1.071 -45.971 1.00 97.75 683 LEU A O 1
ATOM 4561 N N . ARG A 1 684 ? 31.670 -2.283 -47.602 1.00 94.94 684 ARG A N 1
ATOM 4562 C CA . ARG A 1 684 ? 32.754 -2.190 -48.583 1.00 94.94 684 ARG A CA 1
ATOM 4563 C C . ARG A 1 684 ? 32.188 -1.763 -49.922 1.00 94.94 684 ARG A C 1
ATOM 4565 O O . ARG A 1 684 ? 31.092 -2.168 -50.281 1.00 94.94 684 ARG A O 1
ATOM 4572 N N . ASN A 1 685 ? 32.932 -0.958 -50.660 1.00 94.19 685 ASN A N 1
ATOM 4573 C CA . ASN A 1 685 ? 32.609 -0.579 -52.036 1.00 94.19 685 ASN A CA 1
ATOM 4574 C C . ASN A 1 685 ? 33.721 -0.982 -53.008 1.00 94.19 685 ASN A C 1
ATOM 4576 O O . ASN A 1 685 ? 33.841 -0.403 -54.084 1.00 94.19 685 ASN A O 1
ATOM 4580 N N . THR A 1 686 ? 34.551 -1.948 -52.615 1.00 91.31 686 THR A N 1
ATOM 4581 C CA . THR A 1 686 ? 35.519 -2.584 -53.501 1.00 91.31 686 THR A CA 1
ATOM 4582 C C . THR A 1 686 ? 35.458 -4.099 -53.360 1.00 91.31 686 THR A C 1
ATOM 4584 O O . THR A 1 686 ? 35.165 -4.642 -52.287 1.00 91.31 686 THR A O 1
ATOM 4587 N N . VAL A 1 687 ? 35.754 -4.775 -54.461 1.00 87.31 687 VAL A N 1
ATOM 4588 C CA . VAL A 1 687 ? 35.975 -6.210 -54.535 1.00 87.31 687 VAL A CA 1
ATOM 4589 C C . VAL A 1 687 ? 37.462 -6.470 -54.264 1.00 87.31 687 VAL A C 1
ATOM 4591 O O . VAL A 1 687 ? 38.312 -5.988 -55.017 1.00 87.31 687 VAL A O 1
ATOM 4594 N N . PRO A 1 688 ? 37.811 -7.168 -53.170 1.00 77.56 688 PRO A N 1
ATOM 4595 C CA . PRO A 1 688 ? 39.197 -7.461 -52.827 1.00 77.56 688 PRO A CA 1
ATOM 4596 C C . PRO A 1 688 ? 39.754 -8.582 -53.726 1.00 77.56 688 PRO A C 1
ATOM 4598 O O . PRO A 1 688 ? 39.003 -9.480 -54.112 1.00 77.56 688 PRO A O 1
ATOM 4601 N N . PRO A 1 689 ? 41.063 -8.586 -54.032 1.00 78.94 689 PRO A N 1
ATOM 4602 C CA . PRO A 1 689 ? 41.697 -9.714 -54.711 1.00 78.94 689 PRO A CA 1
ATOM 4603 C C . PRO A 1 689 ? 41.675 -10.969 -53.825 1.00 78.94 689 PRO A C 1
ATOM 4605 O O . PRO A 1 689 ? 41.677 -10.880 -52.597 1.00 78.94 689 PRO A O 1
ATOM 4608 N N . LYS A 1 690 ? 41.724 -12.158 -54.434 1.00 75.12 690 LYS A N 1
ATOM 4609 C CA . LYS A 1 690 ? 41.865 -13.410 -53.676 1.00 75.12 690 LYS A CA 1
ATOM 4610 C C . LYS A 1 690 ? 43.244 -13.487 -53.002 1.00 75.12 690 LYS A C 1
ATOM 4612 O O . LYS A 1 690 ? 44.241 -13.144 -53.657 1.00 75.12 690 LYS A O 1
ATOM 4617 N N . PRO A 1 691 ? 43.331 -14.003 -51.758 1.00 68.56 691 PRO A N 1
ATOM 4618 C CA . PRO A 1 691 ? 44.606 -14.211 -51.080 1.00 68.56 691 PRO A CA 1
ATOM 4619 C C . PRO A 1 691 ? 45.555 -15.090 -51.900 1.00 68.56 691 PRO A C 1
ATOM 4621 O O . PRO A 1 691 ? 45.141 -16.073 -52.521 1.00 68.56 691 PRO A O 1
ATOM 4624 N N . VAL A 1 692 ? 46.848 -14.761 -51.886 1.00 67.62 692 VAL A N 1
ATOM 4625 C CA . VAL A 1 692 ? 47.882 -15.603 -52.507 1.00 67.62 692 VAL A CA 1
ATOM 4626 C C . VAL A 1 692 ? 48.109 -16.832 -51.612 1.00 67.62 692 VAL A C 1
ATOM 4628 O O . VAL A 1 692 ? 48.369 -16.655 -50.420 1.00 67.62 692 VAL A O 1
ATOM 4631 N N . PRO A 1 693 ? 48.038 -18.075 -52.134 1.00 66.06 693 PRO A N 1
ATOM 4632 C CA . PRO A 1 693 ? 48.297 -19.270 -51.334 1.00 66.06 693 PRO A CA 1
ATOM 4633 C C . PRO A 1 693 ? 49.676 -19.200 -50.657 1.00 66.06 693 PRO A C 1
ATOM 4635 O O . PRO A 1 693 ? 50.657 -18.856 -51.325 1.00 66.06 693 PRO A O 1
ATOM 4638 N N . PRO A 1 694 ? 49.798 -19.530 -49.357 1.00 64.38 694 PRO A N 1
ATOM 4639 C CA . PRO A 1 694 ? 51.081 -19.462 -48.671 1.00 64.38 694 PRO A CA 1
ATOM 4640 C C . PRO A 1 694 ? 52.081 -20.442 -49.298 1.00 64.38 694 PRO A C 1
ATOM 4642 O O . PRO A 1 694 ? 51.798 -21.630 -49.459 1.00 64.38 694 PRO A O 1
ATOM 4645 N N . VAL A 1 695 ? 53.280 -19.955 -49.630 1.00 61.09 695 VAL A N 1
ATOM 4646 C CA . VAL A 1 695 ? 54.386 -20.802 -50.097 1.00 61.09 695 VAL A CA 1
ATOM 4647 C C . VAL A 1 695 ? 54.900 -21.614 -48.905 1.00 61.09 695 VAL A C 1
ATOM 4649 O O . VAL A 1 695 ? 55.537 -21.071 -48.004 1.00 61.09 695 VAL A O 1
ATOM 4652 N N . VAL A 1 696 ? 54.609 -22.915 -48.870 1.00 57.38 696 VAL A N 1
ATOM 4653 C CA . VAL A 1 696 ? 55.038 -23.798 -47.774 1.00 57.38 696 VAL A CA 1
ATOM 4654 C C . VAL A 1 696 ? 56.511 -24.177 -47.969 1.00 57.38 696 VAL A C 1
ATOM 4656 O O . VAL A 1 696 ? 56.837 -24.978 -48.844 1.00 57.38 696 VAL A O 1
ATOM 4659 N N . GLN A 1 697 ? 57.418 -23.615 -47.163 1.00 61.72 697 GLN A N 1
ATOM 4660 C CA . GLN A 1 697 ? 58.808 -24.083 -47.090 1.00 61.72 697 GLN A CA 1
ATOM 4661 C C . GLN A 1 697 ? 58.933 -25.257 -46.096 1.00 61.72 697 GLN A C 1
ATOM 4663 O O . GLN A 1 697 ? 58.406 -25.163 -44.984 1.00 61.72 697 GLN A O 1
ATOM 4668 N N . PRO A 1 698 ? 59.638 -26.356 -46.438 1.00 59.12 698 PRO A N 1
ATOM 4669 C CA . PRO A 1 698 ? 59.833 -27.481 -45.523 1.00 59.12 698 PRO A CA 1
ATOM 4670 C C . PRO A 1 698 ? 60.561 -27.043 -44.242 1.00 59.12 698 PRO A C 1
ATOM 4672 O O . PRO A 1 698 ? 61.702 -26.595 -44.301 1.00 59.12 698 PRO A O 1
ATOM 4675 N N . GLY A 1 699 ? 59.913 -27.195 -43.082 1.00 63.06 699 GLY A N 1
ATOM 4676 C CA . GLY A 1 699 ? 60.510 -26.943 -41.763 1.00 63.06 699 GLY A CA 1
ATOM 4677 C C . GLY A 1 699 ? 60.125 -25.624 -41.077 1.00 63.06 699 GLY A C 1
ATOM 4678 O O . GLY A 1 699 ? 60.513 -25.436 -39.926 1.00 63.06 699 GLY A O 1
ATOM 4679 N N . GLN A 1 700 ? 59.342 -24.742 -41.714 1.00 57.97 700 GLN A N 1
ATOM 4680 C CA . GLN A 1 700 ? 58.791 -23.533 -41.076 1.00 57.97 700 GLN A CA 1
ATOM 4681 C C . GLN A 1 700 ? 57.282 -23.663 -40.793 1.00 57.97 700 GLN A C 1
ATOM 4683 O O . GLN A 1 700 ? 56.581 -24.331 -41.556 1.00 57.97 700 GLN A O 1
ATOM 4688 N N . PRO A 1 701 ? 56.750 -23.009 -39.736 1.00 58.28 701 PRO A N 1
ATOM 4689 C CA . PRO A 1 701 ? 55.308 -22.902 -39.532 1.00 58.28 701 PRO A CA 1
ATOM 4690 C C . PRO A 1 701 ? 54.652 -22.241 -40.751 1.00 58.28 701 PRO A C 1
ATOM 4692 O O . PRO A 1 701 ? 55.110 -21.189 -41.201 1.00 58.28 701 PRO A O 1
ATOM 4695 N N . THR A 1 702 ? 53.583 -22.839 -41.279 1.00 59.81 702 THR A N 1
ATOM 4696 C CA . THR A 1 702 ? 52.748 -22.231 -42.325 1.00 59.81 702 THR A CA 1
ATOM 4697 C C . THR A 1 702 ? 52.212 -20.875 -41.848 1.00 59.81 702 THR A C 1
ATOM 4699 O O . THR A 1 702 ? 51.641 -20.824 -40.754 1.00 59.81 702 THR A O 1
ATOM 4702 N N . PRO A 1 703 ? 52.363 -19.789 -42.632 1.00 58.94 703 PRO A N 1
ATOM 4703 C CA . PRO A 1 703 ? 51.745 -18.504 -42.321 1.00 58.94 703 PRO A CA 1
ATOM 4704 C C . PRO A 1 703 ? 50.224 -18.652 -42.144 1.00 58.94 703 PRO A C 1
ATOM 4706 O O . PRO A 1 703 ? 49.619 -19.456 -42.861 1.00 58.94 703 PRO A O 1
ATOM 4709 N N . PRO A 1 704 ? 49.589 -17.897 -41.227 1.00 57.31 704 PRO A N 1
ATOM 4710 C CA . PRO A 1 704 ? 48.135 -17.868 -41.115 1.00 57.31 704 PRO A CA 1
ATOM 4711 C C . PRO A 1 704 ? 47.514 -17.465 -42.457 1.00 57.31 704 PRO A C 1
ATOM 4713 O O . PRO A 1 704 ? 47.951 -16.488 -43.064 1.00 57.31 704 PRO A O 1
ATOM 4716 N N . ALA A 1 705 ? 46.515 -18.217 -42.920 1.00 59.38 705 ALA A N 1
ATOM 4717 C CA . ALA A 1 705 ? 45.755 -17.848 -44.108 1.00 59.38 705 ALA A CA 1
ATOM 4718 C C . ALA A 1 705 ? 44.954 -16.564 -43.836 1.00 59.38 705 ALA A C 1
ATOM 4720 O O . ALA A 1 705 ? 44.346 -16.426 -42.772 1.00 59.38 705 ALA A O 1
ATOM 4721 N N . GLU A 1 706 ? 44.959 -15.637 -44.792 1.00 59.00 706 GLU A N 1
ATOM 4722 C CA . GLU A 1 706 ? 44.088 -14.461 -44.765 1.00 59.00 706 GLU A CA 1
ATOM 4723 C C . GLU A 1 706 ? 42.618 -14.925 -44.798 1.00 59.00 706 GLU A C 1
ATOM 4725 O O . GLU A 1 706 ? 42.283 -15.825 -45.580 1.00 59.00 706 GLU A O 1
ATOM 4730 N N . PRO A 1 707 ? 41.743 -14.398 -43.922 1.00 61.91 707 PRO A N 1
ATOM 4731 C CA . PRO A 1 707 ? 40.356 -14.841 -43.855 1.00 61.91 707 PRO A CA 1
ATOM 4732 C C . PRO A 1 707 ? 39.610 -14.512 -45.162 1.00 61.91 707 PRO A C 1
ATOM 4734 O O . PRO A 1 707 ? 39.773 -13.416 -45.696 1.00 61.91 707 PRO A O 1
ATOM 4737 N N . PRO A 1 708 ? 38.772 -15.425 -45.689 1.00 68.81 708 PRO A N 1
ATOM 4738 C CA . PRO A 1 708 ? 38.002 -15.157 -46.896 1.00 68.81 708 PRO A CA 1
ATOM 4739 C C . PRO A 1 708 ? 36.944 -14.082 -46.627 1.00 68.81 708 PRO A C 1
ATOM 4741 O O . PRO A 1 708 ? 36.144 -14.195 -45.697 1.00 68.81 708 PRO A O 1
ATOM 4744 N N . ILE A 1 709 ? 36.918 -13.057 -47.475 1.00 82.50 709 ILE A N 1
ATOM 4745 C CA . ILE A 1 709 ? 35.881 -12.025 -47.452 1.00 82.50 709 ILE A CA 1
ATOM 4746 C C . ILE A 1 709 ? 34.627 -12.615 -48.094 1.00 82.50 709 ILE A C 1
ATOM 4748 O O . ILE A 1 709 ? 34.654 -13.030 -49.248 1.00 82.50 709 ILE A O 1
ATOM 4752 N N . THR A 1 710 ? 33.538 -12.678 -47.331 1.00 88.94 710 THR A N 1
ATOM 4753 C CA . THR A 1 710 ? 32.290 -13.323 -47.762 1.00 88.94 710 THR A CA 1
ATOM 4754 C C . THR A 1 710 ? 31.181 -12.275 -47.864 1.00 88.94 710 THR A C 1
ATOM 4756 O O . THR A 1 710 ? 30.823 -11.696 -46.833 1.00 88.94 710 THR A O 1
ATOM 4759 N N . PRO A 1 711 ? 30.629 -11.995 -49.061 1.00 91.75 711 PRO A N 1
ATOM 4760 C CA . PRO A 1 711 ? 29.477 -11.110 -49.207 1.00 91.75 711 PRO A CA 1
ATOM 4761 C C . PRO A 1 711 ? 28.291 -11.578 -48.358 1.00 91.75 711 PRO A C 1
ATOM 4763 O O . PRO A 1 711 ? 28.041 -12.776 -48.224 1.00 91.75 711 PRO A O 1
ATOM 4766 N N . ALA A 1 712 ? 27.567 -10.630 -47.768 1.00 93.62 712 ALA A N 1
ATOM 4767 C CA . ALA A 1 712 ? 26.382 -10.926 -46.976 1.00 93.62 712 ALA A CA 1
ATOM 4768 C C . ALA A 1 712 ? 25.250 -11.478 -47.850 1.00 93.62 712 ALA A C 1
ATOM 4770 O O . ALA A 1 712 ? 25.119 -11.116 -49.023 1.00 93.62 712 ALA A O 1
ATOM 4771 N N . GLU A 1 713 ? 24.367 -12.275 -47.253 1.00 91.38 713 GLU A N 1
ATOM 4772 C CA . GLU A 1 713 ? 23.132 -12.697 -47.909 1.00 91.38 713 GLU A CA 1
ATOM 4773 C C . GLU A 1 713 ? 22.298 -11.478 -48.355 1.00 91.38 713 GLU A C 1
ATOM 4775 O O . GLU A 1 713 ? 22.176 -10.483 -47.631 1.00 91.38 713 GLU A O 1
ATOM 4780 N N . GLY A 1 714 ? 21.746 -11.545 -49.571 1.00 90.25 714 GLY A N 1
ATOM 4781 C CA . GLY A 1 714 ? 20.992 -10.450 -50.190 1.00 90.25 714 GLY A CA 1
ATOM 4782 C C . GLY A 1 714 ? 21.847 -9.387 -50.892 1.00 90.25 714 GLY A C 1
ATOM 4783 O O . GLY A 1 714 ? 21.288 -8.433 -51.433 1.00 90.25 714 GLY A O 1
ATOM 4784 N N . THR A 1 715 ? 23.177 -9.534 -50.912 1.00 94.06 715 THR A N 1
ATOM 4785 C CA . THR A 1 715 ? 24.059 -8.721 -51.769 1.00 94.06 715 THR A CA 1
ATOM 4786 C C . THR A 1 715 ? 23.693 -8.933 -53.249 1.00 94.06 715 THR A C 1
ATOM 4788 O O . THR A 1 715 ? 23.425 -10.072 -53.631 1.00 94.06 715 THR A O 1
ATOM 4791 N N . PRO A 1 716 ? 23.669 -7.882 -54.099 1.00 93.56 716 PRO A N 1
ATOM 4792 C CA . PRO A 1 716 ? 23.403 -8.032 -55.528 1.00 93.56 716 PRO A CA 1
ATOM 4793 C C . PRO A 1 716 ? 24.306 -9.075 -56.196 1.00 93.56 716 PRO A C 1
ATOM 4795 O O . PRO A 1 716 ? 25.524 -9.032 -56.024 1.00 93.56 716 PRO A O 1
ATOM 4798 N N . GLU A 1 717 ? 23.713 -9.954 -57.008 1.00 91.69 717 GLU A N 1
ATOM 4799 C CA . GLU A 1 717 ? 24.412 -11.086 -57.637 1.00 91.69 717 GLU A CA 1
ATOM 4800 C C . GLU A 1 717 ? 25.643 -10.648 -58.437 1.00 91.69 717 GLU A C 1
ATOM 4802 O O . GLU A 1 717 ? 26.698 -11.255 -58.330 1.00 91.69 717 GLU A O 1
ATOM 4807 N N . SER A 1 718 ? 25.566 -9.515 -59.143 1.00 89.31 718 SER A N 1
ATOM 4808 C CA . SER A 1 718 ? 26.702 -8.971 -59.899 1.00 89.31 718 SER A CA 1
ATOM 4809 C C . SER A 1 718 ? 27.928 -8.672 -59.029 1.00 89.31 718 SER A C 1
ATOM 4811 O O . SER A 1 718 ? 29.055 -8.720 -59.509 1.00 89.31 718 SER A O 1
ATOM 4813 N N . ILE A 1 719 ? 27.722 -8.329 -57.753 1.00 89.75 719 ILE A N 1
ATOM 4814 C CA . ILE A 1 719 ? 28.806 -8.094 -56.792 1.00 89.75 719 ILE A CA 1
ATOM 4815 C C . ILE A 1 719 ? 29.310 -9.430 -56.238 1.00 89.75 719 ILE A C 1
ATOM 4817 O O . ILE A 1 719 ? 30.517 -9.597 -56.087 1.00 89.75 719 ILE A O 1
ATOM 4821 N N . VAL A 1 720 ? 28.412 -10.382 -55.964 1.00 89.88 720 VAL A N 1
ATOM 4822 C CA . VAL A 1 720 ? 28.778 -11.738 -55.519 1.00 89.88 720 VAL A CA 1
ATOM 4823 C C . VAL A 1 720 ? 29.652 -12.420 -56.571 1.00 89.88 720 VAL A C 1
ATOM 4825 O O . VAL A 1 720 ? 30.768 -12.832 -56.264 1.00 89.88 720 VAL A O 1
ATOM 4828 N N . GLU A 1 721 ? 29.214 -12.417 -57.830 1.00 89.62 721 GLU A N 1
ATOM 4829 C CA . GLU A 1 721 ? 29.976 -12.931 -58.967 1.00 89.62 721 GLU A CA 1
ATOM 4830 C C . GLU A 1 721 ? 31.327 -12.221 -59.123 1.00 89.62 721 GLU A C 1
ATOM 4832 O O . GLU A 1 721 ? 32.332 -12.870 -59.411 1.00 89.62 721 GLU A O 1
ATOM 4837 N N . ALA A 1 722 ? 31.386 -10.898 -58.929 1.00 86.50 722 ALA A N 1
ATOM 4838 C CA . ALA A 1 722 ? 32.645 -10.156 -59.005 1.00 86.50 722 ALA A CA 1
ATOM 4839 C C . ALA A 1 722 ? 33.631 -10.590 -57.906 1.00 86.50 722 ALA A C 1
ATOM 4841 O O . ALA A 1 722 ? 34.815 -10.780 -58.182 1.00 86.50 722 ALA A O 1
ATOM 4842 N N . VAL A 1 723 ? 33.149 -10.809 -56.679 1.00 86.44 723 VAL A N 1
ATOM 4843 C CA . VAL A 1 723 ? 33.965 -11.313 -55.561 1.00 86.44 723 VAL A CA 1
ATOM 4844 C C . VAL A 1 723 ? 34.435 -12.746 -55.817 1.00 86.44 723 VAL A C 1
ATOM 4846 O O . VAL A 1 723 ? 35.621 -13.045 -55.650 1.00 86.44 723 VAL A O 1
ATOM 4849 N N . ASP A 1 724 ? 33.553 -13.617 -56.303 1.00 85.12 724 ASP A N 1
ATOM 4850 C CA . ASP A 1 724 ? 33.886 -15.009 -56.611 1.00 85.12 724 ASP A CA 1
ATOM 4851 C C . ASP A 1 724 ? 34.872 -15.139 -57.778 1.00 85.12 724 ASP A C 1
ATOM 4853 O O . ASP A 1 724 ? 35.699 -16.056 -57.790 1.00 85.12 724 ASP A O 1
ATOM 4857 N N . ASN A 1 725 ? 34.845 -14.212 -58.738 1.00 85.56 725 ASN A N 1
ATOM 4858 C CA . ASN A 1 725 ? 35.739 -14.194 -59.897 1.00 85.56 725 ASN A CA 1
ATOM 4859 C C . ASN A 1 725 ? 37.014 -13.356 -59.698 1.00 85.56 725 ASN A C 1
ATOM 4861 O O . ASN A 1 725 ? 37.846 -13.305 -60.606 1.00 85.56 725 ASN A O 1
ATOM 4865 N N . ALA A 1 726 ? 37.210 -12.739 -58.528 1.00 82.81 726 ALA A N 1
ATOM 4866 C CA . ALA A 1 726 ? 38.366 -11.887 -58.263 1.00 82.81 726 ALA A CA 1
ATOM 4867 C C . ALA A 1 726 ? 39.705 -12.621 -58.499 1.00 82.81 726 ALA A C 1
ATOM 4869 O O . ALA A 1 726 ? 39.893 -13.780 -58.104 1.00 82.81 726 ALA A O 1
ATOM 4870 N N . GLY A 1 727 ? 40.654 -11.936 -59.147 1.00 74.81 727 GLY A N 1
ATOM 4871 C CA . GLY A 1 727 ? 41.989 -12.465 -59.442 1.00 74.81 727 GLY A CA 1
ATOM 4872 C C . GLY A 1 727 ? 42.868 -12.630 -58.194 1.00 74.81 727 GLY A C 1
ATOM 4873 O O . GLY A 1 727 ? 42.647 -11.994 -57.164 1.00 74.81 727 GLY A O 1
ATOM 4874 N N . THR A 1 728 ? 43.897 -13.478 -58.274 1.00 73.12 728 THR A N 1
ATOM 4875 C CA . THR A 1 728 ? 44.875 -13.678 -57.188 1.00 73.12 728 THR A CA 1
ATOM 4876 C C . THR A 1 728 ? 45.974 -12.612 -57.229 1.00 73.12 728 THR A C 1
ATOM 4878 O O . THR A 1 728 ? 46.661 -12.500 -58.244 1.00 73.12 728 THR A O 1
ATOM 4881 N N . GLY A 1 729 ? 46.196 -11.885 -56.126 1.00 64.69 729 GLY A N 1
ATOM 4882 C CA . GLY A 1 729 ? 47.352 -10.981 -55.970 1.00 64.69 729 GLY A CA 1
ATOM 4883 C C . GLY A 1 729 ? 47.312 -9.652 -56.751 1.00 64.69 729 GLY A C 1
ATOM 4884 O O . GLY A 1 729 ? 48.347 -9.228 -57.260 1.00 64.69 729 GLY A O 1
ATOM 4885 N N . GLY A 1 730 ? 46.147 -8.998 -56.849 1.00 70.38 730 GLY A N 1
ATOM 4886 C CA . GLY A 1 730 ? 45.942 -7.714 -57.553 1.00 70.38 730 GLY A CA 1
ATOM 4887 C C . GLY A 1 730 ? 45.601 -6.512 -56.651 1.00 70.38 730 GLY A C 1
ATOM 4888 O O . GLY A 1 730 ? 45.829 -6.543 -55.446 1.00 70.38 730 GLY A O 1
ATOM 4889 N N . THR A 1 731 ? 45.053 -5.444 -57.242 1.00 75.62 731 THR A N 1
ATOM 4890 C CA . THR A 1 731 ? 44.482 -4.275 -56.537 1.00 75.62 731 THR A CA 1
ATOM 4891 C C . THR A 1 731 ? 42.964 -4.402 -56.426 1.00 75.62 731 THR A C 1
ATOM 4893 O O . THR A 1 731 ? 42.343 -4.946 -57.334 1.00 75.62 731 THR A O 1
ATOM 4896 N N . SER A 1 732 ? 42.357 -3.878 -55.358 1.00 83.62 732 SER A N 1
ATOM 4897 C CA . SER A 1 732 ? 40.899 -3.920 -55.171 1.00 83.62 732 SER A CA 1
ATOM 4898 C C . SER A 1 732 ? 40.146 -3.158 -56.270 1.00 83.62 732 SER A C 1
ATOM 4900 O O . SER A 1 732 ? 40.526 -2.039 -56.618 1.00 83.62 732 SER A O 1
ATOM 4902 N N . GLU A 1 733 ? 39.057 -3.736 -56.777 1.00 87.06 733 GLU A N 1
ATOM 4903 C CA . GLU A 1 733 ? 38.241 -3.144 -57.845 1.00 87.06 733 GLU A CA 1
ATOM 4904 C C . GLU A 1 733 ? 37.039 -2.381 -57.267 1.00 87.06 733 GLU A C 1
ATOM 4906 O O . GLU A 1 733 ? 36.294 -2.945 -56.468 1.00 87.06 733 GLU A O 1
ATOM 4911 N N . PRO A 1 734 ? 36.814 -1.107 -57.626 1.00 90.06 734 PRO A N 1
ATOM 4912 C CA . PRO A 1 734 ? 35.699 -0.326 -57.096 1.00 90.06 734 PRO A CA 1
ATOM 4913 C C . PRO A 1 734 ? 34.333 -0.742 -57.655 1.00 90.06 734 PRO A C 1
ATOM 4915 O O . PRO A 1 734 ? 34.155 -0.957 -58.849 1.00 90.06 734 PRO A O 1
ATOM 4918 N N . VAL A 1 735 ? 33.332 -0.744 -56.777 1.00 91.69 735 VAL A N 1
ATOM 4919 C CA . VAL A 1 735 ? 31.917 -0.926 -57.101 1.00 91.69 735 VAL A CA 1
ATOM 4920 C C . VAL A 1 735 ? 31.266 0.451 -57.220 1.00 91.69 735 VAL A C 1
ATOM 4922 O O . VAL A 1 735 ? 30.955 1.122 -56.227 1.00 91.69 735 VAL A O 1
ATOM 4925 N N . TYR A 1 736 ? 31.082 0.895 -58.460 1.00 91.62 736 TYR A N 1
ATOM 4926 C CA . TYR A 1 736 ? 30.407 2.152 -58.766 1.00 91.62 736 TYR A CA 1
ATOM 4927 C C . TYR A 1 736 ? 28.894 1.985 -58.823 1.00 91.62 736 TYR A C 1
ATOM 4929 O O . TYR A 1 736 ? 28.373 0.919 -59.150 1.00 91.62 736 TYR A O 1
ATOM 4937 N N . ARG A 1 737 ? 28.178 3.079 -58.557 1.00 91.00 737 ARG A N 1
ATOM 4938 C CA . ARG A 1 737 ? 26.730 3.104 -58.763 1.00 91.00 737 ARG A CA 1
ATOM 4939 C C . ARG A 1 737 ? 26.403 2.969 -60.253 1.00 91.00 737 ARG A C 1
ATOM 4941 O O . ARG A 1 737 ? 27.119 3.553 -61.074 1.00 91.00 737 ARG A O 1
ATOM 4948 N N . PRO A 1 738 ? 25.270 2.342 -60.609 1.00 86.62 738 PRO A N 1
ATOM 4949 C CA . PRO A 1 738 ? 24.806 2.270 -61.995 1.00 86.62 738 PRO A CA 1
ATOM 4950 C C . PRO A 1 738 ? 24.649 3.638 -62.677 1.00 86.62 738 PRO A C 1
ATOM 4952 O O . PRO A 1 738 ? 24.739 3.731 -63.897 1.00 86.62 738 PRO A O 1
ATOM 4955 N N . GLU A 1 739 ? 24.445 4.715 -61.909 1.00 88.56 739 GLU A N 1
ATOM 4956 C CA . GLU A 1 739 ? 24.301 6.070 -62.455 1.00 88.56 739 GLU A CA 1
ATOM 4957 C C . GLU A 1 739 ? 25.637 6.778 -62.743 1.00 88.56 739 GLU A C 1
ATOM 4959 O O . GLU A 1 739 ? 25.647 7.796 -63.434 1.00 88.56 739 GLU A O 1
ATOM 4964 N N . VAL A 1 740 ? 26.774 6.289 -62.228 1.00 90.69 740 VAL A N 1
ATOM 4965 C CA . VAL A 1 740 ? 28.078 6.961 -62.410 1.00 90.69 740 VAL A CA 1
ATOM 4966 C C . VAL A 1 740 ? 28.470 7.119 -63.881 1.00 90.69 740 VAL A C 1
ATOM 4968 O O . VAL A 1 740 ? 28.844 8.238 -64.240 1.00 90.69 740 VAL A O 1
ATOM 4971 N N . PRO A 1 741 ? 28.359 6.090 -64.752 1.00 87.44 741 PRO A N 1
ATOM 4972 C CA . PRO A 1 741 ? 28.635 6.266 -66.176 1.00 87.44 741 PRO A CA 1
ATOM 4973 C C . PRO A 1 741 ? 27.803 7.396 -66.802 1.00 87.44 741 PRO A C 1
ATOM 4975 O O . PRO A 1 741 ? 28.331 8.209 -67.556 1.00 87.44 741 PRO A O 1
ATOM 4978 N N . LEU A 1 742 ? 26.519 7.507 -66.437 1.00 86.62 742 LEU A N 1
ATOM 4979 C CA . LEU A 1 742 ? 25.630 8.554 -66.947 1.00 86.62 742 LEU A CA 1
ATOM 4980 C C . LEU A 1 742 ? 26.086 9.953 -66.508 1.00 86.62 742 LEU A C 1
ATOM 4982 O O . LEU A 1 742 ? 26.142 10.874 -67.323 1.00 86.62 742 LEU A O 1
ATOM 4986 N N . TYR A 1 743 ? 26.436 10.120 -65.229 1.00 87.12 743 TYR A N 1
ATOM 4987 C CA . TYR A 1 743 ? 26.936 11.400 -64.721 1.00 87.12 743 TYR A CA 1
ATOM 4988 C C . TYR A 1 743 ? 28.291 11.785 -65.320 1.00 87.12 743 TYR A C 1
ATOM 4990 O O . TYR A 1 743 ? 28.531 12.969 -65.555 1.00 87.12 743 TYR A O 1
ATOM 4998 N N . ALA A 1 744 ? 29.159 10.806 -65.581 1.00 86.88 744 ALA A N 1
ATOM 4999 C CA . ALA A 1 744 ? 30.453 11.032 -66.214 1.00 86.88 744 ALA A CA 1
ATOM 5000 C C . ALA A 1 744 ? 30.315 11.508 -67.673 1.00 86.88 744 ALA A C 1
ATOM 5002 O O . ALA A 1 744 ? 31.112 12.332 -68.119 1.00 86.88 744 ALA A O 1
ATOM 5003 N N . GLU A 1 745 ? 29.285 11.050 -68.391 1.00 87.00 745 GLU A N 1
ATOM 5004 C CA . GLU A 1 745 ? 29.046 11.413 -69.795 1.00 87.00 745 GLU A CA 1
ATOM 5005 C C . GLU A 1 745 ? 28.317 12.759 -69.967 1.00 87.00 745 GLU A C 1
ATOM 5007 O O . GLU A 1 745 ? 28.487 13.451 -70.974 1.00 87.00 745 GLU A O 1
ATOM 5012 N N . ALA A 1 746 ? 27.529 13.180 -68.970 1.00 87.50 746 ALA A N 1
ATOM 5013 C CA . ALA A 1 746 ? 26.679 14.369 -69.060 1.00 87.50 746 ALA A CA 1
ATOM 5014 C C . ALA A 1 746 ? 27.414 15.667 -69.478 1.00 87.50 746 ALA A C 1
ATOM 5016 O O . ALA A 1 746 ? 26.882 16.383 -70.332 1.00 87.50 746 ALA A O 1
ATOM 5017 N N . PRO A 1 747 ? 28.625 15.998 -68.975 1.00 87.94 747 PRO A N 1
ATOM 5018 C CA . PRO A 1 747 ? 29.358 17.182 -69.429 1.00 87.94 747 PRO A CA 1
ATOM 5019 C C . PRO A 1 747 ? 29.778 17.117 -70.902 1.00 87.94 747 PRO A C 1
ATOM 5021 O O . PRO A 1 747 ? 29.778 18.145 -71.582 1.00 87.94 747 PRO A O 1
ATOM 5024 N N . ALA A 1 748 ? 30.128 15.932 -71.411 1.00 85.69 748 ALA A N 1
ATOM 5025 C CA . ALA A 1 748 ? 30.529 15.753 -72.804 1.00 85.69 748 ALA A CA 1
ATOM 5026 C C . ALA A 1 748 ? 29.330 15.934 -73.745 1.00 85.69 748 ALA A C 1
ATOM 5028 O O . ALA A 1 748 ? 29.426 16.683 -74.723 1.00 85.69 748 ALA A O 1
ATOM 5029 N N . VAL A 1 749 ? 28.179 15.360 -73.381 1.00 86.50 749 VAL A N 1
ATOM 5030 C CA . VAL A 1 749 ? 26.905 15.578 -74.081 1.00 86.50 749 VAL A CA 1
ATOM 5031 C C . VAL A 1 749 ? 26.505 17.055 -74.022 1.00 86.50 749 VAL A C 1
ATOM 5033 O O . VAL A 1 749 ? 26.202 17.647 -75.054 1.00 86.50 749 VAL A O 1
ATOM 5036 N N . ALA A 1 750 ? 26.580 17.704 -72.855 1.00 87.56 750 ALA A N 1
ATOM 5037 C CA . ALA A 1 750 ? 26.264 19.128 -72.710 1.00 87.56 750 ALA A CA 1
ATOM 5038 C C . ALA A 1 750 ? 27.183 20.029 -73.554 1.00 87.56 750 ALA A C 1
ATOM 5040 O O . ALA A 1 750 ? 26.710 20.969 -74.194 1.00 87.56 750 ALA A O 1
ATOM 5041 N N . ARG A 1 751 ? 28.487 19.723 -73.619 1.00 87.25 751 ARG A N 1
ATOM 5042 C CA . ARG A 1 751 ? 29.429 20.406 -74.518 1.00 87.25 751 ARG A CA 1
ATOM 5043 C C . ARG A 1 751 ? 29.027 20.223 -75.980 1.00 87.25 751 ARG A C 1
ATOM 5045 O O . ARG A 1 751 ? 29.069 21.196 -76.730 1.00 87.25 751 ARG A O 1
ATOM 5052 N N . GLN A 1 752 ? 28.643 19.014 -76.392 1.00 85.56 752 GLN A N 1
ATOM 5053 C CA . GLN A 1 752 ? 28.180 18.765 -77.758 1.00 85.56 752 GLN A CA 1
ATOM 5054 C C . GLN A 1 752 ? 26.898 19.549 -78.066 1.00 85.56 752 GLN A C 1
ATOM 5056 O O . GLN A 1 752 ? 26.814 20.167 -79.123 1.00 85.56 752 GLN A O 1
ATOM 5061 N N . LEU A 1 753 ? 25.950 19.617 -77.128 1.00 84.44 753 LEU A N 1
ATOM 5062 C CA . LEU A 1 753 ? 24.754 20.455 -77.262 1.00 84.44 753 LEU A CA 1
ATOM 5063 C C . LEU A 1 753 ? 25.099 21.938 -77.396 1.00 84.44 753 LEU A C 1
ATOM 5065 O O . LEU A 1 753 ? 24.537 22.612 -78.251 1.00 84.44 753 LEU A O 1
ATOM 5069 N N . GLY A 1 754 ? 26.046 22.443 -76.603 1.00 84.06 754 GLY A N 1
ATOM 5070 C CA . GLY A 1 754 ? 26.516 23.824 -76.707 1.00 84.06 754 GLY A CA 1
ATOM 5071 C C . GLY A 1 754 ? 27.173 24.126 -78.056 1.00 84.06 754 GLY A C 1
ATOM 5072 O O . GLY A 1 754 ? 26.908 25.170 -78.646 1.00 84.06 754 GLY A O 1
ATOM 5073 N N . LEU A 1 755 ? 27.981 23.200 -78.583 1.00 83.56 755 LEU A N 1
ATOM 5074 C CA . LEU A 1 755 ? 28.574 23.335 -79.917 1.00 83.56 755 LEU A CA 1
ATOM 5075 C C . LEU A 1 755 ? 27.504 23.330 -81.016 1.00 83.56 755 LEU A C 1
ATOM 5077 O O . LEU A 1 755 ? 27.541 24.202 -81.877 1.00 83.56 755 LEU A O 1
ATOM 5081 N N . LEU A 1 756 ? 26.518 22.428 -80.942 1.00 81.44 756 LEU A N 1
ATOM 5082 C CA . LEU A 1 756 ? 25.372 22.399 -81.864 1.00 81.44 756 LEU A CA 1
ATOM 5083 C C . LEU A 1 756 ? 24.492 23.658 -81.748 1.00 81.44 756 LEU A C 1
ATOM 5085 O O . LEU A 1 756 ? 23.845 24.067 -82.708 1.00 81.44 756 LEU A O 1
ATOM 5089 N N . GLN A 1 757 ? 24.460 24.303 -80.579 1.00 79.62 757 GLN A N 1
ATOM 5090 C CA . GLN A 1 757 ? 23.764 25.574 -80.394 1.00 79.62 757 GLN A CA 1
ATOM 5091 C C . GLN A 1 757 ? 24.554 26.772 -80.940 1.00 79.62 757 GLN A C 1
ATOM 5093 O O . GLN A 1 757 ? 23.956 27.708 -81.466 1.00 79.62 757 GLN A O 1
ATOM 5098 N N . ILE A 1 758 ? 25.881 26.777 -80.826 1.00 77.69 758 ILE A N 1
ATOM 5099 C CA . ILE A 1 758 ? 26.701 27.915 -81.255 1.00 77.69 758 ILE A CA 1
ATOM 5100 C C . ILE A 1 758 ? 27.006 27.866 -82.753 1.00 77.69 758 ILE A C 1
ATOM 5102 O O . ILE A 1 758 ? 27.003 28.928 -83.354 1.00 77.69 758 ILE A O 1
ATOM 5106 N N . ASP A 1 759 ? 27.225 26.687 -83.332 1.00 70.06 759 ASP A N 1
ATOM 5107 C CA . ASP A 1 759 ? 27.492 26.416 -84.758 1.00 70.06 759 ASP A CA 1
ATOM 5108 C C . ASP A 1 759 ? 28.210 27.553 -85.548 1.00 70.06 759 ASP A C 1
ATOM 5110 O O . ASP A 1 759 ? 28.996 28.327 -84.982 1.00 70.06 759 ASP A O 1
ATOM 5114 N N . THR A 1 760 ? 28.027 27.674 -86.869 1.00 68.75 760 THR A N 1
ATOM 5115 C CA . THR A 1 760 ? 28.613 28.795 -87.624 1.00 68.75 760 THR A CA 1
ATOM 5116 C C . THR A 1 760 ? 27.840 30.106 -87.403 1.00 68.75 760 THR A C 1
ATOM 5118 O O . THR A 1 760 ? 26.692 30.130 -86.961 1.00 68.75 760 THR A O 1
ATOM 5121 N N . PHE A 1 761 ? 28.468 31.255 -87.695 1.00 60.84 761 PHE A N 1
ATOM 5122 C CA . PHE A 1 761 ? 27.789 32.562 -87.636 1.00 60.84 761 PHE A CA 1
ATOM 5123 C C . PHE A 1 761 ? 26.556 32.613 -88.556 1.00 60.84 761 PHE A C 1
ATOM 5125 O O . PHE A 1 761 ? 25.533 33.164 -88.160 1.00 60.84 761 PHE A O 1
ATOM 5132 N N . HIS A 1 762 ? 26.629 31.974 -89.728 1.00 63.44 762 HIS A N 1
ATOM 5133 C CA . HIS A 1 762 ? 25.505 31.851 -90.657 1.00 63.44 762 HIS A CA 1
ATOM 5134 C C . HIS A 1 762 ? 24.352 31.022 -90.072 1.00 63.44 762 HIS A C 1
ATOM 5136 O O . HIS A 1 762 ? 23.200 31.428 -90.184 1.00 63.44 762 HIS A O 1
ATOM 5142 N N . ASP A 1 763 ? 24.653 29.937 -89.357 1.00 63.88 763 ASP A N 1
ATOM 5143 C CA . ASP A 1 763 ? 23.639 29.081 -88.716 1.00 63.88 763 ASP A CA 1
ATOM 5144 C C . ASP A 1 763 ? 23.011 29.719 -87.458 1.00 63.88 763 ASP A C 1
ATOM 5146 O O . ASP A 1 763 ? 21.946 29.307 -86.985 1.00 63.88 763 ASP A O 1
ATOM 5150 N N . ARG A 1 764 ? 23.656 30.746 -86.887 1.00 64.56 764 ARG A N 1
ATOM 5151 C CA . ARG A 1 764 ? 23.116 31.538 -85.767 1.00 64.56 764 ARG A CA 1
ATOM 5152 C C . ARG A 1 764 ? 22.318 32.759 -86.192 1.00 64.56 764 ARG A C 1
ATOM 5154 O O . ARG A 1 764 ? 21.334 33.069 -85.534 1.00 64.56 764 ARG A O 1
ATOM 5161 N N . GLN A 1 765 ? 22.769 33.472 -87.217 1.00 61.06 765 GLN A N 1
ATOM 5162 C CA . GLN A 1 765 ? 22.146 34.721 -87.658 1.00 61.06 765 GLN A CA 1
ATOM 5163 C C . GLN A 1 765 ? 21.093 34.506 -88.744 1.00 61.06 765 GLN A C 1
ATOM 5165 O O . GLN A 1 765 ? 20.268 35.383 -88.949 1.00 61.06 765 GLN A O 1
ATOM 5170 N N . GLY A 1 766 ? 21.084 33.354 -89.421 1.00 65.00 766 GLY A N 1
ATOM 5171 C CA . GLY A 1 766 ? 20.209 33.139 -90.568 1.00 65.00 766 GLY A CA 1
ATOM 5172 C C . GLY A 1 766 ? 20.643 33.971 -91.780 1.00 65.00 766 GLY A C 1
ATOM 5173 O O . GLY A 1 766 ? 21.837 34.178 -92.019 1.00 65.00 766 GLY A O 1
ATOM 5174 N N . GLU A 1 767 ? 19.678 34.422 -92.585 1.00 61.09 767 GLU A N 1
ATOM 5175 C CA . GLU A 1 767 ? 19.950 35.240 -93.771 1.00 61.09 767 GLU A CA 1
ATOM 5176 C C . GLU A 1 767 ? 20.520 36.621 -93.398 1.00 61.09 767 GLU A C 1
ATOM 5178 O O . GLU A 1 767 ? 20.056 37.277 -92.469 1.00 61.09 767 GLU A O 1
ATOM 5183 N N . GLN A 1 768 ? 21.500 37.108 -94.172 1.00 58.56 768 GLN A N 1
ATOM 5184 C CA . GLN A 1 768 ? 22.203 38.386 -93.940 1.00 58.56 768 GLN A CA 1
ATOM 5185 C C . GLN A 1 768 ? 21.294 39.637 -93.911 1.00 58.56 768 GLN A C 1
ATOM 5187 O O . GLN A 1 768 ? 21.770 40.714 -93.557 1.00 58.56 768 GLN A O 1
ATOM 5192 N N . GLY A 1 769 ? 20.008 39.517 -94.266 1.00 61.72 769 GLY A N 1
ATOM 5193 C CA . GLY A 1 769 ? 19.033 40.614 -94.252 1.00 61.72 769 GLY A CA 1
ATOM 5194 C C . GLY A 1 769 ? 18.751 41.203 -92.863 1.00 61.72 769 GLY A C 1
ATOM 5195 O O . GLY A 1 769 ? 18.407 42.377 -92.775 1.00 61.72 769 GLY A O 1
ATOM 5196 N N . LEU A 1 770 ? 18.988 40.437 -91.793 1.00 59.91 770 LEU A N 1
ATOM 5197 C CA . LEU A 1 770 ? 18.760 40.843 -90.396 1.00 59.91 770 LEU A CA 1
ATOM 5198 C C . LEU A 1 770 ? 19.750 41.913 -89.878 1.00 59.91 770 LEU A C 1
ATOM 5200 O O . LEU A 1 770 ? 19.518 42.526 -88.844 1.00 59.91 770 LEU A O 1
ATOM 5204 N N . LEU A 1 771 ? 20.850 42.181 -90.596 1.00 60.19 771 LEU A N 1
ATOM 5205 C CA . LEU A 1 771 ? 21.879 43.165 -90.206 1.00 60.19 771 LEU A CA 1
ATOM 5206 C C . LEU A 1 771 ? 21.547 44.618 -90.608 1.00 60.19 771 LEU A C 1
ATOM 5208 O O . LEU A 1 771 ? 22.330 45.520 -90.313 1.00 60.19 771 LEU A O 1
ATOM 5212 N N . ALA A 1 772 ? 20.433 44.852 -91.311 1.00 65.81 772 ALA A N 1
ATOM 5213 C CA . ALA A 1 772 ? 20.080 46.155 -91.891 1.00 65.81 772 ALA A CA 1
ATOM 5214 C C . ALA A 1 772 ? 18.756 46.747 -91.361 1.00 65.81 772 ALA A C 1
ATOM 5216 O O . ALA A 1 772 ? 18.248 47.720 -91.923 1.00 65.81 772 ALA A O 1
ATOM 5217 N N . GLU A 1 773 ? 18.176 46.165 -90.311 1.00 68.31 773 GLU A N 1
ATOM 5218 C CA . GLU A 1 773 ? 16.866 46.549 -89.778 1.00 68.31 773 GLU A CA 1
ATOM 5219 C C . GLU A 1 773 ? 16.975 47.647 -88.700 1.00 68.31 773 GLU A C 1
ATOM 5221 O O . GLU A 1 773 ? 17.905 47.647 -87.899 1.00 68.31 773 GLU A O 1
ATOM 5226 N N . ASN A 1 774 ? 16.018 48.586 -88.662 1.00 69.81 774 ASN A N 1
ATOM 5227 C CA . ASN A 1 774 ? 15.981 49.696 -87.696 1.00 69.81 774 ASN A CA 1
ATOM 5228 C C . ASN A 1 774 ? 14.585 49.842 -87.072 1.00 69.81 774 ASN A C 1
ATOM 5230 O O . ASN A 1 774 ? 13.581 49.846 -87.787 1.00 69.81 774 ASN A O 1
ATOM 5234 N N . GLY A 1 775 ? 14.523 50.049 -85.752 1.00 73.38 775 GLY A N 1
ATOM 5235 C CA . GLY A 1 775 ? 13.284 50.355 -85.024 1.00 73.38 775 GLY A CA 1
ATOM 5236 C C . GLY A 1 775 ? 12.964 49.390 -83.880 1.00 73.38 775 GLY A C 1
ATOM 5237 O O . GLY A 1 775 ? 13.774 48.548 -83.499 1.00 73.38 775 GLY A O 1
ATOM 5238 N N . SER A 1 776 ? 11.772 49.537 -83.291 1.00 65.69 776 SER A N 1
ATOM 5239 C CA . SER A 1 776 ? 11.275 48.667 -82.216 1.00 65.69 776 SER A CA 1
ATOM 5240 C C . SER A 1 776 ? 10.661 47.387 -82.782 1.00 65.69 776 SER A C 1
ATOM 5242 O O . SER A 1 776 ? 9.759 47.472 -83.615 1.00 65.69 776 SER A O 1
ATOM 5244 N N . VAL A 1 777 ? 11.067 46.233 -82.249 1.00 74.00 777 VAL A N 1
ATOM 5245 C CA . VAL A 1 777 ? 10.588 44.894 -82.644 1.00 74.00 777 VAL A CA 1
ATOM 5246 C C . VAL A 1 777 ? 10.901 44.521 -84.115 1.00 74.00 777 VAL A C 1
ATOM 5248 O O . VAL A 1 777 ? 9.994 44.112 -84.837 1.00 74.00 777 VAL A O 1
ATOM 5251 N N . PRO A 1 778 ? 12.148 44.686 -84.603 1.00 71.50 778 PRO A N 1
ATOM 5252 C CA . PRO A 1 778 ? 12.448 44.616 -86.038 1.00 71.50 778 PRO A CA 1
ATOM 5253 C C . PRO A 1 778 ? 12.361 43.196 -86.637 1.00 71.50 778 PRO A C 1
ATOM 5255 O O . PRO A 1 778 ? 11.824 43.061 -87.735 1.00 71.50 778 PRO A O 1
ATOM 5258 N N . ALA A 1 779 ? 12.739 42.144 -85.889 1.00 74.88 779 ALA A N 1
ATOM 5259 C CA . ALA A 1 779 ? 12.675 40.755 -86.362 1.00 74.88 779 ALA A CA 1
ATOM 5260 C C . ALA A 1 779 ? 12.312 39.718 -85.289 1.00 74.88 779 ALA A C 1
ATOM 5262 O O . ALA A 1 779 ? 12.826 39.732 -84.168 1.00 74.88 779 ALA A O 1
ATOM 5263 N N . SER A 1 780 ? 11.462 38.760 -85.676 1.00 74.62 780 SER A N 1
ATOM 5264 C CA . SER A 1 780 ? 11.294 37.478 -84.982 1.00 74.62 780 SER A CA 1
ATOM 5265 C C . SER A 1 780 ? 12.105 36.410 -85.702 1.00 74.62 780 SER A C 1
ATOM 5267 O O . SER A 1 780 ? 12.048 36.310 -86.927 1.00 74.62 780 SER A O 1
ATOM 5269 N N . TRP A 1 781 ? 12.779 35.546 -84.955 1.00 76.00 781 TRP A N 1
ATOM 5270 C CA . TRP A 1 781 ? 13.496 34.413 -85.522 1.00 76.00 781 TRP A CA 1
ATOM 5271 C C . TRP A 1 781 ? 13.133 33.115 -84.814 1.00 76.00 781 TRP A C 1
ATOM 5273 O O . TRP A 1 781 ? 12.801 33.081 -83.629 1.00 76.00 781 TRP A O 1
ATOM 5283 N N . ALA A 1 782 ? 13.209 32.025 -85.566 1.00 75.06 782 ALA A N 1
ATOM 5284 C CA . ALA A 1 782 ? 13.103 30.671 -85.063 1.00 75.06 782 ALA A CA 1
ATOM 5285 C C . ALA A 1 782 ? 14.175 29.827 -85.747 1.00 75.06 782 ALA A C 1
ATOM 5287 O O . ALA A 1 782 ? 14.355 29.916 -86.959 1.00 75.06 782 ALA A O 1
ATOM 5288 N N . ARG A 1 783 ? 14.870 28.987 -84.986 1.00 78.94 783 ARG A N 1
ATOM 5289 C CA . ARG A 1 783 ? 15.801 27.994 -85.526 1.00 78.94 783 ARG A CA 1
ATOM 5290 C C . ARG A 1 783 ? 15.589 26.647 -84.872 1.00 78.94 783 ARG A C 1
ATOM 5292 O O . ARG A 1 783 ? 15.309 26.557 -83.676 1.00 78.94 783 ARG A O 1
ATOM 5299 N N . VAL A 1 784 ? 15.778 25.608 -85.670 1.00 80.81 784 VAL A N 1
ATOM 5300 C CA . VAL A 1 784 ? 15.903 24.228 -85.214 1.00 80.81 784 VAL A CA 1
ATOM 5301 C C . VAL A 1 784 ? 17.353 23.828 -85.428 1.00 80.81 784 VAL A C 1
ATOM 5303 O O . VAL A 1 784 ? 17.914 24.074 -86.490 1.00 80.81 784 VAL A O 1
ATOM 5306 N N . TRP A 1 785 ? 17.960 23.238 -84.413 1.00 84.62 785 TRP A N 1
ATOM 5307 C CA . TRP A 1 785 ? 19.317 22.711 -84.463 1.00 84.62 785 TRP A CA 1
ATOM 5308 C C . TRP A 1 785 ? 19.280 21.258 -84.007 1.00 84.62 785 TRP A C 1
ATOM 5310 O O . TRP A 1 785 ? 18.411 20.864 -83.231 1.00 84.62 785 TRP A O 1
ATOM 5320 N N . GLY A 1 786 ? 20.206 20.438 -84.482 1.00 83.94 786 GLY A N 1
ATOM 5321 C CA . GLY A 1 786 ? 20.278 19.048 -84.065 1.00 83.94 786 GLY A CA 1
ATOM 5322 C C . GLY A 1 786 ? 21.422 18.303 -84.720 1.00 83.94 786 GLY A C 1
ATOM 5323 O O . GLY A 1 786 ? 21.969 18.737 -85.728 1.00 83.94 786 GLY A O 1
ATOM 5324 N N . GLY A 1 787 ? 21.791 17.179 -84.123 1.00 84.56 787 GLY A N 1
ATOM 5325 C CA . GLY A 1 787 ? 22.892 16.352 -84.577 1.00 84.56 787 GLY A CA 1
ATOM 5326 C C . GLY A 1 787 ? 22.889 14.991 -83.900 1.00 84.56 787 GLY A C 1
ATOM 5327 O O . GLY A 1 787 ? 22.247 14.777 -82.871 1.00 84.56 787 GLY A O 1
ATOM 5328 N N . HIS A 1 788 ? 23.620 14.068 -84.505 1.00 86.94 788 HIS A N 1
ATOM 5329 C CA . HIS A 1 788 ? 23.908 12.758 -83.941 1.00 86.94 788 HIS A CA 1
ATOM 5330 C C . HIS A 1 788 ? 25.292 12.776 -83.275 1.00 86.94 788 HIS A C 1
ATOM 5332 O O . HIS A 1 788 ? 26.212 13.418 -83.788 1.00 86.94 788 HIS A O 1
ATOM 5338 N N . GLY A 1 789 ? 25.440 12.108 -82.132 1.00 83.50 789 GLY A N 1
ATOM 5339 C CA . GLY A 1 789 ? 26.704 11.983 -81.410 1.00 83.50 789 GLY A CA 1
ATOM 5340 C C . GLY A 1 789 ? 26.968 10.551 -80.965 1.00 83.50 789 GLY A C 1
ATOM 5341 O O . GLY A 1 789 ? 26.129 9.977 -80.280 1.00 83.50 789 GLY A O 1
ATOM 5342 N N . ASP A 1 790 ? 28.149 10.035 -81.319 1.00 89.00 790 ASP A N 1
ATOM 5343 C CA . ASP A 1 790 ? 28.793 8.880 -80.677 1.00 89.00 790 ASP A CA 1
ATOM 5344 C C . ASP A 1 790 ? 29.965 9.430 -79.851 1.00 89.00 790 ASP A C 1
ATOM 5346 O O . ASP A 1 790 ? 30.984 9.865 -80.402 1.00 89.00 790 ASP A O 1
ATOM 5350 N N . ILE A 1 791 ? 29.791 9.494 -78.532 1.00 87.19 791 ILE A N 1
ATOM 5351 C CA . ILE A 1 791 ? 30.836 9.881 -77.588 1.00 87.19 791 ILE A CA 1
ATOM 5352 C C . ILE A 1 791 ? 31.218 8.643 -76.784 1.00 87.19 791 ILE A C 1
ATOM 5354 O O . ILE A 1 791 ? 30.370 7.993 -76.179 1.00 87.19 791 ILE A O 1
ATOM 5358 N N . LYS A 1 792 ? 32.515 8.335 -76.741 1.00 87.19 792 LYS A N 1
ATOM 5359 C CA . LYS A 1 792 ? 33.079 7.275 -75.898 1.00 87.19 792 LYS A CA 1
ATOM 5360 C C . LYS A 1 792 ? 34.220 7.845 -75.086 1.00 87.19 792 LYS A C 1
ATOM 5362 O O . LYS A 1 792 ? 35.176 8.374 -75.658 1.00 87.19 792 LYS A O 1
ATOM 5367 N N . GLN A 1 793 ? 34.146 7.703 -73.770 1.00 83.06 793 GLN A N 1
ATOM 5368 C CA . GLN A 1 793 ? 35.203 8.137 -72.866 1.00 83.06 793 GLN A CA 1
ATOM 5369 C C . GLN A 1 793 ? 35.929 6.928 -72.276 1.00 83.06 793 GLN A C 1
ATOM 5371 O O . GLN A 1 793 ? 35.336 5.897 -71.958 1.00 83.06 793 GLN A O 1
ATOM 5376 N N . LYS A 1 794 ? 37.248 7.059 -72.119 1.00 81.88 794 LYS A N 1
ATOM 5377 C CA . LYS A 1 794 ? 38.058 6.086 -71.376 1.00 81.88 794 LYS A CA 1
ATOM 5378 C C . LYS A 1 794 ? 38.025 6.429 -69.885 1.00 81.88 794 LYS A C 1
ATOM 5380 O O . LYS A 1 794 ? 38.002 7.602 -69.530 1.00 81.88 794 LYS A O 1
ATOM 5385 N N . GLY A 1 795 ? 38.080 5.416 -69.028 1.00 76.56 795 GLY A N 1
ATOM 5386 C CA . GLY A 1 795 ? 38.086 5.560 -67.571 1.00 76.56 795 GLY A CA 1
ATOM 5387 C C . GLY A 1 795 ? 37.484 4.330 -66.899 1.00 76.56 795 GLY A C 1
ATOM 5388 O O . GLY A 1 795 ? 37.088 3.397 -67.594 1.00 76.56 795 GLY A O 1
ATOM 5389 N N . ASP A 1 796 ? 37.380 4.349 -65.572 1.00 77.44 796 ASP A N 1
ATOM 5390 C CA . ASP A 1 796 ? 37.008 3.171 -64.769 1.00 77.44 796 ASP A CA 1
ATOM 5391 C C . ASP A 1 796 ? 35.590 2.644 -65.046 1.00 77.44 796 ASP A C 1
ATOM 5393 O O . ASP A 1 796 ? 35.324 1.462 -64.865 1.00 77.44 796 ASP A O 1
ATOM 5397 N N . VAL A 1 797 ? 34.681 3.506 -65.516 1.00 83.12 797 VAL A N 1
ATOM 5398 C CA . VAL A 1 797 ? 33.290 3.142 -65.852 1.00 83.12 797 VAL A CA 1
ATOM 5399 C C . VAL A 1 797 ? 32.977 3.195 -67.351 1.00 83.12 797 VAL A C 1
ATOM 5401 O O . VAL A 1 797 ? 31.818 3.052 -67.730 1.00 83.12 797 VAL A O 1
ATOM 5404 N N . THR A 1 798 ? 33.992 3.448 -68.191 1.00 86.12 798 THR A N 1
ATOM 5405 C CA . THR A 1 798 ? 33.921 3.498 -69.670 1.00 86.12 798 THR A CA 1
ATOM 5406 C C . THR A 1 798 ? 32.575 3.988 -70.238 1.00 86.12 798 THR A C 1
ATOM 5408 O O . THR A 1 798 ? 31.885 3.217 -70.911 1.00 86.12 798 THR A O 1
ATOM 5411 N N . PRO A 1 799 ? 32.142 5.229 -69.945 1.00 86.56 799 PRO A N 1
ATOM 5412 C CA . PRO A 1 799 ? 30.831 5.681 -70.372 1.00 86.56 799 PRO A CA 1
ATOM 5413 C C . PRO A 1 799 ? 30.803 5.940 -71.884 1.00 86.56 799 PRO A C 1
ATOM 5415 O O . PRO A 1 799 ? 31.814 6.289 -72.507 1.00 86.56 799 PRO A O 1
ATOM 5418 N N . SER A 1 800 ? 29.626 5.746 -72.477 1.00 87.19 800 SER A N 1
ATOM 5419 C CA . SER A 1 800 ? 29.378 6.046 -73.883 1.00 87.19 800 SER A CA 1
ATOM 5420 C C . SER A 1 800 ? 27.973 6.589 -74.102 1.00 87.19 800 SER A C 1
ATOM 5422 O O . SER A 1 800 ? 27.015 6.060 -73.536 1.00 87.19 800 SER A O 1
ATOM 5424 N N . PHE A 1 801 ? 27.849 7.587 -74.971 1.00 87.69 801 PHE A N 1
ATOM 5425 C CA . PHE A 1 801 ? 26.588 8.113 -75.478 1.00 87.69 801 PHE A CA 1
ATOM 5426 C C . PHE A 1 801 ? 26.494 7.849 -76.981 1.00 87.69 801 PHE A C 1
ATOM 5428 O O . PHE A 1 801 ? 27.390 8.232 -77.723 1.00 87.69 801 PHE A O 1
ATOM 5435 N N . ASP A 1 802 ? 25.397 7.236 -77.415 1.00 90.00 802 ASP A N 1
ATOM 5436 C CA . ASP A 1 802 ? 25.035 7.071 -78.823 1.00 90.00 802 ASP A CA 1
ATOM 5437 C C . ASP A 1 802 ? 23.588 7.547 -78.980 1.00 90.00 802 ASP A C 1
ATOM 5439 O O . ASP A 1 802 ? 22.654 6.943 -78.442 1.00 90.00 802 ASP A O 1
ATOM 5443 N N . GLY A 1 803 ? 23.399 8.692 -79.633 1.00 88.69 803 GLY A N 1
ATOM 5444 C CA . GLY A 1 803 ? 22.067 9.259 -79.772 1.00 88.69 803 GLY A CA 1
ATOM 5445 C C . GLY A 1 803 ? 21.985 10.509 -80.632 1.00 88.69 803 GLY A C 1
ATOM 5446 O O . GLY A 1 803 ? 22.973 11.168 -80.956 1.00 88.69 803 GLY A O 1
ATOM 5447 N N . THR A 1 804 ? 20.753 10.847 -80.999 1.00 87.06 804 THR A N 1
ATOM 5448 C CA . THR A 1 804 ? 20.426 12.063 -81.749 1.00 87.06 804 THR A CA 1
ATOM 5449 C C . THR A 1 804 ? 19.776 13.066 -80.813 1.00 87.06 804 THR A C 1
ATOM 5451 O O . THR A 1 804 ? 18.786 12.743 -80.156 1.00 87.06 804 THR A O 1
ATOM 5454 N N . VAL A 1 805 ? 20.297 14.292 -80.777 1.00 84.06 805 VAL A N 1
ATOM 5455 C CA . VAL A 1 805 ? 19.696 15.390 -80.015 1.00 84.06 805 VAL A CA 1
ATOM 5456 C C . VAL A 1 805 ? 19.359 16.537 -80.949 1.00 84.06 805 VAL A C 1
ATOM 5458 O O . VAL A 1 805 ? 20.122 16.864 -81.853 1.00 84.06 805 VAL A O 1
ATOM 5461 N N . TRP A 1 806 ? 18.209 17.157 -80.728 1.00 85.31 806 TRP A N 1
ATOM 5462 C CA . TRP A 1 806 ? 17.762 18.334 -81.455 1.00 85.31 806 TRP A CA 1
ATOM 5463 C C . TRP A 1 806 ? 17.035 19.279 -80.499 1.00 85.31 806 TRP A C 1
ATOM 5465 O O . TRP A 1 806 ? 16.594 18.879 -79.421 1.00 85.31 806 TRP A O 1
ATOM 5475 N N . GLY A 1 807 ? 16.918 20.541 -80.884 1.00 85.62 807 GLY A N 1
ATOM 5476 C CA . GLY A 1 807 ? 16.198 21.555 -80.135 1.00 85.62 807 GLY A CA 1
ATOM 5477 C C . GLY A 1 807 ? 15.716 22.674 -81.042 1.00 85.62 807 GLY A C 1
ATOM 5478 O O . GLY A 1 807 ? 16.137 22.801 -82.190 1.00 85.62 807 GLY A O 1
ATOM 5479 N N . MET A 1 808 ? 14.817 23.496 -80.514 1.00 85.12 808 MET A N 1
ATOM 5480 C CA . MET A 1 808 ? 14.339 24.704 -81.177 1.00 85.12 808 MET A CA 1
ATOM 5481 C C . MET A 1 808 ? 14.611 25.919 -80.295 1.00 85.12 808 MET A C 1
ATOM 5483 O O . MET A 1 808 ? 14.545 25.833 -79.070 1.00 85.12 808 MET A O 1
ATOM 5487 N N . GLN A 1 809 ? 14.930 27.045 -80.914 1.00 82.62 809 GLN A N 1
ATOM 5488 C CA . GLN A 1 809 ? 15.050 28.343 -80.262 1.00 82.62 809 GLN A CA 1
ATOM 5489 C C . GLN A 1 809 ? 14.212 29.340 -81.048 1.00 82.62 809 GLN A C 1
ATOM 5491 O O . GLN A 1 809 ? 14.223 29.316 -82.276 1.00 82.62 809 GLN A O 1
ATOM 5496 N N . VAL A 1 810 ? 13.502 30.206 -80.338 1.00 82.88 810 VAL A N 1
ATOM 5497 C CA . VAL A 1 810 ? 12.802 31.348 -80.919 1.00 82.88 810 VAL A CA 1
ATOM 5498 C C . VAL A 1 810 ? 13.252 32.599 -80.185 1.00 82.88 810 VAL A C 1
ATOM 5500 O O . VAL A 1 810 ? 13.479 32.556 -78.974 1.00 82.88 810 VAL A O 1
ATOM 5503 N N . GLY A 1 811 ? 13.397 33.698 -80.904 1.00 80.00 811 GLY A N 1
ATOM 5504 C CA . GLY A 1 811 ? 13.794 34.973 -80.337 1.00 80.00 811 GLY A CA 1
ATOM 5505 C C . GLY A 1 811 ? 13.094 36.123 -81.034 1.00 80.00 811 GLY A C 1
ATOM 5506 O O . GLY A 1 811 ? 12.575 35.990 -82.141 1.00 80.00 811 GLY A O 1
ATOM 5507 N N . GLN A 1 812 ? 13.049 37.246 -80.333 1.00 82.69 812 GLN A N 1
ATOM 5508 C CA . GLN A 1 812 ? 12.503 38.495 -80.824 1.00 82.69 812 GLN A CA 1
ATOM 5509 C C . GLN A 1 812 ? 13.506 39.583 -80.495 1.00 82.69 812 GLN A C 1
ATOM 5511 O O . GLN A 1 812 ? 13.817 39.805 -79.321 1.00 82.69 812 GLN A O 1
ATOM 5516 N N . ASP A 1 813 ? 13.963 40.285 -81.516 1.00 77.50 813 ASP A N 1
ATOM 5517 C CA . ASP A 1 813 ? 14.755 41.480 -81.303 1.00 77.50 813 ASP A CA 1
ATOM 5518 C C . ASP A 1 813 ? 13.807 42.564 -80.807 1.00 77.50 813 ASP A C 1
ATOM 5520 O O . ASP A 1 813 ? 12.751 42.791 -81.396 1.00 77.50 813 ASP A O 1
ATOM 5524 N N . LEU A 1 814 ? 14.126 43.186 -79.674 1.00 77.56 814 LEU A N 1
ATOM 5525 C CA . LEU A 1 814 ? 13.269 44.218 -79.083 1.00 77.56 814 LEU A CA 1
ATOM 5526 C C . LEU A 1 814 ? 13.557 45.595 -79.690 1.00 77.56 814 LEU A C 1
ATOM 5528 O O . LEU A 1 814 ? 12.666 46.446 -79.735 1.00 77.56 814 LEU A O 1
ATOM 5532 N N . TYR A 1 815 ? 14.784 45.803 -80.176 1.00 75.06 815 TYR A N 1
ATOM 5533 C CA . TYR A 1 815 ? 15.249 47.054 -80.764 1.00 75.06 815 TYR A CA 1
ATOM 5534 C C . TYR A 1 815 ? 16.554 46.834 -81.546 1.00 75.06 815 TYR A C 1
ATOM 5536 O O . TYR A 1 815 ? 17.443 46.151 -81.036 1.00 75.06 815 TYR A O 1
ATOM 5544 N N . ALA A 1 816 ? 16.686 47.437 -82.729 1.00 73.75 816 ALA A N 1
ATOM 5545 C CA . ALA A 1 816 ? 17.930 47.468 -83.506 1.00 73.75 816 ALA A CA 1
ATOM 5546 C C . ALA A 1 816 ? 18.232 48.893 -84.003 1.00 73.75 816 ALA A C 1
ATOM 5548 O O . ALA A 1 816 ? 17.309 49.638 -84.351 1.00 73.75 816 ALA A O 1
ATOM 5549 N N . ASP A 1 817 ? 19.521 49.255 -84.005 1.00 73.69 817 ASP A N 1
ATOM 5550 C CA . ASP A 1 817 ? 20.042 50.536 -84.494 1.00 73.69 817 ASP A CA 1
ATOM 5551 C C . ASP A 1 817 ? 21.371 50.320 -85.234 1.00 73.69 817 ASP A C 1
ATOM 5553 O O . ASP A 1 817 ? 22.356 49.864 -84.654 1.00 73.69 817 ASP A O 1
ATOM 5557 N N . THR A 1 818 ? 21.402 50.657 -86.522 1.00 68.88 818 THR A N 1
ATOM 5558 C CA . THR A 1 818 ? 22.578 50.516 -87.394 1.00 68.88 818 THR A CA 1
ATOM 5559 C C . THR A 1 818 ? 23.636 51.614 -87.208 1.00 68.88 818 THR A C 1
ATOM 5561 O O . THR A 1 818 ? 24.585 51.674 -87.988 1.00 68.88 818 THR A O 1
ATOM 5564 N N . THR A 1 819 ? 23.457 52.539 -86.259 1.00 65.75 819 THR A N 1
ATOM 5565 C CA . THR A 1 819 ? 24.313 53.733 -86.100 1.00 65.75 819 THR A CA 1
ATOM 5566 C C . THR A 1 819 ? 25.280 53.697 -84.913 1.00 65.75 819 THR A C 1
ATOM 5568 O O . THR A 1 819 ? 26.002 54.675 -84.704 1.00 65.75 819 THR A O 1
ATOM 5571 N N . ALA A 1 820 ? 25.322 52.590 -84.166 1.00 56.88 820 ALA A N 1
ATOM 5572 C CA . ALA A 1 820 ? 26.198 52.408 -83.005 1.00 56.88 820 ALA A CA 1
ATOM 5573 C C . ALA A 1 820 ? 27.615 51.932 -83.364 1.00 56.88 820 ALA A C 1
ATOM 5575 O O . ALA A 1 820 ? 27.741 50.972 -84.161 1.00 56.88 820 ALA A O 1
#